Protein 4A5S (pdb70)

Solvent-accessible surface area: 59154 Å² total

Foldseek 3Di:
DAACALVCFLVVVQPFDDFDWAFLFQFWIWGQDPQWIWIAGQQAGDIDTLGGSCLCVVVPFDFPDWDAASVNQKIKTWGPWADDPPAWTFTAIWMAGSVVSDIQDPQGDDGRWTDKDAAQDDGKMWTAHLQWIWIRHDRNDHIATADDPRHPQFKHKQFDFDCCCVQFPVHGGQWDAANHRQKIKGKMKGLPQQAWDWFWAQPDVPDPDTDIDTGRFHFFQTDDIAMWMWMWGPVPDDPPDHTDTATDDDDPVQVVADKAWHDWAHQENFKIKTKIAHLLQFKIKIFIWGQDPVVRHIDTDPLQMEMGGDPLAGADLSHHWDWAHDHVSQKTWTWGQDPQQETAIWIGGRRDHDTHGLDDDQFHWPAFAADAPFKTKTWILPPPPGLQFIWIKIATPVDSVPIDTLGCPPPPQWAGHWDWDAHPRRQKIWIWGQFPHRIWIFIFGPPPSHTNGTDDDSVVSVVVCVPHQWWHKDWDFDADPNDTKIKMKGFAGPQDQQAAAFEEEEEQLAAQADDRHGGHDDHLSRNCRGPVVYIYMYIHFALHHRRGCVRNSVCALNPQPGSLVVSLVVLVVVCPRSHHPQQRYEYEYEESSLLSNLSNLLVLSLRHAEYERELYAFFSSQAGSSRSCSRNNHLDPVGRVVNSVVRGSLVSLLSNLSYEYEYEYESQAPGSHVVRVVSNVVSNVVNVHDYHYYYHRNDYSVLDDSVSVSVVSVVVVVVSCVSRVHD/DAACALCCFLVVVQPFDDWDWAFLFQFWIWGQDPQFIWIAGQQAGDIDTLGDNVLQVPPVFHFPDWDAASVRQKIKTWAPWADDPPAWTFTFIWIAGPVVRGTQPAQGDDGRWTDKDAALDDGKMWTHDLQWIWIRHDRRDHIATQDDPRHPQFKHKQFDADCCCVAFPVHRGQWDAANHRQKIKGKMKGLPQQAWDWFWACPDVPDPDTDIDTGRFHAFFTDDIAMWMWMWGPVPGDPPDHTDTATDDDPVVQVVDDKAWHDWAHQANFKIKTKIAHLLAFKIKIWIWGQDPVVRYIDGDPLQMEMGGDPLAGADLSHAWDWAHDHVSQKTWGFGQDPQQETFIWIGGRRDHDTHGLDDDQFHWPAFAADAPFKTKTWILPPPPGLQFIWIWIAGPVDSVPIGTLGCPPPPVWFGHWDWDAHPRRQKIWIWGQFPHRIWIWIFGPPPRHTNGTPDDSVVSVVVCVPHQWWHKDWAWDADPNDTKIKMKGAARPHDLQAAAFEEEEEDLAAQADPRHGGHDDHLQRNCRGPVVYIYMYIHFALHHRRGCVRNSPCALNPQPRSLVVSLVVLVVVCVRNHHPQLRYEYEYEESSLLSNLSNQLVLSLRHAEYERELYAFFSSQAGSSNSCSRNNHCDPVGRVVNSVVRGSLVSLLSNLRHEYEYEYESQAPGSHPVRVVSNVVSNVVNVHDYHYYYHRNAYSPCDDSVSVSVVSVVVVVVSCVSRVHDDDDDDD

CATH classification: 3.40.50.1820 (+1 more: 2.140.10.30)

Radius of gyration: 38.64 Å; Cα contacts (8 Å, |Δi|>4): 3744; chains: 2; bounding box: 94×108×86 Å

GO terms:
  GO:0001618 virus receptor activity (F, IDA)
  GO:0045499 chemorepellent activity (F, IDA)
  GO:0045499 chemorepellent activity (F, IMP)
  GO:0090024 negative regulation of neutrophil chemotaxis (P, IMP)
  GO:0001666 response to hypoxia (P, IDA)
  GO:0008239 dipeptidyl-peptidase activity (F, IDA)
  GO:0009986 cell surface (C, IDA)
  GO:0030027 lamellipodium (C, IDA)
  GO:0030139 endocytic vesicle (C, IDA)
  GO:0043542 endothelial cell migration (P, IDA)
  GO:0010716 negative regulation of extracellular matrix disassembly (P, IDA)
  GO:0031295 T cell costimulation (P, IDA)
  GO:0008284 positive regulation of cell population proliferation (P, IDA)
  GO:0016324 apical plasma membrane (C, EXP)
  GO:0005102 signaling receptor binding (F, IPI)
  GO:0005515 protein binding (F, IPI)
  GO:0002020 protease binding (F, IPI)
  GO:0042803 protein homodimerization activity (F, IPI)
  GO:0004252 serine-type endopeptidase activity (F, EXP)
  GO:0005576 extracellular region (C, TAS)

Nearest PDB structures (foldseek):
  4a5s-assembly1_B  TM=1.000E+00  e=0.000E+00  Homo sapiens
  3qbj-assembly1_B  TM=9.993E-01  e=0.000E+00  Homo sapiens
  5kby-assembly2_C  TM=9.987E-01  e=0.000E+00  Homo sapiens
  1u8e-assembly1_B  TM=9.963E-01  e=0.000E+00  Homo sapiens
  2aj8-assembly1_A  TM=9.974E-01  e=0.000E+00  Sus scrofa

Sequence (1460 aa):
RKTYTLTDYLKNTYRLKLYSLRWISDHHEYLYKQENNILVFNAEYGNSSVFLENSTFDEFGHSINDYSISPDGQFILLEYNYVKQWRHSYTASYDIYDLNKRQLITEERIPNNTQWVTWSPVGHKLAYVWNNDIYVKIEPNLPSYRITWTGKEDIIIYNGITDWVYEEEVFSAYSSALWWSPNGTFLAYAQFNDTEVPLIEYSFYSDDESLQYPKTVRVPYPKAGAVNPTVKFFVVNTDSLSSVTNATSIQITAPASMLIGDHYLCDVTWATQERISSLQWLRRIQNYSSVMDICDYDESSGRWNCLVARQHIEEMSTTGWVGRFRPSEPHFTLDGNSFYKIISNEEGYRHICYFQIDKKDCTFITKGTWEVIGIEALTSDYLYYISNEYKGMPGGRNLYKIQLIDYTKVTCLSCELNPERCQYYSVSFSKEAKYYQLRCSSGPGLPLYTLHSSSVNDKGLRVLEDNSALDKMLQNVQMPSKKLDFIILNETKFWYQMILPPHFDKSKKYPLLLDVVYAGPCSQKADTVFRLNWATYLASTENIIVASFDGRGSGYQGDKIMHAINRRLGTFEVEDQIEAARQFSKMGFVDNKRIAIWGWSYGGYVTSMVLGSGSGVFKCGIAVAPVSRWEYYDSVYTERYMGLPTPEDNLDHYRNSTVMSRAENFKQVEYLLIHGTADDNVHFQQSAQISKALVDVGVDFQQAMWYTDEDHGIASSTAHQHIYTHMSHFIKQCFSLPRKTYTLTDYLKNTYRLKLYSLRWISDHHEYLYKQENNILVFNAEYGNSSVFLENSTFDEFGHSINDYSISPDGQFILLEYNYVKQWRHSYTASYDIYDLNKRQLITEERIPNNTQWVTWSPVGHKLAYVWNNDIYVKKIEPNLPSSYRITWTGKEDIIYNGITDWVYEEEVFSAYSSALWWSPNGTFLAYAQFNDTEVPLIEYSFYSDDESLQYPKTVRVPYPKAGAVNPTVKFFVVNTDSLSSVTNATSIQITAPASMLIGDHYLCDVTWATQERISLQWLRRIQNYSSVVMDICDYDESSGRWNCLVARQHIEMSTTGWVGRFRPSEPHFTLDGNSFYKIISNEEGYRHICYFQIDKKDCTFITKGTWEVIGIEALTSDYLYYISNEYKGMPGGRNLYKIIQLIDYTKVTCLSCELNPERCQYYSVSFSKEAKYYQLRCSSGPGLPLYTLHSSVNDKGLRVLEDNSALDKMLQNVQMPSKKLDFIILNETKFWYQMILPPHFDKSKKYPLLLDVVYAGPCSQKADTVFRLNWATYLASTENIIVASFDGRGSGYQGDKIMHAINRRLGTFEVEDQIEAARQFSKMGFVDNKRIAIWGWSYGGYVTSMVLGSGSGVFKCGIAVAPVSRWEEYYDSVYTERYMGLPTPEDNLDHYRNSTVMSRAENFKQVEYLLIHGTADDNVHFQQSAQISKALVDVGVDFQAMWYTDEDHGIASSTAHQHIYTHMSHFIKQCFSLPAAASWS

B-factor: mean 25.12, std 12.66, range [9.11, 111.77]

InterPro domains:
  IPR001375 Peptidase S9, prolyl oligopeptidase, catalytic domain [PF00326] (561-763)
  IPR002469 Dipeptidylpeptidase IV, N-terminal domain [PF00930] (108-478)
  IPR002471 Peptidase S9, serine active site [PS00708] (605-635)
  IPR029058 Alpha/Beta hydrolase fold [G3DSA:3.40.50.1820] (497-765)
  IPR029058 Alpha/Beta hydrolase fold [SSF53474] (512-763)
  IPR050278 Serine protease S9B/DPPIV [PTHR11731] (9-763)

Organism: Homo sapiens (NCBI:txid9606)

Secondary structure (P-SEA, 3-state):
cccccaaaaaaccbbbbbbbbbbccccbbbbbcccbbbbbcccccccccccccccccccccccccccccccccbbbbbccccccccccccbbbbbbbcccccccccccccccccccccccccbbbbbccccbbbbbccccbbbbbccccccccccccccccccccccccccccccccccccccccbbbbbccccccbbbbbbccccccbbbbbbccccccccbbbbbcccccccccccccccbbbbbbbcccccccccccccbbbbccccbbbbbbbcccccbbbbbbbbbbccccbbbbbcccbbbbbbccccccccccbbbbbccccccbbbbbbccccbbbbbbbcccccbbbbcccccccccccccccccccccccccccccccbbbbbbbccccccccccccccccccccccccccccccccbbbbbbcccccbbbbbbbccccccccccccaaaaaaaacccbbbbbbbbccccccbbbbbcccccccccccbbbbbbbbcccccccccccccccccaaaaaaaccbbbbbbbbcccccccccccccccccccccaaaaaaaaaaaaccccccccccbbbbbcccaaaaaaaaaaaccccccccccccccccccccccccccccccccccccccaaaaaaccccccccccccbbbbbbbbcccccccaaaaaaaaaaaaaaccccccccccccccccccaaaaaaaaaaaaaaaaaaaccc/cccccaaaaaaccbbbbbbbbbbccccccccccccbbbbbcccccccccccccccccccccccccccccccccbbbbbccccccccccccbbbbbbbcccccccccccccccccccccccccbbbbbccccbbbbbccccbbbbbccccccccccccccccccccccccccccccccccccccccbbbbbcccbbbbbbbbbccccccbbbbbbccccccccbbbbbbbbccccccccccbbbbbbbbbcccccccccccccbbbbccccbbbbbbbcccccbbbbbbbbbbccccccccccccbbbbbbcccccccccbbbbbbccccccbbbbbbccccbbbbbbbcccccbbbbcccccccccccccccccccccccccccccccbbbbbbbccccccccccccccccccccccccccccccccbbbbbbcccccbbbbbbbccccccccccccaaaaaaaacccbbbbbbbbccccccbbbbbbbbccccccccbbbbbbbbcccccccccccccccccaaaaaaaccbbbbbbbbcccccccccccccccccccccaaaaaaaaaaaaaaacccccccbbbbbcccaaaaaaaaaaaccccccccccccccccccccccccccccccccccccccaaaaaaccccccccccccbbbbbbbbcccccccaaaaaaaaaaaaaaccccccccccccccccccaaaaaaaaaaaaaaaaaaabbbbbbccc

Structure (mmCIF, N/CA/C/O backbone):
data_4A5S
#
_entry.id   4A5S
#
_cell.length_a   97.183
_cell.length_b   121.424
_cell.length_c   190.699
_cell.angle_alpha   90.00
_cell.angle_beta   90.00
_cell.angle_gamma   90.00
#
_symmetry.space_group_name_H-M   'P 21 21 21'
#
loop_
_entity.id
_entity.type
_entity.pdbx_description
1 polymer 'DIPEPTIDYL PEPTIDASE 4 SOLUBLE FORM'
2 branched alpha-D-mannopyranose-(1-3)-[alpha-D-mannopyranose-(1-6)]alpha-D-mannopyranose-(1-4)-2-acetamido-2-deoxy-beta-D-glucopyranose-(1-4)-2-acetamido-2-deoxy-beta-D-glucopyranose
3 non-polymer 6-[(3S)-3-AMINOPIPERIDIN-1-YL]-5-BENZYL-4-OXO-3-(QUINOLIN-4-YLMETHYL)-4,5-DIHYDRO-3H-PYRROLO[3,2-D]PYRIMIDINE-7-CARBONITRILE
4 non-polymer 2-acetamido-2-deoxy-beta-D-glucopyranose
5 non-polymer 'SULFATE ION'
6 water water
#
loop_
_atom_site.group_PDB
_atom_site.id
_atom_site.type_symbol
_atom_site.label_atom_id
_atom_site.label_alt_id
_atom_site.label_comp_id
_atom_site.label_asym_id
_atom_site.label_entity_id
_atom_site.label_seq_id
_atom_site.pdbx_PDB_ins_code
_atom_site.Cartn_x
_atom_site.Cartn_y
_atom_site.Cartn_z
_atom_site.occupancy
_atom_site.B_iso_or_equiv
_atom_site.auth_seq_id
_atom_site.auth_comp_id
_atom_site.auth_asym_id
_atom_site.auth_atom_id
_atom_site.pdbx_PDB_model_num
ATOM 1 N N . ARG A 1 2 ? -20.426 43.583 62.130 1.00 42.48 40 ARG A N 1
ATOM 2 C CA . ARG A 1 2 ? -19.689 42.496 62.766 1.00 41.47 40 ARG A CA 1
ATOM 3 C C . ARG A 1 2 ? -18.340 43.037 63.279 1.00 42.85 40 ARG A C 1
ATOM 4 O O . ARG A 1 2 ? -17.931 44.143 62.917 1.00 43.88 40 ARG A O 1
ATOM 12 N N . LYS A 1 3 ? -17.636 42.232 64.080 1.00 34.92 41 LYS A N 1
ATOM 13 C CA . LYS A 1 3 ? -16.303 42.585 64.551 1.00 31.89 41 LYS A CA 1
ATOM 14 C C . LYS A 1 3 ? -15.313 42.422 63.389 1.00 29.52 41 LYS A C 1
ATOM 15 O O . LYS A 1 3 ? -15.671 41.922 62.316 1.00 26.93 41 LYS A O 1
ATOM 21 N N . THR A 1 4 ? -14.103 42.943 63.569 1.00 24.59 42 THR A N 1
ATOM 22 C CA . THR A 1 4 ? -13.057 42.810 62.560 1.00 22.82 42 THR A CA 1
ATOM 23 C C . THR A 1 4 ? -11.951 42.009 63.206 1.00 22.23 42 THR A C 1
ATOM 24 O O . THR A 1 4 ? -11.992 41.717 64.408 1.00 22.08 42 THR A O 1
ATOM 28 N N . TYR A 1 5 ? -10.933 41.637 62.406 1.00 18.57 43 TYR A N 1
ATOM 29 C CA . TYR A 1 5 ? -9.805 40.883 62.938 1.00 17.30 43 TYR A CA 1
ATOM 30 C C . TYR A 1 5 ? -8.826 41.985 63.389 1.00 18.92 43 TYR A C 1
ATOM 31 O O . TYR A 1 5 ? -8.334 42.734 62.554 1.00 18.69 43 TYR A O 1
ATOM 40 N N . THR A 1 6 ? -8.671 42.127 64.680 1.00 17.28 44 THR A N 1
ATOM 41 C CA . THR A 1 6 ? -7.939 43.259 65.242 1.00 17.26 44 THR A CA 1
ATOM 42 C C . THR A 1 6 ? -6.467 42.957 65.480 1.00 19.59 44 THR A C 1
ATOM 43 O O . THR A 1 6 ? -6.025 41.810 65.397 1.00 18.64 44 THR A O 1
ATOM 47 N N . LEU A 1 7 ? -5.702 44.002 65.858 1.00 18.84 45 LEU A N 1
ATOM 48 C CA . LEU A 1 7 ? -4.301 43.785 66.207 1.00 17.46 45 LEU A CA 1
ATOM 49 C C . LEU A 1 7 ? -4.185 42.883 67.446 1.00 19.60 45 LEU A C 1
ATOM 50 O O . LEU A 1 7 ? -3.327 42.007 67.481 1.00 17.89 45 LEU A O 1
ATOM 55 N N . THR A 1 8 ? -5.063 43.057 68.462 1.00 18.77 46 THR A N 1
ATOM 56 C CA . THR A 1 8 ? -5.030 42.192 69.640 1.00 19.51 46 THR A CA 1
ATOM 57 C C . THR A 1 8 ? -5.371 40.737 69.224 1.00 20.95 46 THR A C 1
ATOM 58 O O . THR A 1 8 ? -4.752 39.807 69.736 1.00 21.02 46 THR A O 1
ATOM 62 N N . ASP A 1 9 ? -6.257 40.566 68.235 1.00 20.37 47 ASP A N 1
ATOM 63 C CA . ASP A 1 9 ? -6.569 39.208 67.746 1.00 19.03 47 ASP A CA 1
ATOM 64 C C . ASP A 1 9 ? -5.308 38.559 67.217 1.00 20.89 47 ASP A C 1
ATOM 65 O O . ASP A 1 9 ? -5.035 37.400 67.537 1.00 22.01 47 ASP A O 1
ATOM 70 N N . TYR A 1 10 ? -4.538 39.305 66.409 1.00 16.50 48 TYR A N 1
ATOM 71 C CA . TYR A 1 10 ? -3.278 38.778 65.876 1.00 16.10 48 TYR A CA 1
ATOM 72 C C . TYR A 1 10 ? -2.274 38.503 66.997 1.00 19.57 48 TYR A C 1
ATOM 73 O O . TYR A 1 10 ? -1.698 37.420 67.061 1.00 19.16 48 TYR A O 1
ATOM 82 N N . LEU A 1 11 ? -2.060 39.480 67.890 1.00 16.76 49 LEU A N 1
ATOM 83 C CA . LEU A 1 11 ? -1.075 39.324 68.947 1.00 18.22 49 LEU A CA 1
ATOM 84 C C . LEU A 1 11 ? -1.409 38.294 70.011 1.00 23.72 49 LEU A C 1
ATOM 85 O O . LEU A 1 11 ? -0.496 37.680 70.573 1.00 25.51 49 LEU A O 1
ATOM 90 N N . LYS A 1 12 ? -2.720 38.069 70.263 1.00 21.26 50 LYS A N 1
ATOM 91 C CA . LYS A 1 12 ? -3.142 37.115 71.303 1.00 21.41 50 LYS A CA 1
ATOM 92 C C . LYS A 1 12 ? -3.599 35.776 70.737 1.00 26.87 50 LYS A C 1
ATOM 93 O O . LYS A 1 12 ? -3.955 34.884 71.508 1.00 28.90 50 LYS A O 1
ATOM 99 N N . ASN A 1 13 ? -3.555 35.620 69.394 1.00 23.04 51 ASN A N 1
ATOM 100 C CA . ASN A 1 13 ? -3.946 34.382 68.691 1.00 24.20 51 ASN A CA 1
ATOM 101 C C . ASN A 1 13 ? -5.369 33.966 69.099 1.00 27.96 51 ASN A C 1
ATOM 102 O O . ASN A 1 13 ? -5.620 32.814 69.464 1.00 29.29 51 ASN A O 1
ATOM 107 N N . THR A 1 14 ? -6.287 34.929 69.058 1.00 22.56 52 THR A N 1
ATOM 108 C CA . THR A 1 14 ? -7.707 34.717 69.390 1.00 23.31 52 THR A CA 1
ATOM 109 C C . THR A 1 14 ? -8.306 33.626 68.472 1.00 28.02 52 THR A C 1
ATOM 110 O O . THR A 1 14 ? -9.039 32.760 68.957 1.00 26.48 52 THR A O 1
ATOM 114 N N . TYR A 1 15 ? -7.992 33.687 67.164 1.00 24.83 53 TYR A N 1
ATOM 115 C CA . TYR A 1 15 ? -8.522 32.765 66.154 1.00 23.30 53 TYR A CA 1
ATOM 116 C C . TYR A 1 15 ? -7.438 31.789 65.730 1.00 28.05 53 TYR A C 1
ATOM 117 O O . TYR A 1 15 ? -6.576 32.140 64.932 1.00 29.85 53 TYR A O 1
ATOM 126 N N . ARG A 1 16 ? -7.435 30.598 66.332 1.00 25.73 54 ARG A N 1
ATOM 127 C CA . ARG A 1 16 ? -6.383 29.601 66.147 1.00 25.48 54 ARG A CA 1
ATOM 128 C C . ARG A 1 16 ? -6.611 28.645 65.007 1.00 27.61 54 ARG A C 1
ATOM 129 O O . ARG A 1 16 ? -7.706 28.078 64.892 1.00 27.16 54 ARG A O 1
ATOM 137 N N . LEU A 1 17 ? -5.576 28.453 64.174 1.00 23.09 55 LEU A N 1
ATOM 138 C CA . LEU A 1 17 ? -5.622 27.449 63.117 1.00 22.55 55 LEU A CA 1
ATOM 139 C C . LEU A 1 17 ? -5.288 26.137 63.772 1.00 26.19 55 LEU A C 1
ATOM 140 O O . LEU A 1 17 ? -4.249 26.034 64.436 1.00 27.23 55 LEU A O 1
ATOM 145 N N . LYS A 1 18 ? -6.137 25.108 63.569 1.00 20.96 56 LYS A N 1
ATOM 146 C CA . LYS A 1 18 ? -5.851 23.779 64.109 1.00 21.71 56 LYS A CA 1
ATOM 147 C C . LYS A 1 18 ? -5.018 23.002 63.097 1.00 26.09 56 LYS A C 1
ATOM 148 O O . LYS A 1 18 ? -5.150 23.200 61.884 1.00 24.14 56 LYS A O 1
ATOM 154 N N . LEU A 1 19 ? -4.149 22.140 63.619 1.00 26.30 57 LEU A N 1
ATOM 155 C CA . LEU A 1 19 ? -3.240 21.297 62.860 1.00 28.04 57 LEU A CA 1
ATOM 156 C C . LEU A 1 19 ? -3.644 19.848 63.129 1.00 26.90 57 LEU A C 1
ATOM 157 O O . LEU A 1 19 ? -4.542 19.572 63.929 1.00 27.79 57 LEU A O 1
ATOM 162 N N . TYR A 1 20 ? -2.930 18.921 62.509 1.00 21.29 58 TYR A N 1
ATOM 163 C CA . TYR A 1 20 ? -3.090 17.512 62.798 1.00 18.95 58 TYR A CA 1
ATOM 164 C C . TYR A 1 20 ? -1.698 16.934 62.605 1.00 21.22 58 TYR A C 1
ATOM 165 O O . TYR A 1 20 ? -1.358 16.456 61.535 1.00 19.12 58 TYR A O 1
ATOM 174 N N . SER A 1 21 ? -0.855 17.074 63.621 1.00 18.78 59 SER A N 1
ATOM 175 C CA . SER A 1 21 ? 0.522 16.621 63.532 1.00 17.15 59 SER A CA 1
ATOM 176 C C . SER A 1 21 ? 0.595 15.188 63.945 1.00 23.29 59 SER A C 1
ATOM 177 O O . SER A 1 21 ? 0.288 14.856 65.097 1.00 25.11 59 SER A O 1
ATOM 180 N N . LEU A 1 22 ? 0.889 14.328 62.991 1.00 17.97 60 LEU A N 1
ATOM 181 C CA . LEU A 1 22 ? 1.021 12.907 63.272 1.00 17.32 60 LEU A CA 1
ATOM 182 C C . LEU A 1 22 ? 2.457 12.462 63.079 1.00 20.67 60 LEU A C 1
ATOM 183 O O . LEU A 1 22 ? 3.243 13.139 62.397 1.00 19.81 60 LEU A O 1
ATOM 188 N N . ARG A 1 23 ? 2.791 11.293 63.648 1.00 17.27 61 ARG A N 1
ATOM 189 C CA . ARG A 1 23 ? 4.121 10.720 63.466 1.00 18.76 61 ARG A CA 1
ATOM 190 C C . ARG A 1 23 ? 3.958 9.294 63.016 1.00 20.94 61 ARG A C 1
ATOM 191 O O . ARG A 1 23 ? 3.491 8.456 63.797 1.00 18.81 61 ARG A O 1
ATOM 199 N N . TRP A 1 24 ? 4.304 9.007 61.770 1.00 16.69 62 TRP A N 1
ATOM 200 C CA . TRP A 1 24 ? 4.193 7.631 61.267 1.00 17.15 62 TRP A CA 1
ATOM 201 C C . TRP A 1 24 ? 5.186 6.724 61.981 1.00 20.53 62 TRP A C 1
ATOM 202 O O . TRP A 1 24 ? 6.350 7.096 62.124 1.00 20.59 62 TRP A O 1
ATOM 213 N N . ILE A 1 25 ? 4.736 5.535 62.385 1.00 19.28 63 ILE A N 1
ATOM 214 C CA . ILE A 1 25 ? 5.632 4.563 63.077 1.00 19.33 63 ILE A CA 1
ATOM 215 C C . ILE A 1 25 ? 5.818 3.283 62.292 1.00 24.34 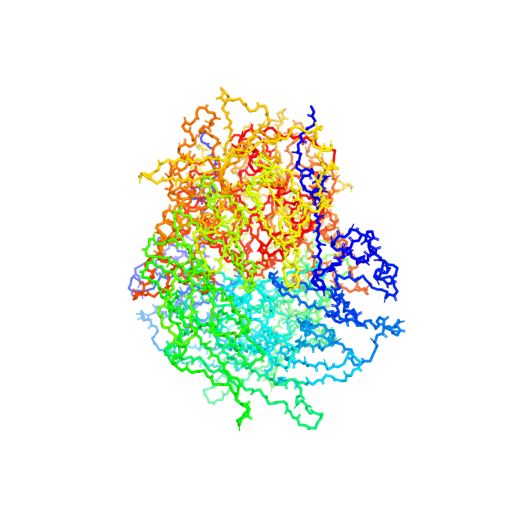63 ILE A C 1
ATOM 216 O O . ILE A 1 25 ? 6.668 2.459 62.648 1.00 22.47 63 ILE A O 1
ATOM 221 N N . SER A 1 26 ? 4.998 3.091 61.262 1.00 19.61 64 SER A N 1
ATOM 222 C CA . SER A 1 26 ? 5.063 1.928 60.385 1.00 19.22 64 SER A CA 1
ATOM 223 C C . SER A 1 26 ? 4.396 2.279 59.078 1.00 22.41 64 SER A C 1
ATOM 224 O O . SER A 1 26 ? 4.092 3.449 58.820 1.00 21.69 64 SER A O 1
ATOM 227 N N . ASP A 1 27 ? 4.145 1.280 58.249 1.00 21.02 65 ASP A N 1
ATOM 228 C CA . ASP A 1 27 ? 3.469 1.582 57.009 1.00 21.81 65 ASP A CA 1
ATOM 229 C C . ASP A 1 27 ? 1.939 1.627 57.234 1.00 26.17 65 ASP A C 1
ATOM 230 O O . ASP A 1 27 ? 1.220 1.954 56.296 1.00 28.28 65 ASP A O 1
ATOM 235 N N . HIS A 1 28 ? 1.439 1.300 58.444 1.00 22.26 66 HIS A N 1
ATOM 236 C CA A HIS A 1 28 ? -0.005 1.282 58.640 0.50 23.08 66 HIS A CA 1
ATOM 237 C CA B HIS A 1 28 ? 0.003 1.159 58.740 0.50 22.11 66 HIS A CA 1
ATOM 238 C C . HIS A 1 28 ? -0.525 2.019 59.868 1.00 23.41 66 HIS A C 1
ATOM 239 O O . HIS A 1 28 ? -1.750 2.170 60.002 1.00 22.26 66 HIS A O 1
ATOM 252 N N . GLU A 1 29 ? 0.377 2.497 60.741 1.00 18.72 67 GLU A N 1
ATOM 253 C CA . GLU A 1 29 ? -0.021 3.192 61.946 1.00 17.94 67 GLU A CA 1
ATOM 254 C C . GLU A 1 29 ? 0.749 4.465 62.184 1.00 19.49 67 GLU A C 1
ATOM 255 O O . GLU A 1 29 ? 1.925 4.585 61.803 1.00 19.72 67 GLU A O 1
ATOM 261 N N . TYR A 1 30 ? 0.082 5.408 62.841 1.00 17.71 68 TYR A N 1
ATOM 262 C CA . TYR A 1 30 ? 0.735 6.648 63.259 1.00 17.03 68 TYR A CA 1
ATOM 263 C C . TYR A 1 30 ? 0.404 6.975 64.684 1.00 21.71 68 TYR A C 1
ATOM 264 O O . TYR A 1 30 ? -0.627 6.525 65.210 1.00 20.94 68 TYR A O 1
ATOM 273 N N . LEU A 1 31 ? 1.233 7.827 65.288 1.00 18.23 69 LEU A N 1
ATOM 274 C CA . LEU A 1 31 ? 1.017 8.333 66.638 1.00 19.27 69 LEU A CA 1
ATOM 275 C C . LEU A 1 31 ? 0.466 9.725 66.551 1.00 23.28 69 LEU A C 1
ATOM 276 O O . LEU A 1 31 ? 0.834 10.483 65.652 1.00 22.63 69 LEU A O 1
ATOM 281 N N . TYR A 1 32 ? -0.435 10.068 67.474 1.00 20.43 70 TYR A N 1
ATOM 282 C CA . TYR A 1 32 ? -1.062 11.377 67.484 1.00 20.96 70 TYR A CA 1
ATOM 283 C C . TYR A 1 32 ? -1.282 11.775 68.930 1.00 28.12 70 TYR A C 1
ATOM 284 O O . TYR A 1 32 ? -1.882 11.014 69.681 1.00 27.17 70 TYR A O 1
ATOM 293 N N . LYS A 1 33 ? -0.713 12.910 69.324 1.00 26.81 71 LYS A N 1
ATOM 294 C CA . LYS A 1 33 ? -0.798 13.450 70.686 1.00 29.10 71 LYS A CA 1
ATOM 295 C C . LYS A 1 33 ? -2.136 14.193 70.813 1.00 38.17 71 LYS A C 1
ATOM 296 O O . LYS A 1 33 ? -2.395 15.137 70.063 1.00 36.22 71 LYS A O 1
ATOM 302 N N . GLN A 1 34 ? -3.004 13.726 71.730 1.00 39.48 72 GLN A N 1
ATOM 303 C CA . GLN A 1 34 ? -4.334 14.286 71.980 1.00 41.56 72 GLN A CA 1
ATOM 304 C C . GLN A 1 34 ? -4.580 14.338 73.483 1.00 48.80 72 GLN A C 1
ATOM 305 O O . GLN A 1 34 ? -4.526 13.287 74.131 1.00 49.20 72 GLN A O 1
ATOM 311 N N . GLU A 1 35 ? -4.876 15.550 74.032 1.00 47.06 73 GLU A N 1
ATOM 312 C CA . GLU A 1 35 ? -5.117 15.791 75.471 1.00 47.98 73 GLU A CA 1
ATOM 313 C C . GLU A 1 35 ? -3.909 15.266 76.301 1.00 52.57 73 GLU A C 1
ATOM 314 O O . GLU A 1 35 ? -4.079 14.560 77.297 1.00 52.28 73 GLU A O 1
ATOM 320 N N . ASN A 1 36 ? -2.682 15.553 75.802 1.00 49.26 74 ASN A N 1
ATOM 321 C CA . ASN A 1 36 ? -1.385 15.151 76.363 1.00 48.86 74 ASN A CA 1
ATOM 322 C C . ASN A 1 36 ? -1.087 13.621 76.386 1.00 49.64 74 ASN A C 1
ATOM 323 O O . ASN A 1 36 ? 0.021 13.209 76.754 1.00 49.76 74 ASN A O 1
ATOM 328 N N . ASN A 1 37 ? -2.075 12.790 76.005 1.00 42.71 75 ASN A N 1
ATOM 329 C CA . ASN A 1 37 ? -1.886 11.348 75.899 1.00 40.86 75 ASN A CA 1
ATOM 330 C C . ASN A 1 37 ? -1.521 11.034 74.438 1.00 36.61 75 ASN A C 1
ATOM 331 O O . ASN A 1 37 ? -1.955 11.764 73.545 1.00 38.28 75 ASN A O 1
ATOM 336 N N . ILE A 1 38 ? -0.703 9.999 74.193 1.00 25.29 76 ILE A N 1
ATOM 337 C CA . ILE A 1 38 ? -0.310 9.671 72.821 1.00 22.96 76 ILE A CA 1
ATOM 338 C C . ILE A 1 38 ? -1.132 8.487 72.382 1.00 26.86 76 ILE A C 1
ATOM 339 O O . ILE A 1 38 ? -1.122 7.441 73.045 1.00 25.61 76 ILE A O 1
ATOM 344 N N . LEU A 1 39 ? -1.824 8.635 71.252 1.00 22.17 77 LEU A N 1
ATOM 345 C CA . LEU A 1 39 ? -2.630 7.557 70.702 1.00 21.47 77 LEU A CA 1
ATOM 346 C C . LEU A 1 39 ? -1.941 6.937 69.499 1.00 24.66 77 LEU A C 1
ATOM 347 O O . LEU A 1 39 ? -1.189 7.609 68.826 1.00 24.84 77 LEU A O 1
ATOM 352 N N . VAL A 1 40 ? -2.224 5.660 69.226 1.00 22.02 78 VAL A N 1
ATOM 353 C CA . VAL A 1 40 ? -1.758 4.985 68.024 1.00 21.58 78 VAL A CA 1
ATOM 354 C C . VAL A 1 40 ? -3.005 4.731 67.177 1.00 24.14 78 VAL A C 1
ATOM 355 O O . VAL A 1 40 ? -3.998 4.202 67.686 1.00 23.04 78 VAL A O 1
ATOM 359 N N . PHE A 1 41 ? -2.984 5.185 65.915 1.00 19.03 79 PHE A N 1
ATOM 360 C CA . PHE A 1 41 ? -4.117 5.005 65.020 1.00 17.81 79 PHE A CA 1
ATOM 361 C C . PHE A 1 41 ? -3.811 4.007 63.941 1.00 21.20 79 PHE A C 1
ATOM 362 O O . PHE A 1 41 ? -2.703 4.010 63.396 1.00 21.53 79 PHE A O 1
ATOM 370 N N . ASN A 1 42 ? -4.822 3.219 63.554 1.00 19.23 80 ASN A N 1
ATOM 371 C CA . ASN A 1 42 ? -4.758 2.341 62.388 1.00 19.63 80 ASN A CA 1
ATOM 372 C C . ASN A 1 42 ? -5.219 3.225 61.229 1.00 21.26 80 ASN A C 1
ATOM 373 O O . ASN A 1 42 ? -6.324 3.760 61.280 1.00 21.41 80 ASN A O 1
ATOM 378 N N . ALA A 1 43 ? -4.344 3.452 60.238 1.00 19.65 81 ALA A N 1
ATOM 379 C CA . ALA A 1 43 ? -4.689 4.312 59.103 1.00 19.25 81 ALA A CA 1
ATOM 380 C C . ALA A 1 43 ? -5.899 3.802 58.303 1.00 23.62 81 ALA A C 1
ATOM 381 O O . ALA A 1 43 ? -6.710 4.603 57.868 1.00 22.40 81 ALA A O 1
ATOM 383 N N . GLU A 1 44 ? -6.033 2.480 58.103 1.00 21.85 82 GLU A N 1
ATOM 384 C CA . GLU A 1 44 ? -7.147 1.981 57.281 1.00 22.60 82 GLU A CA 1
ATOM 385 C C . GLU A 1 44 ? -8.523 2.238 57.852 1.00 28.40 82 GLU A C 1
ATOM 386 O O . GLU A 1 44 ? -9.426 2.684 57.126 1.00 26.71 82 GLU A O 1
ATOM 392 N N . TYR A 1 45 ? -8.702 1.911 59.134 1.00 28.95 83 TYR A N 1
ATOM 393 C CA . TYR A 1 45 ? -10.005 1.965 59.787 1.00 30.76 83 TYR A CA 1
ATOM 394 C C . TYR A 1 45 ? -10.227 3.164 60.688 1.00 30.60 83 TYR A C 1
ATOM 395 O O . TYR A 1 45 ? -11.366 3.559 60.926 1.00 30.44 83 TYR A O 1
ATOM 404 N N . GLY A 1 46 ? -9.139 3.792 61.126 1.00 25.27 84 GLY A N 1
ATOM 405 C CA . GLY A 1 46 ? -9.221 4.989 61.945 1.00 23.64 84 GLY A CA 1
ATOM 406 C C . GLY A 1 46 ? -9.421 4.722 63.417 1.00 25.92 84 GLY A C 1
ATOM 407 O O . GLY A 1 46 ? -9.609 5.663 64.187 1.00 25.80 84 GLY A O 1
ATOM 408 N N . ASN A 1 47 ? -9.422 3.435 63.815 1.00 23.97 85 ASN A N 1
ATOM 409 C CA . ASN A 1 47 ? -9.547 3.106 65.235 1.00 23.52 85 ASN A CA 1
ATOM 410 C C . ASN A 1 47 ? -8.240 3.395 65.925 1.00 26.71 85 ASN A C 1
ATOM 411 O O . ASN A 1 47 ? -7.185 3.405 65.280 1.00 27.21 85 ASN A O 1
ATOM 416 N N . SER A 1 48 ? -8.297 3.631 67.242 1.00 23.29 86 SER A N 1
ATOM 417 C CA . SER A 1 48 ? -7.083 3.923 67.978 1.00 23.08 86 SER A CA 1
ATOM 418 C C . SER A 1 48 ? -7.023 3.183 69.290 1.00 28.66 86 SER A C 1
ATOM 419 O O . SER A 1 48 ? -8.032 2.646 69.759 1.00 28.76 86 SER A O 1
ATOM 422 N N . SER A 1 49 ? -5.830 3.169 69.869 1.00 25.75 87 SER A N 1
ATOM 423 C CA . SER A 1 49 ? -5.548 2.614 71.191 1.00 25.63 87 SER A CA 1
ATOM 424 C C . SER A 1 49 ? -4.638 3.614 71.882 1.00 30.06 87 SER A C 1
ATOM 425 O O . SER A 1 49 ? -3.983 4.444 71.220 1.00 29.36 87 SER A O 1
ATOM 428 N N . VAL A 1 50 ? -4.591 3.563 73.213 1.00 25.45 88 VAL A N 1
ATOM 429 C CA . VAL A 1 50 ? -3.689 4.445 73.940 1.00 25.16 88 VAL A CA 1
ATOM 430 C C . VAL A 1 50 ? -2.275 3.856 73.834 1.00 28.95 88 VAL A C 1
ATOM 431 O O . VAL A 1 50 ? -2.083 2.664 74.091 1.00 28.65 88 VAL A O 1
ATOM 435 N N . PHE A 1 51 ? -1.297 4.680 73.409 1.00 25.63 89 PHE A N 1
ATOM 436 C CA . PHE A 1 51 ? 0.092 4.253 73.301 1.00 26.50 89 PHE A CA 1
ATOM 437 C C . PHE A 1 51 ? 0.807 4.624 74.604 1.00 31.61 89 PHE A C 1
ATOM 438 O O . PHE A 1 51 ? 1.492 3.781 75.205 1.00 32.87 89 PHE A O 1
ATOM 446 N N . LEU A 1 52 ? 0.643 5.884 75.036 1.00 27.19 90 LEU A N 1
ATOM 447 C CA . LEU A 1 52 ? 1.255 6.404 76.255 1.00 27.97 90 LEU A CA 1
ATOM 448 C C . LEU A 1 52 ? 0.319 7.418 76.933 1.00 31.71 90 LEU A C 1
ATOM 449 O O . LEU A 1 52 ? -0.009 8.453 76.346 1.00 28.57 90 LEU A O 1
ATOM 454 N N . GLU A 1 53 ? -0.160 7.104 78.165 1.00 29.29 91 GLU A N 1
ATOM 455 C CA . GLU A 1 53 ? -1.084 8.002 78.895 1.00 30.40 91 GLU A CA 1
ATOM 456 C C . GLU A 1 53 ? -0.436 9.299 79.335 1.00 36.24 91 GLU A C 1
ATOM 457 O O . GLU A 1 53 ? 0.742 9.322 79.682 1.00 33.66 91 GLU A O 1
ATOM 463 N N . ASN A 1 54 ? -1.246 10.371 79.381 1.00 37.48 92 ASN A N 1
ATOM 464 C CA . ASN A 1 54 ? -0.844 11.708 79.826 1.00 38.82 92 ASN A CA 1
ATOM 465 C C . ASN A 1 54 ? -0.457 11.773 81.325 1.00 43.97 92 ASN A C 1
ATOM 466 O O . ASN A 1 54 ? 0.047 12.806 81.776 1.00 46.37 92 ASN A O 1
ATOM 471 N N . SER A 1 55 ? -0.664 10.667 82.074 1.00 37.64 93 SER A N 1
ATOM 472 C CA . SER A 1 55 ? -0.359 10.545 83.510 1.00 36.24 93 SER A CA 1
ATOM 473 C C . SER A 1 55 ? 0.982 9.855 83.797 1.00 38.30 93 SER A C 1
ATOM 474 O O . SER A 1 55 ? 1.480 9.942 84.921 1.00 37.18 93 SER A O 1
ATOM 477 N N . THR A 1 56 ? 1.570 9.172 82.783 1.00 33.56 94 THR A N 1
ATOM 478 C CA . THR A 1 56 ? 2.829 8.435 82.926 1.00 32.01 94 THR A CA 1
ATOM 479 C C . THR A 1 56 ? 3.938 9.235 83.603 1.00 33.99 94 THR A C 1
ATOM 480 O O . THR A 1 56 ? 4.665 8.695 84.445 1.00 33.79 94 THR A O 1
ATOM 484 N N . PHE A 1 57 ? 4.088 10.510 83.208 1.00 30.64 95 PHE A N 1
ATOM 485 C CA . PHE A 1 57 ? 5.168 11.374 83.678 1.00 30.16 95 PHE A CA 1
ATOM 486 C C . PHE A 1 57 ? 4.733 12.462 84.654 1.00 37.54 95 PHE A C 1
ATOM 487 O O . PHE A 1 57 ? 5.479 13.424 84.859 1.00 35.82 95 PHE A O 1
ATOM 495 N N . ASP A 1 58 ? 3.567 12.279 85.307 1.00 37.79 96 ASP A N 1
ATOM 496 C CA . ASP A 1 58 ? 3.045 13.231 86.298 1.00 38.90 96 ASP A CA 1
ATOM 497 C C . ASP A 1 58 ? 4.052 13.561 87.405 1.00 42.98 96 ASP A C 1
ATOM 498 O O . ASP A 1 58 ? 4.092 14.706 87.857 1.00 43.04 96 ASP A O 1
ATOM 503 N N . GLU A 1 59 ? 4.895 12.578 87.797 1.00 38.97 97 GLU A N 1
ATOM 504 C CA . GLU A 1 59 ? 5.911 12.739 88.847 1.00 38.81 97 GLU A CA 1
ATOM 505 C C . GLU A 1 59 ? 7.327 13.061 88.319 1.00 41.27 97 GLU A C 1
ATOM 506 O O . GLU A 1 59 ? 8.269 13.138 89.116 1.00 40.69 97 GLU A O 1
ATOM 512 N N . PHE A 1 60 ? 7.484 13.281 86.991 1.00 37.12 98 PHE A N 1
ATOM 513 C CA . PHE A 1 60 ? 8.790 13.557 86.376 1.00 36.49 98 PHE A CA 1
ATOM 514 C C . PHE A 1 60 ? 9.645 14.667 87.027 1.00 41.87 98 PHE A C 1
ATOM 515 O O . PHE A 1 60 ? 10.855 14.483 87.196 1.00 43.50 98 PHE A O 1
ATOM 523 N N . GLY A 1 61 ? 9.032 15.782 87.394 1.00 37.80 99 GLY A N 1
ATOM 524 C CA . GLY A 1 61 ? 9.771 16.844 88.082 1.00 38.42 99 GLY A CA 1
ATOM 525 C C . GLY A 1 61 ? 10.395 17.932 87.229 1.00 43.63 99 GLY A C 1
ATOM 526 O O . GLY A 1 61 ? 10.986 18.878 87.760 1.00 44.49 99 GLY A O 1
ATOM 527 N N . HIS A 1 62 ? 10.284 17.804 85.913 1.00 38.84 100 HIS A N 1
ATOM 528 C CA . HIS A 1 62 ? 10.769 18.809 84.960 1.00 37.41 100 HIS A CA 1
ATOM 529 C C . HIS A 1 62 ? 9.676 18.963 83.931 1.00 39.40 100 HIS A C 1
ATOM 530 O O . HIS A 1 62 ? 8.965 17.988 83.648 1.00 38.00 100 HIS A O 1
ATOM 537 N N . SER A 1 63 ? 9.538 20.171 83.351 1.00 35.09 101 SER A N 1
ATOM 538 C CA . SER A 1 63 ? 8.552 20.397 82.301 1.00 34.63 101 SER A CA 1
ATOM 539 C C . SER A 1 63 ? 9.135 19.789 81.009 1.00 35.54 101 SER A C 1
ATOM 540 O O . SER A 1 63 ? 10.254 20.127 80.630 1.00 35.24 101 SER A O 1
ATOM 543 N N . ILE A 1 64 ? 8.407 18.869 80.375 1.00 31.29 102 ILE A N 1
ATOM 544 C CA . ILE A 1 64 ? 8.887 18.201 79.161 1.00 30.00 102 ILE A CA 1
ATOM 545 C C . ILE A 1 64 ? 8.612 19.058 77.925 1.00 34.13 102 ILE A C 1
ATOM 546 O O . ILE A 1 64 ? 7.452 19.312 77.601 1.00 33.82 102 ILE A O 1
ATOM 551 N N . ASN A 1 65 ? 9.682 19.418 77.195 1.00 29.60 103 ASN A N 1
ATOM 552 C CA . ASN A 1 65 ? 9.604 20.213 75.960 1.00 28.77 103 ASN A CA 1
ATOM 553 C C . ASN A 1 65 ? 9.161 19.404 74.740 1.00 31.63 103 ASN A C 1
ATOM 554 O O . ASN A 1 65 ? 8.406 19.912 73.911 1.00 33.00 103 ASN A O 1
ATOM 559 N N . ASP A 1 66 ? 9.686 18.177 74.586 1.00 26.35 104 ASP A N 1
ATOM 560 C CA . ASP A 1 66 ? 9.385 17.310 73.456 1.00 25.49 104 ASP A CA 1
ATOM 561 C C . ASP A 1 66 ? 9.800 15.888 73.803 1.00 28.11 104 ASP A C 1
ATOM 562 O O . ASP A 1 66 ? 10.408 15.652 74.842 1.00 28.39 104 ASP A O 1
ATOM 567 N N . TYR A 1 67 ? 9.456 14.951 72.934 1.00 25.90 105 TYR A N 1
ATOM 568 C CA . TYR A 1 67 ? 9.750 13.540 73.136 1.00 25.91 105 TYR A CA 1
ATOM 569 C C . TYR A 1 67 ? 10.172 12.933 71.810 1.00 28.06 105 TYR A C 1
ATOM 570 O O . TYR A 1 67 ? 9.859 13.471 70.748 1.00 25.49 105 TYR A O 1
ATOM 579 N N . SER A 1 68 ? 10.829 11.782 71.871 1.00 23.08 106 SER A N 1
ATOM 580 C CA . SER A 1 68 ? 11.215 11.064 70.685 1.00 22.20 106 SER A CA 1
ATOM 581 C C . SER A 1 68 ? 11.161 9.592 71.062 1.00 27.55 106 SER A C 1
ATOM 582 O O . SER A 1 68 ? 11.932 9.157 71.915 1.00 27.37 106 SER A O 1
ATOM 585 N N . ILE A 1 69 ? 10.266 8.846 70.426 1.00 26.01 107 ILE A N 1
ATOM 586 C CA . ILE A 1 69 ? 10.123 7.404 70.676 1.00 25.66 107 ILE A CA 1
ATOM 587 C C . ILE A 1 69 ? 11.099 6.690 69.760 1.00 28.58 107 ILE A C 1
ATOM 588 O O . ILE A 1 69 ? 11.204 7.042 68.576 1.00 27.67 107 ILE A O 1
ATOM 593 N N . SER A 1 70 ? 11.837 5.699 70.288 1.00 23.19 108 SER A N 1
ATOM 594 C CA . SER A 1 70 ? 12.773 4.943 69.476 1.00 22.23 108 SER A CA 1
ATOM 595 C C . SER A 1 70 ? 12.020 4.226 68.350 1.00 25.81 108 SER A C 1
ATOM 596 O O . SER A 1 70 ? 10.830 3.917 68.502 1.00 24.73 108 SER A O 1
ATOM 599 N N . PRO A 1 71 ? 12.641 4.004 67.178 1.00 23.90 109 PRO A N 1
ATOM 600 C CA . PRO A 1 71 ? 11.884 3.383 66.073 1.00 24.39 109 PRO A CA 1
ATOM 601 C C . PRO A 1 71 ? 11.289 2.015 66.402 1.00 29.53 109 PRO A C 1
ATOM 602 O O . PRO A 1 71 ? 10.247 1.660 65.843 1.00 30.17 109 PRO A O 1
ATOM 606 N N . ASP A 1 72 ? 11.901 1.288 67.353 1.00 25.60 110 ASP A N 1
ATOM 607 C CA . ASP A 1 72 ? 11.366 -0.026 67.750 1.00 25.58 110 ASP A CA 1
ATOM 608 C C . ASP A 1 72 ? 10.266 0.052 68.827 1.00 31.51 110 ASP A C 1
ATOM 609 O O . ASP A 1 72 ? 9.722 -0.982 69.221 1.00 32.86 110 ASP A O 1
ATOM 614 N N . GLY A 1 73 ? 9.971 1.259 69.291 1.00 26.15 111 GLY A N 1
ATOM 615 C CA . GLY A 1 73 ? 8.923 1.544 70.267 1.00 26.78 111 GLY A CA 1
ATOM 616 C C . GLY A 1 73 ? 9.245 1.127 71.689 1.00 30.35 111 GLY A C 1
ATOM 617 O O . GLY A 1 73 ? 8.382 1.231 72.556 1.00 32.53 111 GLY A O 1
ATOM 618 N N . GLN A 1 74 ? 10.496 0.719 71.942 1.00 26.21 112 GLN A N 1
ATOM 619 C CA . GLN A 1 74 ? 10.953 0.238 73.254 1.00 25.12 112 GLN A CA 1
ATOM 620 C C . GLN A 1 74 ? 11.301 1.339 74.249 1.00 28.31 112 GLN A C 1
ATOM 621 O O . GLN A 1 74 ? 11.249 1.113 75.464 1.00 26.62 112 GLN A O 1
ATOM 627 N N . PHE A 1 75 ? 11.686 2.524 73.752 1.00 23.15 113 PHE A N 1
ATOM 628 C CA . PHE A 1 75 ? 12.131 3.590 74.632 1.00 21.54 113 PHE A CA 1
ATOM 629 C C . PHE A 1 75 ? 11.603 4.935 74.178 1.00 25.69 113 PHE A C 1
ATOM 630 O O . PHE A 1 75 ? 11.224 5.097 73.013 1.00 25.66 113 PHE A O 1
ATOM 638 N N . ILE A 1 76 ? 11.593 5.892 75.105 1.00 22.46 114 ILE A N 1
ATOM 639 C CA . ILE A 1 76 ? 11.193 7.275 74.842 1.00 22.13 114 ILE A CA 1
ATOM 640 C C . ILE A 1 76 ? 12.233 8.220 75.431 1.00 27.61 114 ILE A C 1
ATOM 641 O O . ILE A 1 76 ? 12.636 8.095 76.594 1.00 25.10 114 ILE A O 1
ATOM 646 N N . LEU A 1 77 ? 12.679 9.171 74.611 1.00 22.82 115 LEU A N 1
ATOM 647 C CA . LEU A 1 77 ? 13.618 10.189 75.021 1.00 23.46 115 LEU A CA 1
ATOM 648 C C . LEU A 1 77 ? 12.763 11.382 75.425 1.00 27.33 115 LEU A C 1
ATOM 649 O O . LEU A 1 77 ? 11.847 11.755 74.687 1.00 26.79 115 LEU A O 1
ATOM 654 N N . LEU A 1 78 ? 13.008 11.935 76.603 1.00 23.83 116 LEU A N 1
ATOM 655 C CA . LEU A 1 78 ? 12.247 13.077 77.097 1.00 24.85 116 LEU A CA 1
ATOM 656 C C . LEU A 1 78 ? 13.203 14.247 77.162 1.00 26.27 116 LEU A C 1
ATOM 657 O O . LEU A 1 78 ? 14.236 14.175 77.831 1.00 24.53 116 LEU A O 1
ATOM 662 N N . GLU A 1 79 ? 12.893 15.303 76.402 1.00 22.39 117 GLU A N 1
ATOM 663 C CA . GLU A 1 79 ? 13.732 16.500 76.324 1.00 21.32 117 GLU A CA 1
ATOM 664 C C . GLU A 1 79 ? 13.197 17.573 77.276 1.00 24.07 117 GLU A C 1
ATOM 665 O O . GLU A 1 79 ? 12.005 17.849 77.287 1.00 23.39 117 GLU A O 1
ATOM 671 N N . TYR A 1 80 ? 14.083 18.183 78.044 1.00 21.61 118 TYR A N 1
ATOM 672 C CA . TYR A 1 80 ? 13.729 19.262 78.963 1.00 22.35 118 TYR A CA 1
ATOM 673 C C . TYR A 1 80 ? 14.908 20.176 79.117 1.00 23.53 118 TYR A C 1
ATOM 674 O O . TYR A 1 80 ? 15.957 19.918 78.511 1.00 22.98 118 TYR A O 1
ATOM 683 N N . ASN A 1 81 ? 14.783 21.257 79.928 1.00 21.34 119 ASN A N 1
ATOM 684 C CA . ASN A 1 81 ? 15.841 22.263 80.099 1.00 20.17 119 ASN A CA 1
ATOM 685 C C . ASN A 1 81 ? 16.275 22.835 78.714 1.00 22.33 119 ASN A C 1
ATOM 686 O O . ASN A 1 81 ? 17.460 23.075 78.490 1.00 22.54 119 ASN A O 1
ATOM 691 N N . TYR A 1 82 ? 15.308 23.011 77.800 1.00 21.81 120 TYR A N 1
ATOM 692 C CA . TYR A 1 82 ? 15.590 23.528 76.444 1.00 21.35 120 TYR A CA 1
ATOM 693 C C . TYR A 1 82 ? 16.173 24.938 76.520 1.00 25.49 120 TYR A C 1
ATOM 694 O O . TYR A 1 82 ? 15.588 25.802 77.182 1.00 26.53 120 TYR A O 1
ATOM 703 N N . VAL A 1 83 ? 17.341 25.174 75.882 1.00 20.75 121 VAL A N 1
ATOM 704 C CA . VAL A 1 83 ? 17.941 26.520 75.857 1.00 19.91 121 VAL A CA 1
ATOM 705 C C . VAL A 1 83 ? 18.269 26.801 74.390 1.00 22.33 121 VAL A C 1
ATOM 706 O O . VAL A 1 83 ? 19.173 26.179 73.853 1.00 20.25 121 VAL A O 1
ATOM 710 N N . LYS A 1 84 ? 17.544 27.733 73.763 1.00 20.03 122 LYS A N 1
ATOM 711 C CA . LYS A 1 84 ? 17.780 28.082 72.358 1.00 17.84 122 LYS A CA 1
ATOM 712 C C . LYS A 1 84 ? 19.150 28.664 72.103 1.00 19.55 122 LYS A C 1
ATOM 713 O O . LYS A 1 84 ? 19.646 29.463 72.909 1.00 19.98 122 LYS A O 1
ATOM 719 N N . GLN A 1 85 ? 19.744 28.306 70.928 1.00 16.23 123 GLN A N 1
ATOM 720 C CA . GLN A 1 85 ? 20.962 28.941 70.456 1.00 15.75 123 GLN A CA 1
ATOM 721 C C . GLN A 1 85 ? 20.569 29.765 69.193 1.00 17.30 123 GLN A C 1
ATOM 722 O O . GLN A 1 85 ? 19.951 30.832 69.335 1.00 16.78 123 GLN A O 1
ATOM 728 N N . TRP A 1 86 ? 20.848 29.260 67.975 1.00 13.65 124 TRP A N 1
ATOM 729 C CA . TRP A 1 86 ? 20.554 29.989 66.755 1.00 13.24 124 TRP A CA 1
ATOM 730 C C . TRP A 1 86 ? 19.229 29.578 66.158 1.00 15.89 124 TRP A C 1
ATOM 731 O O . TRP A 1 86 ? 18.293 29.326 66.935 1.00 16.04 124 TRP A O 1
ATOM 742 N N . ARG A 1 87 ? 19.092 29.536 64.813 1.00 13.23 125 ARG A N 1
ATOM 743 C CA . ARG A 1 87 ? 17.759 29.259 64.261 1.00 13.76 125 ARG A CA 1
ATOM 744 C C . ARG A 1 87 ? 17.289 27.850 64.592 1.00 16.63 125 ARG A C 1
ATOM 745 O O . ARG A 1 87 ? 16.086 27.633 64.867 1.00 17.12 125 ARG A O 1
ATOM 753 N N . HIS A 1 88 ? 18.239 26.891 64.540 1.00 14.18 126 HIS A N 1
ATOM 754 C CA . HIS A 1 88 ? 17.952 25.472 64.742 1.00 13.71 126 HIS A CA 1
ATOM 755 C C . HIS A 1 88 ? 18.603 24.900 65.976 1.00 17.39 126 HIS A C 1
ATOM 756 O O . HIS A 1 88 ? 18.061 23.937 66.545 1.00 17.99 126 HIS A O 1
ATOM 763 N N . SER A 1 89 ? 19.781 25.399 66.340 1.00 13.66 127 SER A N 1
ATOM 764 C CA . SER A 1 89 ? 20.544 24.865 67.460 1.00 13.51 127 SER A CA 1
ATOM 765 C C . SER A 1 89 ? 19.971 25.202 68.816 1.00 17.07 127 SER A C 1
ATOM 766 O O . SER A 1 89 ? 19.353 26.248 68.985 1.00 16.26 127 SER A O 1
ATOM 769 N N . TYR A 1 90 ? 20.204 24.312 69.784 1.00 15.91 128 TYR A N 1
ATOM 770 C CA . TYR A 1 90 ? 19.811 24.517 71.162 1.00 15.43 128 TYR A CA 1
ATOM 771 C C . TYR A 1 90 ? 20.524 23.440 71.960 1.00 19.71 128 TYR A C 1
ATOM 772 O O . TYR A 1 90 ? 21.065 22.492 71.371 1.00 18.31 128 TYR A O 1
ATOM 781 N N . THR A 1 91 ? 20.507 23.571 73.287 1.00 17.98 129 THR A N 1
ATOM 782 C CA . THR A 1 91 ? 21.028 22.496 74.142 1.00 18.37 129 THR A CA 1
ATOM 783 C C . THR A 1 91 ? 19.863 22.075 75.030 1.00 20.94 129 THR A C 1
ATOM 784 O O . THR A 1 91 ? 18.879 22.823 75.189 1.00 18.54 129 THR A O 1
ATOM 788 N N . ALA A 1 92 ? 19.930 20.852 75.558 1.00 18.95 130 ALA A N 1
ATOM 789 C CA . ALA A 1 92 ? 18.853 20.394 76.432 1.00 17.96 130 ALA A CA 1
ATOM 790 C C . ALA A 1 92 ? 19.384 19.278 77.290 1.00 22.51 130 ALA A C 1
ATOM 791 O O . ALA A 1 92 ? 20.501 18.811 77.081 1.00 21.24 130 ALA A O 1
ATOM 793 N N . SER A 1 93 ? 18.572 18.885 78.289 1.00 19.67 131 SER A N 1
ATOM 794 C CA . SER A 1 93 ? 18.840 17.701 79.114 1.00 19.76 131 SER A CA 1
ATOM 795 C C . SER A 1 93 ? 17.926 16.644 78.567 1.00 22.79 131 SER A C 1
ATOM 796 O O . SER A 1 93 ? 16.888 16.968 77.978 1.00 21.65 131 SER A O 1
ATOM 799 N N . TYR A 1 94 ? 18.275 15.351 78.772 1.00 21.09 132 TYR A N 1
ATOM 800 C CA . TYR A 1 94 ? 17.468 14.261 78.268 1.00 21.08 132 TYR A CA 1
ATOM 801 C C . TYR A 1 94 ? 17.402 13.133 79.261 1.00 25.81 132 TYR A C 1
ATOM 802 O O . TYR A 1 94 ? 18.421 12.774 79.849 1.00 26.50 132 TYR A O 1
ATOM 811 N N . ASP A 1 95 ? 16.222 12.562 79.392 1.00 24.67 133 ASP A N 1
ATOM 812 C CA . ASP A 1 95 ? 16.031 11.327 80.152 1.00 24.75 133 ASP A CA 1
ATOM 813 C C . ASP A 1 95 ? 15.496 10.267 79.222 1.00 27.33 133 ASP A C 1
ATOM 814 O O . ASP A 1 95 ? 14.796 10.578 78.259 1.00 25.39 133 ASP A O 1
ATOM 819 N N . ILE A 1 96 ? 15.849 9.005 79.488 1.00 22.94 134 ILE A N 1
ATOM 820 C CA . ILE A 1 96 ? 15.381 7.896 78.676 1.00 23.10 134 ILE A CA 1
ATOM 821 C C . ILE A 1 96 ? 14.475 7.079 79.567 1.00 27.11 134 ILE A C 1
ATOM 822 O O . ILE A 1 96 ? 14.840 6.778 80.710 1.00 26.80 134 ILE A O 1
ATOM 827 N N . TYR A 1 97 ? 13.310 6.732 79.043 1.00 23.78 135 TYR A N 1
ATOM 828 C CA . TYR A 1 97 ? 12.337 5.908 79.737 1.00 24.55 135 TYR A CA 1
ATOM 829 C C . TYR A 1 97 ? 12.134 4.603 78.972 1.00 25.98 135 TYR A C 1
ATOM 830 O O . TYR A 1 97 ? 11.869 4.599 77.761 1.00 23.52 135 TYR A O 1
ATOM 839 N N . ASP A 1 98 ? 12.281 3.476 79.678 1.00 21.58 136 ASP A N 1
ATOM 840 C CA . ASP A 1 98 ? 12.082 2.163 79.093 1.00 20.89 136 ASP A CA 1
ATOM 841 C C . ASP A 1 98 ? 10.572 1.876 79.131 1.00 25.35 136 ASP A C 1
ATOM 842 O O . ASP A 1 98 ? 10.003 1.703 80.207 1.00 23.85 136 ASP A O 1
ATOM 847 N N . LEU A 1 99 ? 9.930 1.825 77.967 1.00 22.12 137 LEU A N 1
ATOM 848 C CA . LEU A 1 99 ? 8.479 1.638 77.847 1.00 22.87 137 LEU A CA 1
ATOM 849 C C . LEU A 1 99 ? 7.975 0.238 78.227 1.00 27.04 137 LEU A C 1
ATOM 850 O O . LEU A 1 99 ? 6.797 0.092 78.539 1.00 28.42 137 LEU A O 1
ATOM 855 N N . ASN A 1 100 ? 8.837 -0.780 78.171 1.00 23.23 138 ASN A N 1
ATOM 856 C CA . ASN A 1 100 ? 8.420 -2.127 78.576 1.00 23.84 138 ASN A CA 1
ATOM 857 C C . ASN A 1 100 ? 8.559 -2.320 80.092 1.00 28.16 138 ASN A C 1
ATOM 858 O O . ASN A 1 100 ? 7.669 -2.902 80.717 1.00 28.23 138 ASN A O 1
ATOM 863 N N . LYS A 1 101 ? 9.676 -1.867 80.663 1.00 24.31 139 LYS A N 1
ATOM 864 C CA . LYS A 1 101 ? 9.990 -2.000 82.112 1.00 24.15 139 LYS A CA 1
ATOM 865 C C . LYS A 1 101 ? 9.357 -0.921 82.973 1.00 30.79 139 LYS A C 1
ATOM 866 O O . LYS A 1 101 ? 9.365 -1.065 84.203 1.00 30.54 139 LYS A O 1
ATOM 872 N N . ARG A 1 102 ? 8.866 0.175 82.364 1.00 28.41 140 ARG A N 1
ATOM 873 C CA . ARG A 1 102 ? 8.314 1.344 83.077 1.00 29.59 140 ARG A CA 1
ATOM 874 C C . ARG A 1 102 ? 9.384 1.916 84.017 1.00 34.38 140 ARG A C 1
ATOM 875 O O . ARG A 1 102 ? 9.135 2.116 85.206 1.00 35.98 140 ARG A O 1
ATOM 883 N N . GLN A 1 103 ? 10.612 2.101 83.504 1.00 27.60 141 GLN A N 1
ATOM 884 C CA . GLN A 1 103 ? 11.704 2.618 84.302 1.00 26.47 141 GLN A CA 1
ATOM 885 C C . GLN A 1 103 ? 12.415 3.732 83.592 1.00 30.07 141 GLN A C 1
ATOM 886 O O . GLN A 1 103 ? 12.732 3.606 82.404 1.00 28.42 141 GLN A O 1
ATOM 892 N N . LEU A 1 104 ? 12.799 4.745 84.358 1.00 28.64 142 LEU A N 1
ATOM 893 C CA . LEU A 1 104 ? 13.660 5.797 83.877 1.00 28.98 142 LEU A CA 1
ATOM 894 C C . LEU A 1 104 ? 15.097 5.254 83.999 1.00 31.65 142 LEU A C 1
ATOM 895 O O . LEU A 1 104 ? 15.425 4.568 84.975 1.00 30.59 142 LEU A O 1
ATOM 900 N N . ILE A 1 105 ? 15.943 5.533 83.014 1.00 27.11 143 ILE A N 1
ATOM 901 C CA . ILE A 1 105 ? 17.356 5.159 83.064 1.00 26.86 143 ILE A CA 1
ATOM 902 C C . ILE A 1 105 ? 18.056 6.149 84.018 1.00 30.38 143 ILE A C 1
ATOM 903 O O . ILE A 1 105 ? 17.923 7.367 83.851 1.00 28.00 143 ILE A O 1
ATOM 908 N N . THR A 1 106 ? 18.734 5.626 85.072 1.00 27.98 144 THR A N 1
ATOM 909 C CA . THR A 1 106 ? 19.346 6.491 86.089 1.00 27.82 144 THR A CA 1
ATOM 910 C C . THR A 1 106 ? 20.871 6.516 86.077 1.00 34.01 144 THR A C 1
ATOM 911 O O . THR A 1 106 ? 21.471 7.332 86.780 1.00 36.10 144 THR A O 1
ATOM 915 N N . GLU A 1 107 ? 21.495 5.613 85.321 1.00 32.37 145 GLU A N 1
ATOM 916 C CA . GLU A 1 107 ? 22.948 5.485 85.193 1.00 33.52 145 GLU A CA 1
ATOM 917 C C . GLU A 1 107 ? 23.298 5.605 83.721 1.00 34.54 145 GLU A C 1
ATOM 918 O O . GLU A 1 107 ? 22.524 5.151 82.880 1.00 33.66 145 GLU A O 1
ATOM 924 N N . GLU A 1 108 ? 24.501 6.121 83.419 1.00 30.42 146 GLU A N 1
ATOM 925 C CA . GLU A 1 108 ? 24.999 6.323 82.047 1.00 29.54 146 GLU A CA 1
ATOM 926 C C . GLU A 1 108 ? 24.000 7.183 81.267 1.00 31.03 146 GLU A C 1
ATOM 927 O O . GLU A 1 108 ? 23.684 6.902 80.111 1.00 30.74 146 GLU A O 1
ATOM 933 N N . ARG A 1 109 ? 23.465 8.205 81.927 1.00 26.82 147 ARG A N 1
ATOM 934 C CA . ARG A 1 109 ? 22.476 9.076 81.298 1.00 25.95 147 ARG A CA 1
ATOM 935 C C . ARG A 1 109 ? 23.096 9.960 80.224 1.00 28.18 147 ARG A C 1
ATOM 936 O O . ARG A 1 109 ? 24.310 10.180 80.202 1.00 28.29 147 ARG A O 1
ATOM 944 N N . ILE A 1 110 ? 22.244 10.476 79.350 1.00 23.68 148 ILE A N 1
ATOM 945 C CA . ILE A 1 110 ? 22.679 11.464 78.358 1.00 22.85 148 ILE A CA 1
ATOM 946 C C . ILE A 1 110 ? 23.030 12.708 79.221 1.00 25.59 148 ILE A C 1
ATOM 947 O O . ILE A 1 110 ? 22.244 13.059 80.112 1.00 25.55 148 ILE A O 1
ATOM 952 N N . PRO A 1 111 ? 24.207 13.331 79.014 1.00 24.61 149 PRO A N 1
ATOM 953 C CA . PRO A 1 111 ? 24.592 14.478 79.851 1.00 24.87 149 PRO A CA 1
ATOM 954 C C . PRO A 1 111 ? 23.695 15.709 79.724 1.00 26.37 149 PRO A C 1
ATOM 955 O O . PRO A 1 111 ? 22.924 15.843 78.769 1.00 25.79 149 PRO A O 1
ATOM 959 N N . ASN A 1 112 ? 23.791 16.619 80.704 1.00 23.04 150 ASN A N 1
ATOM 960 C CA . ASN A 1 112 ? 23.073 17.877 80.596 1.00 22.00 150 ASN A CA 1
ATOM 961 C C . ASN A 1 112 ? 23.840 18.708 79.534 1.00 23.80 150 ASN A C 1
ATOM 962 O O . ASN A 1 112 ? 24.994 18.406 79.232 1.00 21.46 150 ASN A O 1
ATOM 967 N N . ASN A 1 113 ? 23.201 19.744 78.981 1.00 21.76 151 ASN A N 1
ATOM 968 C CA . ASN A 1 113 ? 23.833 20.593 77.954 1.00 21.71 151 ASN A CA 1
ATOM 969 C C . ASN A 1 113 ? 24.183 19.802 76.696 1.00 22.12 151 ASN A C 1
ATOM 970 O O . ASN A 1 113 ? 25.161 20.135 76.020 1.00 21.33 151 ASN A O 1
ATOM 975 N N . THR A 1 114 ? 23.410 18.735 76.406 1.00 18.71 152 THR A N 1
ATOM 976 C CA . THR A 1 114 ? 23.585 17.966 75.181 1.00 17.32 152 THR A CA 1
ATOM 977 C C . THR A 1 114 ? 23.177 18.865 74.007 1.00 20.04 152 THR A C 1
ATOM 978 O O . THR A 1 114 ? 22.137 19.531 74.069 1.00 19.60 152 THR A O 1
ATOM 982 N N . GLN A 1 115 ? 24.004 18.855 72.959 1.00 16.93 153 GLN A N 1
ATOM 983 C CA . GLN A 1 115 ? 23.821 19.686 71.749 1.00 16.09 153 GLN A CA 1
ATOM 984 C C . GLN A 1 115 ? 22.970 19.045 70.699 1.00 20.36 153 GLN A C 1
ATOM 985 O O . GLN A 1 115 ? 22.292 19.751 69.944 1.00 18.98 153 GLN A O 1
ATOM 991 N N . TRP A 1 116 ? 23.035 17.718 70.585 1.00 16.40 154 TRP A N 1
ATOM 992 C CA . TRP A 1 116 ? 22.223 16.995 69.625 1.00 16.26 154 TRP A CA 1
ATOM 993 C C . TRP A 1 116 ? 22.107 15.586 70.074 1.00 18.57 154 TRP A C 1
ATOM 994 O O . TRP A 1 116 ? 23.085 15.058 70.592 1.00 19.32 154 TRP A O 1
ATOM 1005 N N . VAL A 1 117 ? 20.942 14.978 69.862 1.00 17.10 155 VAL A N 1
ATOM 1006 C CA . VAL A 1 117 ? 20.744 13.559 70.150 1.00 17.62 155 VAL A CA 1
ATOM 1007 C C . VAL A 1 117 ? 19.824 12.972 69.102 1.00 20.81 155 VAL A C 1
ATOM 1008 O O . VAL A 1 117 ? 18.856 13.622 68.683 1.00 19.16 155 VAL A O 1
ATOM 1012 N N . THR A 1 118 ? 20.110 11.725 68.681 1.00 16.46 156 THR A N 1
ATOM 1013 C CA . THR A 1 118 ? 19.260 11.052 67.731 1.00 17.25 156 THR A CA 1
ATOM 1014 C C . THR A 1 118 ? 19.285 9.560 67.923 1.00 19.69 156 THR A C 1
ATOM 1015 O O . THR A 1 118 ? 20.366 9.008 68.134 1.00 20.06 156 THR A O 1
ATOM 1019 N N . TRP A 1 119 ? 18.115 8.918 67.803 1.00 19.44 157 TRP A N 1
ATOM 1020 C CA . TRP A 1 119 ? 18.042 7.458 67.754 1.00 18.67 157 TRP A CA 1
ATOM 1021 C C . TRP A 1 119 ? 18.585 7.036 66.394 1.00 22.74 157 TRP A C 1
ATOM 1022 O O . TRP A 1 119 ? 18.481 7.787 65.400 1.00 20.88 157 TRP A O 1
ATOM 1033 N N . SER A 1 120 ? 19.072 5.784 66.320 1.00 19.58 158 SER A N 1
ATOM 1034 C CA . SER A 1 120 ? 19.417 5.144 65.059 1.00 19.97 158 SER A CA 1
ATOM 1035 C C . SER A 1 120 ? 18.066 4.940 64.298 1.00 23.51 158 SER A C 1
ATOM 1036 O O . SER A 1 120 ? 17.006 5.016 64.921 1.00 24.73 158 SER A O 1
ATOM 1039 N N . PRO A 1 121 ? 18.057 4.750 62.966 1.00 21.62 159 PRO A N 1
ATOM 1040 C CA . PRO A 1 121 ? 16.766 4.658 62.241 1.00 22.70 159 PRO A CA 1
ATOM 1041 C C . PRO A 1 121 ? 15.979 3.377 62.466 1.00 25.36 159 PRO A C 1
ATOM 1042 O O . PRO A 1 121 ? 14.786 3.330 62.171 1.00 25.43 159 PRO A O 1
ATOM 1046 N N . VAL A 1 122 ? 16.655 2.348 62.935 1.00 23.02 160 VAL A N 1
ATOM 1047 C CA . VAL A 1 122 ? 16.046 1.071 63.324 1.00 24.11 160 VAL A CA 1
ATOM 1048 C C . VAL A 1 122 ? 16.596 0.755 64.730 1.00 28.56 160 VAL A C 1
ATOM 1049 O O . VAL A 1 122 ? 17.715 1.160 65.065 1.00 27.56 160 VAL A O 1
ATOM 1053 N N . GLY A 1 123 ? 15.806 0.054 65.537 1.00 25.78 161 GLY A N 1
ATOM 1054 C CA . GLY A 1 123 ? 16.244 -0.307 66.874 1.00 24.97 161 GLY A CA 1
ATOM 1055 C C . GLY A 1 123 ? 16.241 0.850 67.859 1.00 25.48 161 GLY A C 1
ATOM 1056 O O . GLY A 1 123 ? 15.296 1.638 67.911 1.00 24.63 161 GLY A O 1
ATOM 1057 N N . HIS A 1 124 ? 17.286 0.922 68.685 1.00 22.30 162 HIS A N 1
ATOM 1058 C CA . HIS A 1 124 ? 17.356 1.909 69.767 1.00 23.46 162 HIS A CA 1
ATOM 1059 C C . HIS A 1 124 ? 18.757 2.326 70.148 1.00 24.72 162 HIS A C 1
ATOM 1060 O O . HIS A 1 124 ? 19.003 2.601 71.329 1.00 23.14 162 HIS A O 1
ATOM 1067 N N . LYS A 1 125 ? 19.686 2.423 69.172 1.00 20.21 163 LYS A N 1
ATOM 1068 C CA . LYS A 1 125 ? 20.994 2.987 69.486 1.00 18.96 163 LYS A CA 1
ATOM 1069 C C . LYS A 1 125 ? 20.778 4.511 69.533 1.00 21.18 163 LYS A C 1
ATOM 1070 O O . LYS A 1 125 ? 19.788 5.013 69.004 1.00 20.62 163 LYS A O 1
ATOM 1076 N N . LEU A 1 126 ? 21.700 5.220 70.169 1.00 19.48 164 LEU A N 1
ATOM 1077 C CA . LEU A 1 126 ? 21.682 6.669 70.304 1.00 19.34 164 LEU A CA 1
ATOM 1078 C C . LEU A 1 126 ? 23.027 7.230 69.946 1.00 21.99 164 LEU A C 1
ATOM 1079 O O . LEU A 1 126 ? 24.052 6.686 70.341 1.00 21.32 164 LEU A O 1
ATOM 1084 N N . ALA A 1 127 ? 23.042 8.378 69.246 1.00 17.88 165 ALA A N 1
ATOM 1085 C CA . ALA A 1 127 ? 24.271 9.117 69.020 1.00 18.77 165 ALA A CA 1
ATOM 1086 C C . ALA A 1 127 ? 23.953 10.492 69.593 1.00 20.16 165 ALA A C 1
ATOM 1087 O O . ALA A 1 127 ? 22.809 10.973 69.477 1.00 18.89 165 ALA A O 1
ATOM 1089 N N . TYR A 1 128 ? 24.919 11.089 70.271 1.00 17.56 166 TYR A N 1
ATOM 1090 C CA . TYR A 1 128 ? 24.705 12.419 70.815 1.00 17.94 166 TYR A CA 1
ATOM 1091 C C . TYR A 1 128 ? 25.969 13.216 70.776 1.00 18.91 166 TYR A C 1
ATOM 1092 O O . TYR A 1 128 ? 27.071 12.661 70.682 1.00 19.23 166 TYR A O 1
ATOM 1101 N N . VAL A 1 129 ? 25.820 14.544 70.811 1.00 15.16 167 VAL A N 1
ATOM 1102 C CA . VAL A 1 129 ? 26.941 15.448 70.787 1.00 14.17 167 VAL A CA 1
ATOM 1103 C C . VAL A 1 129 ? 26.928 16.267 72.064 1.00 17.67 167 VAL A C 1
ATOM 1104 O O . VAL A 1 129 ? 25.897 16.815 72.448 1.00 17.56 167 VAL A O 1
ATOM 1108 N N . TRP A 1 130 ? 28.053 16.266 72.759 1.00 17.08 168 TRP A N 1
ATOM 1109 C CA . TRP A 1 130 ? 28.179 16.984 74.035 1.00 18.68 168 TRP A CA 1
ATOM 1110 C C . TRP A 1 130 ? 29.568 17.567 74.081 1.00 18.87 168 TRP A C 1
ATOM 1111 O O . TRP A 1 130 ? 30.558 16.883 73.774 1.00 19.40 168 TRP A O 1
ATOM 1122 N N . ASN A 1 131 ? 29.642 18.891 74.358 1.00 18.03 169 ASN A N 1
ATOM 1123 C CA . ASN A 1 131 ? 30.897 19.634 74.336 1.00 17.78 169 ASN A CA 1
ATOM 1124 C C . ASN A 1 131 ? 31.637 19.435 72.990 1.00 20.53 169 ASN A C 1
ATOM 1125 O O . ASN A 1 131 ? 32.860 19.268 72.942 1.00 20.59 169 ASN A O 1
ATOM 1130 N N . ASN A 1 132 ? 30.848 19.426 71.885 1.00 17.49 170 ASN A N 1
ATOM 1131 C CA . ASN A 1 132 ? 31.366 19.359 70.514 1.00 16.71 170 ASN A CA 1
ATOM 1132 C C . ASN A 1 132 ? 31.995 18.033 70.120 1.00 17.90 170 ASN A C 1
ATOM 1133 O O . ASN A 1 132 ? 32.673 17.973 69.085 1.00 17.79 170 ASN A O 1
ATOM 1138 N N . ASP A 1 133 ? 31.769 16.986 70.924 1.00 16.23 171 ASP A N 1
ATOM 1139 C CA . ASP A 1 133 ? 32.241 15.631 70.603 1.00 15.92 171 ASP A CA 1
ATOM 1140 C C . ASP A 1 133 ? 31.090 14.656 70.520 1.00 18.09 171 ASP A C 1
ATOM 1141 O O . ASP A 1 133 ? 30.059 14.812 71.200 1.00 17.50 171 ASP A O 1
ATOM 1146 N N . ILE A 1 134 ? 31.257 13.621 69.677 1.00 15.52 172 ILE A N 1
ATOM 1147 C CA . ILE A 1 134 ? 30.244 12.603 69.436 1.00 15.04 172 ILE A CA 1
ATOM 1148 C C . ILE A 1 134 ? 30.425 11.419 70.391 1.00 18.77 172 ILE A C 1
ATOM 1149 O O . ILE A 1 134 ? 31.551 10.966 70.587 1.00 19.18 172 ILE A O 1
ATOM 1154 N N . TYR A 1 135 ? 29.296 10.875 70.830 1.00 18.24 173 TYR A N 1
ATOM 1155 C CA . TYR A 1 135 ? 29.191 9.711 71.711 1.00 17.81 173 TYR A CA 1
ATOM 1156 C C . TYR A 1 135 ? 28.116 8.795 71.168 1.00 21.37 173 TYR A C 1
ATOM 1157 O O . TYR A 1 135 ? 27.093 9.262 70.644 1.00 19.88 173 TYR A O 1
ATOM 1166 N N . VAL A 1 136 ? 28.308 7.470 71.321 1.00 18.18 174 VAL A N 1
ATOM 1167 C CA . VAL A 1 136 ? 27.327 6.490 70.877 1.00 18.38 174 VAL A CA 1
ATOM 1168 C C . VAL A 1 136 ? 26.976 5.597 72.053 1.00 22.22 174 VAL A C 1
ATOM 1169 O O . VAL A 1 136 ? 27.885 5.146 72.735 1.00 23.20 174 VAL A O 1
ATOM 1173 N N . LYS A 1 137 ? 25.677 5.337 72.268 1.00 20.49 175 LYS A N 1
ATOM 1174 C CA . LYS A 1 137 ? 25.207 4.352 73.254 1.00 21.64 175 LYS A CA 1
ATOM 1175 C C . LYS A 1 137 ? 24.521 3.260 72.465 1.00 24.46 175 LYS A C 1
ATOM 1176 O O . LYS A 1 137 ? 23.546 3.515 71.749 1.00 23.12 175 LYS A O 1
ATOM 1182 N N . ILE A 1 138 ? 24.994 2.015 72.620 1.00 21.20 176 ILE A N 1
ATOM 1183 C CA . ILE A 1 138 ? 24.383 0.891 71.926 1.00 21.36 176 ILE A CA 1
ATOM 1184 C C . ILE A 1 138 ? 23.043 0.523 72.586 1.00 24.62 176 ILE A C 1
ATOM 1185 O O . ILE A 1 138 ? 22.092 0.157 71.902 1.00 25.98 176 ILE A O 1
ATOM 1190 N N . GLU A 1 139 ? 22.969 0.652 73.916 1.00 22.04 177 GLU A N 1
ATOM 1191 C CA . GLU A 1 139 ? 21.750 0.404 74.671 1.00 22.71 177 GLU A CA 1
ATOM 1192 C C . GLU A 1 139 ? 21.546 1.560 75.660 1.00 24.62 177 GLU A C 1
ATOM 1193 O O . GLU A 1 139 ? 22.531 2.052 76.204 1.00 26.48 177 GLU A O 1
ATOM 1199 N N . PRO A 1 140 ? 20.291 1.990 75.916 1.00 24.07 178 PRO A N 1
ATOM 1200 C CA . PRO A 1 140 ? 20.062 3.134 76.831 1.00 24.34 178 PRO A CA 1
ATOM 1201 C C . PRO A 1 140 ? 20.661 3.002 78.235 1.00 31.04 178 PRO A C 1
ATOM 1202 O O . PRO A 1 140 ? 21.115 3.997 78.803 1.00 30.00 178 PRO A O 1
ATOM 1206 N N . ASN A 1 141 ? 20.724 1.768 78.760 1.00 29.96 179 ASN A N 1
ATOM 1207 C CA . ASN A 1 141 ? 21.279 1.531 80.096 1.00 31.01 179 ASN A CA 1
ATOM 1208 C C . ASN A 1 141 ? 22.792 1.313 80.119 1.00 35.64 179 ASN A C 1
ATOM 1209 O O . ASN A 1 141 ? 23.354 1.102 81.197 1.00 37.50 179 ASN A O 1
ATOM 1214 N N . LEU A 1 142 ? 23.458 1.350 78.951 1.00 29.45 180 LEU A N 1
ATOM 1215 C CA . LEU A 1 142 ? 24.903 1.081 78.875 1.00 28.28 180 LEU A CA 1
ATOM 1216 C C . LEU A 1 142 ? 25.805 2.303 78.729 1.00 31.55 180 LEU A C 1
ATOM 1217 O O . LEU A 1 142 ? 25.338 3.310 78.203 1.00 30.74 180 LEU A O 1
ATOM 1222 N N . PRO A 1 143 ? 27.099 2.254 79.160 1.00 27.61 181 PRO A N 1
ATOM 1223 C CA . PRO A 1 143 ? 27.982 3.420 78.991 1.00 26.64 181 PRO A CA 1
ATOM 1224 C C . PRO A 1 143 ? 28.177 3.810 77.525 1.00 29.12 181 PRO A C 1
ATOM 1225 O O . PRO A 1 143 ? 28.140 2.956 76.635 1.00 28.07 181 PRO A O 1
ATOM 1229 N N . SER A 1 144 ? 28.448 5.100 77.310 1.00 25.41 182 SER A N 1
ATOM 1230 C CA . SER A 1 144 ? 28.709 5.665 75.996 1.00 25.28 182 SER A CA 1
ATOM 1231 C C . SER A 1 144 ? 30.123 5.378 75.528 1.00 27.92 182 SER A C 1
ATOM 1232 O O . SER A 1 144 ? 31.062 5.341 76.334 1.00 28.12 182 SER A O 1
ATOM 1235 N N . TYR A 1 145 ? 30.289 5.260 74.205 1.00 22.28 183 TYR A N 1
ATOM 1236 C CA . TYR A 1 145 ? 31.582 5.163 73.547 1.00 21.65 183 TYR A CA 1
ATOM 1237 C C . TYR A 1 145 ? 31.849 6.554 73.014 1.00 25.71 183 TYR A C 1
ATOM 1238 O O . TYR A 1 145 ? 30.996 7.111 72.297 1.00 25.12 183 TYR A O 1
ATOM 1247 N N . ARG A 1 146 ? 33.007 7.112 73.343 1.00 22.28 184 ARG A N 1
ATOM 1248 C CA . ARG A 1 146 ? 33.370 8.429 72.844 1.00 21.45 184 ARG A CA 1
ATOM 1249 C C . ARG A 1 146 ? 34.002 8.267 71.480 1.00 24.90 184 ARG A C 1
ATOM 1250 O O . ARG A 1 146 ? 34.994 7.554 71.323 1.00 24.56 184 ARG A O 1
ATOM 1258 N N . ILE A 1 147 ? 33.392 8.894 70.457 1.00 18.42 185 ILE A N 1
ATOM 1259 C CA . ILE A 1 147 ? 33.894 8.768 69.093 1.00 18.29 185 ILE A CA 1
ATOM 1260 C C . ILE A 1 147 ? 34.982 9.767 68.767 1.00 22.32 185 ILE A C 1
ATOM 1261 O O . ILE A 1 147 ? 35.962 9.416 68.107 1.00 23.73 185 ILE A O 1
ATOM 1266 N N . THR A 1 148 ? 34.807 11.041 69.186 1.00 18.80 186 THR A N 1
ATOM 1267 C CA . THR A 1 148 ? 35.777 12.073 68.874 1.00 18.16 186 THR A CA 1
ATOM 1268 C C . THR A 1 148 ? 36.308 12.711 70.148 1.00 22.82 186 THR A C 1
ATOM 1269 O O . THR A 1 148 ? 35.591 12.809 71.136 1.00 21.86 186 THR A O 1
ATOM 1273 N N . TRP A 1 149 ? 37.537 13.200 70.079 1.00 21.03 187 TRP A N 1
ATOM 1274 C CA . TRP A 1 149 ? 38.244 13.800 71.210 1.00 22.54 187 TRP A CA 1
ATOM 1275 C C . TRP A 1 149 ? 38.757 15.203 70.891 1.00 26.00 187 TRP A C 1
ATOM 1276 O O . TRP A 1 149 ? 39.402 15.822 71.740 1.00 25.50 187 TRP A O 1
ATOM 1287 N N . THR A 1 150 ? 38.462 15.721 69.676 1.00 21.74 188 THR A N 1
ATOM 1288 C CA . THR A 1 150 ? 38.964 17.010 69.196 1.00 19.73 188 THR A CA 1
ATOM 1289 C C . THR A 1 150 ? 37.996 18.187 69.394 1.00 20.73 188 THR A C 1
ATOM 1290 O O . THR A 1 150 ? 38.397 19.304 69.099 1.00 21.06 188 THR A O 1
ATOM 1294 N N . GLY A 1 151 ? 36.751 17.922 69.826 1.00 18.51 189 GLY A N 1
ATOM 1295 C CA . GLY A 1 151 ? 35.749 18.976 70.039 1.00 19.08 189 GLY A CA 1
ATOM 1296 C C . GLY A 1 151 ? 36.245 20.131 70.888 1.00 23.33 189 GLY A C 1
ATOM 1297 O O . GLY A 1 151 ? 36.865 19.917 71.941 1.00 22.84 189 GLY A O 1
ATOM 1298 N N . LYS A 1 152 ? 35.990 21.373 70.445 1.00 19.06 190 LYS A N 1
ATOM 1299 C CA . LYS A 1 152 ? 36.432 22.549 71.202 1.00 17.72 190 LYS A CA 1
ATOM 1300 C C . LYS A 1 152 ? 35.486 23.691 70.870 1.00 21.02 190 LYS A C 1
ATOM 1301 O O . LYS A 1 152 ? 35.308 24.019 69.689 1.00 19.35 190 LYS A O 1
ATOM 1307 N N . GLU A 1 153 ? 34.902 24.294 71.911 1.00 20.31 191 GLU A N 1
ATOM 1308 C CA . GLU A 1 153 ? 33.935 25.385 71.771 1.00 20.83 191 GLU A CA 1
ATOM 1309 C C . GLU A 1 153 ? 34.448 26.444 70.794 1.00 22.13 191 GLU A C 1
ATOM 1310 O O . GLU A 1 153 ? 35.587 26.913 70.903 1.00 21.10 191 GLU A O 1
ATOM 1316 N N . ASP A 1 154 ? 33.604 26.788 69.798 1.00 20.15 192 ASP A N 1
ATOM 1317 C CA . ASP A 1 154 ? 33.899 27.818 68.787 1.00 20.29 192 ASP A CA 1
ATOM 1318 C C . ASP A 1 154 ? 35.027 27.497 67.820 1.00 21.61 192 ASP A C 1
ATOM 1319 O O . ASP A 1 154 ? 35.382 28.357 67.032 1.00 21.01 192 ASP A O 1
ATOM 1324 N N . ILE A 1 155 ? 35.632 26.286 67.881 1.00 17.41 193 ILE A N 1
ATOM 1325 C CA A ILE A 1 155 ? 36.758 25.994 67.009 0.50 16.90 193 ILE A CA 1
ATOM 1326 C CA B ILE A 1 155 ? 36.787 25.954 67.052 0.50 17.12 193 ILE A CA 1
ATOM 1327 C C . ILE A 1 155 ? 36.546 24.682 66.240 1.00 19.27 193 ILE A C 1
ATOM 1328 O O . ILE A 1 155 ? 36.600 24.705 65.015 1.00 18.61 193 ILE A O 1
ATOM 1337 N N . ILE A 1 156 ? 36.323 23.566 66.937 1.00 15.84 194 ILE A N 1
ATOM 1338 C CA . ILE A 1 156 ? 36.115 22.265 66.298 1.00 15.46 194 ILE A CA 1
ATOM 1339 C C . ILE A 1 156 ? 34.768 21.737 66.662 1.00 18.42 194 ILE A C 1
ATOM 1340 O O . ILE A 1 156 ? 34.464 21.566 67.833 1.00 15.87 194 ILE A O 1
ATOM 1345 N N . TYR A 1 157 ? 33.968 21.432 65.641 1.00 15.13 195 TYR A N 1
ATOM 1346 C CA . TYR A 1 157 ? 32.610 20.957 65.800 1.00 14.94 195 TYR A CA 1
ATOM 1347 C C . TYR A 1 157 ? 32.518 19.579 65.209 1.00 17.39 195 TYR A C 1
ATOM 1348 O O . TYR A 1 157 ? 32.704 19.439 63.997 1.00 16.62 195 TYR A O 1
ATOM 1357 N N . ASN A 1 158 ? 32.302 18.556 66.038 1.00 15.03 196 ASN A N 1
ATOM 1358 C CA . ASN A 1 158 ? 32.118 17.186 65.552 1.00 14.28 196 ASN A CA 1
ATOM 1359 C C . ASN A 1 158 ? 30.652 16.791 65.634 1.00 17.68 196 ASN A C 1
ATOM 1360 O O . ASN A 1 158 ? 30.083 16.738 66.729 1.00 17.01 196 ASN A O 1
ATOM 1365 N N . GLY A 1 159 ? 30.024 16.511 64.482 1.00 14.04 197 GLY A N 1
ATOM 1366 C CA . GLY A 1 159 ? 28.654 16.022 64.483 1.00 13.35 197 GLY A CA 1
ATOM 1367 C C . GLY A 1 159 ? 27.591 17.091 64.657 1.00 14.93 197 GLY A C 1
ATOM 1368 O O . GLY A 1 159 ? 26.406 16.777 64.725 1.00 13.71 197 GLY A O 1
ATOM 1369 N N . ILE A 1 160 ? 28.036 18.346 64.717 1.00 13.51 198 ILE A N 1
ATOM 1370 C CA . ILE A 1 160 ? 27.157 19.529 64.789 1.00 13.47 198 ILE A CA 1
ATOM 1371 C C . ILE A 1 160 ? 27.730 20.559 63.876 1.00 14.92 198 ILE A C 1
ATOM 1372 O O . ILE A 1 160 ? 28.955 20.589 63.626 1.00 14.37 198 ILE A O 1
ATOM 1377 N N . THR A 1 161 ? 26.857 21.453 63.388 1.00 13.49 199 THR A N 1
ATOM 1378 C CA . THR A 1 161 ? 27.323 22.507 62.486 1.00 13.06 199 THR A CA 1
ATOM 1379 C C . THR A 1 161 ? 27.773 23.745 63.239 1.00 13.75 199 THR A C 1
ATOM 1380 O O . THR A 1 161 ? 27.334 24.000 64.373 1.00 14.68 199 THR A O 1
ATOM 1384 N N . ASP A 1 162 ? 28.585 24.557 62.561 1.00 11.80 200 ASP A N 1
ATOM 1385 C CA . ASP A 1 162 ? 28.954 25.877 63.059 1.00 11.08 200 ASP A CA 1
ATOM 1386 C C . ASP A 1 162 ? 27.856 26.858 62.560 1.00 13.94 200 ASP A C 1
ATOM 1387 O O . ASP A 1 162 ? 26.857 26.422 61.961 1.00 14.16 200 ASP A O 1
ATOM 1392 N N . TRP A 1 163 ? 28.006 28.161 62.865 1.00 12.57 201 TRP A N 1
ATOM 1393 C CA . TRP A 1 163 ? 26.927 29.088 62.570 1.00 11.77 201 TRP A CA 1
ATOM 1394 C C . TRP A 1 163 ? 26.506 29.059 61.094 1.00 13.66 201 TRP A C 1
ATOM 1395 O O . TRP A 1 163 ? 25.313 28.966 60.789 1.00 11.93 201 TRP A O 1
ATOM 1406 N N . VAL A 1 164 ? 27.481 29.150 60.200 1.00 11.69 202 VAL A N 1
ATOM 1407 C CA . VAL A 1 164 ? 27.144 29.293 58.796 1.00 11.00 202 VAL A CA 1
ATOM 1408 C C . VAL A 1 164 ? 26.600 28.017 58.187 1.00 13.08 202 VAL A C 1
ATOM 1409 O O . VAL A 1 164 ? 25.657 28.064 57.369 1.00 12.91 202 VAL A O 1
ATOM 1413 N N . TYR A 1 165 ? 27.145 26.864 58.603 1.00 10.92 203 TYR A N 1
ATOM 1414 C CA . TYR A 1 165 ? 26.597 25.626 58.076 1.00 10.58 203 TYR A CA 1
ATOM 1415 C C . TYR A 1 165 ? 25.190 25.369 58.613 1.00 12.42 203 TYR A C 1
ATOM 1416 O O . TYR A 1 165 ? 24.337 24.858 57.888 1.00 12.74 203 TYR A O 1
ATOM 1425 N N . GLU A 1 166 ? 24.903 25.791 59.866 1.00 10.98 204 GLU A N 1
ATOM 1426 C CA . GLU A 1 166 ? 23.584 25.616 60.417 1.00 11.59 204 GLU A CA 1
ATOM 1427 C C . GLU A 1 166 ? 22.593 26.482 59.635 1.00 12.64 204 GLU A C 1
ATOM 1428 O O . GLU A 1 166 ? 21.533 25.988 59.257 1.00 12.41 204 GLU A O 1
ATOM 1434 N N . GLU A 1 167 ? 22.930 27.759 59.442 1.00 10.57 205 GLU A N 1
ATOM 1435 C CA . GLU A 1 167 ? 21.985 28.673 58.831 1.00 10.95 205 GLU A CA 1
ATOM 1436 C C . GLU A 1 167 ? 21.824 28.471 57.336 1.00 13.41 205 GLU A C 1
ATOM 1437 O O . GLU A 1 167 ? 20.704 28.574 56.838 1.00 13.87 205 GLU A O 1
ATOM 1443 N N . GLU A 1 168 ? 22.930 28.256 56.626 1.00 11.58 206 GLU A N 1
ATOM 1444 C CA . GLU A 1 168 ? 22.959 28.353 55.162 1.00 11.56 206 GLU A CA 1
ATOM 1445 C C . GLU A 1 168 ? 23.118 27.077 54.391 1.00 14.00 206 GLU A C 1
ATOM 1446 O O . GLU A 1 168 ? 22.936 27.104 53.159 1.00 14.19 206 GLU A O 1
ATOM 1452 N N . VAL A 1 169 ? 23.572 25.991 55.046 1.00 11.37 207 VAL A N 1
ATOM 1453 C CA . VAL A 1 169 ? 23.830 24.751 54.278 1.00 11.33 207 VAL A CA 1
ATOM 1454 C C . VAL A 1 169 ? 22.889 23.629 54.677 1.00 14.38 207 VAL A C 1
ATOM 1455 O O . VAL A 1 169 ? 22.178 23.104 53.807 1.00 16.86 207 VAL A O 1
ATOM 1459 N N . PHE A 1 170 ? 22.942 23.200 55.940 1.00 12.96 208 PHE A N 1
ATOM 1460 C CA . PHE A 1 170 ? 22.142 22.070 56.368 1.00 13.31 208 PHE A CA 1
ATOM 1461 C C . PHE A 1 170 ? 20.778 22.430 56.936 1.00 16.74 208 PHE A C 1
ATOM 1462 O O . PHE A 1 170 ? 19.952 21.524 57.141 1.00 16.86 208 PHE A O 1
ATOM 1470 N N . SER A 1 171 ? 20.563 23.730 57.295 1.00 14.54 209 SER A N 1
ATOM 1471 C CA . SER A 1 171 ? 19.298 24.149 57.927 1.00 13.75 209 SER A CA 1
ATOM 1472 C C . SER A 1 171 ? 19.039 23.279 59.155 1.00 16.51 209 SER A C 1
ATOM 1473 O O . SER A 1 171 ? 17.910 22.848 59.405 1.00 16.84 209 SER A O 1
ATOM 1476 N N . ALA A 1 172 ? 20.120 22.984 59.899 1.00 13.72 210 ALA A N 1
ATOM 1477 C CA . ALA A 1 172 ? 20.043 22.099 61.059 1.00 13.50 210 ALA A CA 1
ATOM 1478 C C . ALA A 1 172 ? 21.307 22.225 61.842 1.00 15.46 210 ALA A C 1
ATOM 1479 O O . ALA A 1 172 ? 22.351 22.590 61.290 1.00 14.90 210 ALA A O 1
ATOM 1481 N N . TYR A 1 173 ? 21.237 21.882 63.123 1.00 13.85 211 TYR A N 1
ATOM 1482 C CA . TYR A 1 173 ? 22.416 21.893 63.977 1.00 14.18 211 TYR A CA 1
ATOM 1483 C C . TYR A 1 173 ? 23.104 20.531 63.835 1.00 17.90 211 TYR A C 1
ATOM 1484 O O . TYR A 1 173 ? 24.304 20.443 64.014 1.00 16.75 211 TYR A O 1
ATOM 1493 N N . SER A 1 174 ? 22.356 19.486 63.513 1.00 15.13 212 SER A N 1
ATOM 1494 C CA A SER A 1 174 ? 22.928 18.145 63.362 0.50 14.16 212 SER A CA 1
ATOM 1495 C CA B SER A 1 174 ? 22.985 18.176 63.399 0.50 14.28 212 SER A CA 1
ATOM 1496 C C . SER A 1 174 ? 23.874 18.025 62.177 1.00 17.87 212 SER A C 1
ATOM 1497 O O . SER A 1 174 ? 23.574 18.526 61.082 1.00 16.47 212 SER A O 1
ATOM 1502 N N . ALA A 1 175 ? 24.973 17.295 62.363 1.00 15.71 213 ALA A N 1
ATOM 1503 C CA . ALA A 1 175 ? 25.883 16.950 61.266 1.00 14.38 213 ALA A CA 1
ATOM 1504 C C . ALA A 1 175 ? 26.260 15.481 61.508 1.00 16.98 213 ALA A C 1
ATOM 1505 O O . ALA A 1 175 ? 27.442 15.107 61.433 1.00 16.32 213 ALA A O 1
ATOM 1507 N N . LEU A 1 176 ? 25.221 14.676 61.782 1.00 16.29 214 LEU A N 1
ATOM 1508 C CA . LEU A 1 176 ? 25.323 13.212 62.027 1.00 17.77 214 LEU A CA 1
ATOM 1509 C C . LEU A 1 176 ? 24.339 12.558 61.089 1.00 17.97 214 LEU A C 1
ATOM 1510 O O . LEU A 1 176 ? 23.178 12.996 61.018 1.00 17.20 214 LEU A O 1
ATOM 1515 N N . TRP A 1 177 ? 24.752 11.444 60.443 1.00 15.36 215 TRP A N 1
ATOM 1516 C CA . TRP A 1 177 ? 23.862 10.704 59.555 1.00 14.32 215 TRP A CA 1
ATOM 1517 C C . TRP A 1 177 ? 24.011 9.208 59.759 1.00 18.13 215 TRP A C 1
ATOM 1518 O O . TRP A 1 177 ? 25.024 8.638 59.340 1.00 17.78 215 TRP A O 1
ATOM 1529 N N . TRP A 1 178 ? 23.028 8.584 60.412 1.00 16.88 216 TRP A N 1
ATOM 1530 C CA . TRP A 1 178 ? 23.093 7.124 60.593 1.00 17.19 216 TRP A CA 1
ATOM 1531 C C . TRP A 1 178 ? 22.835 6.436 59.251 1.00 20.29 216 TRP A C 1
ATOM 1532 O O . TRP A 1 178 ? 21.994 6.903 58.479 1.00 20.09 216 TRP A O 1
ATOM 1543 N N . SER A 1 179 ? 23.451 5.255 59.035 1.00 17.40 217 SER A N 1
ATOM 1544 C CA . SER A 1 179 ? 23.165 4.442 57.865 1.00 17.25 217 SER A CA 1
ATOM 1545 C C . SER A 1 179 ? 21.751 3.818 58.075 1.00 21.60 217 SER A C 1
ATOM 1546 O O . SER A 1 179 ? 21.249 3.830 59.220 1.00 20.05 217 SER A O 1
ATOM 1549 N N . PRO A 1 180 ? 21.080 3.330 57.007 1.00 20.51 218 PRO A N 1
ATOM 1550 C CA . PRO A 1 180 ? 19.666 2.921 57.143 1.00 20.89 218 PRO A CA 1
ATOM 1551 C C . PRO A 1 180 ? 19.350 1.918 58.245 1.00 24.05 218 PRO A C 1
ATOM 1552 O O . PRO A 1 180 ? 18.321 2.055 58.904 1.00 26.18 218 PRO A O 1
ATOM 1556 N N . ASN A 1 181 ? 20.231 0.947 58.466 1.00 21.27 219 ASN A N 1
ATOM 1557 C CA . ASN A 1 181 ? 19.962 -0.035 59.521 1.00 21.44 219 ASN A CA 1
ATOM 1558 C C . ASN A 1 181 ? 20.745 0.277 60.825 1.00 26.25 219 ASN A C 1
ATOM 1559 O O . ASN A 1 181 ? 20.772 -0.546 61.755 1.00 26.91 219 ASN A O 1
ATOM 1564 N N . GLY A 1 182 ? 21.413 1.438 60.873 1.00 22.05 220 GLY A N 1
ATOM 1565 C CA . GLY A 1 182 ? 22.175 1.825 62.055 1.00 21.22 220 GLY A CA 1
ATOM 1566 C C . GLY A 1 182 ? 23.568 1.242 62.225 1.00 23.38 220 GLY A C 1
ATOM 1567 O O . GLY A 1 182 ? 24.200 1.487 63.250 1.00 24.06 220 GLY A O 1
ATOM 1568 N N . THR A 1 183 ? 24.097 0.495 61.244 1.00 21.10 221 THR A N 1
ATOM 1569 C CA . THR A 1 183 ? 25.463 -0.027 61.401 1.00 20.69 221 THR A CA 1
ATOM 1570 C C . THR A 1 183 ? 26.496 1.096 61.485 1.00 23.75 221 THR A C 1
ATOM 1571 O O . THR A 1 183 ? 27.341 1.133 62.388 1.00 22.69 221 THR A O 1
ATOM 1575 N N . PHE A 1 184 ? 26.434 2.017 60.514 1.00 19.19 222 PHE A N 1
ATOM 1576 C CA . PHE A 1 184 ? 27.413 3.079 60.448 1.00 16.39 222 PHE A CA 1
ATOM 1577 C C . PHE A 1 184 ? 26.837 4.408 60.891 1.00 17.98 222 PHE A C 1
ATOM 1578 O O . PHE A 1 184 ? 25.644 4.661 60.738 1.00 18.91 222 PHE A O 1
ATOM 1586 N N . LEU A 1 185 ? 27.700 5.218 61.453 1.00 16.02 223 LEU A N 1
ATOM 1587 C CA . LEU A 1 185 ? 27.377 6.609 61.811 1.00 16.11 223 LEU A CA 1
ATOM 1588 C C . LEU A 1 185 ? 28.331 7.498 61.045 1.00 18.80 223 LEU A C 1
ATOM 1589 O O . LEU A 1 185 ? 29.541 7.467 61.278 1.00 17.21 223 LEU A O 1
ATOM 1594 N N . ALA A 1 186 ? 27.788 8.304 60.108 1.00 15.88 224 ALA A N 1
ATOM 1595 C CA . ALA A 1 186 ? 28.602 9.249 59.346 1.00 15.57 224 ALA A CA 1
ATOM 1596 C C . ALA A 1 186 ? 28.495 10.611 60.016 1.00 16.13 224 ALA A C 1
ATOM 1597 O O . ALA A 1 186 ? 27.471 10.915 60.627 1.00 16.00 224 ALA A O 1
ATOM 1599 N N . TYR A 1 187 ? 29.559 11.384 59.950 1.00 14.39 225 TYR A N 1
ATOM 1600 C CA . TYR A 1 187 ? 29.513 12.717 60.564 1.00 14.33 225 TYR A CA 1
ATOM 1601 C C . TYR A 1 187 ? 30.464 13.679 59.907 1.00 16.45 225 TYR A C 1
ATOM 1602 O O . TYR A 1 187 ? 31.462 13.284 59.301 1.00 16.01 225 TYR A O 1
ATOM 1611 N N . ALA A 1 188 ? 30.164 14.973 60.026 1.00 13.86 226 ALA A N 1
ATOM 1612 C CA . ALA A 1 188 ? 31.056 15.980 59.509 1.00 14.28 226 ALA A CA 1
ATOM 1613 C C . ALA A 1 188 ? 31.772 16.626 60.692 1.00 15.59 226 ALA A C 1
ATOM 1614 O O . ALA A 1 188 ? 31.240 16.645 61.818 1.00 15.86 226 ALA A O 1
ATOM 1616 N N . GLN A 1 189 ? 32.948 17.184 60.416 1.00 14.15 227 GLN A N 1
ATOM 1617 C CA . GLN A 1 189 ? 33.741 17.940 61.389 1.00 14.12 227 GLN A CA 1
ATOM 1618 C C . GLN A 1 189 ? 34.049 19.282 60.767 1.00 16.22 227 GLN A C 1
ATOM 1619 O O . GLN A 1 189 ? 34.602 19.335 59.664 1.00 15.82 227 GLN A O 1
ATOM 1625 N N . PHE A 1 190 ? 33.673 20.372 61.462 1.00 13.74 228 PHE A N 1
ATOM 1626 C CA . PHE A 1 190 ? 33.936 21.722 60.980 1.00 13.49 228 PHE A CA 1
ATOM 1627 C C . PHE A 1 190 ? 35.041 22.349 61.802 1.00 16.43 228 PHE A C 1
ATOM 1628 O O . PHE A 1 190 ? 35.102 22.163 63.026 1.00 17.22 228 PHE A O 1
ATOM 1636 N N . ASN A 1 191 ? 35.887 23.096 61.129 1.00 14.56 229 ASN A N 1
ATOM 1637 C CA . ASN A 1 191 ? 37.004 23.743 61.809 1.00 14.66 229 ASN A CA 1
ATOM 1638 C C . ASN A 1 191 ? 36.922 25.237 61.551 1.00 16.30 229 ASN A C 1
ATOM 1639 O O . ASN A 1 191 ? 37.087 25.682 60.422 1.00 15.09 229 ASN A O 1
ATOM 1644 N N . ASP A 1 192 ? 36.624 26.014 62.609 1.00 15.76 230 ASP A N 1
ATOM 1645 C CA . ASP A 1 192 ? 36.481 27.453 62.487 1.00 15.27 230 ASP A CA 1
ATOM 1646 C C . ASP A 1 192 ? 37.678 28.225 63.025 1.00 19.78 230 ASP A C 1
ATOM 1647 O O . ASP A 1 192 ? 37.569 29.436 63.260 1.00 18.35 230 ASP A O 1
ATOM 1652 N N . THR A 1 193 ? 38.837 27.557 63.158 1.00 18.45 231 THR A N 1
ATOM 1653 C CA . THR A 1 193 ? 40.019 28.245 63.721 1.00 19.30 231 THR A CA 1
ATOM 1654 C C . THR A 1 193 ? 40.279 29.655 63.217 1.00 23.61 231 THR A C 1
ATOM 1655 O O . THR A 1 193 ? 40.508 30.564 64.036 1.00 24.42 231 THR A O 1
ATOM 1659 N N . GLU A 1 194 ? 40.287 29.836 61.895 1.00 19.69 232 GLU A N 1
ATOM 1660 C CA . GLU A 1 194 ? 40.654 31.121 61.296 1.00 19.90 232 GLU A CA 1
ATOM 1661 C C . GLU A 1 194 ? 39.447 31.981 60.858 1.00 19.26 232 GLU A C 1
ATOM 1662 O O . GLU A 1 194 ? 39.624 32.993 60.171 1.00 18.74 232 GLU A O 1
ATOM 1668 N N . VAL A 1 195 ? 38.245 31.573 61.256 1.00 15.13 233 VAL A N 1
ATOM 1669 C CA . VAL A 1 195 ? 37.029 32.307 60.860 1.00 13.74 233 VAL A CA 1
ATOM 1670 C C . VAL A 1 195 ? 36.942 33.514 61.798 1.00 14.18 233 VAL A C 1
ATOM 1671 O O . VAL A 1 195 ? 37.035 33.326 63.037 1.00 15.90 233 VAL A O 1
ATOM 1675 N N . PRO A 1 196 ? 36.726 34.731 61.272 1.00 13.87 234 PRO A N 1
ATOM 1676 C CA . PRO A 1 196 ? 36.644 35.898 62.169 1.00 13.72 234 PRO A CA 1
ATOM 1677 C C . PRO A 1 196 ? 35.390 35.850 63.023 1.00 17.13 234 PRO A C 1
ATOM 1678 O O . PRO A 1 196 ? 34.419 35.145 62.694 1.00 16.18 234 PRO A O 1
ATOM 1682 N N . LEU A 1 197 ? 35.439 36.576 64.142 1.00 15.32 235 LEU A N 1
ATOM 1683 C CA . LEU A 1 197 ? 34.324 36.610 65.072 1.00 15.67 235 LEU A CA 1
ATOM 1684 C C . LEU A 1 197 ? 33.496 37.850 64.892 1.00 16.13 235 LEU A C 1
ATOM 1685 O O . LEU A 1 197 ? 34.038 38.970 64.817 1.00 16.44 235 LEU A O 1
ATOM 1690 N N . ILE A 1 198 ? 32.154 37.672 64.853 1.00 12.96 236 ILE A N 1
ATOM 1691 C CA . ILE A 1 198 ? 31.285 38.845 64.979 1.00 11.95 236 ILE A CA 1
ATOM 1692 C C . ILE A 1 198 ? 31.162 39.028 66.512 1.00 15.09 236 ILE A C 1
ATOM 1693 O O . ILE A 1 198 ? 31.002 38.040 67.247 1.00 14.43 236 ILE A O 1
ATOM 1698 N N . GLU A 1 199 ? 31.249 40.281 66.979 1.00 13.15 237 GLU A N 1
ATOM 1699 C CA . GLU A 1 199 ? 31.148 40.589 68.411 1.00 12.38 237 GLU A CA 1
ATOM 1700 C C . GLU A 1 199 ? 30.035 41.600 68.617 1.00 15.32 237 GLU A C 1
ATOM 1701 O O . GLU A 1 199 ? 29.944 42.590 67.865 1.00 15.33 237 GLU A O 1
ATOM 1707 N N . TYR A 1 200 ? 29.158 41.344 69.589 1.00 13.36 238 TYR A N 1
ATOM 1708 C CA . TYR A 1 200 ? 28.093 42.311 69.916 1.00 13.35 238 TYR A CA 1
ATOM 1709 C C . TYR A 1 200 ? 27.778 42.247 71.395 1.00 15.17 238 TYR A C 1
ATOM 1710 O O . TYR A 1 200 ? 28.013 41.225 72.043 1.00 14.14 238 TYR A O 1
ATOM 1719 N N . SER A 1 201 ? 27.247 43.354 71.944 1.00 14.15 239 SER A N 1
ATOM 1720 C CA . SER A 1 201 ? 26.911 43.349 73.365 1.00 13.00 239 SER A CA 1
ATOM 1721 C C . SER A 1 201 ? 25.607 42.640 73.653 1.00 16.77 239 SER A C 1
ATOM 1722 O O . SER A 1 201 ? 24.670 42.672 72.845 1.00 15.47 239 SER A O 1
ATOM 1725 N N . PHE A 1 202 ? 25.527 42.037 74.837 1.00 13.50 240 PHE A N 1
ATOM 1726 C CA . PHE A 1 202 ? 24.304 41.416 75.317 1.00 13.42 240 PHE A CA 1
ATOM 1727 C C . PHE A 1 202 ? 24.123 41.985 76.723 1.00 14.93 240 PHE A C 1
ATOM 1728 O O . PHE A 1 202 ? 25.027 41.864 77.569 1.00 16.08 240 PHE A O 1
ATOM 1736 N N . TYR A 1 203 ? 22.984 42.661 76.943 1.00 13.65 241 TYR A N 1
ATOM 1737 C CA . TYR A 1 203 ? 22.751 43.427 78.169 1.00 13.45 241 TYR A CA 1
ATOM 1738 C C . TYR A 1 203 ? 22.220 42.628 79.316 1.00 18.14 241 TYR A C 1
ATOM 1739 O O . TYR A 1 203 ? 22.567 42.914 80.464 1.00 17.24 241 TYR A O 1
ATOM 1748 N N . SER A 1 204 ? 21.426 41.603 79.015 1.00 15.31 242 SER A N 1
ATOM 1749 C CA . SER A 1 204 ? 20.863 40.694 80.020 1.00 15.43 242 SER A CA 1
ATOM 1750 C C . SER A 1 204 ? 19.901 41.397 80.980 1.00 16.35 242 SER A C 1
ATOM 1751 O O . SER A 1 204 ? 19.439 42.512 80.723 1.00 14.80 242 SER A O 1
ATOM 1754 N N . ASP A 1 205 ? 19.582 40.727 82.099 1.00 16.34 243 ASP A N 1
ATOM 1755 C CA A ASP A 1 205 ? 18.669 41.331 83.063 0.50 15.97 243 ASP A CA 1
ATOM 1756 C CA B ASP A 1 205 ? 18.718 41.265 83.142 0.50 16.38 243 ASP A CA 1
ATOM 1757 C C . ASP A 1 205 ? 19.331 42.569 83.651 1.00 18.19 243 ASP A C 1
ATOM 1758 O O . ASP A 1 205 ? 20.567 42.682 83.633 1.00 16.77 243 ASP A O 1
ATOM 1767 N N . GLU A 1 206 ? 18.504 43.508 84.152 1.00 17.53 244 GLU A N 1
ATOM 1768 C CA . GLU A 1 206 ? 19.021 44.769 84.688 1.00 17.88 244 GLU A CA 1
ATOM 1769 C C . GLU A 1 206 ? 20.036 44.610 85.813 1.00 20.38 244 GLU A C 1
ATOM 1770 O O . GLU A 1 206 ? 20.886 45.484 85.991 1.00 21.07 244 GLU A O 1
ATOM 1776 N N . SER A 1 207 ? 20.013 43.454 86.519 1.00 18.01 245 SER A N 1
ATOM 1777 C CA . SER A 1 207 ? 20.990 43.192 87.587 1.00 19.49 245 SER A CA 1
ATOM 1778 C C . SER A 1 207 ? 22.435 43.023 87.063 1.00 22.84 245 SER A C 1
ATOM 1779 O O . SER A 1 207 ? 23.390 43.085 87.849 1.00 24.12 245 SER A O 1
ATOM 1782 N N . LEU A 1 208 ? 22.612 42.777 85.747 1.00 19.00 246 LEU A N 1
ATOM 1783 C CA . LEU A 1 208 ? 23.958 42.592 85.204 1.00 16.64 246 LEU A CA 1
ATOM 1784 C C . LEU A 1 208 ? 24.649 43.953 85.092 1.00 18.55 246 LEU A C 1
ATOM 1785 O O . LEU A 1 208 ? 24.216 44.832 84.341 1.00 17.48 246 LEU A O 1
ATOM 1790 N N . GLN A 1 209 ? 25.705 44.144 85.903 1.00 15.90 247 GLN A N 1
ATOM 1791 C CA . GLN A 1 209 ? 26.334 45.461 85.954 1.00 15.00 247 GLN A CA 1
ATOM 1792 C C . GLN A 1 209 ? 27.124 45.823 84.688 1.00 16.33 247 GLN A C 1
ATOM 1793 O O . GLN A 1 209 ? 27.073 46.986 84.242 1.00 16.54 247 GLN A O 1
ATOM 1799 N N . TYR A 1 210 ? 27.854 44.850 84.129 1.00 14.77 248 TYR A N 1
ATOM 1800 C CA . TYR A 1 210 ? 28.623 45.099 82.904 1.00 14.00 248 TYR A CA 1
ATOM 1801 C C . TYR A 1 210 ? 28.029 44.255 81.774 1.00 17.33 248 TYR A C 1
ATOM 1802 O O . TYR A 1 210 ? 27.910 43.040 81.929 1.00 16.98 248 TYR A O 1
ATOM 1811 N N . PRO A 1 211 ? 27.724 44.858 80.615 1.00 15.90 249 PRO A N 1
ATOM 1812 C CA . PRO A 1 211 ? 27.236 44.043 79.483 1.00 15.42 249 PRO A CA 1
ATOM 1813 C C . PRO A 1 211 ? 28.248 42.953 79.100 1.00 18.07 249 PRO A C 1
ATOM 1814 O O . PRO A 1 211 ? 29.470 43.135 79.273 1.00 16.94 249 PRO A O 1
ATOM 1818 N N . LYS A 1 212 ? 27.723 41.822 78.570 1.00 15.90 250 LYS A N 1
ATOM 1819 C CA . LYS A 1 212 ? 28.545 40.703 78.081 1.00 16.84 250 LYS A CA 1
ATOM 1820 C C . LYS A 1 212 ? 28.833 40.962 76.591 1.00 21.08 250 LYS A C 1
ATOM 1821 O O . LYS A 1 212 ? 28.009 41.549 75.916 1.00 21.96 250 LYS A O 1
ATOM 1827 N N . THR A 1 213 ? 29.983 40.539 76.089 1.00 16.07 251 THR A N 1
ATOM 1828 C CA . THR A 1 213 ? 30.243 40.611 74.657 1.00 14.67 251 THR A CA 1
ATOM 1829 C C . THR A 1 213 ? 30.102 39.177 74.155 1.00 17.07 251 THR A C 1
ATOM 1830 O O . THR A 1 213 ? 30.821 38.277 74.615 1.00 17.11 251 THR A O 1
ATOM 1834 N N . VAL A 1 214 ? 29.202 38.984 73.186 1.00 13.98 252 VAL A N 1
ATOM 1835 C CA . VAL A 1 214 ? 28.994 37.688 72.559 1.00 13.16 252 VAL A CA 1
ATOM 1836 C C . VAL A 1 214 ? 29.932 37.646 71.372 1.00 15.51 252 VAL A C 1
ATOM 1837 O O . VAL A 1 214 ? 30.057 38.636 70.662 1.00 15.01 252 VAL A O 1
ATOM 1841 N N . ARG A 1 215 ? 30.625 36.520 71.182 1.00 14.69 253 ARG A N 1
ATOM 1842 C CA . ARG A 1 215 ? 31.614 36.404 70.084 1.00 14.84 253 ARG A CA 1
ATOM 1843 C C . ARG A 1 215 ? 31.317 35.118 69.337 1.00 17.19 253 ARG A C 1
ATOM 1844 O O . ARG A 1 215 ? 31.339 34.027 69.938 1.00 18.00 253 ARG A O 1
ATOM 1852 N N . VAL A 1 216 ? 30.943 35.249 68.061 1.00 14.23 254 VAL A N 1
ATOM 1853 C CA . VAL A 1 216 ? 30.536 34.073 67.270 1.00 13.38 254 VAL A CA 1
ATOM 1854 C C . VAL A 1 216 ? 31.390 33.944 66.022 1.00 13.73 254 VAL A C 1
ATOM 1855 O O . VAL A 1 216 ? 31.461 34.890 65.234 1.00 12.82 254 VAL A O 1
ATOM 1859 N N . PRO A 1 217 ? 31.963 32.760 65.718 1.00 13.05 255 PRO A N 1
ATOM 1860 C CA . PRO A 1 217 ? 32.700 32.626 64.441 1.00 13.19 255 PRO A CA 1
ATOM 1861 C C . PRO A 1 217 ? 31.683 32.698 63.290 1.00 14.59 255 PRO A C 1
ATOM 1862 O O . PRO A 1 217 ? 30.739 31.891 63.199 1.00 14.57 255 PRO A O 1
ATOM 1866 N N . TYR A 1 218 ? 31.824 33.747 62.483 1.00 12.35 256 TYR A N 1
ATOM 1867 C CA . TYR A 1 218 ? 30.862 34.080 61.427 1.00 11.86 256 TYR A CA 1
ATOM 1868 C C . TYR A 1 218 ? 31.631 34.644 60.243 1.00 12.84 256 TYR A C 1
ATOM 1869 O O . TYR A 1 218 ? 32.221 35.716 60.348 1.00 12.84 256 TYR A O 1
ATOM 1878 N N . PRO A 1 219 ? 31.641 33.923 59.108 1.00 11.65 257 PRO A N 1
ATOM 1879 C CA . PRO A 1 219 ? 32.372 34.422 57.949 1.00 10.64 257 PRO A CA 1
ATOM 1880 C C . PRO A 1 219 ? 31.491 35.353 57.121 1.00 11.94 257 PRO A C 1
ATOM 1881 O O . PRO A 1 219 ? 30.444 34.916 56.595 1.00 12.33 257 PRO A O 1
ATOM 1885 N N . LYS A 1 220 ? 31.871 36.641 57.060 1.00 10.72 258 LYS A N 1
ATOM 1886 C CA . LYS A 1 220 ? 31.195 37.598 56.212 1.00 10.62 258 LYS A CA 1
ATOM 1887 C C . LYS A 1 220 ? 31.690 37.411 54.758 1.00 14.15 258 LYS A C 1
ATOM 1888 O O . LYS A 1 220 ? 32.652 36.674 54.525 1.00 15.46 258 LYS A O 1
ATOM 1894 N N . ALA A 1 221 ? 31.020 38.032 53.791 1.00 12.56 259 ALA A N 1
ATOM 1895 C CA . ALA A 1 221 ? 31.349 37.788 52.387 1.00 12.77 259 ALA A CA 1
ATOM 1896 C C . ALA A 1 221 ? 32.857 38.014 52.109 1.00 14.62 259 ALA A C 1
ATOM 1897 O O . ALA A 1 221 ? 33.408 39.059 52.467 1.00 15.99 259 ALA A O 1
ATOM 1899 N N . GLY A 1 222 ? 33.499 37.009 51.521 1.00 14.18 260 GLY A N 1
ATOM 1900 C CA . GLY A 1 222 ? 34.909 37.102 51.158 1.00 14.34 260 GLY A CA 1
ATOM 1901 C C . GLY A 1 222 ? 35.864 36.741 52.272 1.00 18.28 260 GLY A C 1
ATOM 1902 O O . GLY A 1 222 ? 37.078 36.656 52.020 1.00 18.82 260 GLY A O 1
ATOM 1903 N N . ALA A 1 223 ? 35.352 36.534 53.509 1.00 13.97 261 ALA A N 1
ATOM 1904 C CA . ALA A 1 223 ? 36.210 36.239 54.668 1.00 14.43 261 ALA A CA 1
ATOM 1905 C C . ALA A 1 223 ? 36.640 34.779 54.696 1.00 15.95 261 ALA A C 1
ATOM 1906 O O . ALA A 1 223 ? 36.173 33.960 53.887 1.00 15.31 261 ALA A O 1
ATOM 1908 N N . VAL A 1 224 ? 37.558 34.425 55.624 1.00 14.36 262 VAL A N 1
ATOM 1909 C CA . VAL A 1 224 ? 37.985 33.036 55.739 1.00 14.11 262 VAL A CA 1
ATOM 1910 C C . VAL A 1 224 ? 36.800 32.170 56.217 1.00 14.95 262 VAL A C 1
ATOM 1911 O O . VAL A 1 224 ? 36.156 32.478 57.224 1.00 16.20 262 VAL A O 1
ATOM 1915 N N . ASN A 1 225 ? 36.517 31.092 55.470 1.00 14.11 263 ASN A N 1
ATOM 1916 C CA . ASN A 1 225 ? 35.438 30.176 55.810 1.00 12.76 263 ASN A CA 1
ATOM 1917 C C . ASN A 1 225 ? 35.902 29.012 56.686 1.00 16.37 263 ASN A C 1
ATOM 1918 O O . ASN A 1 225 ? 37.100 28.652 56.697 1.00 16.85 263 ASN A O 1
ATOM 1923 N N . PRO A 1 226 ? 34.945 28.331 57.332 1.00 12.84 264 PRO A N 1
ATOM 1924 C CA . PRO A 1 226 ? 35.276 27.093 58.063 1.00 13.64 264 PRO A CA 1
ATOM 1925 C C . PRO A 1 226 ? 35.686 26.029 57.043 1.00 15.76 264 PRO A C 1
ATOM 1926 O O . PRO A 1 226 ? 35.277 26.105 55.867 1.00 15.67 264 PRO A O 1
ATOM 1930 N N . THR A 1 227 ? 36.528 25.097 57.472 1.00 13.45 265 THR A N 1
ATOM 1931 C CA . THR A 1 227 ? 36.877 23.946 56.640 1.00 13.95 265 THR A CA 1
ATOM 1932 C C . THR A 1 227 ? 36.097 22.750 57.160 1.00 16.43 265 THR A C 1
ATOM 1933 O O . THR A 1 227 ? 35.607 22.762 58.295 1.00 16.24 265 THR A O 1
ATOM 1937 N N . VAL A 1 228 ? 35.957 21.708 56.327 1.00 14.66 266 VAL A N 1
ATOM 1938 C CA . VAL A 1 228 ? 35.160 20.557 56.692 1.00 13.55 266 VAL A CA 1
ATOM 1939 C C . VAL A 1 228 ? 35.869 19.256 56.325 1.00 15.54 266 VAL A C 1
ATOM 1940 O O . VAL A 1 228 ? 36.616 19.201 55.334 1.00 16.08 266 VAL A O 1
ATOM 1944 N N . LYS A 1 229 ? 35.634 18.245 57.148 1.00 14.63 267 LYS A N 1
ATOM 1945 C CA . LYS A 1 229 ? 36.071 16.874 56.893 1.00 14.06 267 LYS A CA 1
ATOM 1946 C C . LYS A 1 229 ? 34.865 15.977 57.130 1.00 17.38 267 LYS A C 1
ATOM 1947 O O . LYS A 1 229 ? 33.916 16.353 57.845 1.00 16.77 267 LYS A O 1
ATOM 1953 N N . PHE A 1 230 ? 34.881 14.777 56.525 1.00 14.08 268 PHE A N 1
ATOM 1954 C CA . PHE A 1 230 ? 33.779 13.848 56.636 1.00 13.32 268 PHE A CA 1
ATOM 1955 C C . PHE A 1 230 ? 34.310 12.501 57.065 1.00 17.11 268 PHE A C 1
ATOM 1956 O O . PHE A 1 230 ? 35.363 12.077 56.561 1.00 17.39 268 PHE A O 1
ATOM 1964 N N . PHE A 1 231 ? 33.595 11.855 57.980 1.00 15.64 269 PHE A N 1
ATOM 1965 C CA . PHE A 1 231 ? 34.019 10.549 58.540 1.00 15.48 269 PHE A CA 1
ATOM 1966 C C . PHE A 1 231 ? 32.877 9.572 58.659 1.00 19.23 269 PHE A C 1
ATOM 1967 O O . PHE A 1 231 ? 31.705 9.961 58.775 1.00 16.94 269 PHE A O 1
ATOM 1975 N N . VAL A 1 232 ? 33.210 8.251 58.690 1.00 15.70 270 VAL A N 1
ATOM 1976 C CA . VAL A 1 232 ? 32.206 7.238 58.901 1.00 15.63 270 VAL A CA 1
ATOM 1977 C C . VAL A 1 232 ? 32.789 6.275 59.945 1.00 19.72 270 VAL A C 1
ATOM 1978 O O . VAL A 1 232 ? 33.929 5.817 59.788 1.00 20.40 270 VAL A O 1
ATOM 1982 N N . VAL A 1 233 ? 32.023 5.993 60.988 1.00 17.37 271 VAL A N 1
ATOM 1983 C CA . VAL A 1 233 ? 32.442 5.026 62.025 1.00 17.17 271 VAL A CA 1
ATOM 1984 C C . VAL A 1 233 ? 31.489 3.828 62.020 1.00 20.64 271 VAL A C 1
ATOM 1985 O O . VAL A 1 233 ? 30.269 3.986 61.876 1.00 19.00 271 VAL A O 1
ATOM 1989 N N . ASN A 1 234 ? 32.041 2.597 62.202 1.00 19.54 272 ASN A N 1
ATOM 1990 C CA . ASN A 1 234 ? 31.200 1.419 62.297 1.00 18.81 272 ASN A CA 1
ATOM 1991 C C . ASN A 1 234 ? 30.830 1.263 63.786 1.00 22.82 272 ASN A C 1
ATOM 1992 O O . ASN A 1 234 ? 31.711 1.032 64.607 1.00 22.97 272 ASN A O 1
ATOM 1997 N N . THR A 1 235 ? 29.556 1.398 64.126 1.00 19.97 273 THR A N 1
ATOM 1998 C CA . THR A 1 235 ? 29.083 1.331 65.513 1.00 18.90 273 THR A CA 1
ATOM 1999 C C . THR A 1 235 ? 28.951 -0.083 66.028 1.00 24.99 273 THR A C 1
ATOM 2000 O O . THR A 1 235 ? 28.658 -0.256 67.213 1.00 25.08 273 THR A O 1
ATOM 2004 N N . ASP A 1 236 ? 29.083 -1.078 65.145 1.00 23.69 274 ASP A N 1
ATOM 2005 C CA . ASP A 1 236 ? 28.938 -2.491 65.548 1.00 24.72 274 ASP A CA 1
ATOM 2006 C C . ASP A 1 236 ? 30.266 -3.098 65.949 1.00 32.04 274 ASP A C 1
ATOM 2007 O O . ASP A 1 236 ? 30.294 -4.228 66.431 1.00 33.21 274 ASP A O 1
ATOM 2012 N N . SER A 1 237 ? 31.353 -2.362 65.772 1.00 28.23 275 SER A N 1
ATOM 2013 C CA . SER A 1 237 ? 32.695 -2.841 66.078 1.00 29.24 275 SER A CA 1
ATOM 2014 C C . SER A 1 237 ? 33.432 -1.919 67.054 1.00 33.99 275 SER A C 1
ATOM 2015 O O . SER A 1 237 ? 34.657 -1.807 67.015 1.00 36.53 275 SER A O 1
ATOM 2018 N N . LEU A 1 238 ? 32.676 -1.281 67.962 1.00 30.07 276 LEU A N 1
ATOM 2019 C CA . LEU A 1 238 ? 33.240 -0.387 68.969 1.00 29.50 276 LEU A CA 1
ATOM 2020 C C . LEU A 1 238 ? 33.784 -1.204 70.139 1.00 39.40 276 LEU A C 1
ATOM 2021 O O . LEU A 1 238 ? 33.197 -2.225 70.494 1.00 39.39 276 LEU A O 1
ATOM 2026 N N . SER A 1 239 ? 34.863 -0.715 70.754 1.00 40.10 277 SER A N 1
ATOM 2027 C CA . SER A 1 239 ? 35.540 -1.358 71.886 1.00 42.02 277 SER A CA 1
ATOM 2028 C C . SER A 1 239 ? 35.585 -0.455 73.121 1.00 48.26 277 SER A C 1
ATOM 2029 O O . SER A 1 239 ? 35.776 0.751 72.995 1.00 47.29 277 SER A O 1
ATOM 2032 N N . SER A 1 240 ? 35.476 -1.060 74.319 1.00 47.65 278 SER A N 1
ATOM 2033 C CA . SER A 1 240 ? 35.573 -0.349 75.601 1.00 48.00 278 SER A CA 1
ATOM 2034 C C . SER A 1 240 ? 37.054 -0.170 75.953 1.00 52.35 278 SER A C 1
ATOM 2035 O O . SER A 1 240 ? 37.401 0.704 76.758 1.00 53.05 278 SER A O 1
ATOM 2038 N N . VAL A 1 241 ? 37.920 -0.994 75.327 1.00 47.48 279 VAL A N 1
ATOM 2039 C CA . VAL A 1 241 ? 39.371 -1.033 75.525 1.00 46.61 279 VAL A CA 1
ATOM 2040 C C . VAL A 1 241 ? 40.131 -0.037 74.633 1.00 47.42 279 VAL A C 1
ATOM 2041 O O . VAL A 1 241 ? 41.031 0.636 75.130 1.00 47.48 279 VAL A O 1
ATOM 2045 N N . THR A 1 242 ? 39.800 0.049 73.328 1.00 40.81 280 THR A N 1
ATOM 2046 C CA . THR A 1 242 ? 40.500 0.984 72.442 1.00 38.54 280 THR A CA 1
ATOM 2047 C C . THR A 1 242 ? 39.571 2.094 71.951 1.00 37.77 280 THR A C 1
ATOM 2048 O O . THR A 1 242 ? 38.349 1.956 72.009 1.00 34.90 280 THR A O 1
ATOM 2052 N N . ASN A 1 243 ? 40.165 3.191 71.493 1.00 32.75 281 ASN A N 1
ATOM 2053 C CA . ASN A 1 243 ? 39.429 4.316 70.918 1.00 31.41 281 ASN A CA 1
ATOM 2054 C C . ASN A 1 243 ? 38.870 3.928 69.550 1.00 35.34 281 ASN A C 1
ATOM 2055 O O . ASN A 1 243 ? 39.456 3.101 68.844 1.00 34.91 281 ASN A O 1
ATOM 2060 N N . ALA A 1 244 ? 37.715 4.518 69.190 1.00 29.77 282 ALA A N 1
ATOM 2061 C CA . ALA A 1 244 ? 36.995 4.255 67.946 1.00 28.23 282 ALA A CA 1
ATOM 2062 C C . ALA A 1 244 ? 37.779 4.690 66.725 1.00 30.18 282 ALA A C 1
ATOM 2063 O O . ALA A 1 244 ? 38.442 5.713 66.772 1.00 32.34 282 ALA A O 1
ATOM 2065 N N . THR A 1 245 ? 37.713 3.915 65.639 1.00 25.95 283 THR A N 1
ATOM 2066 C CA . THR A 1 245 ? 38.369 4.287 64.383 1.00 25.77 283 THR A CA 1
ATOM 2067 C C . THR A 1 245 ? 37.323 4.907 63.438 1.00 28.57 283 THR A C 1
ATOM 2068 O O . THR A 1 245 ? 36.354 4.257 63.067 1.00 29.55 283 THR A O 1
ATOM 2072 N N . SER A 1 246 ? 37.520 6.156 63.081 1.00 24.41 284 SER A N 1
ATOM 2073 C CA . SER A 1 246 ? 36.641 6.829 62.121 1.00 22.97 284 SER A CA 1
ATOM 2074 C C . SER A 1 246 ? 37.379 6.834 60.796 1.00 26.11 284 SER A C 1
ATOM 2075 O O . SER A 1 246 ? 38.562 7.201 60.747 1.00 28.06 284 SER A O 1
ATOM 2078 N N . ILE A 1 247 ? 36.701 6.428 59.726 1.00 20.06 285 ILE A N 1
ATOM 2079 C CA . ILE A 1 247 ? 37.304 6.417 58.404 1.00 18.29 285 ILE A CA 1
ATOM 2080 C C . ILE A 1 247 ? 36.962 7.718 57.718 1.00 20.48 285 ILE A C 1
ATOM 2081 O O . ILE A 1 247 ? 35.785 8.014 57.545 1.00 21.50 285 ILE A O 1
ATOM 2086 N N . GLN A 1 248 ? 37.970 8.426 57.253 1.00 17.86 286 GLN A N 1
ATOM 2087 C CA . GLN A 1 248 ? 37.734 9.681 56.547 1.00 18.04 286 GLN A CA 1
ATOM 2088 C C . GLN A 1 248 ? 37.398 9.435 55.077 1.00 23.02 286 GLN A C 1
ATOM 2089 O O . GLN A 1 248 ? 37.986 8.561 54.419 1.00 22.20 286 GLN A O 1
ATOM 2095 N N . ILE A 1 249 ? 36.422 10.213 54.554 1.00 17.21 287 ILE A N 1
ATOM 2096 C CA . ILE A 1 249 ? 36.120 10.208 53.127 1.00 16.75 287 ILE A CA 1
ATOM 2097 C C . ILE A 1 249 ? 36.522 11.590 52.673 1.00 20.07 287 ILE A C 1
ATOM 2098 O O . ILE A 1 249 ? 35.948 12.582 53.129 1.00 19.52 287 ILE A O 1
ATOM 2103 N N . THR A 1 250 ? 37.569 11.675 51.873 1.00 17.11 288 THR A N 1
ATOM 2104 C CA . THR A 1 250 ? 38.061 12.976 51.409 1.00 16.74 288 THR A CA 1
ATOM 2105 C C . THR A 1 250 ? 37.247 13.511 50.251 1.00 19.51 288 THR A C 1
ATOM 2106 O O . THR A 1 250 ? 36.744 12.747 49.427 1.00 20.65 288 THR A O 1
ATOM 2110 N N . ALA A 1 251 ? 37.166 14.843 50.156 1.00 17.24 289 ALA A N 1
ATOM 2111 C CA . ALA A 1 251 ? 36.501 15.497 49.045 1.00 16.99 289 ALA A CA 1
ATOM 2112 C C . ALA A 1 251 ? 37.267 15.182 47.732 1.00 19.94 289 ALA A C 1
ATOM 2113 O O . ALA A 1 251 ? 38.488 14.949 47.757 1.00 20.47 289 ALA A O 1
ATOM 2115 N N . PRO A 1 252 ? 36.606 15.224 46.569 1.00 19.31 290 PRO A N 1
ATOM 2116 C CA . PRO A 1 252 ? 37.347 15.022 45.307 1.00 19.08 290 PRO A CA 1
ATOM 2117 C C . PRO A 1 252 ? 38.390 16.110 45.044 1.00 22.13 290 PRO A C 1
ATOM 2118 O O . PRO A 1 252 ? 38.274 17.233 45.534 1.00 18.64 290 PRO A O 1
ATOM 2122 N N . ALA A 1 253 ? 39.413 15.787 44.241 1.00 21.02 291 ALA A N 1
ATOM 2123 C CA . ALA A 1 253 ? 40.487 16.739 43.910 1.00 21.10 291 ALA A CA 1
ATOM 2124 C C . ALA A 1 253 ? 39.972 18.022 43.286 1.00 22.47 291 ALA A C 1
ATOM 2125 O O . ALA A 1 253 ? 40.520 19.101 43.556 1.00 22.65 291 ALA A O 1
ATOM 2127 N N . SER A 1 254 ? 38.860 17.939 42.501 1.00 18.52 292 SER A N 1
ATOM 2128 C CA . SER A 1 254 ? 38.236 19.120 41.899 1.00 16.57 292 SER A CA 1
ATOM 2129 C C . SER A 1 254 ? 37.679 20.104 42.945 1.00 20.19 292 SER A C 1
ATOM 2130 O O . SER A 1 254 ? 37.394 21.238 42.593 1.00 20.70 292 SER A O 1
ATOM 2133 N N . MET A 1 255 ? 37.475 19.634 44.180 1.00 17.87 293 MET A N 1
ATOM 2134 C CA . MET A 1 255 ? 37.018 20.471 45.314 1.00 15.43 293 MET A CA 1
ATOM 2135 C C . MET A 1 255 ? 38.207 20.866 46.160 1.00 19.82 293 MET A C 1
ATOM 2136 O O . MET A 1 255 ? 38.274 22.012 46.587 1.00 18.93 293 MET A O 1
ATOM 2141 N N . LEU A 1 256 ? 39.156 19.929 46.413 1.00 17.90 294 LEU A N 1
ATOM 2142 C CA . LEU A 1 256 ? 40.319 20.234 47.280 1.00 18.50 294 LEU A CA 1
ATOM 2143 C C . LEU A 1 256 ? 41.218 21.340 46.773 1.00 21.66 294 LEU A C 1
ATOM 2144 O O . LEU A 1 256 ? 41.925 21.957 47.578 1.00 22.80 294 LEU A O 1
ATOM 2149 N N . ILE A 1 257 ? 41.155 21.629 45.477 1.00 20.81 295 ILE A N 1
ATOM 2150 C CA . ILE A 1 257 ? 41.955 22.681 44.836 1.00 21.90 295 ILE A CA 1
ATOM 2151 C C . ILE A 1 257 ? 41.721 24.093 45.434 1.00 24.71 295 ILE A C 1
ATOM 2152 O O . ILE A 1 257 ? 42.553 24.979 45.271 1.00 25.02 295 ILE A O 1
ATOM 2157 N N . GLY A 1 258 ? 40.586 24.297 46.095 1.00 19.51 296 GLY A N 1
ATOM 2158 C CA . GLY A 1 258 ? 40.261 25.612 46.636 1.00 18.72 296 GLY A CA 1
ATOM 2159 C C . GLY A 1 258 ? 39.212 25.486 47.716 1.00 18.90 296 GLY A C 1
ATOM 2160 O O . GLY A 1 258 ? 38.966 24.384 48.206 1.00 18.54 296 GLY A O 1
ATOM 2161 N N . ASP A 1 259 ? 38.606 26.628 48.119 1.00 15.81 297 ASP A N 1
ATOM 2162 C CA . ASP A 1 259 ? 37.588 26.535 49.151 1.00 14.24 297 ASP A CA 1
ATOM 2163 C C . ASP A 1 259 ? 36.356 25.816 48.618 1.00 14.50 297 ASP A C 1
ATOM 2164 O O . ASP A 1 259 ? 35.970 25.983 47.456 1.00 15.02 297 ASP A O 1
ATOM 2169 N N . HIS A 1 260 ? 35.715 25.069 49.514 1.00 13.73 298 HIS A N 1
ATOM 2170 C CA . HIS A 1 260 ? 34.539 24.304 49.145 1.00 13.19 298 HIS A CA 1
ATOM 2171 C C . HIS A 1 260 ? 33.680 24.052 50.378 1.00 15.40 298 HIS A C 1
ATOM 2172 O O . HIS A 1 260 ? 34.058 24.409 51.511 1.00 14.76 298 HIS A O 1
ATOM 2179 N N . TYR A 1 261 ? 32.522 23.431 50.144 1.00 13.29 299 TYR A N 1
ATOM 2180 C CA . TYR A 1 261 ? 31.581 23.071 51.201 1.00 12.65 299 TYR A CA 1
ATOM 2181 C C . TYR A 1 261 ? 31.133 21.652 51.009 1.00 12.44 299 TYR A C 1
ATOM 2182 O O . TYR A 1 261 ? 31.050 21.183 49.869 1.00 14.02 299 TYR A O 1
ATOM 2191 N N . LEU A 1 262 ? 30.742 21.000 52.098 1.00 11.04 300 LEU A N 1
ATOM 2192 C CA . LEU A 1 262 ? 29.991 19.753 52.048 1.00 11.25 300 LEU A CA 1
ATOM 2193 C C . LEU A 1 262 ? 28.524 20.207 52.056 1.00 14.85 300 LEU A C 1
ATOM 2194 O O . LEU A 1 262 ? 28.126 20.910 52.985 1.00 15.61 300 LEU A O 1
ATOM 2199 N N . CYS A 1 263 ? 27.740 19.856 51.044 1.00 14.08 301 CYS A N 1
ATOM 2200 C CA . CYS A 1 263 ? 26.368 20.373 50.970 1.00 15.92 301 CYS A CA 1
ATOM 2201 C C . CYS A 1 263 ? 25.236 19.360 51.090 1.00 19.45 301 CYS A C 1
ATOM 2202 O O . CYS A 1 263 ? 24.087 19.765 51.294 1.00 19.40 301 CYS A O 1
ATOM 2205 N N . ASP A 1 264 ? 25.515 18.041 50.921 1.00 15.05 302 ASP A N 1
ATOM 2206 C CA . ASP A 1 264 ? 24.447 17.069 51.121 1.00 14.87 302 ASP A CA 1
ATOM 2207 C C . ASP A 1 264 ? 25.093 15.762 51.517 1.00 15.78 302 ASP A C 1
ATOM 2208 O O . ASP A 1 264 ? 26.148 15.412 50.983 1.00 15.33 302 ASP A O 1
ATOM 2213 N N . VAL A 1 265 ? 24.443 15.052 52.423 1.00 14.49 303 VAL A N 1
ATOM 2214 C CA . VAL A 1 265 ? 24.813 13.693 52.815 1.00 14.50 303 VAL A CA 1
ATOM 2215 C C . VAL A 1 265 ? 23.587 12.818 52.703 1.00 16.57 303 VAL A C 1
ATOM 2216 O O . VAL A 1 265 ? 22.588 13.097 53.374 1.00 16.82 303 VAL A O 1
ATOM 2220 N N . THR A 1 266 ? 23.627 11.767 51.848 1.00 14.34 304 THR A N 1
ATOM 2221 C CA . THR A 1 266 ? 22.456 10.900 51.711 1.00 15.43 304 THR A CA 1
ATOM 2222 C C . THR A 1 266 ? 22.894 9.450 51.624 1.00 18.35 304 THR A C 1
ATOM 2223 O O . THR A 1 266 ? 23.587 9.096 50.682 1.00 17.84 304 THR A O 1
ATOM 2227 N N . TRP A 1 267 ? 22.478 8.612 52.583 1.00 15.64 305 TRP A N 1
ATOM 2228 C CA . TRP A 1 267 ? 22.760 7.180 52.491 1.00 15.64 305 TRP A CA 1
ATOM 2229 C C . TRP A 1 267 ? 21.922 6.576 51.356 1.00 18.24 305 TRP A C 1
ATOM 2230 O O . TRP A 1 267 ? 20.721 6.870 51.224 1.00 19.73 305 TRP A O 1
ATOM 2241 N N . ALA A 1 268 ? 22.558 5.724 50.546 1.00 15.71 306 ALA A N 1
ATOM 2242 C CA . ALA A 1 268 ? 21.888 5.072 49.412 1.00 16.16 306 ALA A CA 1
ATOM 2243 C C . ALA A 1 268 ? 21.494 3.655 49.820 1.00 21.18 306 ALA A C 1
ATOM 2244 O O . ALA A 1 268 ? 20.396 3.219 49.499 1.00 23.06 306 ALA A O 1
ATOM 2246 N N . THR A 1 269 ? 22.380 2.943 50.510 1.00 17.46 307 THR A N 1
ATOM 2247 C CA . THR A 1 269 ? 22.107 1.566 50.994 1.00 18.22 307 THR A CA 1
ATOM 2248 C C . THR A 1 269 ? 22.812 1.386 52.323 1.00 20.74 307 THR A C 1
ATOM 2249 O O . THR A 1 269 ? 23.429 2.320 52.847 1.00 19.67 307 THR A O 1
ATOM 2253 N N . GLN A 1 270 ? 22.801 0.153 52.850 1.00 19.61 308 GLN A N 1
ATOM 2254 C CA . GLN A 1 270 ? 23.520 -0.121 54.083 1.00 18.48 308 GLN A CA 1
ATOM 2255 C C . GLN A 1 270 ? 25.020 0.098 53.939 1.00 21.29 308 GLN A C 1
ATOM 2256 O O . GLN A 1 270 ? 25.700 0.267 54.953 1.00 22.27 308 GLN A O 1
ATOM 2262 N N . GLU A 1 271 ? 25.560 0.043 52.694 1.00 18.62 309 GLU A N 1
ATOM 2263 C CA . GLU A 1 271 ? 26.996 0.123 52.456 1.00 18.68 309 GLU A CA 1
ATOM 2264 C C . GLU A 1 271 ? 27.388 1.158 51.401 1.00 21.55 309 GLU A C 1
ATOM 2265 O O . GLU A 1 271 ? 28.489 1.108 50.839 1.00 19.66 309 GLU A O 1
ATOM 2271 N N . ARG A 1 272 ? 26.482 2.113 51.116 1.00 17.40 310 ARG A N 1
ATOM 2272 C CA . ARG A 1 272 ? 26.800 3.085 50.083 1.00 15.96 310 ARG A CA 1
ATOM 2273 C C . ARG A 1 272 ? 26.249 4.408 50.531 1.00 17.71 310 ARG A C 1
ATOM 2274 O O . ARG A 1 272 ? 25.068 4.500 50.874 1.00 16.19 310 ARG A O 1
ATOM 2282 N N . ILE A 1 273 ? 27.113 5.420 50.500 1.00 15.83 311 ILE A N 1
ATOM 2283 C CA . ILE A 1 273 ? 26.727 6.774 50.889 1.00 15.69 311 ILE A CA 1
ATOM 2284 C C . ILE A 1 273 ? 27.056 7.744 49.772 1.00 17.44 311 ILE A C 1
ATOM 2285 O O . ILE A 1 273 ? 28.098 7.622 49.133 1.00 18.35 311 ILE A O 1
ATOM 2290 N N . SER A 1 274 ? 26.185 8.747 49.573 1.00 14.74 312 SER A N 1
ATOM 2291 C CA A SER A 1 274 ? 26.430 9.783 48.586 0.50 13.56 312 SER A CA 1
ATOM 2292 C CA B SER A 1 274 ? 26.374 9.785 48.577 0.50 14.69 312 SER A CA 1
ATOM 2293 C C . SER A 1 274 ? 26.714 11.090 49.307 1.00 17.47 312 SER A C 1
ATOM 2294 O O . SER A 1 274 ? 26.106 11.390 50.342 1.00 18.25 312 SER A O 1
ATOM 2299 N N . LEU A 1 275 ? 27.665 11.827 48.788 1.00 15.04 313 LEU A N 1
ATOM 2300 C CA . LEU A 1 275 ? 28.070 13.117 49.367 1.00 15.58 313 LEU A CA 1
ATOM 2301 C C . LEU A 1 275 ? 28.072 14.099 48.229 1.00 18.12 313 LEU A C 1
ATOM 2302 O O . LEU A 1 275 ? 28.657 13.816 47.177 1.00 17.94 313 LEU A O 1
ATOM 2307 N N . GLN A 1 276 ? 27.520 15.297 48.458 1.00 12.28 314 GLN A N 1
ATOM 2308 C CA . GLN A 1 276 ? 27.609 16.353 47.467 1.00 12.85 314 GLN A CA 1
ATOM 2309 C C . GLN A 1 276 ? 28.487 17.437 48.030 1.00 15.55 314 GLN A C 1
ATOM 2310 O O . GLN A 1 276 ? 28.388 17.773 49.224 1.00 14.49 314 GLN A O 1
ATOM 2316 N N . TRP A 1 277 ? 29.383 17.925 47.196 1.00 13.31 315 TRP A N 1
ATOM 2317 C CA . TRP A 1 277 ? 30.350 18.965 47.532 1.00 13.78 315 TRP A CA 1
ATOM 2318 C C . TRP A 1 277 ? 30.106 20.127 46.596 1.00 14.65 315 TRP A C 1
ATOM 2319 O O . TRP A 1 277 ? 29.771 19.928 45.422 1.00 15.66 315 TRP A O 1
ATOM 2330 N N . LEU A 1 278 ? 30.324 21.339 47.085 1.00 12.35 316 LEU A N 1
ATOM 2331 C CA . LEU A 1 278 ? 30.076 22.539 46.293 1.00 12.10 316 LEU A CA 1
ATOM 2332 C C . LEU A 1 278 ? 31.275 23.460 46.391 1.00 14.14 316 LEU A C 1
ATOM 2333 O O . LEU A 1 278 ? 31.791 23.698 47.498 1.00 13.54 316 LEU A O 1
ATOM 2338 N N . ARG A 1 279 ? 31.718 23.998 45.247 1.00 12.77 317 ARG A N 1
ATOM 2339 C CA . ARG A 1 279 ? 32.833 24.954 45.282 1.00 12.70 317 ARG A CA 1
ATOM 2340 C C . ARG A 1 279 ? 32.366 26.262 45.958 1.00 14.84 317 ARG A C 1
ATOM 2341 O O . ARG A 1 279 ? 31.184 26.603 45.931 1.00 14.46 317 ARG A O 1
ATOM 2349 N N . ARG A 1 280 ? 33.293 26.981 46.575 1.00 14.02 318 ARG A N 1
ATOM 2350 C CA . ARG A 1 280 ? 32.949 28.274 47.185 1.00 12.78 318 ARG A CA 1
ATOM 2351 C C . ARG A 1 280 ? 32.339 29.213 46.117 1.00 16.00 318 ARG A C 1
ATOM 2352 O O . ARG A 1 280 ? 31.439 30.003 46.427 1.00 16.07 318 ARG A O 1
ATOM 2360 N N . ILE A 1 281 ? 32.805 29.101 44.837 1.00 15.16 319 ILE A N 1
ATOM 2361 C CA . ILE A 1 281 ? 32.119 29.740 43.711 1.00 15.74 319 ILE A CA 1
ATOM 2362 C C . ILE A 1 281 ? 31.060 28.691 43.352 1.00 17.25 319 ILE A C 1
ATOM 2363 O O . ILE A 1 281 ? 31.362 27.635 42.789 1.00 16.74 319 ILE A O 1
ATOM 2368 N N . GLN A 1 282 ? 29.840 28.939 43.817 1.00 14.06 320 GLN A N 1
ATOM 2369 C CA . GLN A 1 282 ? 28.747 27.972 43.864 1.00 13.22 320 GLN A CA 1
ATOM 2370 C C . GLN A 1 282 ? 28.043 27.624 42.553 1.00 16.32 320 GLN A C 1
ATOM 2371 O O . GLN A 1 282 ? 26.834 27.368 42.543 1.00 16.19 320 GLN A O 1
ATOM 2377 N N . ASN A 1 283 ? 28.804 27.540 41.471 1.00 13.87 321 ASN A N 1
ATOM 2378 C CA . ASN A 1 283 ? 28.199 27.125 40.211 1.00 12.77 321 ASN A CA 1
ATOM 2379 C C . ASN A 1 283 ? 28.778 25.785 39.739 1.00 16.41 321 ASN A C 1
ATOM 2380 O O . ASN A 1 283 ? 28.553 25.422 38.589 1.00 16.10 321 ASN A O 1
ATOM 2385 N N . TYR A 1 284 ? 29.451 25.040 40.638 1.00 13.01 322 TYR A N 1
ATOM 2386 C CA . TYR A 1 284 ? 30.036 23.736 40.311 1.00 13.38 322 TYR A CA 1
ATOM 2387 C C . TYR A 1 284 ? 29.925 22.868 41.528 1.00 15.04 322 TYR A C 1
ATOM 2388 O O . TYR A 1 284 ? 30.366 23.256 42.617 1.00 15.70 322 TYR A O 1
ATOM 2397 N N . SER A 1 285 ? 29.298 21.693 41.348 1.00 11.77 323 SER A N 1
ATOM 2398 C CA A SER A 1 285 ? 29.078 20.761 42.435 0.50 11.72 323 SER A CA 1
ATOM 2399 C CA B SER A 1 285 ? 29.118 20.764 42.449 0.50 11.67 323 SER A CA 1
ATOM 2400 C C . SER A 1 285 ? 29.430 19.361 41.967 1.00 15.34 323 SER A C 1
ATOM 2401 O O . SER A 1 285 ? 29.286 19.073 40.765 1.00 15.59 323 SER A O 1
ATOM 2406 N N . VAL A 1 286 ? 29.876 18.521 42.885 1.00 13.36 324 VAL A N 1
ATOM 2407 C CA . VAL A 1 286 ? 30.264 17.137 42.584 1.00 13.71 324 VAL A CA 1
ATOM 2408 C C . VAL A 1 286 ? 29.614 16.220 43.585 1.00 16.53 324 VAL A C 1
ATOM 2409 O O . VAL A 1 286 ? 29.706 16.470 44.794 1.00 15.94 324 VAL A O 1
ATOM 2413 N N . MET A 1 287 ? 28.996 15.127 43.077 1.00 14.91 325 MET A N 1
ATOM 2414 C CA . MET A 1 287 ? 28.403 14.107 43.941 1.00 14.75 325 MET A CA 1
ATOM 2415 C C . MET A 1 287 ? 29.288 12.875 43.873 1.00 17.32 325 MET A C 1
ATOM 2416 O O . MET A 1 287 ? 29.544 12.384 42.772 1.00 16.81 325 MET A O 1
ATOM 2421 N N . ASP A 1 288 ? 29.771 12.406 45.008 1.00 15.69 326 ASP A N 1
ATOM 2422 C CA . ASP A 1 288 ? 30.567 11.169 45.052 1.00 14.97 326 ASP A CA 1
ATOM 2423 C C . ASP A 1 288 ? 29.669 10.110 45.615 1.00 18.88 326 ASP A C 1
ATOM 2424 O O . ASP A 1 288 ? 28.842 10.396 46.475 1.00 18.44 326 ASP A O 1
ATOM 2429 N N . ILE A 1 289 ? 29.770 8.881 45.111 1.00 15.33 327 ILE A N 1
ATOM 2430 C CA . ILE A 1 289 ? 28.977 7.761 45.609 1.00 15.49 327 ILE A CA 1
ATOM 2431 C C . ILE A 1 289 ? 30.012 6.788 46.086 1.00 21.67 327 ILE A C 1
ATOM 2432 O O . ILE A 1 289 ? 30.795 6.276 45.278 1.00 21.18 327 ILE A O 1
ATOM 2437 N N . CYS A 1 290 ? 30.045 6.594 47.414 1.00 19.97 328 CYS A N 1
ATOM 2438 C CA . CYS A 1 290 ? 31.078 5.866 48.137 1.00 21.87 328 CYS A CA 1
ATOM 2439 C C . CYS A 1 290 ? 30.633 4.547 48.691 1.00 21.07 328 CYS A C 1
ATOM 2440 O O . CYS A 1 290 ? 29.641 4.487 49.407 1.00 19.20 328 CYS A O 1
ATOM 2443 N N . ASP A 1 291 ? 31.400 3.478 48.404 1.00 20.22 329 ASP A N 1
ATOM 2444 C CA . ASP A 1 291 ? 31.037 2.138 48.832 1.00 19.98 329 ASP A CA 1
ATOM 2445 C C . ASP A 1 291 ? 32.000 1.593 49.861 1.00 21.83 329 ASP A C 1
ATOM 2446 O O . ASP A 1 291 ? 33.211 1.782 49.739 1.00 21.94 329 ASP A O 1
ATOM 2451 N N . TYR A 1 292 ? 31.453 0.923 50.858 1.00 19.93 330 TYR A N 1
ATOM 2452 C CA . TYR A 1 292 ? 32.249 0.294 51.903 1.00 19.81 330 TYR A CA 1
ATOM 2453 C C . TYR A 1 292 ? 32.974 -0.926 51.302 1.00 25.54 330 TYR A C 1
ATOM 2454 O O . TYR A 1 292 ? 32.360 -1.697 50.564 1.00 23.66 330 TYR A O 1
ATOM 2463 N N . ASP A 1 293 ? 34.268 -1.065 51.617 1.00 25.30 331 ASP A N 1
ATOM 2464 C CA . ASP A 1 293 ? 35.090 -2.204 51.173 1.00 26.28 331 ASP A CA 1
ATOM 2465 C C . ASP A 1 293 ? 35.318 -3.077 52.418 1.00 32.99 331 ASP A C 1
ATOM 2466 O O . ASP A 1 293 ? 36.078 -2.699 53.309 1.00 31.89 331 ASP A O 1
ATOM 2471 N N . GLU A 1 294 ? 34.605 -4.204 52.497 1.00 33.56 332 GLU A N 1
ATOM 2472 C CA . GLU A 1 294 ? 34.628 -5.159 53.610 1.00 36.27 332 GLU A CA 1
ATOM 2473 C C . GLU A 1 294 ? 36.038 -5.711 53.900 1.00 42.59 332 GLU A C 1
ATOM 2474 O O . GLU A 1 294 ? 36.358 -5.971 55.061 1.00 42.21 332 GLU A O 1
ATOM 2480 N N . SER A 1 295 ? 36.879 -5.834 52.858 1.00 41.13 333 SER A N 1
ATOM 2481 C CA . SER A 1 295 ? 38.246 -6.367 52.942 1.00 42.19 333 SER A CA 1
ATOM 2482 C C . SER A 1 295 ? 39.273 -5.406 53.539 1.00 47.18 333 SER A C 1
ATOM 2483 O O . SER A 1 295 ? 40.254 -5.861 54.131 1.00 48.06 333 SER A O 1
ATOM 2486 N N . SER A 1 296 ? 39.068 -4.087 53.379 1.00 41.77 334 SER A N 1
ATOM 2487 C CA . SER A 1 296 ? 39.993 -3.081 53.904 1.00 40.23 334 SER A CA 1
ATOM 2488 C C . SER A 1 296 ? 39.395 -2.231 55.027 1.00 42.45 334 SER A C 1
ATOM 2489 O O . SER A 1 296 ? 40.140 -1.558 55.746 1.00 42.46 334 SER A O 1
ATOM 2492 N N . GLY A 1 297 ? 38.064 -2.268 55.174 1.00 36.83 335 GLY A N 1
ATOM 2493 C CA . GLY A 1 297 ? 37.341 -1.461 56.153 1.00 35.58 335 GLY A CA 1
ATOM 2494 C C . GLY A 1 297 ? 37.253 -0.003 55.724 1.00 37.62 335 GLY A C 1
ATOM 2495 O O . GLY A 1 297 ? 36.827 0.853 56.506 1.00 37.80 335 GLY A O 1
ATOM 2496 N N . ARG A 1 298 ? 37.656 0.288 54.478 1.00 32.14 336 ARG A N 1
ATOM 2497 C CA . ARG A 1 298 ? 37.659 1.648 53.941 1.00 32.20 336 ARG A CA 1
ATOM 2498 C C . ARG A 1 298 ? 36.452 1.953 53.049 1.00 30.31 336 ARG A C 1
ATOM 2499 O O . ARG A 1 298 ? 35.666 1.061 52.716 1.00 27.93 336 ARG A O 1
ATOM 2507 N N . TRP A 1 299 ? 36.282 3.244 52.731 1.00 24.21 337 TRP A N 1
ATOM 2508 C CA . TRP A 1 299 ? 35.206 3.717 51.881 1.00 22.35 337 TRP A CA 1
ATOM 2509 C C . TRP A 1 299 ? 35.815 4.263 50.626 1.00 27.37 337 TRP A C 1
ATOM 2510 O O . TRP A 1 299 ? 36.663 5.149 50.706 1.00 29.34 337 TRP A O 1
ATOM 2521 N N . ASN A 1 300 ? 35.414 3.736 49.468 1.00 23.83 338 ASN A N 1
ATOM 2522 C CA . ASN A 1 300 ? 35.969 4.185 48.195 1.00 24.42 338 ASN A CA 1
ATOM 2523 C C . ASN A 1 300 ? 34.911 4.826 47.313 1.00 27.14 338 ASN A C 1
ATOM 2524 O O . ASN A 1 300 ? 33.850 4.230 47.112 1.00 26.24 338 ASN A O 1
ATOM 2529 N N . CYS A 1 301 ? 35.226 6.005 46.748 1.00 25.34 339 CYS A N 1
ATOM 2530 C CA . CYS A 1 301 ? 34.324 6.713 45.831 1.00 25.90 339 CYS A CA 1
ATOM 2531 C C . CYS A 1 301 ? 34.922 6.609 44.423 1.00 27.11 339 CYS A C 1
ATOM 2532 O O . CYS A 1 301 ? 35.875 7.316 44.115 1.00 28.69 339 CYS A O 1
ATOM 2535 N N . LEU A 1 302 ? 34.382 5.727 43.586 1.00 23.81 340 LEU A N 1
ATOM 2536 C CA . LEU A 1 302 ? 34.874 5.539 42.225 1.00 24.75 340 LEU A CA 1
ATOM 2537 C C . LEU A 1 302 ? 34.477 6.705 41.335 1.00 25.92 340 LEU A C 1
ATOM 2538 O O . LEU A 1 302 ? 33.304 7.101 41.364 1.00 21.62 340 LEU A O 1
ATOM 2543 N N . VAL A 1 303 ? 35.405 7.198 40.470 1.00 22.74 341 VAL A N 1
ATOM 2544 C CA . VAL A 1 303 ? 35.078 8.268 39.513 1.00 22.70 341 VAL A CA 1
ATOM 2545 C C . VAL A 1 303 ? 33.943 7.817 38.548 1.00 22.23 341 VAL A C 1
ATOM 2546 O O . VAL A 1 303 ? 33.178 8.658 38.063 1.00 21.54 341 VAL A O 1
ATOM 2550 N N . ALA A 1 304 ? 33.821 6.490 38.299 1.00 19.38 342 ALA A N 1
ATOM 2551 C CA . ALA A 1 304 ? 32.770 5.962 37.442 1.00 20.58 342 ALA A CA 1
ATOM 2552 C C . ALA A 1 304 ? 31.379 6.283 38.003 1.00 22.22 342 ALA A C 1
ATOM 2553 O O . ALA A 1 304 ? 30.405 6.207 37.251 1.00 23.01 342 ALA A O 1
ATOM 2555 N N . ARG A 1 305 ? 31.293 6.629 39.311 1.00 18.00 343 ARG A N 1
ATOM 2556 C CA . ARG A 1 305 ? 29.990 6.921 39.952 1.00 18.09 343 ARG A CA 1
ATOM 2557 C C . ARG A 1 305 ? 29.915 8.362 40.442 1.00 21.75 343 ARG A C 1
ATOM 2558 O O . ARG A 1 305 ? 29.027 8.694 41.232 1.00 21.08 343 ARG A O 1
ATOM 2566 N N . GLN A 1 306 ? 30.825 9.210 39.976 1.00 17.63 344 GLN A N 1
ATOM 2567 C CA . GLN A 1 306 ? 30.872 10.611 40.386 1.00 16.65 344 GLN A CA 1
ATOM 2568 C C . GLN A 1 306 ? 30.062 11.442 39.400 1.00 19.72 344 GLN A C 1
ATOM 2569 O O . GLN A 1 306 ? 30.197 11.282 38.196 1.00 19.78 344 GLN A O 1
ATOM 2575 N N . HIS A 1 307 ? 29.237 12.367 39.908 1.00 15.30 345 HIS A N 1
ATOM 2576 C CA . HIS A 1 307 ? 28.357 13.157 39.044 1.00 14.85 345 HIS A CA 1
ATOM 2577 C C . HIS A 1 307 ? 28.596 14.624 39.220 1.00 17.53 345 HIS A C 1
ATOM 2578 O O . HIS A 1 307 ? 28.742 15.078 40.346 1.00 18.69 345 HIS A O 1
ATOM 2585 N N . ILE A 1 308 ? 28.668 15.349 38.124 1.00 14.00 346 ILE A N 1
ATOM 2586 C CA . ILE A 1 308 ? 28.932 16.788 38.158 1.00 14.81 346 ILE A CA 1
ATOM 2587 C C . ILE A 1 308 ? 27.669 17.556 37.835 1.00 18.02 346 ILE A C 1
ATOM 2588 O O . ILE A 1 308 ? 26.879 17.170 36.955 1.00 17.79 346 ILE A O 1
ATOM 2593 N N . GLU A 1 309 ? 27.480 18.685 38.547 1.00 16.72 347 GLU A N 1
ATOM 2594 C CA A GLU A 1 309 ? 26.360 19.574 38.285 0.50 18.18 347 GLU A CA 1
ATOM 2595 C CA B GLU A 1 309 ? 26.383 19.569 38.247 0.50 18.44 347 GLU A CA 1
ATOM 2596 C C . GLU A 1 309 ? 26.955 20.966 38.200 1.00 23.48 347 GLU A C 1
ATOM 2597 O O . GLU A 1 309 ? 27.772 21.345 39.060 1.00 25.18 347 GLU A O 1
ATOM 2608 N N . MET A 1 310 ? 26.652 21.677 37.138 1.00 20.14 348 MET A N 1
ATOM 2609 C CA . MET A 1 310 ? 27.176 23.024 36.990 1.00 22.20 348 MET A CA 1
ATOM 2610 C C . MET A 1 310 ? 26.153 23.943 36.404 1.00 23.82 348 MET A C 1
ATOM 2611 O O . MET A 1 310 ? 25.211 23.476 35.745 1.00 24.84 348 MET A O 1
ATOM 2616 N N . SER A 1 311 ? 26.265 25.231 36.714 1.00 18.71 349 SER A N 1
ATOM 2617 C CA . SER A 1 311 ? 25.316 26.186 36.172 1.00 18.25 349 SER A CA 1
ATOM 2618 C C . SER A 1 311 ? 26.080 27.227 35.386 1.00 22.94 349 SER A C 1
ATOM 2619 O O . SER A 1 311 ? 27.105 27.760 35.861 1.00 22.37 349 SER A O 1
ATOM 2622 N N . THR A 1 312 ? 25.591 27.519 34.167 1.00 22.22 350 THR A N 1
ATOM 2623 C CA . THR A 1 312 ? 26.265 28.554 33.376 1.00 22.61 350 THR A CA 1
ATOM 2624 C C . THR A 1 312 ? 25.601 29.928 33.536 1.00 26.29 350 THR A C 1
ATOM 2625 O O . THR A 1 312 ? 26.197 30.938 33.162 1.00 29.06 350 THR A O 1
ATOM 2629 N N . THR A 1 313 ? 24.381 29.973 34.095 1.00 21.33 351 THR A N 1
ATOM 2630 C CA . THR A 1 313 ? 23.619 31.219 34.226 1.00 19.34 351 THR A CA 1
ATOM 2631 C C . THR A 1 313 ? 23.508 31.710 35.673 1.00 21.32 351 THR A C 1
ATOM 2632 O O . THR A 1 313 ? 23.079 32.833 35.912 1.00 20.71 351 THR A O 1
ATOM 2636 N N . GLY A 1 314 ? 23.853 30.857 36.617 1.00 18.42 352 GLY A N 1
ATOM 2637 C CA . GLY A 1 314 ? 23.742 31.235 38.025 1.00 17.33 352 GLY A CA 1
ATOM 2638 C C . GLY A 1 314 ? 24.464 30.263 38.927 1.00 17.81 352 GLY A C 1
ATOM 2639 O O . GLY A 1 314 ? 25.573 29.818 38.627 1.00 19.05 352 GLY A O 1
ATOM 2640 N N . TRP A 1 315 ? 23.831 29.930 40.029 1.00 14.24 353 TRP A N 1
ATOM 2641 C CA . TRP A 1 315 ? 24.359 29.036 41.041 1.00 13.49 353 TRP A CA 1
ATOM 2642 C C . TRP A 1 315 ? 23.715 27.659 40.874 1.00 16.20 353 TRP A C 1
ATOM 2643 O O . TRP A 1 315 ? 22.806 27.508 40.054 1.00 16.24 353 TRP A O 1
ATOM 2654 N N . VAL A 1 316 ? 24.170 26.663 41.638 1.00 14.31 354 VAL A N 1
ATOM 2655 C CA . VAL A 1 316 ? 23.572 25.313 41.538 1.00 13.55 354 VAL A CA 1
ATOM 2656 C C . VAL A 1 316 ? 22.471 25.134 42.571 1.00 14.94 354 VAL A C 1
ATOM 2657 O O . VAL A 1 316 ? 22.706 25.311 43.773 1.00 15.84 354 VAL A O 1
ATOM 2661 N N . GLY A 1 317 ? 21.294 24.725 42.107 1.00 14.41 355 GLY A N 1
ATOM 2662 C CA . GLY A 1 317 ? 20.168 24.460 43.002 1.00 13.90 355 GLY A CA 1
ATOM 2663 C C . GLY A 1 317 ? 19.369 25.696 43.349 1.00 14.51 355 GLY A C 1
ATOM 2664 O O . GLY A 1 317 ? 19.762 26.805 43.000 1.00 15.46 355 GLY A O 1
ATOM 2665 N N . ARG A 1 318 ? 18.225 25.532 44.051 1.00 11.94 356 ARG A N 1
ATOM 2666 C CA . ARG A 1 318 ? 17.475 26.732 44.427 1.00 11.66 356 ARG A CA 1
ATOM 2667 C C . ARG A 1 318 ? 18.283 27.495 45.504 1.00 14.13 356 ARG A C 1
ATOM 2668 O O . ARG A 1 318 ? 18.583 28.690 45.335 1.00 13.55 356 ARG A O 1
ATOM 2676 N N . PHE A 1 319 ? 18.659 26.779 46.576 1.00 12.72 357 PHE A N 1
ATOM 2677 C CA . PHE A 1 319 ? 19.531 27.331 47.627 1.00 11.90 357 PHE A CA 1
ATOM 2678 C C . PHE A 1 319 ? 20.781 26.480 47.785 1.00 17.45 357 PHE A C 1
ATOM 2679 O O . PHE A 1 319 ? 21.693 26.849 48.526 1.00 19.93 357 PHE A O 1
ATOM 2687 N N . ARG A 1 320 ? 20.779 25.294 47.181 1.00 13.64 358 ARG A N 1
ATOM 2688 C CA . ARG A 1 320 ? 21.904 24.367 47.218 1.00 13.63 358 ARG A CA 1
ATOM 2689 C C . ARG A 1 320 ? 21.583 23.219 46.273 1.00 14.79 358 ARG A C 1
ATOM 2690 O O . ARG A 1 320 ? 20.406 23.042 45.926 1.00 15.85 358 ARG A O 1
ATOM 2698 N N . PRO A 1 321 ? 22.585 22.424 45.860 1.00 14.38 359 PRO A N 1
ATOM 2699 C CA . PRO A 1 321 ? 22.291 21.246 45.020 1.00 13.61 359 PRO A CA 1
ATOM 2700 C C . PRO A 1 321 ? 21.200 20.382 45.672 1.00 15.45 359 PRO A C 1
ATOM 2701 O O . PRO A 1 321 ? 21.124 20.211 46.909 1.00 16.49 359 PRO A O 1
ATOM 2705 N N . SER A 1 322 ? 20.326 19.858 44.813 1.00 16.26 360 SER A N 1
ATOM 2706 C CA . SER A 1 322 ? 19.198 19.079 45.278 1.00 14.35 360 SER A CA 1
ATOM 2707 C C . SER A 1 322 ? 19.561 17.730 45.843 1.00 17.50 360 SER A C 1
ATOM 2708 O O . SER A 1 322 ? 20.623 17.177 45.528 1.00 17.85 360 SER A O 1
ATOM 2711 N N . GLU A 1 323 ? 18.653 17.179 46.640 1.00 15.67 361 GLU A N 1
ATOM 2712 C CA . GLU A 1 323 ? 18.894 15.889 47.269 1.00 17.05 361 GLU A CA 1
ATOM 2713 C C . GLU A 1 323 ? 18.592 14.722 46.321 1.00 17.19 361 GLU A C 1
ATOM 2714 O O . GLU A 1 323 ? 17.571 14.742 45.635 1.00 16.39 361 GLU A O 1
ATOM 2720 N N . PRO A 1 324 ? 19.450 13.687 46.287 1.00 14.65 362 PRO A N 1
ATOM 2721 C CA . PRO A 1 324 ? 19.127 12.512 45.472 1.00 13.67 362 PRO A CA 1
ATOM 2722 C C . PRO A 1 324 ? 18.204 11.578 46.236 1.00 15.21 362 PRO A C 1
ATOM 2723 O O . PRO A 1 324 ? 18.272 11.474 47.463 1.00 14.96 362 PRO A O 1
ATOM 2727 N N . HIS A 1 325 ? 17.362 10.868 45.499 1.00 14.33 363 HIS A N 1
ATOM 2728 C CA . HIS A 1 325 ? 16.449 9.885 46.085 1.00 13.60 363 HIS A CA 1
ATOM 2729 C C . HIS A 1 325 ? 16.790 8.558 45.431 1.00 14.80 363 HIS A C 1
ATOM 2730 O O . HIS A 1 325 ? 16.503 8.344 44.261 1.00 13.99 363 HIS A O 1
ATOM 2737 N N . PHE A 1 326 ? 17.458 7.706 46.186 1.00 14.19 364 PHE A N 1
ATOM 2738 C CA . PHE A 1 326 ? 17.924 6.421 45.649 1.00 13.73 364 PHE A CA 1
ATOM 2739 C C . PHE A 1 326 ? 16.885 5.334 45.666 1.00 16.44 364 PHE A C 1
ATOM 2740 O O . PHE A 1 326 ? 16.075 5.232 46.603 1.00 17.23 364 PHE A O 1
ATOM 2748 N N . THR A 1 327 ? 16.960 4.469 44.648 1.00 15.42 365 THR A N 1
ATOM 2749 C CA . THR A 1 327 ? 16.127 3.266 44.639 1.00 16.19 365 THR A CA 1
ATOM 2750 C C . THR A 1 327 ? 16.660 2.365 45.763 1.00 21.69 365 THR A C 1
ATOM 2751 O O . THR A 1 327 ? 17.798 2.558 46.223 1.00 20.91 365 THR A O 1
ATOM 2755 N N . LEU A 1 328 ? 15.854 1.366 46.190 1.00 20.38 366 LEU A N 1
ATOM 2756 C CA . LEU A 1 328 ? 16.224 0.475 47.289 1.00 21.19 366 LEU A CA 1
ATOM 2757 C C . LEU A 1 328 ? 17.596 -0.191 47.074 1.00 23.09 366 LEU A C 1
ATOM 2758 O O . LEU A 1 328 ? 18.369 -0.309 48.019 1.00 23.61 366 LEU A O 1
ATOM 2763 N N . ASP A 1 329 ? 17.890 -0.607 45.844 1.00 20.11 367 ASP A N 1
ATOM 2764 C CA . ASP A 1 329 ? 19.169 -1.257 45.542 1.00 19.37 367 ASP A CA 1
ATOM 2765 C C . ASP A 1 329 ? 20.351 -0.296 45.431 1.00 20.55 367 ASP A C 1
ATOM 2766 O O . ASP A 1 329 ? 21.504 -0.726 45.306 1.00 22.07 367 ASP A O 1
ATOM 2771 N N . GLY A 1 330 ? 20.063 1.005 45.474 1.00 18.07 368 GLY A N 1
ATOM 2772 C CA . GLY A 1 330 ? 21.092 2.039 45.415 1.00 18.22 368 GLY A CA 1
ATOM 2773 C C . GLY A 1 330 ? 21.799 2.179 44.081 1.00 19.04 368 GLY A C 1
ATOM 2774 O O . GLY A 1 330 ? 22.797 2.887 43.999 1.00 18.12 368 GLY A O 1
ATOM 2775 N N . ASN A 1 331 ? 21.262 1.572 43.001 1.00 17.24 369 ASN A N 1
ATOM 2776 C CA . ASN A 1 331 ? 21.891 1.627 41.689 1.00 16.67 369 ASN A CA 1
ATOM 2777 C C . ASN A 1 331 ? 21.400 2.736 40.782 1.00 18.43 369 ASN A C 1
ATOM 2778 O O . ASN A 1 331 ? 21.947 2.956 39.706 1.00 16.74 369 ASN A O 1
ATOM 2783 N N . SER A 1 332 ? 20.351 3.439 41.215 1.00 16.11 370 SER A N 1
ATOM 2784 C CA . SER A 1 332 ? 19.836 4.559 40.455 1.00 15.41 370 SER A CA 1
ATOM 2785 C C . SER A 1 332 ? 19.249 5.550 41.432 1.00 14.20 370 SER A C 1
ATOM 2786 O O . SER A 1 332 ? 19.064 5.233 42.595 1.00 13.61 370 SER A O 1
ATOM 2789 N N . PHE A 1 333 ? 19.026 6.756 40.962 1.00 13.29 371 PHE A N 1
ATOM 2790 C CA . PHE A 1 333 ? 18.457 7.788 41.831 1.00 12.31 371 PHE A CA 1
ATOM 2791 C C . PHE A 1 333 ? 17.766 8.830 41.012 1.00 15.83 371 PHE A C 1
ATOM 2792 O O . PHE A 1 333 ? 18.035 8.975 39.817 1.00 15.69 371 PHE A O 1
ATOM 2800 N N . TYR A 1 334 ? 16.876 9.581 41.670 1.00 12.37 372 TYR A N 1
ATOM 2801 C CA . TYR A 1 334 ? 16.115 10.652 41.044 1.00 12.61 372 TYR A CA 1
ATOM 2802 C C . TYR A 1 334 ? 16.463 11.947 41.767 1.00 14.01 372 TYR A C 1
ATOM 2803 O O . TYR A 1 334 ? 16.659 11.959 42.987 1.00 16.43 372 TYR A O 1
ATOM 2812 N N . LYS A 1 335 ? 16.554 13.018 40.995 1.00 12.16 373 LYS A N 1
ATOM 2813 C CA . LYS A 1 335 ? 16.987 14.292 41.571 1.00 11.98 373 LYS A CA 1
ATOM 2814 C C . LYS A 1 335 ? 16.395 15.405 40.753 1.00 13.97 373 LYS A C 1
ATOM 2815 O O . LYS A 1 335 ? 16.282 15.289 39.537 1.00 15.88 373 LYS A O 1
ATOM 2821 N N . ILE A 1 336 ? 16.051 16.523 41.389 1.00 11.41 374 ILE A N 1
ATOM 2822 C CA . ILE A 1 336 ? 15.553 17.661 40.631 1.00 11.15 374 ILE A CA 1
ATOM 2823 C C . ILE A 1 336 ? 16.749 18.413 40.044 1.00 16.31 374 ILE A C 1
ATOM 2824 O O . ILE A 1 336 ? 17.689 18.764 40.764 1.00 16.87 374 ILE A O 1
ATOM 2829 N N . ILE A 1 337 ? 16.674 18.695 38.743 1.00 13.38 375 ILE A N 1
ATOM 2830 C CA . ILE A 1 337 ? 17.731 19.376 37.981 1.00 15.00 375 ILE A CA 1
ATOM 2831 C C . ILE A 1 337 ? 17.074 20.403 37.075 1.00 15.30 375 ILE A C 1
ATOM 2832 O O . ILE A 1 337 ? 16.003 20.141 36.529 1.00 15.06 375 ILE A O 1
ATOM 2837 N N . SER A 1 338 ? 17.760 21.541 36.847 1.00 14.18 376 SER A N 1
ATOM 2838 C CA . SER A 1 338 ? 17.261 22.542 35.926 1.00 14.04 376 SER A CA 1
ATOM 2839 C C . SER A 1 338 ? 17.513 22.015 34.484 1.00 18.00 376 SER A C 1
ATOM 2840 O O . SER A 1 338 ? 18.637 21.600 34.162 1.00 18.96 376 SER A O 1
ATOM 2843 N N . ASN A 1 339 ? 16.457 21.926 33.696 1.00 14.76 377 ASN A N 1
ATOM 2844 C CA . ASN A 1 339 ? 16.569 21.404 32.318 1.00 14.88 377 ASN A CA 1
ATOM 2845 C C . ASN A 1 339 ? 17.152 22.444 31.361 1.00 20.66 377 ASN A C 1
ATOM 2846 O O . ASN A 1 339 ? 17.485 23.568 31.782 1.00 18.52 377 ASN A O 1
ATOM 2851 N N . GLU A 1 340 ? 17.225 22.093 30.051 1.00 22.03 378 GLU A N 1
ATOM 2852 C CA . GLU A 1 340 ? 17.758 22.988 29.004 1.00 24.02 378 GLU A CA 1
ATOM 2853 C C . GLU A 1 340 ? 17.016 24.333 28.860 1.00 26.97 378 GLU A C 1
ATOM 2854 O O . GLU A 1 340 ? 17.643 25.317 28.454 1.00 27.28 378 GLU A O 1
ATOM 2860 N N . GLU A 1 341 ? 15.705 24.394 29.214 1.00 21.05 379 GLU A N 1
ATOM 2861 C CA . GLU A 1 341 ? 14.892 25.613 29.164 1.00 20.34 379 GLU A CA 1
ATOM 2862 C C . GLU A 1 341 ? 14.952 26.375 30.526 1.00 21.34 379 GLU A C 1
ATOM 2863 O O . GLU A 1 341 ? 14.310 27.418 30.662 1.00 20.54 379 GLU A O 1
ATOM 2869 N N . GLY A 1 342 ? 15.691 25.826 31.498 1.00 17.59 380 GLY A N 1
ATOM 2870 C CA . GLY A 1 342 ? 15.837 26.466 32.809 1.00 17.16 380 GLY A CA 1
ATOM 2871 C C . GLY A 1 342 ? 14.732 26.128 33.801 1.00 19.43 380 GLY A C 1
ATOM 2872 O O . GLY A 1 342 ? 14.636 26.773 34.845 1.00 18.03 380 GLY A O 1
ATOM 2873 N N . TYR A 1 343 ? 13.933 25.078 33.534 1.00 14.28 381 TYR A N 1
ATOM 2874 C CA . TYR A 1 343 ? 12.879 24.653 34.464 1.00 13.28 381 TYR A CA 1
ATOM 2875 C C . TYR A 1 343 ? 13.321 23.436 35.214 1.00 15.50 381 TYR A C 1
ATOM 2876 O O . TYR A 1 343 ? 13.851 22.499 34.626 1.00 16.84 381 TYR A O 1
ATOM 2885 N N . ARG A 1 344 ? 13.107 23.458 36.521 1.00 13.24 382 ARG A N 1
ATOM 2886 C CA . ARG A 1 344 ? 13.530 22.381 37.415 1.00 11.82 382 ARG A CA 1
ATOM 2887 C C . ARG A 1 344 ? 12.560 21.227 37.364 1.00 14.27 382 ARG A C 1
ATOM 2888 O O . ARG A 1 344 ? 11.367 21.363 37.684 1.00 13.72 382 ARG A O 1
ATOM 2896 N N . HIS A 1 345 ? 13.095 20.067 36.929 1.00 11.68 383 HIS A N 1
ATOM 2897 C CA . HIS A 1 345 ? 12.307 18.854 36.685 1.00 11.94 383 HIS A CA 1
ATOM 2898 C C . HIS A 1 345 ? 13.022 17.650 37.229 1.00 14.18 383 HIS A C 1
ATOM 2899 O O . HIS A 1 345 ? 14.209 17.733 37.573 1.00 13.89 383 HIS A O 1
ATOM 2906 N N . ILE A 1 346 ? 12.317 16.518 37.339 1.00 12.12 384 ILE A N 1
ATOM 2907 C CA . ILE A 1 346 ? 12.966 15.354 37.917 1.00 12.59 384 ILE A CA 1
ATOM 2908 C C . ILE A 1 346 ? 13.788 14.630 36.861 1.00 15.12 384 ILE A C 1
ATOM 2909 O O . ILE A 1 346 ? 13.272 14.350 35.765 1.00 15.42 384 ILE A O 1
ATOM 2914 N N . CYS A 1 347 ? 15.045 14.310 37.207 1.00 15.64 385 CYS A N 1
ATOM 2915 C CA . CYS A 1 347 ? 15.937 13.563 36.311 1.00 18.16 385 CYS A CA 1
ATOM 2916 C C . CYS A 1 347 ? 16.185 12.185 36.914 1.00 17.45 385 CYS A C 1
ATOM 2917 O O . CYS A 1 347 ? 16.322 12.062 38.123 1.00 16.91 385 CYS A O 1
ATOM 2920 N N . TYR A 1 348 ? 16.292 11.146 36.074 1.00 14.37 386 TYR A N 1
ATOM 2921 C CA . TYR A 1 348 ? 16.594 9.804 36.534 1.00 14.06 386 TYR A CA 1
ATOM 2922 C C . TYR A 1 348 ? 18.028 9.473 36.112 1.00 17.15 386 TYR A C 1
ATOM 2923 O O . TYR A 1 348 ? 18.412 9.646 34.946 1.00 16.89 386 TYR A O 1
ATOM 2932 N N . PHE A 1 349 ? 18.815 9.060 37.080 1.00 14.20 387 PHE A N 1
ATOM 2933 C CA . PHE A 1 349 ? 20.218 8.718 36.912 1.00 14.22 387 PHE A CA 1
ATOM 2934 C C . PHE A 1 349 ? 20.496 7.273 37.242 1.00 18.54 387 PHE A C 1
ATOM 2935 O O . PHE A 1 349 ? 20.002 6.769 38.237 1.00 16.95 387 PHE A O 1
ATOM 2943 N N . GLN A 1 350 ? 21.376 6.614 36.459 1.00 17.09 388 GLN A N 1
ATOM 2944 C CA . GLN A 1 350 ? 21.903 5.313 36.865 1.00 16.61 388 GLN A CA 1
ATOM 2945 C C . GLN A 1 350 ? 23.268 5.702 37.447 1.00 18.95 388 GLN A C 1
ATOM 2946 O O . GLN A 1 350 ? 23.873 6.669 36.968 1.00 19.98 388 GLN A O 1
ATOM 2952 N N . ILE A 1 351 ? 23.704 5.074 38.533 1.00 16.87 389 ILE A N 1
ATOM 2953 C CA . ILE A 1 351 ? 24.884 5.520 39.275 1.00 16.15 389 ILE A CA 1
ATOM 2954 C C . ILE A 1 351 ? 26.142 5.609 38.446 1.00 20.50 389 ILE A C 1
ATOM 2955 O O . ILE A 1 351 ? 27.003 6.421 38.748 1.00 19.13 389 ILE A O 1
ATOM 2960 N N . ASP A 1 352 ? 26.259 4.753 37.428 1.00 19.64 390 ASP A N 1
ATOM 2961 C CA . ASP A 1 352 ? 27.471 4.756 36.597 1.00 22.03 390 ASP A CA 1
ATOM 2962 C C . ASP A 1 352 ? 27.277 5.343 35.209 1.00 26.88 390 ASP A C 1
ATOM 2963 O O . ASP A 1 352 ? 28.112 5.123 34.324 1.00 26.99 390 ASP A O 1
ATOM 2968 N N . LYS A 1 353 ? 26.190 6.109 35.000 1.00 21.31 391 LYS A N 1
ATOM 2969 C CA . LYS A 1 353 ? 25.908 6.749 33.716 1.00 20.75 391 LYS A CA 1
ATOM 2970 C C . LYS A 1 353 ? 25.764 8.226 33.987 1.00 25.77 391 LYS A C 1
ATOM 2971 O O . LYS A 1 353 ? 25.022 8.603 34.905 1.00 23.98 391 LYS A O 1
ATOM 2977 N N . LYS A 1 354 ? 26.494 9.063 33.229 1.00 21.17 392 LYS A N 1
ATOM 2978 C CA . LYS A 1 354 ? 26.538 10.493 33.482 1.00 21.31 392 LYS A CA 1
ATOM 2979 C C . LYS A 1 354 ? 25.441 11.339 32.900 1.00 26.59 392 LYS A C 1
ATOM 2980 O O . LYS A 1 354 ? 25.187 12.4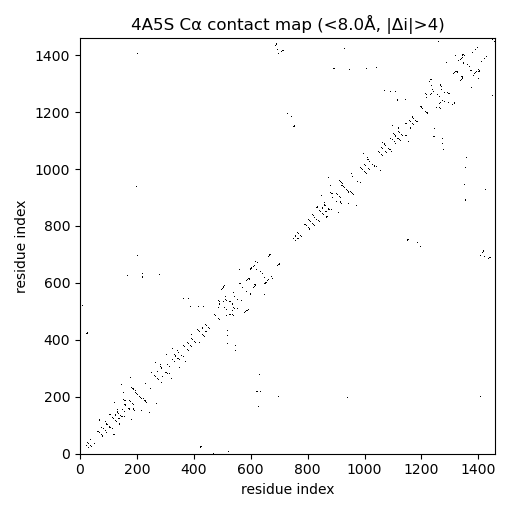34 33.407 1.00 26.06 392 LYS A O 1
ATOM 2986 N N . ASP A 1 355 ? 24.786 10.867 31.847 1.00 25.27 393 ASP A N 1
ATOM 2987 C CA . ASP A 1 355 ? 23.686 11.645 31.305 1.00 25.95 393 ASP A CA 1
ATOM 2988 C C . ASP A 1 355 ? 22.401 11.136 31.950 1.00 29.55 393 ASP A C 1
ATOM 2989 O O . ASP A 1 355 ? 22.149 9.929 31.947 1.00 31.15 393 ASP A O 1
ATOM 2994 N N . CYS A 1 356 ? 21.644 12.035 32.571 1.00 26.21 394 CYS A N 1
ATOM 2995 C CA . CYS A 1 356 ? 20.382 11.636 33.179 1.00 25.03 394 CYS A CA 1
ATOM 2996 C C . CYS A 1 356 ? 19.281 11.776 32.175 1.00 24.92 394 CYS A C 1
ATOM 2997 O O . CYS A 1 356 ? 19.454 12.419 31.130 1.00 24.64 394 CYS A O 1
ATOM 3000 N N . THR A 1 357 ? 18.135 11.182 32.483 1.00 19.54 395 THR A N 1
ATOM 3001 C CA . THR A 1 357 ? 16.957 11.288 31.636 1.00 17.93 395 THR A CA 1
ATOM 3002 C C . THR A 1 357 ? 15.900 12.081 32.397 1.00 18.35 395 THR A C 1
ATOM 3003 O O . THR A 1 357 ? 15.526 11.670 33.494 1.00 18.13 395 THR A O 1
ATOM 3007 N N . PHE A 1 358 ? 15.383 13.149 31.795 1.00 16.25 396 PHE A N 1
ATOM 3008 C CA . PHE A 1 358 ? 14.289 13.903 32.413 1.00 15.28 396 PHE A CA 1
ATOM 3009 C C . PHE A 1 358 ? 12.995 13.100 32.318 1.00 19.14 396 PHE A C 1
ATOM 3010 O O . PHE A 1 358 ? 12.657 12.565 31.241 1.00 20.07 396 PHE A O 1
ATOM 3018 N N . ILE A 1 359 ? 12.295 12.977 33.466 1.00 14.96 397 ILE A N 1
ATOM 3019 C CA . ILE A 1 359 ? 11.043 12.234 33.518 1.00 14.31 397 ILE A CA 1
ATOM 3020 C C . ILE A 1 359 ? 9.822 13.146 33.552 1.00 15.95 397 ILE A C 1
ATOM 3021 O O . ILE A 1 359 ? 8.698 12.673 33.399 1.00 16.07 397 ILE A O 1
ATOM 3026 N N . THR A 1 360 ? 10.032 14.452 33.828 1.00 14.40 398 THR A N 1
ATOM 3027 C CA . THR A 1 360 ? 8.980 15.456 33.783 1.00 14.07 398 THR A CA 1
ATOM 3028 C C . THR A 1 360 ? 9.509 16.606 32.918 1.00 16.08 398 THR A C 1
ATOM 3029 O O . THR A 1 360 ? 10.730 16.769 32.775 1.00 16.40 398 THR A O 1
ATOM 3033 N N . LYS A 1 361 ? 8.599 17.385 32.354 1.00 15.52 399 LYS A N 1
ATOM 3034 C CA . LYS A 1 361 ? 8.972 18.549 31.544 1.00 14.32 399 LYS A CA 1
ATOM 3035 C C . LYS A 1 361 ? 7.790 19.489 31.472 1.00 18.66 399 LYS A C 1
ATOM 3036 O O . LYS A 1 361 ? 6.652 19.096 31.751 1.00 19.26 399 LYS A O 1
ATOM 3042 N N . GLY A 1 362 ? 8.066 20.715 31.072 1.00 16.64 400 GLY A N 1
ATOM 3043 C CA . GLY A 1 362 ? 7.019 21.718 30.958 1.00 17.10 400 GLY A CA 1
ATOM 3044 C C . GLY A 1 362 ? 7.428 23.054 31.532 1.00 18.65 400 GLY A C 1
ATOM 3045 O O . GLY A 1 362 ? 8.474 23.190 32.192 1.00 16.74 400 GLY A O 1
ATOM 3046 N N . THR A 1 363 ? 6.577 24.067 31.287 1.00 15.12 401 THR A N 1
ATOM 3047 C CA . THR A 1 363 ? 6.884 25.415 31.782 1.00 15.00 401 THR A CA 1
ATOM 3048 C C . THR A 1 363 ? 6.260 25.587 33.166 1.00 19.35 401 THR A C 1
ATOM 3049 O O . THR A 1 363 ? 5.285 26.309 33.368 1.00 21.38 401 THR A O 1
ATOM 3053 N N . TRP A 1 364 ? 6.803 24.826 34.100 1.00 14.81 402 TRP A N 1
ATOM 3054 C CA . TRP A 1 364 ? 6.383 24.772 35.504 1.00 14.76 402 TRP A CA 1
ATOM 3055 C C . TRP A 1 364 ? 7.511 24.018 36.178 1.00 15.68 402 TRP A C 1
ATOM 3056 O O . TRP A 1 364 ? 8.418 23.524 35.495 1.00 14.34 402 TRP A O 1
ATOM 3067 N N . GLU A 1 365 ? 7.490 23.933 37.523 1.00 11.90 403 GLU A N 1
ATOM 3068 C CA . GLU A 1 365 ? 8.600 23.266 38.168 1.00 11.96 403 GLU A CA 1
ATOM 3069 C C . GLU A 1 365 ? 8.170 22.261 39.217 1.00 12.68 403 GLU A C 1
ATOM 3070 O O . GLU A 1 365 ? 7.108 22.374 39.847 1.00 12.71 403 GLU A O 1
ATOM 3076 N N . VAL A 1 366 ? 9.022 21.275 39.385 1.00 11.23 404 VAL A N 1
ATOM 3077 C CA . VAL A 1 366 ? 8.895 20.307 40.461 1.00 11.02 404 VAL A CA 1
ATOM 3078 C C . VAL A 1 366 ? 9.477 21.009 41.705 1.00 14.97 404 VAL A C 1
ATOM 3079 O O . VAL A 1 366 ? 10.605 21.518 41.670 1.00 14.73 404 VAL A O 1
ATOM 3083 N N . ILE A 1 367 ? 8.701 21.009 42.782 1.00 11.93 405 ILE A N 1
ATOM 3084 C CA . ILE A 1 367 ? 9.094 21.630 44.074 1.00 11.84 405 ILE A CA 1
ATOM 3085 C C . ILE A 1 367 ? 9.914 20.666 44.935 1.00 15.64 405 ILE A C 1
ATOM 3086 O O . ILE A 1 367 ? 10.967 21.041 45.491 1.00 15.54 405 ILE A O 1
ATOM 3091 N N . GLY A 1 368 ? 9.455 19.419 45.031 1.00 12.34 406 GLY A N 1
ATOM 3092 C CA . GLY A 1 368 ? 10.174 18.422 45.793 1.00 11.23 406 GLY A CA 1
ATOM 3093 C C . GLY A 1 368 ? 9.746 17.019 45.460 1.00 14.17 406 GLY A C 1
ATOM 3094 O O . GLY A 1 368 ? 8.610 16.793 45.062 1.00 12.79 406 GLY A O 1
ATOM 3095 N N . ILE A 1 369 ? 10.665 16.075 45.654 1.00 11.90 407 ILE A N 1
ATOM 3096 C CA . ILE A 1 369 ? 10.371 14.649 45.520 1.00 11.51 407 ILE A CA 1
ATOM 3097 C C . ILE A 1 369 ? 10.018 14.224 46.931 1.00 15.14 407 ILE A C 1
ATOM 3098 O O . ILE A 1 369 ? 10.780 14.461 47.875 1.00 15.75 407 ILE A O 1
ATOM 3103 N N . GLU A 1 370 ? 8.817 13.622 47.087 1.00 11.71 408 GLU A N 1
ATOM 3104 C CA . GLU A 1 370 ? 8.223 13.289 48.376 1.00 12.56 408 GLU A CA 1
ATOM 3105 C C . GLU A 1 370 ? 8.311 11.847 48.788 1.00 15.91 408 GLU A C 1
ATOM 3106 O O . GLU A 1 370 ? 8.378 11.571 49.987 1.00 15.86 408 GLU A O 1
ATOM 3112 N N . ALA A 1 371 ? 8.300 10.927 47.824 1.00 14.42 409 ALA A N 1
ATOM 3113 C CA . ALA A 1 371 ? 8.415 9.503 48.165 1.00 14.25 409 ALA A CA 1
ATOM 3114 C C . ALA A 1 371 ? 8.800 8.757 46.908 1.00 15.21 409 ALA A C 1
ATOM 3115 O O . ALA A 1 371 ? 8.399 9.118 45.814 1.00 15.15 409 ALA A O 1
ATOM 3117 N N . LEU A 1 372 ? 9.565 7.707 47.090 1.00 14.56 410 LEU A N 1
ATOM 3118 C CA . LEU A 1 372 ? 9.960 6.877 45.967 1.00 13.12 410 LEU A CA 1
ATOM 3119 C C . LEU A 1 372 ? 9.657 5.449 46.370 1.00 16.64 410 LEU A C 1
ATOM 3120 O O . LEU A 1 372 ? 10.210 4.959 47.372 1.00 18.12 410 LEU A O 1
ATOM 3125 N N . THR A 1 373 ? 8.733 4.816 45.653 1.00 13.21 411 THR A N 1
ATOM 3126 C CA . THR A 1 373 ? 8.351 3.432 45.977 1.00 13.50 411 THR A CA 1
ATOM 3127 C C . THR A 1 373 ? 8.914 2.505 44.910 1.00 16.82 411 THR A C 1
ATOM 3128 O O . THR A 1 373 ? 9.645 2.956 44.039 1.00 17.36 411 THR A O 1
ATOM 3132 N N . SER A 1 374 ? 8.511 1.206 44.920 1.00 16.21 412 SER A N 1
ATOM 3133 C CA . SER A 1 374 ? 8.991 0.317 43.868 1.00 16.83 412 SER A CA 1
ATOM 3134 C C . SER A 1 374 ? 8.406 0.611 42.510 1.00 20.35 412 SER A C 1
ATOM 3135 O O . SER A 1 374 ? 9.034 0.270 41.507 1.00 20.74 412 SER A O 1
ATOM 3138 N N . ASP A 1 375 ? 7.196 1.213 42.467 1.00 17.13 413 ASP A N 1
ATOM 3139 C CA . ASP A 1 375 ? 6.452 1.448 41.237 1.00 15.87 413 ASP A CA 1
ATOM 3140 C C . ASP A 1 375 ? 6.212 2.920 40.869 1.00 16.16 413 ASP A C 1
ATOM 3141 O O . ASP A 1 375 ? 6.068 3.214 39.691 1.00 16.63 413 ASP A O 1
ATOM 3146 N N . TYR A 1 376 ? 6.189 3.823 41.872 1.00 15.85 414 TYR A N 1
ATOM 3147 C CA . TYR A 1 376 ? 5.873 5.232 41.598 1.00 14.91 414 TYR A CA 1
ATOM 3148 C C . TYR A 1 376 ? 6.821 6.188 42.301 1.00 16.28 414 TYR A C 1
ATOM 3149 O O . TYR A 1 376 ? 7.366 5.869 43.359 1.00 16.39 414 TYR A O 1
ATOM 3158 N N . LEU A 1 377 ? 6.972 7.374 41.719 1.00 13.37 415 LEU A N 1
ATOM 3159 C CA . LEU A 1 377 ? 7.685 8.467 42.379 1.00 12.97 415 LEU A CA 1
ATOM 3160 C C . LEU A 1 377 ? 6.584 9.520 42.650 1.00 14.14 415 LEU A C 1
ATOM 3161 O O . LEU A 1 377 ? 5.806 9.833 41.745 1.00 13.62 415 LEU A O 1
ATOM 3166 N N . TYR A 1 378 ? 6.528 10.052 43.875 1.00 11.33 416 TYR A N 1
ATOM 3167 C CA . TYR A 1 378 ? 5.502 11.024 44.303 1.00 11.71 416 TYR A CA 1
ATOM 3168 C C . TYR A 1 378 ? 6.219 12.345 44.449 1.00 13.19 416 TYR A C 1
ATOM 3169 O O . TYR A 1 378 ? 7.314 12.393 45.029 1.00 13.73 416 TYR A O 1
ATOM 3178 N N . TYR A 1 379 ? 5.630 13.410 43.879 1.00 11.17 417 TYR A N 1
ATOM 3179 C CA . TYR A 1 379 ? 6.301 14.714 43.926 1.00 10.63 417 TYR A CA 1
ATOM 3180 C C . TYR A 1 379 ? 5.295 15.831 44.017 1.00 13.79 417 TYR A C 1
ATOM 3181 O O . TYR A 1 379 ? 4.126 15.636 43.714 1.00 12.77 417 TYR A O 1
ATOM 3190 N N . ILE A 1 380 ? 5.761 17.017 44.473 1.00 12.00 418 ILE A N 1
ATOM 3191 C CA . ILE A 1 380 ? 4.907 18.193 44.511 1.00 10.57 418 ILE A CA 1
ATOM 3192 C C . ILE A 1 380 ? 5.353 19.107 43.393 1.00 11.77 418 ILE A C 1
ATOM 3193 O O . ILE A 1 380 ? 6.570 19.287 43.184 1.00 12.51 418 ILE A O 1
ATOM 3198 N N . SER A 1 381 ? 4.392 19.699 42.669 1.00 10.44 419 SER A N 1
ATOM 3199 C CA . SER A 1 381 ? 4.767 20.671 41.642 1.00 10.18 419 SER A CA 1
ATOM 3200 C C . SER A 1 381 ? 3.762 21.802 41.592 1.00 12.74 419 SER A C 1
ATOM 3201 O O . SER A 1 381 ? 2.704 21.717 42.203 1.00 12.44 419 SER A O 1
ATOM 3204 N N . ASN A 1 382 ? 4.071 22.832 40.793 1.00 11.37 420 ASN A N 1
ATOM 3205 C CA . ASN A 1 382 ? 3.100 23.910 40.593 1.00 11.06 420 ASN A CA 1
ATOM 3206 C C . ASN A 1 382 ? 2.559 23.840 39.151 1.00 13.67 420 ASN A C 1
ATOM 3207 O O . ASN A 1 382 ? 2.205 24.863 38.551 1.00 14.33 420 ASN A O 1
ATOM 3212 N N . GLU A 1 383 ? 2.436 22.606 38.615 1.00 11.97 421 GLU A N 1
ATOM 3213 C CA . GLU A 1 383 ? 1.913 22.473 37.255 1.00 12.13 421 GLU A CA 1
ATOM 3214 C C . GLU A 1 383 ? 0.452 22.933 37.124 1.00 15.18 421 GLU A C 1
ATOM 3215 O O . GLU A 1 383 ? 0.095 23.550 36.107 1.00 16.21 421 GLU A O 1
ATOM 3221 N N . TYR A 1 384 ? -0.362 22.658 38.140 1.00 13.38 422 TYR A N 1
ATOM 3222 C CA . TYR A 1 384 ? -1.816 22.832 38.020 1.00 14.15 422 TYR A CA 1
ATOM 3223 C C . TYR A 1 384 ? -2.252 24.230 37.668 1.00 17.69 422 TYR A C 1
ATOM 3224 O O . TYR A 1 384 ? -1.836 25.188 38.331 1.00 16.02 422 TYR A O 1
ATOM 3233 N N . LYS A 1 385 ? -3.012 24.352 36.553 1.00 17.21 423 LYS A N 1
ATOM 3234 C CA . LYS A 1 385 ? -3.517 25.653 36.083 1.00 17.81 423 LYS A CA 1
ATOM 3235 C C . LYS A 1 385 ? -2.428 26.673 35.771 1.00 19.45 423 LYS A C 1
ATOM 3236 O O . LYS A 1 385 ? -2.712 27.871 35.647 1.00 19.27 423 LYS A O 1
ATOM 3242 N N . GLY A 1 386 ? -1.184 26.196 35.630 1.00 16.80 424 GLY A N 1
ATOM 3243 C CA . GLY A 1 386 ? -0.031 27.052 35.346 1.00 16.85 424 GLY A CA 1
ATOM 3244 C C . GLY A 1 386 ? 0.134 28.129 36.414 1.00 18.84 424 GLY A C 1
ATOM 3245 O O . GLY A 1 386 ? 0.536 29.258 36.104 1.00 20.14 424 GLY A O 1
ATOM 3246 N N . MET A 1 387 ? -0.230 27.810 37.658 1.00 15.28 425 MET A N 1
ATOM 3247 C CA . MET A 1 387 ? -0.152 28.780 38.767 1.00 14.49 425 MET A CA 1
ATOM 3248 C C . MET A 1 387 ? 1.113 28.482 39.578 1.00 16.79 425 MET A C 1
ATOM 3249 O O . MET A 1 387 ? 1.147 27.488 40.318 1.00 15.47 425 MET A O 1
ATOM 3254 N N . PRO A 1 388 ? 2.143 29.338 39.499 1.00 13.71 426 PRO A N 1
ATOM 3255 C CA . PRO A 1 388 ? 3.407 29.029 40.215 1.00 12.72 426 PRO A CA 1
ATOM 3256 C C . PRO A 1 388 ? 3.300 29.022 41.731 1.00 13.68 426 PRO A C 1
ATOM 3257 O O . PRO A 1 388 ? 4.153 28.428 42.399 1.00 13.87 426 PRO A O 1
ATOM 3261 N N . GLY A 1 389 ? 2.259 29.686 42.234 1.00 12.77 427 GLY A N 1
ATOM 3262 C CA . GLY A 1 389 ? 1.972 29.823 43.644 1.00 13.50 427 GLY A CA 1
ATOM 3263 C C . GLY A 1 389 ? 1.029 28.788 44.212 1.00 16.04 427 GLY A C 1
ATOM 3264 O O . GLY A 1 389 ? 0.618 28.903 45.366 1.00 15.75 427 GLY A O 1
ATOM 3265 N N . GLY A 1 390 ? 0.715 27.759 43.414 1.00 12.43 428 GLY A N 1
ATOM 3266 C CA . GLY A 1 390 ? -0.056 26.619 43.899 1.00 13.01 428 GLY A CA 1
ATOM 3267 C C . GLY A 1 390 ? 0.866 25.422 44.068 1.00 14.39 428 GLY A C 1
ATOM 3268 O O . GLY A 1 390 ? 1.986 25.395 43.534 1.00 15.04 428 GLY A O 1
ATOM 3269 N N . ARG A 1 391 ? 0.398 24.418 44.821 1.00 11.48 429 ARG A N 1
ATOM 3270 C CA . ARG A 1 391 ? 1.221 23.213 45.042 1.00 12.52 429 ARG A CA 1
ATOM 3271 C C . ARG A 1 391 ? 0.278 22.021 45.056 1.00 13.74 429 ARG A C 1
ATOM 3272 O O . ARG A 1 391 ? -0.683 22.016 45.820 1.00 12.49 429 ARG A O 1
ATOM 3280 N N . ASN A 1 392 ? 0.602 20.982 44.275 1.00 11.21 430 ASN A N 1
ATOM 3281 C CA . ASN A 1 392 ? -0.230 19.770 44.308 1.00 10.57 430 ASN A CA 1
ATOM 3282 C C . ASN A 1 392 ? 0.683 18.552 44.244 1.00 13.13 430 ASN A C 1
ATOM 3283 O O . ASN A 1 392 ? 1.833 18.628 43.809 1.00 12.61 430 ASN A O 1
ATOM 3288 N N . LEU A 1 393 ? 0.171 17.439 44.755 1.00 11.25 431 LEU A N 1
ATOM 3289 C CA . LEU A 1 393 ? 0.860 16.160 44.770 1.00 10.08 431 LEU A CA 1
ATOM 3290 C C . LEU A 1 393 ? 0.523 15.368 43.507 1.00 13.87 431 LEU A C 1
ATOM 3291 O O . LEU A 1 393 ? -0.660 15.274 43.130 1.00 13.54 431 LEU A O 1
ATOM 3296 N N . TYR A 1 394 ? 1.558 14.780 42.906 1.00 11.14 432 TYR A N 1
ATOM 3297 C CA . TYR A 1 394 ? 1.430 13.946 41.709 1.00 11.73 432 TYR A CA 1
ATOM 3298 C C . TYR A 1 394 ? 2.171 12.670 41.924 1.00 14.82 432 TYR A C 1
ATOM 3299 O O . TYR A 1 394 ? 3.061 12.587 42.780 1.00 12.74 432 TYR A O 1
ATOM 3308 N N . LYS A 1 395 ? 1.840 11.661 41.120 1.00 12.51 433 LYS A N 1
ATOM 3309 C CA . LYS A 1 395 ? 2.679 10.467 41.090 1.00 12.33 433 LYS A CA 1
ATOM 3310 C C . LYS A 1 395 ? 3.002 10.152 39.636 1.00 13.99 433 LYS A C 1
ATOM 3311 O O . LYS A 1 395 ? 2.205 10.433 38.736 1.00 14.05 433 LYS A O 1
ATOM 3317 N N . ILE A 1 396 ? 4.151 9.534 39.423 1.00 12.07 434 ILE A N 1
ATOM 3318 C CA . ILE A 1 396 ? 4.599 9.155 38.097 1.00 11.87 434 ILE A CA 1
ATOM 3319 C C . ILE A 1 396 ? 5.082 7.716 38.127 1.00 16.01 434 ILE A C 1
ATOM 3320 O O . ILE A 1 396 ? 5.825 7.311 39.020 1.00 14.95 434 ILE A O 1
ATOM 3325 N N . GLN A 1 397 ? 4.647 6.933 37.134 1.00 14.44 435 GLN A N 1
ATOM 3326 C CA . GLN A 1 397 ? 5.053 5.518 37.079 1.00 15.15 435 GLN A CA 1
ATOM 3327 C C . GLN A 1 397 ? 6.521 5.431 36.613 1.00 16.63 435 GLN A C 1
ATOM 3328 O O . GLN A 1 397 ? 6.893 6.015 35.602 1.00 17.37 435 GLN A O 1
ATOM 3334 N N . LEU A 1 398 ? 7.356 4.710 37.367 1.00 15.34 436 LEU A N 1
ATOM 3335 C CA . LEU A 1 398 ? 8.786 4.633 37.076 1.00 15.15 436 LEU A CA 1
ATOM 3336 C C . LEU A 1 398 ? 9.077 3.982 35.729 1.00 19.20 436 LEU A C 1
ATOM 3337 O O . LEU A 1 398 ? 10.055 4.364 35.108 1.00 19.03 436 LEU A O 1
ATOM 3342 N N . ILE A 1 399 ? 8.201 3.063 35.256 1.00 17.51 437 ILE A N 1
ATOM 3343 C CA . ILE A 1 399 ? 8.435 2.413 33.951 1.00 16.85 437 ILE A CA 1
ATOM 3344 C C . ILE A 1 399 ? 7.811 3.147 32.778 1.00 21.37 437 ILE A C 1
ATOM 3345 O O . ILE A 1 399 ? 7.949 2.709 31.627 1.00 22.25 437 ILE A O 1
ATOM 3350 N N . ASP A 1 400 ? 7.034 4.214 33.045 1.00 17.78 438 ASP A N 1
ATOM 3351 C CA . ASP A 1 400 ? 6.342 4.904 31.957 1.00 17.14 438 ASP A CA 1
ATOM 3352 C C . ASP A 1 400 ? 6.015 6.311 32.389 1.00 18.65 438 ASP A C 1
ATOM 3353 O O . ASP A 1 400 ? 5.012 6.558 33.081 1.00 18.36 438 ASP A O 1
ATOM 3358 N N . TYR A 1 401 ? 6.860 7.232 31.942 1.00 17.84 439 TYR A N 1
ATOM 3359 C CA . TYR A 1 401 ? 6.751 8.641 32.331 1.00 17.43 439 TYR A CA 1
ATOM 3360 C C . TYR A 1 401 ? 5.492 9.346 31.874 1.00 21.40 439 TYR A C 1
ATOM 3361 O O . TYR A 1 401 ? 5.228 10.461 32.328 1.00 21.16 439 TYR A O 1
ATOM 3370 N N . THR A 1 402 ? 4.728 8.720 30.976 1.00 19.85 440 THR A N 1
ATOM 3371 C CA . THR A 1 402 ? 3.466 9.315 30.527 1.00 19.87 440 THR A CA 1
ATOM 3372 C C . THR A 1 402 ? 2.365 9.028 31.545 1.00 22.44 440 THR A C 1
ATOM 3373 O O . THR A 1 402 ? 1.325 9.700 31.506 1.00 24.30 440 THR A O 1
ATOM 3377 N N . LYS A 1 403 ? 2.570 8.029 32.447 1.00 16.75 441 LYS A N 1
ATOM 3378 C CA . LYS A 1 403 ? 1.546 7.656 33.405 1.00 16.37 441 LYS A CA 1
ATOM 3379 C C . LYS A 1 403 ? 1.688 8.526 34.658 1.00 19.30 441 LYS A C 1
ATOM 3380 O O . LYS A 1 403 ? 2.238 8.086 35.664 1.00 17.72 441 LYS A O 1
ATOM 3386 N N . VAL A 1 404 ? 1.157 9.750 34.564 1.00 16.45 442 VAL A N 1
ATOM 3387 C CA . VAL A 1 404 ? 1.155 10.727 35.650 1.00 15.27 442 VAL A CA 1
ATOM 3388 C C . VAL A 1 404 ? -0.256 10.873 36.142 1.00 19.55 442 VAL A C 1
ATOM 3389 O O . VAL A 1 404 ? -1.181 10.934 35.325 1.00 19.20 442 VAL A O 1
ATOM 3393 N N . THR A 1 405 ? -0.436 10.954 37.457 1.00 14.56 443 THR A N 1
ATOM 3394 C CA . THR A 1 405 ? -1.754 11.204 38.034 1.00 14.03 443 THR A CA 1
ATOM 3395 C C . THR A 1 405 ? -1.622 12.396 38.999 1.00 17.30 443 THR A C 1
ATOM 3396 O O . THR A 1 405 ? -0.714 12.385 39.838 1.00 17.08 443 THR A O 1
ATOM 3400 N N . CYS A 1 406 ? -2.522 13.381 38.920 1.00 14.06 444 CYS A N 1
ATOM 3401 C CA . CYS A 1 406 ? -2.507 14.417 39.942 1.00 15.03 444 CYS A CA 1
ATOM 3402 C C . CYS A 1 406 ? -3.335 13.878 41.089 1.00 18.76 444 CYS A C 1
ATOM 3403 O O . CYS A 1 406 ? -4.529 13.537 40.915 1.00 19.06 444 CYS A O 1
ATOM 3406 N N . LEU A 1 407 ? -2.719 13.782 42.270 1.00 14.08 445 LEU A N 1
ATOM 3407 C CA . LEU A 1 407 ? -3.379 13.202 43.430 1.00 13.48 445 LEU A CA 1
ATOM 3408 C C . LEU A 1 407 ? -4.194 14.184 44.259 1.00 16.31 445 LEU A C 1
ATOM 3409 O O . LEU A 1 407 ? -5.072 13.772 45.009 1.00 17.46 445 LEU A O 1
ATOM 3414 N N . SER A 1 408 ? -3.915 15.479 44.138 1.00 14.38 446 SER A N 1
ATOM 3415 C CA . SER A 1 408 ? -4.631 16.407 45.003 1.00 12.44 446 SER A CA 1
ATOM 3416 C C . SER A 1 408 ? -5.381 17.502 44.275 1.00 14.93 446 SER A C 1
ATOM 3417 O O . SER A 1 408 ? -6.230 18.136 44.907 1.00 16.15 446 SER A O 1
ATOM 3420 N N . CYS A 1 409 ? -5.084 17.747 42.985 1.00 14.55 447 CYS A N 1
ATOM 3421 C CA . CYS A 1 409 ? -5.630 18.884 42.198 1.00 16.36 447 CYS A CA 1
ATOM 3422 C C . CYS A 1 409 ? -7.144 19.036 42.321 1.00 19.94 447 CYS A C 1
ATOM 3423 O O . CYS A 1 409 ? -7.655 20.147 42.517 1.00 19.43 447 CYS A O 1
ATOM 3426 N N . GLU A 1 410 ? -7.861 17.907 42.147 1.00 16.48 448 GLU A N 1
ATOM 3427 C CA . GLU A 1 410 ? -9.314 17.925 42.028 1.00 16.63 448 GLU A CA 1
ATOM 3428 C C . GLU A 1 410 ? -10.082 17.531 43.275 1.00 19.61 448 GLU A C 1
ATOM 3429 O O . GLU A 1 410 ? -11.320 17.473 43.237 1.00 21.17 448 GLU A O 1
ATOM 3435 N N . LEU A 1 411 ? -9.387 17.298 44.403 1.00 15.18 449 LEU A N 1
ATOM 3436 C CA . LEU A 1 411 ? -10.068 16.928 45.644 1.00 16.48 449 LEU A CA 1
ATOM 3437 C C . LEU A 1 411 ? -11.061 17.987 46.155 1.00 20.89 449 LEU A C 1
ATOM 3438 O O . LEU A 1 411 ? -12.194 17.655 46.550 1.00 20.66 449 LEU A O 1
ATOM 3443 N N . ASN A 1 412 ? -10.613 19.251 46.254 1.00 16.20 450 ASN A N 1
ATOM 3444 C CA . ASN A 1 412 ? -11.436 20.350 46.780 1.00 16.16 450 ASN A CA 1
ATOM 3445 C C . ASN A 1 412 ? -10.857 21.582 46.048 1.00 20.88 450 ASN A C 1
ATOM 3446 O O . ASN A 1 412 ? -10.102 22.335 46.655 1.00 20.17 450 ASN A O 1
ATOM 3451 N N . PRO A 1 413 ? -11.071 21.744 44.719 1.00 20.00 451 PRO A N 1
ATOM 3452 C CA . PRO A 1 413 ? -10.337 22.766 43.970 1.00 21.44 451 PRO A CA 1
ATOM 3453 C C . PRO A 1 413 ? -10.516 24.218 44.343 1.00 23.89 451 PRO A C 1
ATOM 3454 O O . PRO A 1 413 ? -9.611 25.005 44.085 1.00 25.35 451 PRO A O 1
ATOM 3458 N N . GLU A 1 414 ? -11.645 24.572 44.922 1.00 19.70 452 GLU A N 1
ATOM 3459 C CA . GLU A 1 414 ? -11.856 25.975 45.330 1.00 21.20 452 GLU A CA 1
ATOM 3460 C C . GLU A 1 414 ? -11.242 26.249 46.709 1.00 22.90 452 GLU A C 1
ATOM 3461 O O . GLU A 1 414 ? -10.718 27.351 46.948 1.00 23.03 452 GLU A O 1
ATOM 3467 N N . ARG A 1 415 ? -11.235 25.238 47.598 1.00 16.01 453 ARG A N 1
ATOM 3468 C CA . ARG A 1 415 ? -10.694 25.450 48.935 1.00 14.67 453 ARG A CA 1
ATOM 3469 C C . ARG A 1 415 ? -9.173 25.192 48.999 1.00 16.71 453 ARG A C 1
ATOM 3470 O O . ARG A 1 415 ? -8.473 25.776 49.843 1.00 14.68 453 ARG A O 1
ATOM 3478 N N . CYS A 1 416 ? -8.722 24.211 48.203 1.00 13.93 454 CYS A N 1
ATOM 3479 C CA . CYS A 1 416 ? -7.383 23.650 48.327 1.00 14.45 454 CYS A CA 1
ATOM 3480 C C . CYS A 1 416 ? -6.562 23.683 47.056 1.00 16.43 454 CYS A C 1
ATOM 3481 O O . CYS A 1 416 ? -6.794 22.906 46.125 1.00 15.26 454 CYS A O 1
ATOM 3484 N N . GLN A 1 417 ? -5.530 24.545 47.050 1.00 14.02 455 GLN A N 1
ATOM 3485 C CA . GLN A 1 417 ? -4.647 24.693 45.921 1.00 14.02 455 GLN A CA 1
ATOM 3486 C C . GLN A 1 417 ? -3.189 24.670 46.366 1.00 16.31 455 GLN A C 1
ATOM 3487 O O . GLN A 1 417 ? -2.332 24.894 45.522 1.00 17.49 455 GLN A O 1
ATOM 3493 N N . TYR A 1 418 ? -2.924 24.423 47.658 1.00 12.23 456 TYR A N 1
ATOM 3494 C CA . TYR A 1 418 ? -1.528 24.424 48.168 1.00 12.59 456 TYR A CA 1
ATOM 3495 C C . TYR A 1 418 ? -1.423 23.291 49.138 1.00 16.16 456 TYR A C 1
ATOM 3496 O O . TYR A 1 418 ? -1.909 23.372 50.267 1.00 17.27 456 TYR A O 1
ATOM 3505 N N . TYR A 1 419 ? -0.809 22.213 48.687 1.00 11.88 457 TYR A N 1
ATOM 3506 C CA . TYR A 1 419 ? -0.667 21.034 49.516 1.00 11.06 457 TYR A CA 1
ATOM 3507 C C . TYR A 1 419 ? 0.775 20.703 49.868 1.00 12.96 457 TYR A C 1
ATOM 3508 O O . TYR A 1 419 ? 1.683 20.944 49.080 1.00 13.59 457 TYR A O 1
ATOM 3517 N N . SER A 1 420 ? 0.942 20.041 51.021 1.00 13.19 458 SER A N 1
ATOM 3518 C CA . SER A 1 420 ? 2.157 19.317 51.392 1.00 11.74 458 SER A CA 1
ATOM 3519 C C . SER A 1 420 ? 1.666 17.917 51.766 1.00 13.54 458 SER A C 1
ATOM 3520 O O . SER A 1 420 ? 0.447 17.694 51.881 1.00 13.55 458 SER A O 1
ATOM 3523 N N . VAL A 1 421 ? 2.602 16.993 51.990 1.00 11.14 459 VAL A N 1
ATOM 3524 C CA . VAL A 1 421 ? 2.193 15.608 52.248 1.00 11.30 459 VAL A CA 1
ATOM 3525 C C . VAL A 1 421 ? 3.108 14.949 53.239 1.00 13.10 459 VAL A C 1
ATOM 3526 O O . VAL A 1 421 ? 4.286 15.318 53.331 1.00 13.79 459 VAL A O 1
ATOM 3530 N N . SER A 1 422 ? 2.571 13.949 53.951 1.00 12.18 460 SER A N 1
ATOM 3531 C CA . SER A 1 422 ? 3.336 13.109 54.857 1.00 12.59 460 SER A CA 1
ATOM 3532 C C . SER A 1 422 ? 2.988 11.654 54.590 1.00 14.84 460 SER A C 1
ATOM 3533 O O . SER A 1 422 ? 1.856 11.249 54.850 1.00 15.66 460 SER A O 1
ATOM 3536 N N . PHE A 1 423 ? 3.947 10.876 54.042 1.00 13.10 461 PHE A N 1
ATOM 3537 C CA . PHE A 1 423 ? 3.711 9.453 53.716 1.00 13.20 461 PHE A CA 1
ATOM 3538 C C . PHE A 1 423 ? 4.074 8.551 54.885 1.00 18.08 461 PHE A C 1
ATOM 3539 O O . PHE A 1 423 ? 5.013 8.847 55.626 1.00 17.33 461 PHE A O 1
ATOM 3547 N N . SER A 1 424 ? 3.388 7.407 54.977 1.00 16.09 462 SER A N 1
ATOM 3548 C CA . SER A 1 424 ? 3.696 6.343 55.942 1.00 16.01 462 SER A CA 1
ATOM 3549 C C . SER A 1 424 ? 5.061 5.721 55.578 1.00 19.24 462 SER A C 1
ATOM 3550 O O . SER A 1 424 ? 5.658 6.102 54.555 1.00 18.33 462 SER A O 1
ATOM 3553 N N . LYS A 1 425 ? 5.583 4.808 56.442 1.00 17.79 463 LYS A N 1
ATOM 3554 C CA . LYS A 1 425 ? 6.955 4.305 56.270 1.00 19.60 463 LYS A CA 1
ATOM 3555 C C . LYS A 1 425 ? 7.301 3.755 54.906 1.00 22.94 463 LYS A C 1
ATOM 3556 O O . LYS A 1 425 ? 8.405 3.987 54.436 1.00 23.75 463 LYS A O 1
ATOM 3562 N N . GLU A 1 426 ? 6.381 3.041 54.285 1.00 21.97 464 GLU A N 1
ATOM 3563 C CA . GLU A 1 426 ? 6.584 2.518 52.935 1.00 23.23 464 GLU A CA 1
ATOM 3564 C C . GLU A 1 426 ? 5.548 3.066 51.996 1.00 24.74 464 GLU A C 1
ATOM 3565 O O . GLU A 1 426 ? 5.250 2.485 50.949 1.00 23.35 464 GLU A O 1
ATOM 3571 N N . ALA A 1 427 ? 5.003 4.232 52.373 1.00 19.89 465 ALA A N 1
ATOM 3572 C CA . ALA A 1 427 ? 4.079 4.978 51.534 1.00 20.05 465 ALA A CA 1
ATOM 3573 C C . ALA A 1 427 ? 2.753 4.292 51.168 1.00 20.10 465 ALA A C 1
ATOM 3574 O O . ALA A 1 427 ? 2.127 4.727 50.193 1.00 19.27 465 ALA A O 1
ATOM 3576 N N . LYS A 1 428 ? 2.261 3.307 51.977 1.00 18.14 466 LYS A N 1
ATOM 3577 C CA . LYS A 1 428 ? 0.918 2.769 51.691 1.00 17.40 466 LYS A CA 1
ATOM 3578 C C . LYS A 1 428 ? -0.135 3.864 51.962 1.00 18.66 466 LYS A C 1
ATOM 3579 O O . LYS A 1 428 ? -1.195 3.866 51.352 1.00 18.81 466 LYS A O 1
ATOM 3585 N N . TYR A 1 429 ? 0.151 4.792 52.889 1.00 15.85 467 TYR A N 1
ATOM 3586 C CA . TYR A 1 429 ? -0.806 5.864 53.184 1.00 14.88 467 TYR A CA 1
ATOM 3587 C C . TYR A 1 429 ? -0.149 7.222 53.103 1.00 17.38 467 TYR A C 1
ATOM 3588 O O . TYR A 1 429 ? 1.076 7.346 53.232 1.00 15.75 467 TYR A O 1
ATOM 3597 N N . TYR A 1 430 ? -0.978 8.257 52.947 1.00 14.72 468 TYR A N 1
ATOM 3598 C CA . TYR A 1 430 ? -0.432 9.613 53.027 1.00 13.83 468 TYR A CA 1
ATOM 3599 C C . TYR A 1 430 ? -1.446 10.550 53.629 1.00 16.72 468 TYR A C 1
ATOM 3600 O O . TYR A 1 430 ? -2.650 10.432 53.389 1.00 15.10 468 TYR A O 1
ATOM 3609 N N . GLN A 1 431 ? -0.941 11.514 54.386 1.00 12.87 469 GLN A N 1
ATOM 3610 C CA . GLN A 1 431 ? -1.761 12.584 54.928 1.00 12.89 469 GLN A CA 1
ATOM 3611 C C . GLN A 1 431 ? -1.555 13.778 53.976 1.00 14.57 469 GLN A C 1
ATOM 3612 O O . GLN A 1 431 ? -0.408 14.153 53.713 1.00 14.31 469 GLN A O 1
ATOM 3618 N N . LEU A 1 432 ? -2.639 14.352 53.465 1.00 13.15 470 LEU A N 1
ATOM 3619 C CA . LEU A 1 432 ? -2.525 15.580 52.658 1.00 12.50 470 LEU A CA 1
ATOM 3620 C C . LEU A 1 432 ? -2.824 16.744 53.584 1.00 14.28 470 LEU A C 1
ATOM 3621 O O . LEU A 1 432 ? -3.749 16.682 54.401 1.00 13.50 470 LEU A O 1
ATOM 3626 N N . ARG A 1 433 ? -2.043 17.839 53.432 1.00 12.97 471 ARG A N 1
ATOM 3627 C CA . ARG A 1 433 ? -2.183 19.012 54.276 1.00 13.19 471 ARG A CA 1
ATOM 3628 C C . ARG A 1 433 ? -2.395 20.158 53.333 1.00 16.06 471 ARG A C 1
ATOM 3629 O O . ARG A 1 433 ? -1.478 20.558 52.649 1.00 15.99 471 ARG A O 1
ATOM 3637 N N . CYS A 1 434 ? -3.633 20.619 53.233 1.00 13.63 472 CYS A N 1
ATOM 3638 C CA . CYS A 1 434 ? -4.033 21.725 52.339 1.00 14.58 472 CYS A CA 1
ATOM 3639 C C . CYS A 1 434 ? -3.890 22.975 53.212 1.00 18.75 472 CYS A C 1
ATOM 3640 O O . CYS A 1 434 ? -4.442 23.021 54.310 1.00 17.25 472 CYS A O 1
ATOM 3643 N N . SER A 1 435 ? -3.096 23.955 52.752 1.00 13.57 473 SER A N 1
ATOM 3644 C CA A SER A 1 435 ? -2.914 25.198 53.530 0.50 12.21 473 SER A CA 1
ATOM 3645 C CA B SER A 1 435 ? -2.868 25.204 53.500 0.50 12.93 473 SER A CA 1
ATOM 3646 C C . SER A 1 435 ? -3.604 26.421 52.941 1.00 15.13 473 SER A C 1
ATOM 3647 O O . SER A 1 435 ? -3.438 27.535 53.467 1.00 15.54 473 SER A O 1
ATOM 3652 N N . GLY A 1 436 ? -4.381 26.239 51.888 1.00 13.35 474 GLY A N 1
ATOM 3653 C CA . GLY A 1 436 ? -5.114 27.361 51.318 1.00 13.66 474 GLY A CA 1
ATOM 3654 C C . GLY A 1 436 ? -5.583 27.114 49.906 1.00 13.72 474 GLY A C 1
ATOM 3655 O O . GLY A 1 436 ? -5.177 26.136 49.303 1.00 14.62 474 GLY A O 1
ATOM 3656 N N . PRO A 1 437 ? -6.413 28.004 49.327 1.00 13.99 475 PRO A N 1
ATOM 3657 C CA . PRO A 1 437 ? -6.773 29.343 49.848 1.00 14.74 475 PRO A CA 1
ATOM 3658 C C . PRO A 1 437 ? -7.841 29.408 50.909 1.00 17.82 475 PRO A C 1
ATOM 3659 O O . PRO A 1 437 ? -7.974 30.440 51.590 1.00 17.45 475 PRO A O 1
ATOM 3663 N N . GLY A 1 438 ? -8.565 28.302 51.073 1.00 16.19 476 GLY A N 1
ATOM 3664 C CA . GLY A 1 438 ? -9.553 28.226 52.129 1.00 15.59 476 GLY A CA 1
ATOM 3665 C C . GLY A 1 438 ? -8.915 27.820 53.432 1.00 17.21 476 GLY A C 1
ATOM 3666 O O . GLY A 1 438 ? -7.674 27.789 53.561 1.00 16.79 476 GLY A O 1
ATOM 3667 N N . LEU A 1 439 ? -9.752 27.484 54.430 1.00 16.16 477 LEU A N 1
ATOM 3668 C CA . LEU A 1 439 ? -9.190 27.087 55.699 1.00 16.14 477 LEU A CA 1
ATOM 3669 C C . LEU A 1 439 ? -8.421 25.771 55.560 1.00 17.58 477 LEU A C 1
ATOM 3670 O O . LEU A 1 439 ? -8.865 24.863 54.840 1.00 16.77 477 LEU A O 1
ATOM 3675 N N . PRO A 1 440 ? -7.267 25.663 56.230 1.00 15.74 478 PRO A N 1
ATOM 3676 C CA . PRO A 1 440 ? -6.471 24.424 56.121 1.00 14.29 478 PRO A CA 1
ATOM 3677 C C . PRO A 1 440 ? -7.285 23.155 56.394 1.00 17.63 478 PRO A C 1
ATOM 3678 O O . PRO A 1 440 ? -8.154 23.136 57.263 1.00 17.95 478 PRO A O 1
ATOM 3682 N N . LEU A 1 441 ? -7.005 22.109 55.606 1.00 14.53 479 LEU A N 1
ATOM 3683 C CA . LEU A 1 441 ? -7.745 20.848 55.670 1.00 13.92 479 LEU A CA 1
ATOM 3684 C C . LEU A 1 441 ? -6.750 19.710 55.627 1.00 14.90 479 LEU A C 1
ATOM 3685 O O . LEU A 1 441 ? -5.910 19.663 54.731 1.00 15.69 479 LEU A O 1
ATOM 3690 N N . TYR A 1 442 ? -6.867 18.777 56.574 1.00 14.23 480 TYR A N 1
ATOM 3691 C CA . TYR A 1 442 ? -5.942 17.640 56.729 1.00 12.89 480 TYR A CA 1
ATOM 3692 C C . TYR A 1 442 ? -6.744 16.383 56.489 1.00 15.80 480 TYR A C 1
ATOM 3693 O O . TYR A 1 442 ? -7.782 16.198 57.122 1.00 15.05 480 TYR A O 1
ATOM 3702 N N . THR A 1 443 ? -6.315 15.569 55.524 1.00 13.08 481 THR A N 1
ATOM 3703 C CA . THR A 1 443 ? -7.046 14.358 55.142 1.00 12.97 481 THR A CA 1
ATOM 3704 C C . THR A 1 443 ? -6.093 13.194 55.029 1.00 15.95 481 THR A C 1
ATOM 3705 O O . THR A 1 443 ? -4.894 13.390 54.911 1.00 15.35 481 THR A O 1
ATOM 3709 N N . LEU A 1 444 ? -6.625 11.958 55.114 1.00 14.68 482 LEU A N 1
ATOM 3710 C CA . LEU A 1 444 ? -5.806 10.747 55.063 1.00 14.12 482 LEU A CA 1
ATOM 3711 C C . LEU A 1 444 ? -6.270 9.925 53.869 1.00 15.32 482 LEU A C 1
ATOM 3712 O O . LEU A 1 444 ? -7.482 9.886 53.574 1.00 15.51 482 LEU A O 1
ATOM 3717 N N . HIS A 1 445 ? -5.298 9.364 53.147 1.00 12.93 483 HIS A N 1
ATOM 3718 C CA . HIS A 1 445 ? -5.526 8.661 51.903 1.00 13.37 483 HIS A CA 1
ATOM 3719 C C . HIS A 1 445 ? -4.740 7.386 51.859 1.00 16.91 483 HIS A C 1
ATOM 3720 O O . HIS A 1 445 ? -3.679 7.248 52.484 1.00 15.09 483 HIS A O 1
ATOM 3727 N N . SER A 1 446 ? -5.231 6.453 51.041 1.00 16.28 484 SER A N 1
ATOM 3728 C CA . SER A 1 446 ? -4.510 5.211 50.781 1.00 16.10 484 SER A CA 1
ATOM 3729 C C . SER A 1 446 ? -3.879 5.307 49.392 1.00 18.38 484 SER A C 1
ATOM 3730 O O . SER A 1 446 ? -4.576 5.653 48.421 1.00 17.69 484 SER A O 1
ATOM 3733 N N . SER A 1 447 ? -2.587 4.985 49.264 1.00 15.80 485 SER A N 1
ATOM 3734 C CA A SER A 1 447 ? -1.921 5.052 47.966 0.50 15.87 485 SER A CA 1
ATOM 3735 C CA B SER A 1 447 ? -1.850 4.998 47.996 0.50 15.60 485 SER A CA 1
ATOM 3736 C C . SER A 1 447 ? -2.230 3.818 47.101 1.00 19.16 485 SER A C 1
ATOM 3737 O O . SER A 1 447 ? -1.845 3.782 45.930 1.00 19.45 485 SER A O 1
ATOM 3742 N N . VAL A 1 448 ? -2.928 2.815 47.674 1.00 16.88 486 VAL A N 1
ATOM 3743 C CA . VAL A 1 448 ? -3.268 1.622 46.872 1.00 16.60 486 VAL A CA 1
ATOM 3744 C C . VAL A 1 448 ? -3.972 2.037 45.562 1.00 20.49 486 VAL A C 1
ATOM 3745 O O . VAL A 1 448 ? -3.520 1.654 44.488 1.00 21.18 486 VAL A O 1
ATOM 3749 N N . ASN A 1 449 ? -5.005 2.869 45.650 1.00 17.89 487 ASN A N 1
ATOM 3750 C CA . ASN A 1 449 ? -5.636 3.414 44.448 1.00 18.55 487 ASN A CA 1
ATOM 3751 C C . ASN A 1 449 ? -5.998 4.884 44.684 1.00 19.61 487 ASN A C 1
ATOM 3752 O O . ASN A 1 449 ? -6.888 5.400 44.014 1.00 18.70 487 ASN A O 1
ATOM 3757 N N . ASP A 1 450 ? -5.247 5.566 45.594 1.00 18.06 488 ASP A N 1
ATOM 3758 C CA . ASP A 1 450 ? -5.422 7.015 45.840 1.00 16.33 488 ASP A CA 1
ATOM 3759 C C . ASP A 1 450 ? -6.860 7.375 46.225 1.00 20.94 488 ASP A C 1
ATOM 3760 O O . ASP A 1 450 ? -7.463 8.294 45.662 1.00 21.91 488 ASP A O 1
ATOM 3765 N N . LYS A 1 451 ? -7.398 6.623 47.176 1.00 17.26 489 LYS A N 1
ATOM 3766 C CA . LYS A 1 451 ? -8.742 6.828 47.672 1.00 18.49 489 LYS A CA 1
ATOM 3767 C C . LYS A 1 451 ? -8.672 7.530 49.011 1.00 19.91 489 LYS A C 1
ATOM 3768 O O . LYS A 1 451 ? -7.799 7.232 49.841 1.00 17.94 489 LYS A O 1
ATOM 3774 N N . GLY A 1 452 ? -9.608 8.459 49.229 1.00 16.98 490 GLY A N 1
ATOM 3775 C CA . GLY A 1 452 ? -9.679 9.148 50.497 1.00 16.77 490 GLY A CA 1
ATOM 3776 C C . GLY A 1 452 ? -10.209 8.232 51.573 1.00 21.12 490 GLY A C 1
ATOM 3777 O O . GLY A 1 452 ? -11.088 7.391 51.318 1.00 23.03 490 GLY A O 1
ATOM 3778 N N . LEU A 1 453 ? -9.613 8.301 52.744 1.00 17.16 491 LEU A N 1
ATOM 3779 C CA . LEU A 1 453 ? -10.058 7.509 53.899 1.00 16.83 491 LEU A CA 1
ATOM 3780 C C . LEU A 1 453 ? -10.938 8.327 54.807 1.00 21.27 491 LEU A C 1
ATOM 3781 O O . LEU A 1 453 ? -12.087 7.947 55.063 1.00 22.66 491 LEU A O 1
ATOM 3786 N N . ARG A 1 454 ? -10.428 9.475 55.286 1.00 17.49 492 ARG A N 1
ATOM 3787 C CA . ARG A 1 454 ? -11.208 10.315 56.171 1.00 17.78 492 ARG A CA 1
ATOM 3788 C C . ARG A 1 454 ? -10.593 11.678 56.310 1.00 19.62 492 ARG A C 1
ATOM 3789 O O . ARG A 1 454 ? -9.398 11.864 56.041 1.00 17.45 492 ARG A O 1
ATOM 3797 N N . VAL A 1 455 ? -11.424 12.615 56.751 1.00 16.28 493 VAL A N 1
ATOM 3798 C CA . VAL A 1 455 ? -10.977 13.971 57.109 1.00 16.32 493 VAL A CA 1
ATOM 3799 C C . VAL A 1 455 ? -10.427 13.870 58.536 1.00 19.88 493 VAL A C 1
ATOM 3800 O O . VAL A 1 455 ? -11.074 13.305 59.438 1.00 21.48 493 VAL A O 1
ATOM 3804 N N . LEU A 1 456 ? -9.221 14.396 58.741 1.00 15.06 494 LEU A N 1
ATOM 3805 C CA . LEU A 1 456 ? -8.586 14.395 60.045 1.00 14.98 494 LEU A CA 1
ATOM 3806 C C . LEU A 1 456 ? -8.876 15.679 60.813 1.00 19.16 494 LEU A C 1
ATOM 3807 O O . LEU A 1 456 ? -9.037 15.635 62.038 1.00 20.63 494 LEU A O 1
ATOM 3812 N N . GLU A 1 457 ? -8.831 16.841 60.121 1.00 16.72 495 GLU A N 1
ATOM 3813 C CA . GLU A 1 457 ? -9.057 18.146 60.754 1.00 16.56 495 GLU A CA 1
ATOM 3814 C C . GLU A 1 457 ? -9.518 19.078 59.664 1.00 17.67 495 GLU A C 1
ATOM 3815 O O . GLU A 1 457 ? -8.807 19.228 58.663 1.00 17.33 495 GLU A O 1
ATOM 3821 N N . ASP A 1 458 ? -10.708 19.708 59.828 1.00 16.41 496 ASP A N 1
ATOM 3822 C CA . ASP A 1 458 ? -11.240 20.576 58.789 1.00 16.33 496 ASP A CA 1
ATOM 3823 C C . ASP A 1 458 ? -11.392 22.024 59.224 1.00 17.22 496 ASP A C 1
ATOM 3824 O O . ASP A 1 458 ? -11.930 22.831 58.468 1.00 16.72 496 ASP A O 1
ATOM 3829 N N . ASN A 1 459 ? -10.914 22.342 60.438 1.00 16.01 497 ASN A N 1
ATOM 3830 C CA . ASN A 1 459 ? -10.975 23.709 60.960 1.00 14.95 497 ASN A CA 1
ATOM 3831 C C . ASN A 1 459 ? -12.399 24.244 61.032 1.00 19.66 497 ASN A C 1
ATOM 3832 O O . ASN A 1 459 ? -12.622 25.458 60.908 1.00 19.57 497 ASN A O 1
ATOM 3837 N N . SER A 1 460 ? -13.371 23.328 61.269 1.00 17.18 498 SER A N 1
ATOM 3838 C CA . SER A 1 460 ? -14.775 23.771 61.393 1.00 17.80 498 SER A CA 1
ATOM 3839 C C . SER A 1 460 ? -14.942 24.724 62.610 1.00 22.49 498 SER A C 1
ATOM 3840 O O . SER A 1 460 ? -15.768 25.630 62.526 1.00 23.89 498 SER A O 1
ATOM 3843 N N . ALA A 1 461 ? -14.175 24.535 63.703 1.00 20.59 499 ALA A N 1
ATOM 3844 C CA . ALA A 1 461 ? -14.277 25.402 64.907 1.00 21.28 499 ALA A CA 1
ATOM 3845 C C . ALA A 1 461 ? -13.880 26.823 64.530 1.00 25.72 499 ALA A C 1
ATOM 3846 O O . ALA A 1 461 ? -14.597 27.770 64.846 1.00 24.46 499 ALA A O 1
ATOM 3848 N N . LEU A 1 462 ? -12.764 26.966 63.785 1.00 21.10 500 LEU A N 1
ATOM 3849 C CA . LEU A 1 462 ? -12.321 28.285 63.335 1.00 20.60 500 LEU A CA 1
ATOM 3850 C C . LEU A 1 462 ? -13.318 28.891 62.360 1.00 22.95 500 LEU A C 1
ATOM 3851 O O . LEU A 1 462 ? -13.612 30.086 62.443 1.00 23.64 500 LEU A O 1
ATOM 3856 N N . ASP A 1 463 ? -13.863 28.071 61.443 1.00 18.89 501 ASP A N 1
ATOM 3857 C CA . ASP A 1 463 ? -14.852 28.540 60.479 1.00 19.26 501 ASP A CA 1
ATOM 3858 C C . ASP A 1 463 ? -16.068 29.158 61.212 1.00 25.15 501 ASP A C 1
ATOM 3859 O O . ASP A 1 463 ? -16.532 30.231 60.817 1.00 26.54 501 ASP A O 1
ATOM 3864 N N . LYS A 1 464 ? -16.515 28.510 62.302 1.00 23.96 502 LYS A N 1
ATOM 3865 C CA . LYS A 1 464 ? -17.667 29.003 63.086 1.00 25.00 502 LYS A CA 1
ATOM 3866 C C . LYS A 1 464 ? -17.330 30.337 63.756 1.00 28.89 502 LYS A C 1
ATOM 3867 O O . LYS A 1 464 ? -18.152 31.254 63.702 1.00 28.85 502 LYS A O 1
ATOM 3873 N N . MET A 1 465 ? -16.107 30.476 64.314 1.00 25.83 503 MET A N 1
ATOM 3874 C CA . MET A 1 465 ? -15.677 31.754 64.927 1.00 26.69 503 MET A CA 1
ATOM 3875 C C . MET A 1 465 ? -15.562 32.855 63.881 1.00 28.95 503 MET A C 1
ATOM 3876 O O . MET A 1 465 ? -15.943 33.998 64.137 1.00 29.41 503 MET A O 1
ATOM 3881 N N . LEU A 1 466 ? -15.044 32.533 62.698 1.00 23.37 504 LEU A N 1
ATOM 3882 C CA . LEU A 1 466 ? -14.853 33.540 61.657 1.00 21.97 504 LEU A CA 1
ATOM 3883 C C . LEU A 1 466 ? -16.118 34.023 60.945 1.00 29.48 504 LEU A C 1
ATOM 3884 O O . LEU A 1 466 ? -16.072 35.052 60.266 1.00 28.65 504 LEU A O 1
ATOM 3889 N N . GLN A 1 467 ? -17.247 33.278 61.062 1.00 29.50 505 GLN A N 1
ATOM 3890 C CA . GLN A 1 467 ? -18.491 33.708 60.403 1.00 30.52 505 GLN A CA 1
ATOM 3891 C C . GLN A 1 467 ? -18.991 35.041 60.974 1.00 32.59 505 GLN A C 1
ATOM 3892 O O . GLN A 1 467 ? -19.655 35.784 60.269 1.00 33.80 505 GLN A O 1
ATOM 3898 N N . ASN A 1 468 ? -18.612 35.347 62.221 1.00 28.80 506 ASN A N 1
ATOM 3899 C CA . ASN A 1 468 ? -18.964 36.555 62.971 1.00 29.04 506 ASN A CA 1
ATOM 3900 C C . ASN A 1 468 ? -17.941 37.701 62.762 1.00 32.25 506 ASN A C 1
ATOM 3901 O O . ASN A 1 468 ? -18.089 38.769 63.367 1.00 33.63 506 ASN A O 1
ATOM 3906 N N . VAL A 1 469 ? -16.909 37.476 61.920 1.00 24.98 507 VAL A N 1
ATOM 3907 C CA . VAL A 1 469 ? -15.840 38.470 61.707 1.00 23.01 507 VAL A CA 1
ATOM 3908 C C . VAL A 1 469 ? -15.818 38.944 60.260 1.00 24.22 507 VAL A C 1
ATOM 3909 O O . VAL A 1 469 ? -15.961 38.134 59.341 1.00 24.68 507 VAL A O 1
ATOM 3913 N N . GLN A 1 470 ? -15.567 40.264 60.040 1.00 21.32 508 GLN A N 1
ATOM 3914 C CA . GLN A 1 470 ? -15.432 40.817 58.698 1.00 20.30 508 GLN A CA 1
ATOM 3915 C C . GLN A 1 470 ? -14.005 40.516 58.253 1.00 24.32 508 GLN A C 1
ATOM 3916 O O . GLN A 1 470 ? -13.081 41.271 58.555 1.00 24.23 508 GLN A O 1
ATOM 3922 N N . MET A 1 471 ? -13.833 39.398 57.587 1.00 19.75 509 MET A N 1
ATOM 3923 C CA . MET A 1 471 ? -12.513 38.951 57.171 1.00 19.23 509 MET A CA 1
ATOM 3924 C C . MET A 1 471 ? -12.132 39.493 55.826 1.00 22.17 509 MET A C 1
ATOM 3925 O O . MET A 1 471 ? -12.978 39.726 54.947 1.00 24.08 509 MET A O 1
ATOM 3930 N N . PRO A 1 472 ? -10.820 39.694 55.597 1.00 18.18 510 PRO A N 1
ATOM 3931 C CA . PRO A 1 472 ? -10.395 40.141 54.282 1.00 17.60 510 PRO A CA 1
ATOM 3932 C C . PRO A 1 472 ? -10.423 38.992 53.285 1.00 22.28 510 PRO A C 1
ATOM 3933 O O . PRO A 1 472 ? -10.590 37.840 53.693 1.00 24.19 510 PRO A O 1
ATOM 3937 N N . SER A 1 473 ? -10.261 39.294 52.000 1.00 19.87 511 SER A N 1
ATOM 3938 C CA . SER A 1 473 ? -10.183 38.261 50.978 1.00 20.16 511 SER A CA 1
ATOM 3939 C C . SER A 1 473 ? -8.797 38.348 50.323 1.00 24.36 511 SER A C 1
ATOM 3940 O O . SER A 1 473 ? -8.040 39.291 50.570 1.00 22.28 511 SER A O 1
ATOM 3943 N N . LYS A 1 474 ? -8.448 37.340 49.550 1.00 20.99 512 LYS A N 1
ATOM 3944 C CA . LYS A 1 474 ? -7.178 37.334 48.874 1.00 19.72 512 LYS A CA 1
ATOM 3945 C C . LYS A 1 474 ? -7.374 37.125 47.419 1.00 23.80 512 LYS A C 1
ATOM 3946 O O . LYS A 1 474 ? -8.077 36.188 47.010 1.00 24.72 512 LYS A O 1
ATOM 3952 N N . LYS A 1 475 ? -6.761 38.000 46.628 1.00 18.15 513 LYS A N 1
ATOM 3953 C CA . LYS A 1 475 ? -6.777 37.931 45.183 1.00 18.57 513 LYS A CA 1
ATOM 3954 C C . LYS A 1 475 ? -5.379 37.539 44.732 1.00 20.64 513 LYS A C 1
ATOM 3955 O O . LYS A 1 475 ? -4.410 38.127 45.209 1.00 19.61 513 LYS A O 1
ATOM 3961 N N . LEU A 1 476 ? -5.282 36.572 43.813 1.00 16.36 514 LEU A N 1
ATOM 3962 C CA . LEU A 1 476 ? -4.037 36.134 43.208 1.00 16.05 514 LEU A CA 1
ATOM 3963 C C . LEU A 1 476 ? -4.158 36.295 41.703 1.00 22.73 514 LEU A C 1
ATOM 3964 O O . LEU A 1 476 ? -5.003 35.651 41.067 1.00 23.17 514 LEU A O 1
ATOM 3969 N N . ASP A 1 477 ? -3.316 37.129 41.120 1.00 18.18 515 ASP A N 1
ATOM 3970 C CA . ASP A 1 477 ? -3.362 37.373 39.672 1.00 19.48 515 ASP A CA 1
ATOM 3971 C C . ASP A 1 477 ? -1.986 37.737 39.145 1.00 22.00 515 ASP A C 1
ATOM 3972 O O . ASP A 1 477 ? -0.988 37.571 39.832 1.00 17.59 515 ASP A O 1
ATOM 3977 N N . PHE A 1 478 ? -1.907 38.170 37.896 1.00 21.34 516 PHE A N 1
ATOM 3978 C CA . PHE A 1 478 ? -0.615 38.515 37.349 1.00 19.97 516 PHE A CA 1
ATOM 3979 C C . PHE A 1 478 ? -0.732 39.726 36.456 1.00 24.27 516 PHE A C 1
ATOM 3980 O O . PHE A 1 478 ? -1.837 40.079 36.018 1.00 23.76 516 PHE A O 1
ATOM 3988 N N . ILE A 1 479 ? 0.412 40.342 36.200 1.00 19.91 517 ILE A N 1
ATOM 3989 C CA . ILE A 1 479 ? 0.547 41.433 35.237 1.00 20.35 517 ILE A CA 1
ATOM 3990 C C . ILE A 1 479 ? 1.544 40.924 34.197 1.00 24.73 517 ILE A C 1
ATOM 3991 O O . ILE A 1 479 ? 2.361 40.020 34.462 1.00 23.02 517 ILE A O 1
ATOM 3996 N N . ILE A 1 480 ? 1.486 41.507 33.014 1.00 21.08 518 ILE A N 1
ATOM 3997 C CA . ILE A 1 480 ? 2.385 41.096 31.954 1.00 21.35 518 ILE A CA 1
ATOM 3998 C C . ILE A 1 480 ? 3.372 42.210 31.739 1.00 24.84 518 ILE A C 1
ATOM 3999 O O . ILE A 1 480 ? 2.970 43.370 31.531 1.00 25.67 518 ILE A O 1
ATOM 4004 N N . LEU A 1 481 ? 4.659 41.873 31.797 1.00 20.30 519 LEU A N 1
ATOM 4005 C CA . LEU A 1 481 ? 5.734 42.821 31.507 1.00 19.86 519 LEU A CA 1
ATOM 4006 C C . LEU A 1 481 ? 6.671 42.101 30.568 1.00 24.34 519 LEU A C 1
ATOM 4007 O O . LEU A 1 481 ? 7.122 40.996 30.883 1.00 24.76 519 LEU A O 1
ATOM 4012 N N . ASN A 1 482 ? 6.977 42.701 29.395 1.00 21.47 520 ASN A N 1
ATOM 4013 C CA . ASN A 1 482 ? 7.866 42.063 28.424 1.00 21.14 520 ASN A CA 1
ATOM 4014 C C . ASN A 1 482 ? 7.416 40.660 28.042 1.00 24.77 520 ASN A C 1
ATOM 4015 O O . ASN A 1 482 ? 8.239 39.745 28.006 1.00 24.60 520 ASN A O 1
ATOM 4020 N N . GLU A 1 483 ? 6.097 40.474 27.866 1.00 23.82 521 GLU A N 1
ATOM 4021 C CA . GLU A 1 483 ? 5.514 39.176 27.460 1.00 25.24 521 GLU A CA 1
ATOM 4022 C C . GLU A 1 483 ? 5.696 38.065 28.495 1.00 29.20 521 GLU A C 1
ATOM 4023 O O . GLU A 1 483 ? 5.531 36.880 28.169 1.00 29.45 521 GLU A O 1
ATOM 4029 N N . THR A 1 484 ? 6.012 38.447 29.753 1.00 22.92 522 THR A N 1
ATOM 4030 C CA . THR A 1 484 ? 6.193 37.496 30.858 1.00 21.80 522 THR A CA 1
ATOM 4031 C C . THR A 1 484 ? 5.173 37.803 31.911 1.00 21.74 522 THR A C 1
ATOM 4032 O O . THR A 1 484 ? 4.962 38.982 32.237 1.00 21.46 522 THR A O 1
ATOM 4036 N N . LYS A 1 485 ? 4.571 36.757 32.508 1.00 17.02 523 LYS A N 1
ATOM 4037 C CA . LYS A 1 485 ? 3.643 36.966 33.604 1.00 16.62 523 LYS A CA 1
ATOM 4038 C C . LYS A 1 485 ? 4.456 37.152 34.873 1.00 18.96 523 LYS A C 1
ATOM 4039 O O . LYS A 1 485 ? 5.377 36.374 35.149 1.00 19.35 523 LYS A O 1
ATOM 4045 N N . PHE A 1 486 ? 4.073 38.146 35.662 1.00 17.15 524 PHE A N 1
ATOM 4046 C CA . PHE A 1 486 ? 4.622 38.332 36.996 1.00 15.21 524 PHE A CA 1
ATOM 4047 C C . PHE A 1 486 ? 3.441 38.360 37.948 1.00 17.96 524 PHE A C 1
ATOM 4048 O O . PHE A 1 486 ? 2.540 39.197 37.837 1.00 17.93 524 PHE A O 1
ATOM 4056 N N . TRP A 1 487 ? 3.451 37.429 38.912 1.00 14.24 525 TRP A N 1
ATOM 4057 C CA . TRP A 1 487 ? 2.343 37.245 39.818 1.00 13.67 525 TRP A CA 1
ATOM 4058 C C . TRP A 1 487 ? 2.342 38.139 41.013 1.00 15.79 525 TRP A C 1
ATOM 4059 O O . TRP A 1 487 ? 3.401 38.506 41.542 1.00 15.33 525 TRP A O 1
ATOM 4070 N N . TYR A 1 488 ? 1.136 38.495 41.458 1.00 13.12 526 TYR A N 1
ATOM 4071 C CA . TYR A 1 488 ? 0.990 39.267 42.668 1.00 13.75 526 TYR A CA 1
ATOM 4072 C C . TYR A 1 488 ? -0.189 38.760 43.468 1.00 16.85 526 TYR A C 1
ATOM 4073 O O . TYR A 1 488 ? -1.072 38.061 42.938 1.00 15.54 526 TYR A O 1
ATOM 4082 N N . GLN A 1 489 ? -0.235 39.132 44.736 1.00 14.65 527 GLN A N 1
ATOM 4083 C CA . GLN A 1 489 ? -1.413 38.857 45.540 1.00 12.68 527 GLN A CA 1
ATOM 4084 C C . GLN A 1 489 ? -1.805 40.137 46.243 1.00 16.75 527 GLN A C 1
ATOM 4085 O O . GLN A 1 489 ? -0.961 41.012 46.499 1.00 15.06 527 GLN A O 1
ATOM 4091 N N . MET A 1 490 ? -3.081 40.243 46.564 1.00 13.89 528 MET A N 1
ATOM 4092 C CA . MET A 1 490 ? -3.564 41.366 47.341 1.00 14.09 528 MET A CA 1
ATOM 4093 C C . MET A 1 490 ? -4.453 40.834 48.420 1.00 17.47 528 MET A C 1
ATOM 4094 O O . MET A 1 490 ? -5.356 40.027 48.138 1.00 17.02 528 MET A O 1
ATOM 4099 N N . ILE A 1 491 ? -4.227 41.277 49.662 1.00 13.63 529 ILE A N 1
ATOM 4100 C CA . ILE A 1 491 ? -5.101 40.983 50.798 1.00 13.45 529 ILE A CA 1
ATOM 4101 C C . ILE A 1 491 ? -6.051 42.187 50.768 1.00 19.01 529 ILE A C 1
ATOM 4102 O O . ILE A 1 491 ? -5.619 43.345 50.915 1.00 17.07 529 ILE A O 1
ATOM 4107 N N . LEU A 1 492 ? -7.319 41.916 50.449 1.00 17.79 530 LEU A N 1
ATOM 4108 C CA . LEU A 1 492 ? -8.299 42.974 50.234 1.00 18.12 530 LEU A CA 1
ATOM 4109 C C . LEU A 1 492 ? -9.217 43.190 51.414 1.00 19.19 530 LEU A C 1
ATOM 4110 O O . LEU A 1 492 ? -9.701 42.239 51.994 1.00 18.55 530 LEU A O 1
ATOM 4115 N N . PRO A 1 493 ? -9.490 44.452 51.813 1.00 18.01 531 PRO A N 1
ATOM 4116 C CA . PRO A 1 493 ? -10.370 44.674 52.960 1.00 17.56 531 PRO A CA 1
ATOM 4117 C C . PRO A 1 493 ? -11.774 44.045 52.754 1.00 21.23 531 PRO A C 1
ATOM 4118 O O . PRO A 1 493 ? -12.176 43.875 51.600 1.00 22.25 531 PRO A O 1
ATOM 4122 N N . PRO A 1 494 ? -12.487 43.721 53.847 1.00 22.11 532 PRO A N 1
ATOM 4123 C CA . PRO A 1 494 ? -13.867 43.195 53.686 1.00 23.59 532 PRO A CA 1
ATOM 4124 C C . PRO A 1 494 ? -14.759 44.205 52.967 1.00 30.35 532 PRO A C 1
ATOM 4125 O O . PRO A 1 494 ? -14.485 45.406 53.017 1.00 28.38 532 PRO A O 1
ATOM 4129 N N . HIS A 1 495 ? -15.783 43.710 52.234 1.00 31.69 533 HIS A N 1
ATOM 4130 C CA . HIS A 1 495 ? -16.721 44.544 51.448 1.00 32.95 533 HIS A CA 1
ATOM 4131 C C . HIS A 1 495 ? -15.960 45.476 50.491 1.00 36.98 533 HIS A C 1
ATOM 4132 O O . HIS A 1 495 ? -16.282 46.661 50.367 1.00 38.12 533 HIS A O 1
ATOM 4139 N N . PHE A 1 496 ? -14.927 44.932 49.836 1.00 32.62 534 PHE A N 1
ATOM 4140 C CA . PHE A 1 496 ? -14.058 45.642 48.905 1.00 32.55 534 PHE A CA 1
ATOM 4141 C C . PHE A 1 496 ? -14.830 46.244 47.735 1.00 39.92 534 PHE A C 1
ATOM 4142 O O . PHE A 1 496 ? -15.541 45.527 47.019 1.00 39.98 534 PHE A O 1
ATOM 4150 N N . ASP A 1 497 ? -14.628 47.552 47.516 1.00 36.51 535 ASP A N 1
ATOM 4151 C CA . ASP A 1 497 ? -15.294 48.341 46.481 1.00 37.08 535 ASP A CA 1
ATOM 4152 C C . ASP A 1 497 ? -14.285 48.939 45.478 1.00 43.28 535 ASP A C 1
ATOM 4153 O O . ASP A 1 497 ? -13.572 49.885 45.812 1.00 42.99 535 ASP A O 1
ATOM 4158 N N . LYS A 1 498 ? -14.244 48.375 44.250 1.00 42.65 536 LYS A N 1
ATOM 4159 C CA . LYS A 1 498 ? -13.372 48.724 43.114 1.00 43.99 536 LYS A CA 1
ATOM 4160 C C . LYS A 1 498 ? -13.412 50.198 42.664 1.00 49.79 536 LYS A C 1
ATOM 4161 O O . LYS A 1 498 ? -12.485 50.664 41.983 1.00 49.08 536 LYS A O 1
ATOM 4167 N N . SER A 1 499 ? -14.494 50.907 43.001 1.00 47.56 537 SER A N 1
ATOM 4168 C CA . SER A 1 499 ? -14.675 52.307 42.631 1.00 48.32 537 SER A CA 1
ATOM 4169 C C . SER A 1 499 ? -13.990 53.212 43.645 1.00 52.88 537 SER A C 1
ATOM 4170 O O . SER A 1 499 ? -13.612 54.336 43.301 1.00 54.17 537 SER A O 1
ATOM 4173 N N . LYS A 1 500 ? -13.816 52.714 44.889 1.00 47.18 538 LYS A N 1
ATOM 4174 C CA . LYS A 1 500 ? -13.190 53.452 45.990 1.00 45.74 538 LYS A CA 1
ATOM 4175 C C . LYS A 1 500 ? -11.666 53.350 45.965 1.00 45.47 538 LYS A C 1
ATOM 4176 O O . LYS A 1 500 ? -11.135 52.435 45.346 1.00 45.00 538 LYS A O 1
ATOM 4182 N N . LYS A 1 501 ? -10.967 54.290 46.617 1.00 40.87 539 LYS A N 1
ATOM 4183 C CA . LYS A 1 501 ? -9.493 54.300 46.657 1.00 39.06 539 LYS A CA 1
ATOM 4184 C C . LYS A 1 501 ? -9.007 53.949 48.070 1.00 37.21 539 LYS A C 1
ATOM 4185 O O . LYS A 1 501 ? -9.452 54.542 49.049 1.00 38.10 539 LYS A O 1
ATOM 4191 N N . TYR A 1 502 ? -8.166 52.911 48.179 1.00 27.06 540 TYR A N 1
ATOM 4192 C CA . TYR A 1 502 ? -7.683 52.425 49.464 1.00 22.43 540 TYR A CA 1
ATOM 4193 C C . TYR A 1 502 ? -6.179 52.683 49.576 1.00 18.44 540 TYR A C 1
ATOM 4194 O O . TYR A 1 502 ? -5.512 52.626 48.564 1.00 17.99 540 TYR A O 1
ATOM 4203 N N . PRO A 1 503 ? -5.646 52.884 50.789 1.00 17.89 541 PRO A N 1
ATOM 4204 C CA . PRO A 1 503 ? -4.175 52.951 50.910 1.00 17.13 541 PRO A CA 1
ATOM 4205 C C . PRO A 1 503 ? -3.611 51.543 50.625 1.00 19.65 541 PRO A C 1
ATOM 4206 O O . PRO A 1 503 ? -4.335 50.553 50.790 1.00 18.65 541 PRO A O 1
ATOM 4210 N N . LEU A 1 504 ? -2.364 51.466 50.190 1.00 15.77 542 LEU A N 1
ATOM 4211 C CA . LEU A 1 504 ? -1.802 50.159 49.838 1.00 15.45 542 LEU A CA 1
ATOM 4212 C C . LEU A 1 504 ? -0.448 50.002 50.505 1.00 18.15 542 LEU A C 1
ATOM 4213 O O . LEU A 1 504 ? 0.374 50.916 50.441 1.00 15.83 542 LEU A O 1
ATOM 4218 N N . LEU A 1 505 ? -0.221 48.822 51.103 1.00 14.53 543 LEU A N 1
ATOM 4219 C CA . LEU A 1 505 ? 1.060 48.474 51.719 1.00 12.92 543 LEU A CA 1
ATOM 4220 C C . LEU A 1 505 ? 1.655 47.331 50.900 1.00 15.54 543 LEU A C 1
ATOM 4221 O O . LEU A 1 505 ? 1.012 46.298 50.733 1.00 14.96 543 LEU A O 1
ATOM 4226 N N . LEU A 1 506 ? 2.865 47.531 50.383 1.00 12.90 544 LEU A N 1
ATOM 4227 C CA . LEU A 1 506 ? 3.559 46.501 49.608 1.00 13.60 544 LEU A CA 1
ATOM 4228 C C . LEU A 1 506 ? 4.428 45.735 50.625 1.00 15.89 544 LEU A C 1
ATOM 4229 O O . LEU A 1 506 ? 5.321 46.322 51.241 1.00 15.41 544 LEU A O 1
ATOM 4234 N N . ASP A 1 507 ? 4.128 44.446 50.837 1.00 12.54 545 ASP A N 1
ATOM 4235 C CA . ASP A 1 507 ? 4.819 43.547 51.769 1.00 11.87 545 ASP A CA 1
ATOM 4236 C C . ASP A 1 507 ? 5.826 42.819 50.882 1.00 13.53 545 ASP A C 1
ATOM 4237 O O . ASP A 1 507 ? 5.425 42.118 49.944 1.00 12.23 545 ASP A O 1
ATOM 4242 N N . VAL A 1 508 ? 7.132 43.033 51.150 1.00 10.95 546 VAL A N 1
ATOM 4243 C CA A VAL A 1 508 ? 8.138 42.526 50.230 0.50 9.93 546 VAL A CA 1
ATOM 4244 C CA B VAL A 1 508 ? 8.190 42.592 50.247 0.50 11.23 546 VAL A CA 1
ATOM 4245 C C . VAL A 1 508 ? 9.158 41.599 50.846 1.00 12.84 546 VAL A C 1
ATOM 4246 O O . VAL A 1 508 ? 9.588 41.815 51.973 1.00 10.99 546 VAL A O 1
ATOM 4253 N N . TYR A 1 509 ? 9.532 40.558 50.064 1.00 11.61 547 TYR A N 1
ATOM 4254 C CA . TYR A 1 509 ? 10.650 39.694 50.427 1.00 10.45 547 TYR A CA 1
ATOM 4255 C C . TYR A 1 509 ? 11.593 39.970 49.238 1.00 12.97 547 TYR A C 1
ATOM 4256 O O . TYR A 1 509 ? 12.559 40.724 49.384 1.00 12.37 547 TYR A O 1
ATOM 4265 N N . ALA A 1 510 ? 11.293 39.388 48.029 1.00 11.32 548 ALA A N 1
ATOM 4266 C CA . ALA A 1 510 ? 11.992 39.650 46.775 1.00 11.85 548 ALA A CA 1
ATOM 4267 C C . ALA A 1 510 ? 13.449 39.171 46.693 1.00 13.53 548 ALA A C 1
ATOM 4268 O O . ALA A 1 510 ? 14.166 39.524 45.754 1.00 13.70 548 ALA A O 1
ATOM 4270 N N . GLY A 1 511 ? 13.829 38.293 47.607 1.00 12.43 549 GLY A N 1
ATOM 4271 C CA . GLY A 1 511 ? 15.147 37.682 47.532 1.00 11.92 549 GLY A CA 1
ATOM 4272 C C . GLY A 1 511 ? 15.153 36.571 46.499 1.00 13.15 549 GLY A C 1
ATOM 4273 O O . GLY A 1 511 ? 14.111 36.162 45.981 1.00 12.62 549 GLY A O 1
ATOM 4274 N N . PRO A 1 512 ? 16.347 36.092 46.165 1.00 11.31 550 PRO A N 1
ATOM 4275 C CA . PRO A 1 512 ? 16.453 35.004 45.168 1.00 10.95 550 PRO A CA 1
ATOM 4276 C C . PRO A 1 512 ? 15.654 33.780 45.596 1.00 12.83 550 PRO A C 1
ATOM 4277 O O . PRO A 1 512 ? 15.728 33.322 46.744 1.00 11.94 550 PRO A O 1
ATOM 4281 N N . CYS A 1 513 ? 14.830 33.293 44.652 1.00 11.18 551 CYS A N 1
ATOM 4282 C CA . CYS A 1 513 ? 13.924 32.163 44.850 1.00 11.29 551 CYS A CA 1
ATOM 4283 C C . CYS A 1 513 ? 12.785 32.466 45.841 1.00 14.73 551 CYS A C 1
ATOM 4284 O O . CYS A 1 513 ? 12.156 31.535 46.348 1.00 16.64 551 CYS A O 1
ATOM 4287 N N . SER A 1 514 ? 12.482 33.736 46.092 1.00 11.79 552 SER A N 1
ATOM 4288 C CA . SER A 1 514 ? 11.365 34.049 46.955 1.00 12.27 552 SER A CA 1
ATOM 4289 C C . SER A 1 514 ? 10.031 33.833 46.223 1.00 12.78 552 SER A C 1
ATOM 4290 O O . SER A 1 514 ? 9.984 33.803 44.991 1.00 13.04 552 SER A O 1
ATOM 4293 N N . GLN A 1 515 ? 8.960 33.686 47.006 1.00 11.56 553 GLN A N 1
ATOM 4294 C CA . GLN A 1 515 ? 7.603 33.613 46.453 1.00 11.19 553 GLN A CA 1
ATOM 4295 C C . GLN A 1 515 ? 6.657 34.162 47.485 1.00 12.12 553 GLN A C 1
ATOM 4296 O O . GLN A 1 515 ? 6.418 33.526 48.524 1.00 12.58 553 GLN A O 1
ATOM 4302 N N . LYS A 1 516 ? 6.129 35.359 47.188 1.00 10.74 554 LYS A N 1
ATOM 4303 C CA . LYS A 1 516 ? 5.202 36.056 48.070 1.00 11.21 554 LYS A CA 1
ATOM 4304 C C . LYS A 1 516 ? 3.797 36.124 47.498 1.00 14.62 554 LYS A C 1
ATOM 4305 O O . LYS A 1 516 ? 2.904 36.636 48.174 1.00 15.69 554 LYS A O 1
ATOM 4311 N N . ALA A 1 517 ? 3.608 35.592 46.284 1.00 12.14 555 ALA A N 1
ATOM 4312 C CA . ALA A 1 517 ? 2.264 35.525 45.701 1.00 12.80 555 ALA A CA 1
ATOM 4313 C C . ALA A 1 517 ? 1.889 34.051 45.681 1.00 13.71 555 ALA A C 1
ATOM 4314 O O . ALA A 1 517 ? 2.438 33.281 44.899 1.00 14.64 555 ALA A O 1
ATOM 4316 N N . ASP A 1 518 ? 1.000 33.644 46.573 1.00 11.52 556 ASP A N 1
ATOM 4317 C CA . ASP A 1 518 ? 0.651 32.221 46.575 1.00 12.41 556 ASP A CA 1
ATOM 4318 C C . ASP A 1 518 ? -0.771 32.004 47.043 1.00 16.62 556 ASP A C 1
ATOM 4319 O O . ASP A 1 518 ? -1.491 32.973 47.329 1.00 15.45 556 ASP A O 1
ATOM 4324 N N . THR A 1 519 ? -1.177 30.720 47.129 1.00 13.82 557 THR A N 1
ATOM 4325 C CA . THR A 1 519 ? -2.568 30.408 47.499 1.00 14.26 557 THR A CA 1
ATOM 4326 C C . THR A 1 519 ? -2.732 30.046 48.974 1.00 17.60 557 THR A C 1
ATOM 4327 O O . THR A 1 519 ? -3.772 29.525 49.343 1.00 17.92 557 THR A O 1
ATOM 4331 N N . VAL A 1 520 ? -1.749 30.345 49.833 1.00 13.05 558 VAL A N 1
ATOM 4332 C CA . VAL A 1 520 ? -1.798 29.995 51.259 1.00 12.07 558 VAL A CA 1
ATOM 4333 C C . VAL A 1 520 ? -2.729 30.925 52.045 1.00 15.62 558 VAL A C 1
ATOM 4334 O O . VAL A 1 520 ? -2.716 32.147 51.845 1.00 16.52 558 VAL A O 1
ATOM 4338 N N . PHE A 1 521 ? -3.489 30.327 52.969 1.00 14.25 559 PHE A N 1
ATOM 4339 C CA . PHE A 1 521 ? -4.363 31.029 53.912 1.00 15.01 559 PHE A CA 1
ATOM 4340 C C . PHE A 1 521 ? -3.514 31.372 55.150 1.00 16.56 559 PHE A C 1
ATOM 4341 O O . PHE A 1 521 ? -2.959 30.477 55.811 1.00 17.33 559 PHE A O 1
ATOM 4349 N N . ARG A 1 522 ? -3.424 32.687 55.476 1.00 15.60 560 ARG A N 1
ATOM 4350 C CA . ARG A 1 522 ? -2.637 33.102 56.630 1.00 15.74 560 ARG A CA 1
ATOM 4351 C C . ARG A 1 522 ? -3.437 34.045 57.496 1.00 17.61 560 ARG A C 1
ATOM 4352 O O . ARG A 1 522 ? -4.252 34.807 56.972 1.00 19.98 560 ARG A O 1
ATOM 4360 N N . LEU A 1 523 ? -3.187 34.004 58.801 1.00 16.22 561 LEU A N 1
ATOM 4361 C CA . LEU A 1 523 ? -3.780 34.958 59.748 1.00 16.40 561 LEU A CA 1
ATOM 4362 C C . LEU A 1 523 ? -2.577 35.655 60.329 1.00 17.48 561 LEU A C 1
ATOM 4363 O O . LEU A 1 523 ? -1.810 35.062 61.103 1.00 17.30 561 LEU A O 1
ATOM 4368 N N . ASN A 1 524 ? -2.360 36.891 59.895 1.00 14.80 562 ASN A N 1
ATOM 4369 C CA . ASN A 1 524 ? -1.145 37.589 60.295 1.00 14.88 562 ASN A CA 1
ATOM 4370 C C . ASN A 1 524 ? -1.375 39.085 60.414 1.00 16.63 562 ASN A C 1
ATOM 4371 O O . ASN A 1 524 ? -2.528 39.542 60.364 1.00 16.24 562 ASN A O 1
ATOM 4376 N N . TRP A 1 525 ? -0.287 39.867 60.486 1.00 13.97 563 TRP A N 1
ATOM 4377 C CA . TRP A 1 525 ? -0.450 41.320 60.601 1.00 13.98 563 TRP A CA 1
ATOM 4378 C C . TRP A 1 525 ? -1.245 41.894 59.417 1.00 16.17 563 TRP A C 1
ATOM 4379 O O . TRP A 1 525 ? -2.114 42.755 59.622 1.00 16.11 563 TRP A O 1
ATOM 4390 N N . ALA A 1 526 ? -0.998 41.399 58.192 1.00 12.60 564 ALA A N 1
ATOM 4391 C CA . ALA A 1 526 ? -1.680 41.878 57.004 1.00 14.14 564 ALA A CA 1
ATOM 4392 C C . ALA A 1 526 ? -3.204 41.651 57.144 1.00 16.80 564 ALA A C 1
ATOM 4393 O O . ALA A 1 526 ? -3.983 42.482 56.685 1.00 15.54 564 ALA A O 1
ATOM 4395 N N . THR A 1 527 ? -3.609 40.540 57.798 1.00 14.80 565 THR A N 1
ATOM 4396 C CA . THR A 1 527 ? -5.051 40.265 57.977 1.00 14.58 565 THR A CA 1
ATOM 4397 C C . THR A 1 527 ? -5.664 41.414 58.786 1.00 16.75 565 THR A C 1
ATOM 4398 O O . THR A 1 527 ? -6.739 41.901 58.432 1.00 17.50 565 THR A O 1
ATOM 4402 N N . TYR A 1 528 ? -4.971 41.848 59.854 1.00 15.74 566 TYR A N 1
ATOM 4403 C CA . TYR A 1 528 ? -5.438 42.963 60.698 1.00 15.40 566 TYR A CA 1
ATOM 4404 C C . TYR A 1 528 ? -5.471 44.265 59.868 1.00 18.87 566 TYR A C 1
ATOM 4405 O O . TYR A 1 528 ? -6.454 45.025 59.918 1.00 16.82 566 TYR A O 1
ATOM 4414 N N . LEU A 1 529 ? -4.375 44.579 59.149 1.00 15.00 567 LEU A N 1
ATOM 4415 C CA . LEU A 1 529 ? -4.338 45.803 58.369 1.00 15.30 567 LEU A CA 1
ATOM 4416 C C . LEU A 1 529 ? -5.475 45.877 57.371 1.00 19.57 567 LEU A C 1
ATOM 4417 O O . LEU A 1 529 ? -6.082 46.932 57.207 1.00 18.87 567 LEU A O 1
ATOM 4422 N N . ALA A 1 530 ? -5.799 44.755 56.704 1.00 16.48 568 ALA A N 1
ATOM 4423 C CA . ALA A 1 530 ? -6.888 44.781 55.741 1.00 16.23 568 ALA A CA 1
ATOM 4424 C C . ALA A 1 530 ? -8.248 44.756 56.428 1.00 19.51 568 ALA A C 1
ATOM 4425 O O . ALA A 1 530 ? -9.139 45.519 56.031 1.00 19.70 568 ALA A O 1
ATOM 4427 N N . SER A 1 531 ? -8.403 43.930 57.457 1.00 17.32 569 SER A N 1
ATOM 4428 C CA . SER A 1 531 ? -9.716 43.751 58.111 1.00 15.90 569 SER A CA 1
ATOM 4429 C C . SER A 1 531 ? -10.146 44.953 58.930 1.00 22.76 569 SER A C 1
ATOM 4430 O O . SER A 1 531 ? -11.293 45.403 58.803 1.00 23.26 569 SER A O 1
ATOM 4433 N N . THR A 1 532 ? -9.253 45.449 59.789 1.00 18.67 570 THR A N 1
ATOM 4434 C CA . THR A 1 532 ? -9.565 46.573 60.691 1.00 18.67 570 THR A CA 1
ATOM 4435 C C . THR A 1 532 ? -9.247 47.924 60.077 1.00 23.26 570 THR A C 1
ATOM 4436 O O . THR A 1 532 ? -10.049 48.866 60.183 1.00 23.36 570 THR A O 1
ATOM 4440 N N . GLU A 1 533 ? -8.077 48.045 59.444 1.00 18.40 571 GLU A N 1
ATOM 4441 C CA . GLU A 1 533 ? -7.626 49.332 58.927 1.00 17.47 571 GLU A CA 1
ATOM 4442 C C . GLU A 1 533 ? -7.972 49.645 57.491 1.00 20.84 571 GLU A C 1
ATOM 4443 O O . GLU A 1 533 ? -7.731 50.762 57.019 1.00 20.68 571 GLU A O 1
ATOM 4449 N N . ASN A 1 534 ? -8.583 48.668 56.757 1.00 17.92 572 ASN A N 1
ATOM 4450 C CA . ASN A 1 534 ? -8.969 48.870 55.364 1.00 17.89 572 ASN A CA 1
ATOM 4451 C C . ASN A 1 534 ? -7.806 49.242 54.446 1.00 19.76 572 ASN A C 1
ATOM 4452 O O . ASN A 1 534 ? -7.933 50.061 53.538 1.00 19.04 572 ASN A O 1
ATOM 4457 N N . ILE A 1 535 ? -6.644 48.575 54.661 1.00 16.58 573 ILE A N 1
ATOM 4458 C CA . ILE A 1 535 ? -5.472 48.762 53.841 1.00 15.34 573 ILE A CA 1
ATOM 4459 C C . ILE A 1 535 ? -5.369 47.545 52.911 1.00 16.12 573 ILE A C 1
ATOM 4460 O O . ILE A 1 535 ? -5.502 46.424 53.403 1.00 17.36 573 ILE A O 1
ATOM 4465 N N . ILE A 1 536 ? -5.051 47.759 51.675 1.00 13.75 574 ILE A N 1
ATOM 4466 C CA . ILE A 1 536 ? -4.787 46.665 50.744 1.00 13.40 574 ILE A CA 1
ATOM 4467 C C . ILE A 1 536 ? -3.319 46.252 51.015 1.00 16.90 574 ILE A C 1
ATOM 4468 O O . ILE A 1 536 ? -2.441 47.112 50.944 1.00 16.51 574 ILE A O 1
ATOM 4473 N N . VAL A 1 537 ? -3.071 44.967 51.309 1.00 14.52 575 VAL A N 1
ATOM 4474 C CA . VAL A 1 537 ? -1.674 44.516 51.520 1.00 13.86 575 VAL A CA 1
ATOM 4475 C C . VAL A 1 537 ? -1.289 43.690 50.320 1.00 16.02 575 VAL A C 1
ATOM 4476 O O . VAL A 1 537 ? -1.768 42.557 50.169 1.00 16.61 575 VAL A O 1
ATOM 4480 N N . ALA A 1 538 ? -0.401 44.212 49.482 1.00 13.38 576 ALA A N 1
ATOM 4481 C CA . ALA A 1 538 ? -0.023 43.522 48.247 1.00 12.92 576 ALA A CA 1
ATOM 4482 C C . ALA A 1 538 ? 1.383 42.952 48.319 1.00 16.31 576 ALA A C 1
ATOM 4483 O O . ALA A 1 538 ? 2.227 43.494 49.029 1.00 14.49 576 ALA A O 1
ATOM 4485 N N . SER A 1 539 ? 1.640 41.910 47.517 1.00 13.21 577 SER A N 1
ATOM 4486 C CA . SER A 1 539 ? 3.006 41.400 47.339 1.00 12.85 577 SER A CA 1
ATOM 4487 C C . SER A 1 539 ? 3.166 41.003 45.915 1.00 14.50 577 SER A C 1
ATOM 4488 O O . SER A 1 539 ? 2.184 40.634 45.252 1.00 15.26 577 SER A O 1
ATOM 4491 N N . PHE A 1 540 ? 4.388 41.081 45.409 1.00 11.60 578 PHE A N 1
ATOM 4492 C CA . PHE A 1 540 ? 4.661 40.847 44.008 1.00 11.82 578 PHE A CA 1
ATOM 4493 C C . PHE A 1 540 ? 5.936 40.041 43.849 1.00 15.51 578 PHE A C 1
ATOM 4494 O O . PHE A 1 540 ? 6.926 40.292 44.546 1.00 12.86 578 PHE A O 1
ATOM 4502 N N . ASP A 1 541 ? 5.928 39.110 42.891 1.00 12.99 579 ASP A N 1
ATOM 4503 C CA . ASP A 1 541 ? 7.102 38.301 42.607 1.00 12.38 579 ASP A CA 1
ATOM 4504 C C . ASP A 1 541 ? 7.687 38.702 41.264 1.00 14.64 579 ASP A C 1
ATOM 4505 O O . ASP A 1 541 ? 7.145 38.338 40.211 1.00 14.56 579 ASP A O 1
ATOM 4510 N N . GLY A 1 542 ? 8.764 39.480 41.306 1.00 14.11 580 GLY A N 1
ATOM 4511 C CA . GLY A 1 542 ? 9.407 39.973 40.087 1.00 14.21 580 GLY A CA 1
ATOM 4512 C C . GLY A 1 542 ? 10.627 39.164 39.718 1.00 14.44 580 GLY A C 1
ATOM 4513 O O . GLY A 1 542 ? 10.755 37.977 40.090 1.00 14.05 580 GLY A O 1
ATOM 4514 N N . ARG A 1 543 ? 11.563 39.782 38.998 1.00 13.01 581 ARG A N 1
ATOM 4515 C CA . ARG A 1 543 ? 12.784 39.067 38.612 1.00 12.56 581 ARG A CA 1
ATOM 4516 C C . ARG A 1 543 ? 13.548 38.620 39.866 1.00 15.05 581 ARG A C 1
ATOM 4517 O O . ARG A 1 543 ? 13.583 39.324 40.884 1.00 14.12 581 ARG A O 1
ATOM 4525 N N . GLY A 1 544 ? 14.127 37.437 39.782 1.00 12.10 582 GLY A N 1
ATOM 4526 C CA . GLY A 1 544 ? 14.798 36.828 40.928 1.00 10.90 582 GLY A CA 1
ATOM 4527 C C . GLY A 1 544 ? 13.915 35.873 41.712 1.00 13.69 582 GLY A C 1
ATOM 4528 O O . GLY A 1 544 ? 14.446 35.050 42.483 1.00 13.77 582 GLY A O 1
ATOM 4529 N N . SER A 1 545 ? 12.568 35.961 41.553 1.00 12.91 583 SER A N 1
ATOM 4530 C CA . SER A 1 545 ? 11.668 35.108 42.325 1.00 11.52 583 SER A CA 1
ATOM 4531 C C . SER A 1 545 ? 11.736 33.659 41.834 1.00 12.72 583 SER A C 1
ATOM 4532 O O . SER A 1 545 ? 12.303 33.373 40.752 1.00 12.95 583 SER A O 1
ATOM 4535 N N . GLY A 1 546 ? 11.238 32.753 42.676 1.00 11.88 584 GLY A N 1
ATOM 4536 C CA . GLY A 1 546 ? 11.389 31.340 42.392 1.00 12.18 584 GLY A CA 1
ATOM 4537 C C . GLY A 1 546 ? 10.224 30.624 41.765 1.00 13.25 584 GLY A C 1
ATOM 4538 O O . GLY A 1 546 ? 9.121 31.165 41.588 1.00 12.83 584 GLY A O 1
ATOM 4539 N N . TYR A 1 547 ? 10.506 29.371 41.456 1.00 11.31 585 TYR A N 1
ATOM 4540 C CA . TYR A 1 547 ? 9.519 28.385 41.019 1.00 12.35 585 TYR A CA 1
ATOM 4541 C C . TYR A 1 547 ? 8.919 28.656 39.652 1.00 15.96 585 TYR A C 1
ATOM 4542 O O . TYR A 1 547 ? 7.878 28.076 39.313 1.00 14.79 585 TYR A O 1
ATOM 4551 N N . GLN A 1 548 ? 9.587 29.507 38.871 1.00 12.94 586 GLN A N 1
ATOM 4552 C CA . GLN A 1 548 ? 9.105 29.910 37.548 1.00 12.97 586 GLN A CA 1
ATOM 4553 C C . GLN A 1 548 ? 10.196 29.759 36.504 1.00 15.42 586 GLN A C 1
ATOM 4554 O O . GLN A 1 548 ? 10.072 30.321 35.412 1.00 15.80 586 GLN A O 1
ATOM 4560 N N . GLY A 1 549 ? 11.266 29.036 36.823 1.00 13.60 587 GLY A N 1
ATOM 4561 C CA . GLY A 1 549 ? 12.363 28.845 35.885 1.00 13.97 587 GLY A CA 1
ATOM 4562 C C . GLY A 1 549 ? 13.513 29.814 36.087 1.00 15.55 587 GLY A C 1
ATOM 4563 O O . GLY A 1 549 ? 13.371 30.875 36.732 1.00 14.74 587 GLY A O 1
ATOM 4564 N N . ASP A 1 550 ? 14.660 29.433 35.554 1.00 14.07 588 ASP A N 1
ATOM 4565 C CA . ASP A 1 550 ? 15.913 30.175 35.704 1.00 13.63 588 ASP A CA 1
ATOM 4566 C C . ASP A 1 550 ? 15.943 31.477 34.943 1.00 16.70 588 ASP A C 1
ATOM 4567 O O . ASP A 1 550 ? 16.661 32.377 35.369 1.00 16.40 588 ASP A O 1
ATOM 4572 N N . LYS A 1 551 ? 15.175 31.625 33.827 1.00 15.47 589 LYS A N 1
ATOM 4573 C CA . LYS A 1 551 ? 15.198 32.949 33.153 1.00 16.16 589 LYS A CA 1
ATOM 4574 C C . LYS A 1 551 ? 14.750 34.047 34.149 1.00 17.97 589 LYS A C 1
ATOM 4575 O O . LYS A 1 551 ? 15.387 35.106 34.223 1.00 18.56 589 LYS A O 1
ATOM 4581 N N . ILE A 1 552 ? 13.769 33.734 34.999 1.00 14.02 590 ILE A N 1
ATOM 4582 C CA . ILE A 1 552 ? 13.352 34.672 36.050 1.00 13.79 590 ILE A CA 1
ATOM 4583 C C . ILE A 1 552 ? 14.291 34.589 37.253 1.00 15.99 590 ILE A C 1
ATOM 4584 O O . ILE A 1 552 ? 14.747 35.627 37.732 1.00 15.43 590 ILE A O 1
ATOM 4589 N N . MET A 1 553 ? 14.556 33.378 37.780 1.00 13.37 591 MET A N 1
ATOM 4590 C CA . MET A 1 553 ? 15.333 33.325 39.043 1.00 13.27 591 MET A CA 1
ATOM 4591 C C . MET A 1 553 ? 16.759 33.818 38.922 1.00 15.27 591 MET A C 1
ATOM 4592 O O . MET A 1 553 ? 17.232 34.516 39.824 1.00 14.98 591 MET A O 1
ATOM 4597 N N . HIS A 1 554 ? 17.441 33.489 37.816 1.00 13.08 592 HIS A N 1
ATOM 4598 C CA . HIS A 1 554 ? 18.846 33.893 37.618 1.00 11.89 592 HIS A CA 1
ATOM 4599 C C . HIS A 1 554 ? 19.002 35.305 37.041 1.00 15.37 592 HIS A C 1
ATOM 4600 O O . HIS A 1 554 ? 20.131 35.750 36.830 1.00 15.71 592 HIS A O 1
ATOM 4607 N N . ALA A 1 555 ? 17.892 36.047 36.883 1.00 14.74 593 ALA A N 1
ATOM 4608 C CA . ALA A 1 555 ? 17.946 37.404 36.331 1.00 14.45 593 ALA A CA 1
ATOM 4609 C C . ALA A 1 555 ? 18.810 38.327 37.215 1.00 17.49 593 ALA A C 1
ATOM 4610 O O . ALA A 1 555 ? 19.447 39.267 36.700 1.00 18.07 593 ALA A O 1
ATOM 4612 N N . ILE A 1 556 ? 18.844 38.037 38.529 1.00 14.73 594 ILE A N 1
ATOM 4613 C CA . ILE A 1 556 ? 19.626 38.859 39.471 1.00 14.32 594 ILE A CA 1
ATOM 4614 C C . ILE A 1 556 ? 21.016 38.276 39.784 1.00 16.23 594 ILE A C 1
ATOM 4615 O O . ILE A 1 556 ? 21.683 38.770 40.695 1.00 15.02 594 ILE A O 1
ATOM 4620 N N . ASN A 1 557 ? 21.475 37.248 39.030 1.00 12.70 595 ASN A N 1
ATOM 4621 C CA . ASN A 1 557 ? 22.796 36.668 39.252 1.00 12.56 595 ASN A CA 1
ATOM 4622 C C . ASN A 1 557 ? 23.881 37.762 39.217 1.00 14.79 595 ASN A C 1
ATOM 4623 O O . ASN A 1 557 ? 23.911 38.579 38.280 1.00 14.69 595 ASN A O 1
ATOM 4628 N N . ARG A 1 558 ? 24.732 37.803 40.280 1.00 14.25 596 ARG A N 1
ATOM 4629 C CA . ARG A 1 558 ? 25.816 38.778 40.463 1.00 13.33 596 ARG A CA 1
ATOM 4630 C C . ARG A 1 558 ? 25.308 40.214 40.555 1.00 14.75 596 ARG A C 1
ATOM 4631 O O . ARG A 1 558 ? 26.107 41.147 40.506 1.00 14.89 596 ARG A O 1
ATOM 4639 N N . ARG A 1 559 ? 23.985 40.395 40.724 1.00 13.29 597 ARG A N 1
ATOM 4640 C CA . ARG A 1 559 ? 23.374 41.697 40.639 1.00 13.35 597 ARG A CA 1
ATOM 4641 C C . ARG A 1 559 ? 22.240 41.887 41.638 1.00 15.98 597 ARG A C 1
ATOM 4642 O O . ARG A 1 559 ? 21.171 42.383 41.277 1.00 15.75 597 ARG A O 1
ATOM 4650 N N . LEU A 1 560 ? 22.470 41.526 42.903 1.00 12.40 598 LEU A N 1
ATOM 4651 C CA . LEU A 1 560 ? 21.416 41.787 43.893 1.00 11.34 598 LEU A CA 1
ATOM 4652 C C . LEU A 1 560 ? 21.224 43.312 44.012 1.00 14.32 598 LEU A C 1
ATOM 4653 O O . LEU A 1 560 ? 22.145 44.093 43.728 1.00 14.63 598 LEU A O 1
ATOM 4658 N N . GLY A 1 561 ? 20.031 43.701 44.433 1.00 12.58 599 GLY A N 1
ATOM 4659 C CA . GLY A 1 561 ? 19.680 45.108 44.606 1.00 12.66 599 GLY A CA 1
ATOM 4660 C C . GLY A 1 561 ? 19.448 45.826 43.287 1.00 16.19 599 GLY A C 1
ATOM 4661 O O . GLY A 1 561 ? 19.609 47.059 43.221 1.00 17.06 599 GLY A O 1
ATOM 4662 N N . THR A 1 562 ? 19.119 45.070 42.225 1.00 13.43 600 THR A N 1
ATOM 4663 C CA . THR A 1 562 ? 18.856 45.677 40.906 1.00 13.49 600 THR A CA 1
ATOM 4664 C C . THR A 1 562 ? 17.428 45.385 40.446 1.00 13.62 600 THR A C 1
ATOM 4665 O O . THR A 1 562 ? 16.505 46.066 40.873 1.00 13.49 600 THR A O 1
ATOM 4669 N N . PHE A 1 563 ? 17.254 44.357 39.624 1.00 12.99 601 PHE A N 1
ATOM 4670 C CA . PHE A 1 563 ? 15.941 44.076 39.035 1.00 13.76 601 PHE A CA 1
ATOM 4671 C C . PHE A 1 563 ? 14.881 43.766 40.033 1.00 14.79 601 PHE A C 1
ATOM 4672 O O . PHE A 1 563 ? 13.740 44.141 39.806 1.00 16.23 601 PHE A O 1
ATOM 4680 N N . GLU A 1 564 ? 15.224 43.104 41.154 1.00 13.19 602 GLU A N 1
ATOM 4681 C CA . GLU A 1 564 ? 14.162 42.759 42.101 1.00 13.19 602 GLU A CA 1
ATOM 4682 C C . GLU A 1 564 ? 13.642 44.027 42.780 1.00 16.94 602 GLU A C 1
ATOM 4683 O O . GLU A 1 564 ? 12.468 44.096 43.159 1.00 18.74 602 GLU A O 1
ATOM 4689 N N . VAL A 1 565 ? 14.524 45.043 42.917 1.00 13.04 603 VAL A N 1
ATOM 4690 C CA . VAL A 1 565 ? 14.139 46.342 43.483 1.00 12.55 603 VAL A CA 1
ATOM 4691 C C . VAL A 1 565 ? 13.259 47.104 42.467 1.00 14.42 603 VAL A C 1
ATOM 4692 O O . VAL A 1 565 ? 12.158 47.564 42.810 1.00 14.52 603 VAL A O 1
ATOM 4696 N N . GLU A 1 566 ? 13.758 47.232 41.230 1.00 13.55 604 GLU A N 1
ATOM 4697 C CA . GLU A 1 566 ? 13.071 47.925 40.147 1.00 13.55 604 GLU A CA 1
ATOM 4698 C C . GLU A 1 566 ? 11.677 47.313 39.930 1.00 15.53 604 GLU A C 1
ATOM 4699 O O . GLU A 1 566 ? 10.714 48.053 39.713 1.00 15.69 604 GLU A O 1
ATOM 4705 N N . ASP A 1 567 ? 11.576 45.965 40.018 1.00 13.60 605 ASP A N 1
ATOM 4706 C CA . ASP A 1 567 ? 10.272 45.316 39.802 1.00 13.33 605 ASP A CA 1
ATOM 4707 C C . ASP A 1 567 ? 9.246 45.563 40.894 1.00 14.53 605 ASP A C 1
ATOM 4708 O O . ASP A 1 567 ? 8.056 45.664 40.591 1.00 15.39 605 ASP A O 1
ATOM 4713 N N . GLN A 1 568 ? 9.675 45.807 42.168 1.00 12.47 606 GLN A N 1
ATOM 4714 C CA . GLN A 1 568 ? 8.718 46.165 43.216 1.00 12.53 606 GLN A CA 1
ATOM 4715 C C . GLN A 1 568 ? 8.153 47.570 42.942 1.00 14.49 606 GLN A C 1
ATOM 4716 O O . GLN A 1 568 ? 6.966 47.820 43.184 1.00 15.35 606 GLN A O 1
ATOM 4722 N N . ILE A 1 569 ? 9.013 48.478 42.446 1.00 13.47 607 ILE A N 1
ATOM 4723 C CA . ILE A 1 569 ? 8.572 49.833 42.144 1.00 13.44 607 ILE A CA 1
ATOM 4724 C C . ILE A 1 569 ? 7.568 49.766 40.972 1.00 16.47 607 ILE A C 1
ATOM 4725 O O . ILE A 1 569 ? 6.507 50.387 41.022 1.00 16.58 607 ILE A O 1
ATOM 4730 N N . GLU A 1 570 ? 7.900 48.959 39.956 1.00 14.97 608 GLU A N 1
ATOM 4731 C CA . GLU A 1 570 ? 7.026 48.816 38.783 1.00 15.84 608 GLU A CA 1
ATOM 4732 C C . GLU A 1 570 ? 5.700 48.215 39.220 1.00 18.07 608 GLU A C 1
ATOM 4733 O O . GLU A 1 570 ? 4.647 48.698 38.792 1.00 17.88 608 GLU A O 1
ATOM 4739 N N . ALA A 1 571 ? 5.717 47.196 40.103 1.00 16.28 609 ALA A N 1
ATOM 4740 C CA . ALA A 1 571 ? 4.459 46.636 40.577 1.00 16.40 609 ALA A CA 1
ATOM 4741 C C . ALA A 1 571 ? 3.585 47.699 41.213 1.00 18.00 609 ALA A C 1
ATOM 4742 O O . ALA A 1 571 ? 2.391 47.779 40.924 1.00 18.16 609 ALA A O 1
ATOM 4744 N N . ALA A 1 572 ? 4.170 48.527 42.106 1.00 15.62 610 ALA A N 1
ATOM 4745 C CA . ALA A 1 572 ? 3.406 49.575 42.770 1.00 18.15 610 ALA A CA 1
ATOM 4746 C C . ALA A 1 572 ? 2.866 50.578 41.732 1.00 24.04 610 ALA A C 1
ATOM 4747 O O . ALA A 1 572 ? 1.711 50.970 41.865 1.00 24.37 610 ALA A O 1
ATOM 4749 N N . ARG A 1 573 ? 3.607 50.856 40.640 1.00 23.35 611 ARG A N 1
ATOM 4750 C CA . ARG A 1 573 ? 3.087 51.698 39.523 1.00 24.42 611 ARG A CA 1
ATOM 4751 C C . ARG A 1 573 ? 1.890 51.027 38.828 1.00 28.65 611 ARG A C 1
ATOM 4752 O O . ARG A 1 573 ? 0.958 51.713 38.381 1.00 31.67 611 ARG A O 1
ATOM 4760 N N . GLN A 1 574 ? 1.968 49.716 38.639 1.00 23.86 612 GLN A N 1
ATOM 4761 C CA . GLN A 1 574 ? 0.924 48.882 38.004 1.00 23.89 612 GLN A CA 1
ATOM 4762 C C . GLN A 1 574 ? -0.297 48.835 38.903 1.00 31.61 612 GLN A C 1
ATOM 4763 O O . GLN A 1 574 ? -1.414 48.744 38.371 1.00 33.75 612 GLN A O 1
ATOM 4769 N N . PHE A 1 575 ? -0.101 48.910 40.259 1.00 25.07 613 PHE A N 1
ATOM 4770 C CA . PHE A 1 575 ? -1.206 48.953 41.228 1.00 24.71 613 PHE A CA 1
ATOM 4771 C C . PHE A 1 575 ? -1.758 50.367 41.445 1.00 36.01 613 PHE A C 1
ATOM 4772 O O . PHE A 1 575 ? -2.975 50.517 41.433 1.00 37.18 613 PHE A O 1
ATOM 4780 N N . SER A 1 576 ? -0.882 51.377 41.740 1.00 35.27 614 SER A N 1
ATOM 4781 C CA . SER A 1 576 ? -1.233 52.778 42.084 1.00 36.30 614 SER A CA 1
ATOM 4782 C C . SER A 1 576 ? -2.163 53.454 41.098 1.00 42.49 614 SER A C 1
ATOM 4783 O O . SER A 1 576 ? -2.729 54.518 41.406 1.00 42.95 614 SER A O 1
ATOM 4786 N N . LYS A 1 577 ? -2.267 52.886 39.905 1.00 38.90 615 LYS A N 1
ATOM 4787 C CA . LYS A 1 577 ? -3.126 53.450 38.883 1.00 38.49 615 LYS A CA 1
ATOM 4788 C C . LYS A 1 577 ? -4.461 52.750 38.808 1.00 43.04 615 LYS A C 1
ATOM 4789 O O . LYS A 1 577 ? -5.325 53.177 38.024 1.00 43.97 615 LYS A O 1
ATOM 4795 N N . MET A 1 578 ? -4.673 51.707 39.650 1.00 39.11 616 MET A N 1
ATOM 4796 C CA . MET A 1 578 ? -5.981 51.031 39.694 1.00 39.10 616 MET A CA 1
ATOM 4797 C C . MET A 1 578 ? -6.840 52.039 40.441 1.00 41.40 616 MET A C 1
ATOM 4798 O O . MET A 1 578 ? -6.340 52.716 41.356 1.00 40.68 616 MET A O 1
ATOM 4803 N N . GLY A 1 579 ? -8.090 52.174 40.036 1.00 34.73 617 GLY A N 1
ATOM 4804 C CA . GLY A 1 579 ? -8.989 53.145 40.647 1.00 33.90 617 GLY A CA 1
ATOM 4805 C C . GLY A 1 579 ? -9.307 52.843 42.083 1.00 41.03 617 GLY A C 1
ATOM 4806 O O . GLY A 1 579 ? -10.002 53.620 42.744 1.00 44.17 617 GLY A O 1
ATOM 4807 N N . PHE A 1 580 ? -8.808 51.697 42.572 1.00 35.81 618 PHE A N 1
ATOM 4808 C CA . PHE A 1 580 ? -9.032 51.300 43.935 1.00 33.38 618 PHE A CA 1
ATOM 4809 C C . PHE A 1 580 ? -7.806 51.600 44.815 1.00 31.10 618 PHE A C 1
ATOM 4810 O O . PHE A 1 580 ? -7.924 51.526 46.029 1.00 34.11 618 PHE A O 1
ATOM 4818 N N . VAL A 1 581 ? -6.719 52.077 44.213 1.00 23.99 619 VAL A N 1
ATOM 4819 C CA . VAL A 1 581 ? -5.495 52.443 44.978 1.00 22.40 619 VAL A CA 1
ATOM 4820 C C . VAL A 1 581 ? -5.307 53.975 45.094 1.00 23.31 619 VAL A C 1
ATOM 4821 O O . VAL A 1 581 ? -5.267 54.666 44.074 1.00 24.47 619 VAL A O 1
ATOM 4825 N N . ASP A 1 582 ? -5.163 54.460 46.336 1.00 18.91 620 ASP A N 1
ATOM 4826 C CA . ASP A 1 582 ? -4.899 55.883 46.621 1.00 17.53 620 ASP A CA 1
ATOM 4827 C C . ASP A 1 582 ? -3.391 56.072 46.401 1.00 21.13 620 ASP A C 1
ATOM 4828 O O . ASP A 1 582 ? -2.592 55.655 47.258 1.00 21.28 620 ASP A O 1
ATOM 4833 N N . ASN A 1 583 ? -3.008 56.684 45.267 1.00 19.44 621 ASN A N 1
ATOM 4834 C CA . ASN A 1 583 ? -1.593 56.883 44.939 1.00 19.04 621 ASN A CA 1
ATOM 4835 C C . ASN A 1 583 ? -0.834 57.805 45.896 1.00 19.90 621 ASN A C 1
ATOM 4836 O O . ASN A 1 583 ? 0.391 57.832 45.848 1.00 19.12 621 ASN A O 1
ATOM 4841 N N . LYS A 1 584 ? -1.535 58.487 46.797 1.00 17.89 622 LYS A N 1
ATOM 4842 C CA . LYS A 1 584 ? -0.879 59.358 47.780 1.00 17.78 622 LYS A CA 1
ATOM 4843 C C . LYS A 1 584 ? -0.591 58.597 49.061 1.00 20.08 622 LYS A C 1
ATOM 4844 O O . LYS A 1 584 ? 0.004 59.167 49.987 1.00 18.82 622 LYS A O 1
ATOM 4850 N N . ARG A 1 585 ? -1.023 57.311 49.145 1.00 17.36 623 ARG A N 1
ATOM 4851 C CA . ARG A 1 585 ? -0.837 56.526 50.353 1.00 17.49 623 ARG A CA 1
ATOM 4852 C C . ARG A 1 585 ? -0.386 55.119 49.979 1.00 18.69 623 ARG A C 1
ATOM 4853 O O . ARG A 1 585 ? -1.128 54.155 50.199 1.00 18.24 623 ARG A O 1
ATOM 4861 N N . ILE A 1 586 ? 0.812 55.018 49.405 1.00 15.15 624 ILE A N 1
ATOM 4862 C CA . ILE A 1 586 ? 1.421 53.717 49.062 1.00 13.45 624 ILE A CA 1
ATOM 4863 C C . ILE A 1 586 ? 2.659 53.580 49.954 1.00 17.33 624 ILE A C 1
ATOM 4864 O O . ILE A 1 586 ? 3.492 54.498 50.045 1.00 16.19 624 ILE A O 1
ATOM 4869 N N . ALA A 1 587 ? 2.728 52.476 50.687 1.00 13.67 625 ALA A N 1
ATOM 4870 C CA . ALA A 1 587 ? 3.856 52.244 51.604 1.00 13.34 625 ALA A CA 1
ATOM 4871 C C . ALA A 1 587 ? 4.467 50.894 51.249 1.00 16.27 625 ALA A C 1
ATOM 4872 O O . ALA A 1 587 ? 3.921 50.121 50.444 1.00 14.84 625 ALA A O 1
ATOM 4874 N N . ILE A 1 588 ? 5.639 50.639 51.836 1.00 13.10 626 ILE A N 1
ATOM 4875 C CA . ILE A 1 588 ? 6.347 49.391 51.555 1.00 12.25 626 ILE A CA 1
ATOM 4876 C C . ILE A 1 588 ? 7.004 48.927 52.824 1.00 14.31 626 ILE A C 1
ATOM 4877 O O . ILE A 1 588 ? 7.466 49.761 53.620 1.00 13.29 626 ILE A O 1
ATOM 4882 N N . TRP A 1 589 ? 7.011 47.600 53.070 1.00 11.14 627 TRP A N 1
ATOM 4883 C CA . TRP A 1 589 ? 7.711 47.135 54.259 1.00 11.37 627 TRP A CA 1
ATOM 4884 C C . TRP A 1 589 ? 8.262 45.755 54.050 1.00 13.88 627 TRP A C 1
ATOM 4885 O O . TRP A 1 589 ? 7.755 44.997 53.221 1.00 12.64 627 TRP A O 1
ATOM 4896 N N . GLY A 1 590 ? 9.252 45.422 54.857 1.00 11.80 628 GLY A N 1
ATOM 4897 C CA . GLY A 1 590 ? 9.776 44.067 54.795 1.00 11.61 628 GLY A CA 1
ATOM 4898 C C . GLY A 1 590 ? 10.782 43.838 55.897 1.00 12.78 628 GLY A C 1
ATOM 4899 O O . GLY A 1 590 ? 11.325 44.788 56.468 1.00 11.96 628 GLY A O 1
ATOM 4900 N N . TRP A 1 591 ? 11.075 42.577 56.115 1.00 10.18 629 TRP A N 1
ATOM 4901 C CA . TRP A 1 591 ? 12.024 42.147 57.139 1.00 10.34 629 TRP A CA 1
ATOM 4902 C C . TRP A 1 591 ? 13.141 41.430 56.390 1.00 12.39 629 TRP A C 1
ATOM 4903 O O . TRP A 1 591 ? 12.874 40.802 55.360 1.00 11.66 629 TRP A O 1
ATOM 4914 N N . SER A 1 592 ? 14.387 41.484 56.935 1.00 10.06 630 SER A N 1
ATOM 4915 C CA . SER A 1 592 ? 15.492 40.671 56.385 1.00 9.83 630 SER A CA 1
ATOM 4916 C C . SER A 1 592 ? 15.823 41.104 54.945 1.00 10.95 630 SER A C 1
ATOM 4917 O O . SER A 1 592 ? 16.048 42.301 54.725 1.00 10.92 630 SER A O 1
ATOM 4920 N N . TYR A 1 593 ? 15.800 40.179 53.935 1.00 9.99 631 TYR A N 1
ATOM 4921 C CA . TYR A 1 593 ? 16.032 40.602 52.552 1.00 9.12 631 TYR A CA 1
ATOM 4922 C C . TYR A 1 593 ? 14.948 41.617 52.154 1.00 10.58 631 TYR A C 1
ATOM 4923 O O . TYR A 1 593 ? 15.220 42.554 51.389 1.00 11.13 631 TYR A O 1
ATOM 4932 N N . GLY A 1 594 ? 13.742 41.439 52.675 1.00 9.79 632 GLY A N 1
ATOM 4933 C CA . GLY A 1 594 ? 12.657 42.385 52.414 1.00 10.52 632 GLY A CA 1
ATOM 4934 C C . GLY A 1 594 ? 12.956 43.757 52.987 1.00 12.20 632 GLY A C 1
ATOM 4935 O O . GLY A 1 594 ? 12.489 44.756 52.446 1.00 12.92 632 GLY A O 1
ATOM 4936 N N . GLY A 1 595 ? 13.699 43.816 54.098 1.00 10.75 633 GLY A N 1
ATOM 4937 C CA . GLY A 1 595 ? 14.122 45.108 54.669 1.00 10.67 633 GLY A CA 1
ATOM 4938 C C . GLY A 1 595 ? 15.140 45.782 53.760 1.00 11.63 633 GLY A C 1
ATOM 4939 O O . GLY A 1 595 ? 15.127 47.009 53.576 1.00 11.38 633 GLY A O 1
ATOM 4940 N N . TYR A 1 596 ? 16.048 44.978 53.170 1.00 9.79 634 TYR A N 1
ATOM 4941 C CA . TYR A 1 596 ? 17.012 45.493 52.206 1.00 9.31 634 TYR A CA 1
ATOM 4942 C C . TYR A 1 596 ? 16.254 46.056 50.994 1.00 11.28 634 TYR A C 1
ATOM 4943 O O . TYR A 1 596 ? 16.477 47.209 50.597 1.00 10.88 634 TYR A O 1
ATOM 4952 N N . VAL A 1 597 ? 15.338 45.249 50.395 1.00 10.38 635 VAL A N 1
ATOM 4953 C CA . VAL A 1 597 ? 14.604 45.735 49.213 1.00 10.72 635 VAL A CA 1
ATOM 4954 C C . VAL A 1 597 ? 13.749 46.950 49.571 1.00 12.21 635 VAL A C 1
ATOM 4955 O O . VAL A 1 597 ? 13.767 47.928 48.808 1.00 11.72 635 VAL A O 1
ATOM 4959 N N . THR A 1 598 ? 13.075 46.937 50.738 1.00 10.81 636 THR A N 1
ATOM 4960 C CA . THR A 1 598 ? 12.280 48.122 51.137 1.00 9.78 636 THR A CA 1
ATOM 4961 C C . THR A 1 598 ? 13.181 49.378 51.164 1.00 12.28 636 THR A C 1
ATOM 4962 O O . THR A 1 598 ? 12.820 50.434 50.630 1.00 11.74 636 THR A O 1
ATOM 4966 N N . SER A 1 599 ? 14.373 49.231 51.772 1.00 10.51 637 SER A N 1
ATOM 4967 C CA . SER A 1 599 ? 15.294 50.367 51.902 1.00 11.30 637 SER A CA 1
ATOM 4968 C C . SER A 1 599 ? 15.816 50.829 50.533 1.00 12.84 637 SER A C 1
ATOM 4969 O O . SER A 1 599 ? 15.878 52.034 50.275 1.00 13.12 637 SER A O 1
ATOM 4972 N N . MET A 1 600 ? 16.150 49.872 49.633 1.00 10.54 638 MET A N 1
ATOM 4973 C CA . MET A 1 600 ? 16.646 50.207 48.282 1.00 9.92 638 MET A CA 1
ATOM 4974 C C . MET A 1 600 ? 15.525 50.912 47.504 1.00 13.94 638 MET A C 1
ATOM 4975 O O . MET A 1 600 ? 15.781 51.879 46.767 1.00 14.02 638 MET A O 1
ATOM 4980 N N . VAL A 1 601 ? 14.265 50.431 47.657 1.00 11.64 639 VAL A N 1
ATOM 4981 C CA . VAL A 1 601 ? 13.120 51.066 46.987 1.00 11.83 639 VAL A CA 1
ATOM 4982 C C . VAL A 1 601 ? 12.911 52.482 47.544 1.00 13.58 639 VAL A C 1
ATOM 4983 O O . VAL A 1 601 ? 12.756 53.435 46.758 1.00 14.81 639 VAL A O 1
ATOM 4987 N N . LEU A 1 602 ? 12.923 52.642 48.865 1.00 12.37 640 LEU A N 1
ATOM 4988 C CA . LEU A 1 602 ? 12.749 53.973 49.475 1.00 12.64 640 LEU A CA 1
ATOM 4989 C C . LEU A 1 602 ? 13.849 54.928 49.059 1.00 16.91 640 LEU A C 1
ATOM 4990 O O . LEU A 1 602 ? 13.616 56.148 49.016 1.00 17.91 640 LEU A O 1
ATOM 4995 N N . GLY A 1 603 ? 15.033 54.389 48.796 1.00 14.36 641 GLY A N 1
ATOM 4996 C CA . GLY A 1 603 ? 16.156 55.210 48.373 1.00 15.07 641 GLY A CA 1
ATOM 4997 C C . GLY A 1 603 ? 16.260 55.379 46.870 1.00 14.92 641 GLY A C 1
ATOM 4998 O O . GLY A 1 603 ? 17.277 55.890 46.395 1.00 15.49 641 GLY A O 1
ATOM 4999 N N . SER A 1 604 ? 15.241 54.914 46.094 1.00 13.77 642 SER A N 1
ATOM 5000 C CA . SER A 1 604 ? 15.334 54.930 44.627 1.00 12.09 642 SER A CA 1
ATOM 5001 C C . SER A 1 604 ? 15.005 56.266 43.962 1.00 16.73 642 SER A C 1
ATOM 5002 O O . SER A 1 604 ? 15.285 56.426 42.787 1.00 18.81 642 SER A O 1
ATOM 5005 N N . GLY A 1 605 ? 14.309 57.132 44.669 1.00 16.01 643 GLY A N 1
ATOM 5006 C CA . GLY A 1 605 ? 13.856 58.406 44.091 1.00 16.04 643 GLY A CA 1
ATOM 5007 C C . GLY A 1 605 ? 12.662 58.231 43.167 1.00 20.23 643 GLY A C 1
ATOM 5008 O O . GLY A 1 605 ? 12.368 59.111 42.352 1.00 19.70 643 GLY A O 1
ATOM 5009 N N . SER A 1 606 ? 11.935 57.110 43.282 1.00 16.69 644 SER A N 1
ATOM 5010 C CA . SER A 1 606 ? 10.809 56.862 42.367 1.00 15.12 644 SER A CA 1
ATOM 5011 C C . SER A 1 606 ? 9.612 57.795 42.555 1.00 17.95 644 SER A C 1
ATOM 5012 O O . SER A 1 606 ? 8.764 57.882 41.652 1.00 19.06 644 SER A O 1
ATOM 5015 N N . GLY A 1 607 ? 9.463 58.324 43.759 1.00 16.05 645 GLY A N 1
ATOM 5016 C CA . GLY A 1 607 ? 8.311 59.145 44.142 1.00 16.22 645 GLY A CA 1
ATOM 5017 C C . GLY A 1 607 ? 7.031 58.362 44.321 1.00 18.69 645 GLY A C 1
ATOM 5018 O O . GLY A 1 607 ? 5.971 58.954 44.555 1.00 19.43 645 GLY A O 1
ATOM 5019 N N . VAL A 1 608 ? 7.105 57.001 44.270 1.00 14.46 646 VAL A N 1
ATOM 5020 C CA . VAL A 1 608 ? 5.872 56.210 44.359 1.00 14.10 646 VAL A CA 1
ATOM 5021 C C . VAL A 1 608 ? 5.404 56.054 45.783 1.00 17.20 646 VAL A C 1
ATOM 5022 O O . VAL A 1 608 ? 4.197 56.054 46.047 1.00 16.41 646 VAL A O 1
ATOM 5026 N N . PHE A 1 609 ? 6.351 55.852 46.714 1.00 14.56 647 PHE A N 1
ATOM 5027 C CA . PHE A 1 609 ? 6.046 55.503 48.076 1.00 13.41 647 PHE A CA 1
ATOM 5028 C C . PHE A 1 609 ? 6.135 56.651 49.046 1.00 16.02 647 PHE A C 1
ATOM 5029 O O . PHE A 1 609 ? 7.114 57.431 49.018 1.00 16.87 647 PHE A O 1
ATOM 5037 N N . LYS A 1 610 ? 5.153 56.729 49.925 1.00 14.07 648 LYS A N 1
ATOM 5038 C CA . LYS A 1 610 ? 5.148 57.777 50.932 1.00 14.99 648 LYS A CA 1
ATOM 5039 C C . LYS A 1 610 ? 6.045 57.381 52.084 1.00 18.39 648 LYS A C 1
ATOM 5040 O O . LYS A 1 610 ? 6.736 58.223 52.683 1.00 16.57 648 LYS A O 1
ATOM 5046 N N . CYS A 1 611 ? 5.994 56.088 52.440 1.00 14.59 649 CYS A N 1
ATOM 5047 C CA . CYS A 1 611 ? 6.705 55.662 53.639 1.00 15.53 649 CYS A CA 1
ATOM 5048 C C . CYS A 1 611 ? 7.076 54.223 53.558 1.00 17.01 649 CYS A C 1
ATOM 5049 O O . CYS A 1 611 ? 6.545 53.504 52.719 1.00 14.28 649 CYS A O 1
ATOM 5052 N N . GLY A 1 612 ? 7.921 53.795 54.493 1.00 13.88 650 GLY A N 1
ATOM 5053 C CA . GLY A 1 612 ? 8.247 52.363 54.540 1.00 12.70 650 GLY A CA 1
ATOM 5054 C C . GLY A 1 612 ? 8.914 51.983 55.828 1.00 14.48 650 GLY A C 1
ATOM 5055 O O . GLY A 1 612 ? 9.396 52.852 56.577 1.00 13.79 650 GLY A O 1
ATOM 5056 N N . ILE A 1 613 ? 8.920 50.671 56.108 1.00 11.36 651 ILE A N 1
ATOM 5057 C CA . ILE A 1 613 ? 9.504 50.133 57.350 1.00 9.72 651 ILE A CA 1
ATOM 5058 C C . ILE A 1 613 ? 10.467 49.042 56.962 1.00 13.26 651 ILE A C 1
ATOM 5059 O O . ILE A 1 613 ? 10.082 48.120 56.230 1.00 12.05 651 ILE A O 1
ATOM 5064 N N . ALA A 1 614 ? 11.729 49.137 57.444 1.00 11.19 652 ALA A N 1
ATOM 5065 C CA . ALA A 1 614 ? 12.704 48.051 57.215 1.00 10.05 652 ALA A CA 1
ATOM 5066 C C . ALA A 1 614 ? 13.035 47.456 58.554 1.00 12.42 652 ALA A C 1
ATOM 5067 O O . ALA A 1 614 ? 13.471 48.169 59.474 1.00 11.98 652 ALA A O 1
ATOM 5069 N N . VAL A 1 615 ? 12.799 46.129 58.696 1.00 9.99 653 VAL A N 1
ATOM 5070 C CA . VAL A 1 615 ? 13.087 45.429 59.950 1.00 9.70 653 VAL A CA 1
ATOM 5071 C C . VAL A 1 615 ? 14.288 44.528 59.705 1.00 12.14 653 VAL A C 1
ATOM 5072 O O . VAL A 1 615 ? 14.274 43.689 58.789 1.00 10.45 653 VAL A O 1
ATOM 5076 N N . ALA A 1 616 ? 15.334 44.684 60.546 1.00 10.16 654 ALA A N 1
ATOM 5077 C CA . ALA A 1 616 ? 16.587 43.929 60.460 1.00 10.50 654 ALA A CA 1
ATOM 5078 C C . ALA A 1 616 ? 17.074 43.774 59.003 1.00 12.27 654 ALA A C 1
ATOM 5079 O O . ALA A 1 616 ? 17.284 42.645 58.522 1.00 11.00 654 ALA A O 1
ATOM 5081 N N . PRO A 1 617 ? 17.187 44.889 58.268 1.00 10.50 655 PRO A N 1
ATOM 5082 C CA . PRO A 1 617 ? 17.615 44.784 56.869 1.00 9.19 655 PRO A CA 1
ATOM 5083 C C . PRO A 1 617 ? 19.096 44.512 56.682 1.00 10.71 655 PRO A C 1
ATOM 5084 O O . PRO A 1 617 ? 19.942 44.961 57.463 1.00 11.59 655 PRO A O 1
ATOM 5088 N N . VAL A 1 618 ? 19.408 43.803 55.596 1.00 10.95 656 VAL A N 1
ATOM 5089 C CA . VAL A 1 618 ? 20.770 43.831 55.091 1.00 9.11 656 VAL A CA 1
ATOM 5090 C C . VAL A 1 618 ? 20.926 45.252 54.488 1.00 11.30 656 VAL A C 1
ATOM 5091 O O . VAL A 1 618 ? 19.981 45.811 53.902 1.00 11.54 656 VAL A O 1
ATOM 5095 N N . SER A 1 619 ? 22.120 45.841 54.642 1.00 9.73 657 SER A N 1
ATOM 5096 C CA . SER A 1 619 ? 22.397 47.180 54.064 1.00 9.45 657 SER A CA 1
ATOM 5097 C C . SER A 1 619 ? 23.554 47.160 53.089 1.00 11.10 657 SER A C 1
ATOM 5098 O O . SER A 1 619 ? 23.608 48.012 52.200 1.00 11.90 657 SER A O 1
ATOM 5101 N N . ARG A 1 620 ? 24.469 46.185 53.221 1.00 11.04 658 ARG A N 1
ATOM 5102 C CA . ARG A 1 620 ? 25.635 46.083 52.343 1.00 12.20 658 ARG A CA 1
ATOM 5103 C C . ARG A 1 620 ? 26.033 44.617 52.362 1.00 12.00 658 ARG A C 1
ATOM 5104 O O . ARG A 1 620 ? 26.144 44.028 53.435 1.00 11.40 658 ARG A O 1
ATOM 5112 N N . TRP A 1 621 ? 26.227 44.026 51.173 1.00 10.19 659 TRP A N 1
ATOM 5113 C CA . TRP A 1 621 ? 26.470 42.591 51.091 1.00 10.77 659 TRP A CA 1
ATOM 5114 C C . TRP A 1 621 ? 27.736 42.104 51.753 1.00 11.12 659 TRP A C 1
ATOM 5115 O O . TRP A 1 621 ? 27.765 40.965 52.232 1.00 11.75 659 TRP A O 1
ATOM 5126 N N . GLU A 1 622 ? 28.763 42.988 51.870 1.00 11.52 660 GLU A N 1
ATOM 5127 C CA . GLU A 1 622 ? 29.973 42.581 52.598 1.00 12.00 660 GLU A CA 1
ATOM 5128 C C . GLU A 1 622 ? 29.696 42.290 54.085 1.00 12.80 660 GLU A C 1
ATOM 5129 O O . GLU A 1 622 ? 30.515 41.640 54.725 1.00 13.31 660 GLU A O 1
ATOM 5135 N N . TYR A 1 623 ? 28.535 42.741 54.638 1.00 10.87 661 TYR A N 1
ATOM 5136 C CA . TYR A 1 623 ? 28.262 42.478 56.051 1.00 10.21 661 TYR A CA 1
ATOM 5137 C C . TYR A 1 623 ? 27.567 41.153 56.278 1.00 11.85 661 TYR A C 1
ATOM 5138 O O . TYR A 1 623 ? 27.461 40.720 57.430 1.00 11.11 661 TYR A O 1
ATOM 5147 N N . TYR A 1 624 ? 27.002 40.550 55.196 1.00 9.81 662 TYR A N 1
ATOM 5148 C CA . TYR A 1 624 ? 26.238 39.314 55.377 1.00 10.10 662 TYR A CA 1
ATOM 5149 C C . TYR A 1 624 ? 27.133 38.078 55.207 1.00 13.62 662 TYR A C 1
ATOM 5150 O O . TYR A 1 624 ? 28.315 38.201 54.861 1.00 13.24 662 TYR A O 1
ATOM 5159 N N . ASP A 1 625 ? 26.607 36.914 55.540 1.00 11.94 663 ASP A N 1
ATOM 5160 C CA . ASP A 1 625 ? 27.450 35.710 55.522 1.00 11.53 663 ASP A CA 1
ATOM 5161 C C . ASP A 1 625 ? 27.932 35.247 54.158 1.00 13.25 663 ASP A C 1
ATOM 5162 O O . ASP A 1 625 ? 27.324 35.528 53.141 1.00 12.60 663 ASP A O 1
ATOM 5167 N N . SER A 1 626 ? 29.062 34.546 54.152 1.00 11.52 664 SER A N 1
ATOM 5168 C CA . SER A 1 626 ? 29.675 34.126 52.908 1.00 11.50 664 SER A CA 1
ATOM 5169 C C . SER A 1 626 ? 28.780 33.203 52.087 1.00 13.53 664 SER A C 1
ATOM 5170 O O . SER A 1 626 ? 28.655 33.402 50.876 1.00 14.45 664 SER A O 1
ATOM 5173 N N . VAL A 1 627 ? 28.207 32.173 52.693 1.00 10.44 665 VAL A N 1
ATOM 5174 C CA . VAL A 1 627 ? 27.502 31.158 51.897 1.00 9.69 665 VAL A CA 1
ATOM 5175 C C . VAL A 1 627 ? 26.302 31.711 51.127 1.00 13.18 665 VAL A C 1
ATOM 5176 O O . VAL A 1 627 ? 26.126 31.423 49.938 1.00 13.67 665 VAL A O 1
ATOM 5180 N N . TYR A 1 628 ? 25.468 32.495 51.808 1.00 9.79 666 TYR A N 1
ATOM 5181 C CA . TYR A 1 628 ? 24.311 33.026 51.115 1.00 9.89 666 TYR A CA 1
ATOM 5182 C C . TYR A 1 628 ? 24.788 34.110 50.145 1.00 12.26 666 TYR A C 1
ATOM 5183 O O . TYR A 1 628 ? 24.409 34.095 48.977 1.00 11.82 666 TYR A O 1
ATOM 5192 N N . THR A 1 629 ? 25.574 35.100 50.638 1.00 10.67 667 THR A N 1
ATOM 5193 C CA . THR A 1 629 ? 25.879 36.258 49.817 1.00 10.15 667 THR A CA 1
ATOM 5194 C C . THR A 1 629 ? 26.627 35.849 48.542 1.00 13.33 667 THR A C 1
ATOM 5195 O O . THR A 1 629 ? 26.282 36.318 47.461 1.00 12.09 667 THR A O 1
ATOM 5199 N N . GLU A 1 630 ? 27.682 35.052 48.690 1.00 11.75 668 GLU A N 1
ATOM 5200 C CA . GLU A 1 630 ? 28.517 34.710 47.541 1.00 11.22 668 GLU A CA 1
ATOM 5201 C C . GLU A 1 630 ? 27.787 33.848 46.540 1.00 12.08 668 GLU A C 1
ATOM 5202 O O . GLU A 1 630 ? 28.187 33.830 45.387 1.00 12.79 668 GLU A O 1
ATOM 5208 N N . ARG A 1 631 ? 26.771 33.076 46.971 1.00 11.28 669 ARG A N 1
ATOM 5209 C CA . ARG A 1 631 ? 25.996 32.269 46.031 1.00 11.40 669 ARG A CA 1
ATOM 5210 C C . ARG A 1 631 ? 25.473 33.160 44.888 1.00 13.85 669 ARG A C 1
ATOM 5211 O O . ARG A 1 631 ? 25.497 32.760 43.729 1.00 13.51 669 ARG A O 1
ATOM 5219 N N . TYR A 1 632 ? 25.035 34.391 45.228 1.00 12.37 670 TYR A N 1
ATOM 5220 C CA . TYR A 1 632 ? 24.438 35.282 44.241 1.00 11.44 670 TYR A CA 1
ATOM 5221 C C . TYR A 1 632 ? 25.363 36.361 43.813 1.00 15.49 670 TYR A C 1
ATOM 5222 O O . TYR A 1 632 ? 25.184 36.876 42.710 1.00 16.69 670 TYR A O 1
ATOM 5231 N N . MET A 1 633 ? 26.350 36.711 44.649 1.00 12.15 671 MET A N 1
ATOM 5232 C CA . MET A 1 633 ? 27.195 37.863 44.343 1.00 10.67 671 MET A CA 1
ATOM 5233 C C . MET A 1 633 ? 28.620 37.549 43.957 1.00 15.01 671 MET A C 1
ATOM 5234 O O . MET A 1 633 ? 29.335 38.488 43.650 1.00 16.29 671 MET A O 1
ATOM 5239 N N . GLY A 1 634 ? 29.065 36.303 44.087 1.00 13.33 672 GLY A N 1
ATOM 5240 C CA . GLY A 1 634 ? 30.496 36.044 43.916 1.00 14.03 672 GLY A CA 1
ATOM 5241 C C . GLY A 1 634 ? 31.275 36.675 45.063 1.00 17.83 672 GLY A C 1
ATOM 5242 O O . GLY A 1 634 ? 30.728 36.966 46.134 1.00 15.74 672 GLY A O 1
ATOM 5243 N N . LEU A 1 635 ? 32.563 36.911 44.859 1.00 17.38 673 LEU A N 1
ATOM 5244 C CA . LEU A 1 635 ? 33.434 37.446 45.894 1.00 17.93 673 LEU A CA 1
ATOM 5245 C C . LEU A 1 635 ? 33.619 38.947 45.780 1.00 18.23 673 LEU A C 1
ATOM 5246 O O . LEU A 1 635 ? 33.655 39.486 44.670 1.00 17.26 673 LEU A O 1
ATOM 5251 N N . PRO A 1 636 ? 33.754 39.644 46.928 1.00 17.72 674 PRO A N 1
ATOM 5252 C CA . PRO A 1 636 ? 33.907 41.111 46.897 1.00 16.76 674 PRO A CA 1
ATOM 5253 C C . PRO A 1 636 ? 35.376 41.521 46.669 1.00 22.40 674 PRO A C 1
ATOM 5254 O O . PRO A 1 636 ? 35.993 42.215 47.484 1.00 21.81 674 PRO A O 1
ATOM 5258 N N . THR A 1 637 ? 35.916 41.098 45.535 1.00 19.02 675 THR A N 1
ATOM 5259 C CA . THR A 1 637 ? 37.310 41.408 45.166 1.00 18.59 675 THR A CA 1
ATOM 5260 C C . THR A 1 637 ? 37.307 42.148 43.819 1.00 21.32 675 THR A C 1
ATOM 5261 O O . THR A 1 637 ? 36.408 41.966 43.003 1.00 19.42 675 THR A O 1
ATOM 5265 N N . PRO A 1 638 ? 38.327 42.977 43.535 1.00 22.17 676 PRO A N 1
ATOM 5266 C CA . PRO A 1 638 ? 38.356 43.679 42.238 1.00 22.71 676 PRO A CA 1
ATOM 5267 C C . PRO A 1 638 ? 38.280 42.759 41.019 1.00 25.66 676 PRO A C 1
ATOM 5268 O O . PRO A 1 638 ? 37.622 43.089 40.032 1.00 27.32 676 PRO A O 1
ATOM 5272 N N . GLU A 1 639 ? 38.876 41.575 41.122 1.00 24.77 677 GLU A N 1
ATOM 5273 C CA . GLU A 1 639 ? 38.932 40.556 40.078 1.00 26.15 677 GLU A CA 1
ATOM 5274 C C . GLU A 1 639 ? 37.566 39.908 39.864 1.00 29.47 677 GLU A C 1
ATOM 5275 O O . GLU A 1 639 ? 37.292 39.403 38.774 1.00 30.08 677 GLU A O 1
ATOM 5281 N N . ASP A 1 640 ? 36.705 39.931 40.909 1.00 21.70 678 ASP A N 1
ATOM 5282 C CA . ASP A 1 640 ? 35.398 39.296 40.828 1.00 19.21 678 ASP A CA 1
ATOM 5283 C C . ASP A 1 640 ? 34.279 40.322 40.779 1.00 21.93 678 ASP A C 1
ATOM 5284 O O . ASP A 1 640 ? 34.085 40.909 39.716 1.00 24.06 678 ASP A O 1
ATOM 5289 N N . ASN A 1 641 ? 33.566 40.582 41.921 1.00 16.51 679 ASN A N 1
ATOM 5290 C CA . ASN A 1 641 ? 32.401 41.435 41.884 1.00 14.96 679 ASN A CA 1
ATOM 5291 C C . ASN A 1 641 ? 32.395 42.581 42.867 1.00 16.40 679 ASN A C 1
ATOM 5292 O O . ASN A 1 641 ? 31.329 43.120 43.155 1.00 15.69 679 ASN A O 1
ATOM 5297 N N . LEU A 1 642 ? 33.578 43.057 43.296 1.00 15.58 680 LEU A N 1
ATOM 5298 C CA . LEU A 1 642 ? 33.596 44.177 44.224 1.00 15.52 680 LEU A CA 1
ATOM 5299 C C . LEU A 1 642 ? 32.828 45.399 43.757 1.00 17.74 680 LEU A C 1
ATOM 5300 O O . LEU A 1 642 ? 32.162 46.032 44.574 1.00 17.31 680 LEU A O 1
ATOM 5305 N N . ASP A 1 643 ? 32.913 45.750 42.467 1.00 16.85 681 ASP A N 1
ATOM 5306 C CA . ASP A 1 643 ? 32.208 46.945 41.985 1.00 17.46 681 ASP A CA 1
ATOM 5307 C C . ASP A 1 643 ? 30.703 46.874 42.263 1.00 19.53 681 ASP A C 1
ATOM 5308 O O . ASP A 1 643 ? 30.111 47.867 42.670 1.00 19.17 681 ASP A O 1
ATOM 5313 N N . HIS A 1 644 ? 30.099 45.690 42.064 1.00 15.29 682 HIS A N 1
ATOM 5314 C CA . HIS A 1 644 ? 28.663 45.607 42.327 1.00 14.95 682 HIS A CA 1
ATOM 5315 C C . HIS A 1 644 ? 28.368 45.533 43.830 1.00 17.15 682 HIS A C 1
ATOM 5316 O O . HIS A 1 644 ? 27.345 46.070 44.277 1.00 16.72 682 HIS A O 1
ATOM 5323 N N . TYR A 1 645 ? 29.263 44.918 44.611 1.00 14.58 683 TYR A N 1
ATOM 5324 C CA . TYR A 1 645 ? 29.085 44.991 46.069 1.00 14.83 683 TYR A CA 1
ATOM 5325 C C . TYR A 1 645 ? 29.039 46.463 46.509 1.00 18.87 683 TYR A C 1
ATOM 5326 O O . TYR A 1 645 ? 28.235 46.834 47.355 1.00 17.87 683 TYR A O 1
ATOM 5335 N N . ARG A 1 646 ? 29.906 47.308 45.931 1.00 15.63 684 ARG A N 1
ATOM 5336 C CA . ARG A 1 646 ? 29.923 48.713 46.360 1.00 15.52 684 ARG A CA 1
ATOM 5337 C C . ARG A 1 646 ? 28.770 49.513 45.820 1.00 19.92 684 ARG A C 1
ATOM 5338 O O . ARG A 1 646 ? 28.418 50.529 46.409 1.00 22.05 684 ARG A O 1
ATOM 5346 N N . ASN A 1 647 ? 28.188 49.101 44.691 1.00 16.70 685 ASN A N 1
ATOM 5347 C CA . ASN A 1 647 ? 27.110 49.831 44.048 1.00 17.93 685 ASN A CA 1
ATOM 5348 C C . ASN A 1 647 ? 25.721 49.457 44.594 1.00 20.64 685 ASN A C 1
ATOM 5349 O O . ASN A 1 647 ? 24.754 50.173 44.320 1.00 22.51 685 ASN A O 1
ATOM 5354 N N . SER A 1 648 ? 25.623 48.380 45.378 1.00 13.66 686 SER A N 1
ATOM 5355 C CA . SER A 1 648 ? 24.305 47.851 45.770 1.00 13.18 686 SER A CA 1
ATOM 5356 C C . SER A 1 648 ? 24.000 48.063 47.263 1.00 12.94 686 SER A C 1
ATOM 5357 O O . SER A 1 648 ? 23.260 47.291 47.873 1.00 13.91 686 SER A O 1
ATOM 5360 N N . THR A 1 649 ? 24.603 49.103 47.856 1.00 12.24 687 THR A N 1
ATOM 5361 C CA . THR A 1 649 ? 24.361 49.341 49.279 1.00 12.21 687 THR A CA 1
ATOM 5362 C C . THR A 1 649 ? 23.188 50.280 49.502 1.00 14.21 687 THR A C 1
ATOM 5363 O O . THR A 1 649 ? 22.894 51.145 48.665 1.00 13.90 687 THR A O 1
ATOM 5367 N N . VAL A 1 650 ? 22.571 50.175 50.687 1.00 11.28 688 VAL A N 1
ATOM 5368 C CA . VAL A 1 650 ? 21.506 51.119 51.034 1.00 10.69 688 VAL A CA 1
ATOM 5369 C C . VAL A 1 650 ? 22.140 52.493 51.291 1.00 12.57 688 VAL A C 1
ATOM 5370 O O . VAL A 1 650 ? 21.543 53.524 50.938 1.00 12.94 688 VAL A O 1
ATOM 5374 N N . MET A 1 651 ? 23.340 52.506 51.916 1.00 12.17 689 MET A N 1
ATOM 5375 C CA . MET A 1 651 ? 23.987 53.777 52.320 1.00 11.45 689 MET A CA 1
ATOM 5376 C C . MET A 1 651 ? 24.197 54.732 51.149 1.00 14.75 689 MET A C 1
ATOM 5377 O O . MET A 1 651 ? 24.050 55.945 51.344 1.00 14.49 689 MET A O 1
ATOM 5382 N N . SER A 1 652 ? 24.526 54.183 49.946 1.00 12.93 690 SER A N 1
ATOM 5383 C CA . SER A 1 652 ? 24.771 55.028 48.775 1.00 13.68 690 SER A CA 1
ATOM 5384 C C . SER A 1 652 ? 23.519 55.783 48.322 1.00 17.89 690 SER A C 1
ATOM 5385 O O . SER A 1 652 ? 23.646 56.771 47.590 1.00 18.82 690 SER A O 1
ATOM 5388 N N . ARG A 1 653 ? 22.346 55.365 48.800 1.00 14.77 691 ARG A N 1
ATOM 5389 C CA . ARG A 1 653 ? 21.079 55.990 48.405 1.00 13.63 691 ARG A CA 1
ATOM 5390 C C . ARG A 1 653 ? 20.520 56.950 49.424 1.00 16.52 691 ARG A C 1
ATOM 5391 O O . ARG A 1 653 ? 19.389 57.414 49.274 1.00 15.64 691 ARG A O 1
ATOM 5399 N N . ALA A 1 654 ? 21.281 57.233 50.496 1.00 14.27 692 ALA A N 1
ATOM 5400 C CA . ALA A 1 654 ? 20.812 58.000 51.637 1.00 14.54 692 ALA A CA 1
ATOM 5401 C C . ALA A 1 654 ? 20.145 59.333 51.278 1.00 15.54 692 ALA A C 1
ATOM 5402 O O . ALA A 1 654 ? 19.096 59.633 51.829 1.00 14.42 692 ALA A O 1
ATOM 5404 N N . GLU A 1 655 ? 20.741 60.108 50.348 1.00 16.21 693 GLU A N 1
ATOM 5405 C CA . GLU A 1 655 ? 20.176 61.414 49.964 1.00 16.75 693 GLU A CA 1
ATOM 5406 C C . GLU A 1 655 ? 18.714 61.276 49.505 1.00 17.43 693 GLU A C 1
ATOM 5407 O O . GLU A 1 655 ? 17.872 62.141 49.830 1.00 18.53 693 GLU A O 1
ATOM 5413 N N . ASN A 1 656 ? 18.393 60.171 48.779 1.00 13.92 694 ASN A N 1
ATOM 5414 C CA . ASN A 1 656 ? 17.025 59.996 48.288 1.00 13.57 694 ASN A CA 1
ATOM 5415 C C . ASN A 1 656 ? 15.995 59.737 49.363 1.00 16.45 694 ASN A C 1
ATOM 5416 O O . ASN A 1 656 ? 14.795 59.830 49.077 1.00 16.46 694 ASN A O 1
ATOM 5421 N N . PHE A 1 657 ? 16.434 59.426 50.614 1.00 14.19 695 PHE A N 1
ATOM 5422 C CA . PHE A 1 657 ? 15.482 59.222 51.699 1.00 13.47 695 PHE A CA 1
ATOM 5423 C C . PHE A 1 657 ? 14.831 60.538 52.160 1.00 14.73 695 PHE A C 1
ATOM 5424 O O . PHE A 1 657 ? 13.893 60.494 52.947 1.00 15.78 695 PHE A O 1
ATOM 5432 N N . LYS A 1 658 ? 15.308 61.695 51.643 1.00 15.61 696 LYS A N 1
ATOM 5433 C CA . LYS A 1 658 ? 14.660 62.973 51.988 1.00 16.80 696 LYS A CA 1
ATOM 5434 C C . LYS A 1 658 ? 13.208 62.974 51.425 1.00 19.68 696 LYS A C 1
ATOM 5435 O O . LYS A 1 658 ? 12.358 63.715 51.918 1.00 20.67 696 LYS A O 1
ATOM 5441 N N . GLN A 1 659 ? 12.931 62.105 50.437 1.00 16.86 697 GLN A N 1
ATOM 5442 C CA . GLN A 1 659 ? 11.635 62.028 49.758 1.00 16.95 697 GLN A CA 1
ATOM 5443 C C . GLN A 1 659 ? 10.614 61.165 50.502 1.00 18.35 697 GLN A C 1
ATOM 5444 O O . GLN A 1 659 ? 9.459 61.121 50.080 1.00 17.34 697 GLN A O 1
ATOM 5450 N N . VAL A 1 660 ? 11.028 60.433 51.557 1.00 14.39 698 VAL A N 1
ATOM 5451 C CA . VAL A 1 660 ? 10.145 59.462 52.219 1.00 14.05 698 VAL A CA 1
ATOM 5452 C C . VAL A 1 660 ? 10.161 59.526 53.736 1.00 15.69 698 VAL A C 1
ATOM 5453 O O . VAL A 1 660 ? 11.109 60.076 54.327 1.00 16.00 698 VAL A O 1
ATOM 5457 N N . GLU A 1 661 ? 9.151 58.873 54.379 1.00 13.71 699 GLU A N 1
ATOM 5458 C CA . GLU A 1 661 ? 9.110 58.695 55.830 1.00 13.72 699 GLU A CA 1
ATOM 5459 C C . GLU A 1 661 ? 9.592 57.242 56.052 1.00 16.37 699 GLU A C 1
ATOM 5460 O O . GLU A 1 661 ? 8.995 56.322 55.525 1.00 17.03 699 GLU A O 1
ATOM 5466 N N . TYR A 1 662 ? 10.639 57.052 56.854 1.00 13.03 700 TYR A N 1
ATOM 5467 C CA . TYR A 1 662 ? 11.238 55.727 57.027 1.00 10.36 700 TYR A CA 1
ATOM 5468 C C . TYR A 1 662 ? 11.324 55.357 58.485 1.00 13.85 700 TYR A C 1
ATOM 5469 O O . TYR A 1 662 ? 11.630 56.194 59.338 1.00 13.96 700 TYR A O 1
ATOM 5478 N N . LEU A 1 663 ? 11.035 54.097 58.775 1.00 12.10 701 LEU A N 1
ATOM 5479 C CA . LEU A 1 663 ? 11.149 53.550 60.113 1.00 10.07 701 LEU A CA 1
ATOM 5480 C C . LEU A 1 663 ? 12.092 52.374 60.002 1.00 12.85 701 LEU A C 1
ATOM 5481 O O . LEU A 1 663 ? 11.831 51.459 59.220 1.00 12.48 701 LEU A O 1
ATOM 5486 N N . LEU A 1 664 ? 13.185 52.415 60.776 1.00 10.81 702 LEU A N 1
ATOM 5487 C CA . LEU A 1 664 ? 14.258 51.402 60.735 1.00 10.89 702 LEU A CA 1
ATOM 5488 C C . LEU A 1 664 ? 14.289 50.707 62.082 1.00 12.49 702 LEU A C 1
ATOM 5489 O O . LEU A 1 664 ? 14.380 51.375 63.122 1.00 11.43 702 LEU A O 1
ATOM 5494 N N . ILE A 1 665 ? 14.167 49.376 62.075 1.00 10.05 703 ILE A N 1
ATOM 5495 C CA . ILE A 1 665 ? 14.061 48.619 63.318 1.00 9.35 703 ILE A CA 1
ATOM 5496 C C . ILE A 1 665 ? 15.061 47.494 63.343 1.00 12.71 703 ILE A C 1
ATOM 5497 O O . ILE A 1 665 ? 15.223 46.824 62.331 1.00 10.79 703 ILE A O 1
ATOM 5502 N N . HIS A 1 666 ? 15.704 47.251 64.493 1.00 10.73 704 HIS A N 1
ATOM 5503 C CA . HIS A 1 666 ? 16.693 46.146 64.532 1.00 9.47 704 HIS A CA 1
ATOM 5504 C C . HIS A 1 666 ? 16.903 45.663 65.955 1.00 13.22 704 HIS A C 1
ATOM 5505 O O . HIS A 1 666 ? 16.955 46.489 66.886 1.00 12.09 704 HIS A O 1
ATOM 5512 N N . GLY A 1 667 ? 17.018 44.352 66.131 1.00 9.92 705 GLY A N 1
ATOM 5513 C CA . GLY A 1 667 ? 17.333 43.784 67.449 1.00 10.14 705 GLY A CA 1
ATOM 5514 C C . GLY A 1 667 ? 18.835 43.871 67.704 1.00 12.38 705 GLY A C 1
ATOM 5515 O O . GLY A 1 667 ? 19.640 43.572 66.818 1.00 12.34 705 GLY A O 1
ATOM 5516 N N . THR A 1 668 ? 19.231 44.269 68.920 1.00 10.82 706 THR A N 1
ATOM 5517 C CA . THR A 1 668 ? 20.658 44.460 69.208 1.00 10.62 706 THR A CA 1
ATOM 5518 C C . THR A 1 668 ? 21.475 43.189 69.273 1.00 14.24 706 THR A C 1
ATOM 5519 O O . THR A 1 668 ? 22.700 43.253 69.079 1.00 13.57 706 THR A O 1
ATOM 5523 N N . ALA A 1 669 ? 20.810 42.041 69.509 1.00 10.63 707 ALA A N 1
ATOM 5524 C CA . ALA A 1 669 ? 21.489 40.749 69.623 1.00 10.72 707 ALA A CA 1
ATOM 5525 C C . ALA A 1 669 ? 21.239 39.897 68.403 1.00 13.13 707 ALA A C 1
ATOM 5526 O O . ALA A 1 669 ? 21.280 38.663 68.469 1.00 14.38 707 ALA A O 1
ATOM 5528 N N . ASP A 1 670 ? 21.074 40.568 67.253 1.00 10.43 708 ASP A N 1
ATOM 5529 C CA . ASP A 1 670 ? 20.890 39.834 66.007 1.00 10.56 708 ASP A CA 1
ATOM 5530 C C . ASP A 1 670 ? 22.221 39.203 65.575 1.00 12.14 708 ASP A C 1
ATOM 5531 O O . ASP A 1 670 ? 23.152 39.890 65.161 1.00 12.53 708 ASP A O 1
ATOM 5536 N N . ASP A 1 671 ? 22.293 37.861 65.669 1.00 9.96 709 ASP A N 1
ATOM 5537 C CA . ASP A 1 671 ? 23.500 37.131 65.272 1.00 10.04 709 ASP A CA 1
ATOM 5538 C C . ASP A 1 671 ? 23.538 36.861 63.753 1.00 12.65 709 ASP A C 1
ATOM 5539 O O . ASP A 1 671 ? 24.549 36.342 63.262 1.00 12.52 709 ASP A O 1
ATOM 5544 N N . ASN A 1 672 ? 22.417 37.144 63.039 1.00 10.18 710 ASN A N 1
ATOM 5545 C CA . ASN A 1 672 ? 22.247 36.760 61.640 1.00 9.46 710 ASN A CA 1
ATOM 5546 C C . ASN A 1 672 ? 22.485 37.960 60.747 1.00 11.84 710 ASN A C 1
ATOM 5547 O O . ASN A 1 672 ? 23.510 38.006 60.046 1.00 11.92 710 ASN A O 1
ATOM 5552 N N . VAL A 1 673 ? 21.606 38.965 60.828 1.00 9.60 711 VAL A N 1
ATOM 5553 C CA . VAL A 1 673 ? 21.838 40.244 60.147 1.00 9.19 711 VAL A CA 1
ATOM 5554 C C . VAL A 1 673 ? 22.283 41.158 61.270 1.00 11.22 711 VAL A C 1
ATOM 5555 O O . VAL A 1 673 ? 21.490 41.547 62.119 1.00 10.99 711 VAL A O 1
ATOM 5559 N N . HIS A 1 674 ? 23.595 41.426 61.352 1.00 9.83 712 HIS A N 1
ATOM 5560 C CA . HIS A 1 674 ? 24.101 42.114 62.529 1.00 9.74 712 HIS A CA 1
ATOM 5561 C C . HIS A 1 674 ? 23.533 43.498 62.670 1.00 10.58 712 HIS A C 1
ATOM 5562 O O . HIS A 1 674 ? 23.258 44.136 61.646 1.00 11.29 712 HIS A O 1
ATOM 5569 N N . PHE A 1 675 ? 23.347 43.958 63.937 1.00 10.65 713 PHE A N 1
ATOM 5570 C CA . PHE A 1 675 ? 22.838 45.318 64.172 1.00 11.10 713 PHE A CA 1
ATOM 5571 C C . PHE A 1 675 ? 23.668 46.346 63.397 1.00 10.33 713 PHE A C 1
ATOM 5572 O O . PHE A 1 675 ? 23.150 47.359 62.915 1.00 10.62 713 PHE A O 1
ATOM 5580 N N . GLN A 1 676 ? 24.981 46.082 63.258 1.00 9.79 714 GLN A N 1
ATOM 5581 C CA . GLN A 1 676 ? 25.874 46.827 62.369 1.00 10.00 714 GLN A CA 1
ATOM 5582 C C . GLN A 1 676 ? 25.206 47.276 61.057 1.00 10.76 714 GLN A C 1
ATOM 5583 O O . GLN A 1 676 ? 25.437 48.408 60.593 1.00 11.67 714 GLN A O 1
ATOM 5589 N N . GLN A 1 677 ? 24.413 46.393 60.431 1.00 9.81 715 GLN A N 1
ATOM 5590 C CA . GLN A 1 677 ? 23.840 46.761 59.126 1.00 9.50 715 GLN A CA 1
ATOM 5591 C C . GLN A 1 677 ? 22.918 47.965 59.234 1.00 11.69 715 GLN A C 1
ATOM 5592 O O . GLN A 1 677 ? 23.002 48.852 58.384 1.00 11.60 715 GLN A O 1
ATOM 5598 N N . SER A 1 678 ? 22.040 47.989 60.258 1.00 10.92 716 SER A N 1
ATOM 5599 C CA . SER A 1 678 ? 21.153 49.151 60.485 1.00 10.71 716 SER A CA 1
ATOM 5600 C C . SER A 1 678 ? 21.959 50.314 61.073 1.00 12.02 716 SER A C 1
ATOM 5601 O O . SER A 1 678 ? 21.652 51.470 60.771 1.00 12.31 716 SER A O 1
ATOM 5604 N N . ALA A 1 679 ? 23.024 50.022 61.872 1.00 10.68 717 ALA A N 1
ATOM 5605 C CA . ALA A 1 679 ? 23.843 51.119 62.411 1.00 11.20 717 ALA A CA 1
ATOM 5606 C C . ALA A 1 679 ? 24.517 51.879 61.271 1.00 12.03 717 ALA A C 1
ATOM 5607 O O . ALA A 1 679 ? 24.684 53.100 61.339 1.00 11.53 717 ALA A O 1
ATOM 5609 N N . GLN A 1 680 ? 24.848 51.164 60.170 1.00 10.42 718 GLN A N 1
ATOM 5610 C CA . GLN A 1 680 ? 25.449 51.861 59.027 1.00 11.20 718 GLN A CA 1
ATOM 5611 C C . GLN A 1 680 ? 24.422 52.638 58.213 1.00 12.56 718 GLN A C 1
ATOM 5612 O O . GLN A 1 680 ? 24.731 53.721 57.705 1.00 11.99 718 GLN A O 1
ATOM 5618 N N . ILE A 1 681 ? 23.164 52.116 58.115 1.00 10.15 719 ILE A N 1
ATOM 5619 C CA . ILE A 1 681 ? 22.130 52.879 57.442 1.00 9.62 719 ILE A CA 1
ATOM 5620 C C . ILE A 1 681 ? 21.890 54.191 58.199 1.00 9.35 719 ILE A C 1
ATOM 5621 O O . ILE A 1 681 ? 21.860 55.260 57.587 1.00 11.02 719 ILE A O 1
ATOM 5626 N N . SER A 1 682 ? 21.676 54.102 59.525 1.00 9.99 720 SER A N 1
ATOM 5627 C CA . SER A 1 682 ? 21.328 55.325 60.277 1.00 9.15 720 SER A CA 1
ATOM 5628 C C . SER A 1 682 ? 22.456 56.353 60.167 1.00 11.27 720 SER A C 1
ATOM 5629 O O . SER A 1 682 ? 22.200 57.536 59.989 1.00 11.98 720 SER A O 1
ATOM 5632 N N . LYS A 1 683 ? 23.711 55.899 60.259 1.00 10.63 721 LYS A N 1
ATOM 5633 C CA . LYS A 1 683 ? 24.832 56.818 60.142 1.00 10.42 721 LYS A CA 1
ATOM 5634 C C . LYS A 1 683 ? 24.837 57.520 58.786 1.00 11.96 721 LYS A C 1
ATOM 5635 O O . LYS A 1 683 ? 25.064 58.723 58.714 1.00 13.09 721 LYS A O 1
ATOM 5641 N N . ALA A 1 684 ? 24.556 56.785 57.698 1.00 10.54 722 ALA A N 1
ATOM 5642 C CA . ALA A 1 684 ? 24.515 57.412 56.387 1.00 11.57 722 ALA A CA 1
ATOM 5643 C C . ALA A 1 684 ? 23.382 58.453 56.277 1.00 13.41 722 ALA A C 1
ATOM 5644 O O . ALA A 1 684 ? 23.576 59.508 55.663 1.00 12.83 722 ALA A O 1
ATOM 5646 N N . LEU A 1 685 ? 22.201 58.160 56.870 1.00 12.17 723 LEU A N 1
ATOM 5647 C CA . LEU A 1 685 ? 21.065 59.085 56.832 1.00 12.15 723 LEU A CA 1
ATOM 5648 C C . LEU A 1 685 ? 21.413 60.328 57.656 1.00 13.79 723 LEU A C 1
ATOM 5649 O O . LEU A 1 685 ? 21.152 61.452 57.214 1.00 13.63 723 LEU A O 1
ATOM 5654 N N . VAL A 1 686 ? 22.021 60.137 58.818 1.00 11.77 724 VAL A N 1
ATOM 5655 C CA . VAL A 1 686 ? 22.447 61.281 59.645 1.00 11.39 724 VAL A CA 1
ATOM 5656 C C . VAL A 1 686 ? 23.461 62.145 58.848 1.00 14.08 724 VAL A C 1
ATOM 5657 O O . VAL A 1 686 ? 23.345 63.382 58.823 1.00 14.43 724 VAL A O 1
ATOM 5661 N N . ASP A 1 687 ? 24.421 61.487 58.177 1.00 12.65 725 ASP A N 1
ATOM 5662 C CA . ASP A 1 687 ? 25.465 62.213 57.433 1.00 14.02 725 ASP A CA 1
ATOM 5663 C C . ASP A 1 687 ? 24.938 63.086 56.313 1.00 17.68 725 ASP A C 1
ATOM 5664 O O . ASP A 1 687 ? 25.575 64.098 56.000 1.00 19.69 725 ASP A O 1
ATOM 5669 N N . VAL A 1 688 ? 23.758 62.763 55.750 1.00 14.95 726 VAL A N 1
ATOM 5670 C CA . VAL A 1 688 ? 23.143 63.580 54.694 1.00 16.13 726 VAL A CA 1
ATOM 5671 C C . VAL A 1 688 ? 21.981 64.451 55.192 1.00 17.88 726 VAL A C 1
ATOM 5672 O O . VAL A 1 688 ? 21.321 65.119 54.383 1.00 19.29 726 VAL A O 1
ATOM 5676 N N . GLY A 1 689 ? 21.731 64.435 56.505 1.00 15.49 727 GLY A N 1
ATOM 5677 C CA . GLY A 1 689 ? 20.687 65.263 57.094 1.00 15.81 727 GLY A CA 1
ATOM 5678 C C . GLY A 1 689 ? 19.277 64.821 56.787 1.00 19.15 727 GLY A C 1
ATOM 5679 O O . GLY A 1 689 ? 18.392 65.656 56.564 1.00 19.10 727 GLY A O 1
ATOM 5680 N N . VAL A 1 690 ? 19.047 63.483 56.776 1.00 14.23 728 VAL A N 1
ATOM 5681 C CA . VAL A 1 690 ? 17.712 62.933 56.551 1.00 13.77 728 VAL A CA 1
ATOM 5682 C C . VAL A 1 690 ? 17.087 62.547 57.884 1.00 14.72 728 VAL A C 1
ATOM 5683 O O . VAL A 1 690 ? 17.662 61.744 58.629 1.00 15.64 728 VAL A O 1
ATOM 5687 N N . ASP A 1 691 ? 15.871 63.052 58.151 1.00 14.40 729 ASP A N 1
ATOM 5688 C CA . ASP A 1 691 ? 15.186 62.666 59.359 1.00 13.62 729 ASP A CA 1
ATOM 5689 C C . ASP A 1 691 ? 14.470 61.331 59.100 1.00 17.27 729 ASP A C 1
ATOM 5690 O O . ASP A 1 691 ? 14.008 61.069 57.985 1.00 18.48 729 ASP A O 1
ATOM 5695 N N . PHE A 1 692 ? 14.416 60.507 60.128 1.00 14.59 730 PHE A N 1
ATOM 5696 C CA . PHE A 1 692 ? 13.764 59.205 60.052 1.00 12.95 730 PHE A CA 1
ATOM 5697 C C . PHE A 1 692 ? 13.443 58.738 61.447 1.00 15.26 730 PHE A C 1
ATOM 5698 O O . PHE A 1 692 ? 13.827 59.383 62.422 1.00 14.70 730 PHE A O 1
ATOM 5706 N N . GLN A 1 693 ? 12.676 57.629 61.555 1.00 12.87 731 GLN A N 1
ATOM 5707 C CA A GLN A 1 693 ? 12.226 57.022 62.807 0.50 12.70 731 GLN A CA 1
ATOM 5708 C CA B GLN A 1 693 ? 12.312 57.062 62.860 0.50 11.84 731 GLN A CA 1
ATOM 5709 C C . GLN A 1 693 ? 13.045 55.766 63.037 1.00 13.61 731 GLN A C 1
ATOM 5710 O O . GLN A 1 693 ? 13.375 55.100 62.062 1.00 12.91 731 GLN A O 1
ATOM 5721 N N . ALA A 1 694 ? 13.326 55.432 64.279 1.00 12.57 732 ALA A N 1
ATOM 5722 C CA . ALA A 1 694 ? 14.084 54.219 64.565 1.00 13.45 732 ALA A CA 1
ATOM 5723 C C . ALA A 1 694 ? 13.569 53.524 65.789 1.00 15.02 732 ALA A C 1
ATOM 5724 O O . ALA A 1 694 ? 12.919 54.120 66.651 1.00 14.87 732 ALA A O 1
ATOM 5726 N N . MET A 1 695 ? 13.875 52.244 65.884 1.00 10.91 733 MET A N 1
ATOM 5727 C CA . MET A 1 695 ? 13.607 51.525 67.117 1.00 10.86 733 MET A CA 1
ATOM 5728 C C . MET A 1 695 ? 14.615 50.396 67.237 1.00 13.58 733 MET A C 1
ATOM 5729 O O . MET A 1 695 ? 14.748 49.596 66.298 1.00 13.23 733 MET A O 1
ATOM 5734 N N . TRP A 1 696 ? 15.354 50.333 68.350 1.00 11.54 734 TRP A N 1
ATOM 5735 C CA . TRP A 1 696 ? 16.198 49.156 68.589 1.00 11.70 734 TRP A CA 1
ATOM 5736 C C . TRP A 1 696 ? 15.402 48.279 69.535 1.00 13.86 734 TRP A C 1
ATOM 5737 O O . TRP A 1 696 ? 14.558 48.781 70.294 1.00 13.47 734 TRP A O 1
ATOM 5748 N N . TYR A 1 697 ? 15.709 46.968 69.525 1.00 12.17 735 TYR A N 1
ATOM 5749 C CA . TYR A 1 697 ? 15.100 46.033 70.480 1.00 12.22 735 TYR A CA 1
ATOM 5750 C C . TYR A 1 697 ? 16.206 45.378 71.266 1.00 14.24 735 TYR A C 1
ATOM 5751 O O . TYR A 1 697 ? 16.902 44.499 70.754 1.00 12.78 735 TYR A O 1
ATOM 5760 N N . THR A 1 698 ? 16.365 45.784 72.530 1.00 10.70 736 THR A N 1
ATOM 5761 C CA . THR A 1 698 ? 17.446 45.272 73.357 1.00 11.15 736 THR A CA 1
ATOM 5762 C C . THR A 1 698 ? 17.367 43.764 73.507 1.00 13.26 736 THR A C 1
ATOM 5763 O O . THR A 1 698 ? 16.327 43.224 73.910 1.00 14.07 736 THR A O 1
ATOM 5767 N N . ASP A 1 699 ? 18.498 43.099 73.185 1.00 12.14 737 ASP A N 1
ATOM 5768 C CA . ASP A 1 699 ? 18.725 41.662 73.360 1.00 12.60 737 ASP A CA 1
ATOM 5769 C C . ASP A 1 699 ? 17.845 40.760 72.490 1.00 14.29 737 ASP A C 1
ATOM 5770 O O . ASP A 1 699 ? 17.864 39.548 72.695 1.00 14.70 737 ASP A O 1
ATOM 5775 N N . GLU A 1 700 ? 17.164 41.348 71.504 1.00 12.40 738 GLU A N 1
ATOM 5776 C CA . GLU A 1 700 ? 16.375 40.563 70.561 1.00 12.09 738 GLU A CA 1
ATOM 5777 C C . GLU A 1 700 ? 17.252 40.190 69.395 1.00 12.97 738 GLU A C 1
ATOM 5778 O O . GLU A 1 700 ? 18.197 40.906 69.044 1.00 12.42 738 GLU A O 1
ATOM 5784 N N . ASP A 1 701 ? 16.942 39.020 68.805 1.00 10.76 739 ASP A N 1
ATOM 5785 C CA . ASP A 1 701 ? 17.715 38.532 67.655 1.00 11.30 739 ASP A CA 1
ATOM 5786 C C . ASP A 1 701 ? 16.961 38.766 66.359 1.00 12.98 739 ASP A C 1
ATOM 5787 O O . ASP A 1 701 ? 16.112 39.645 66.300 1.00 12.98 739 ASP A O 1
ATOM 5792 N N . HIS A 1 702 ? 17.298 38.038 65.299 1.00 11.42 740 HIS A N 1
ATOM 5793 C CA . HIS A 1 702 ? 16.677 38.293 64.005 1.00 10.41 740 HIS A CA 1
ATOM 5794 C C . HIS A 1 702 ? 15.156 38.090 64.009 1.00 12.94 740 HIS A C 1
ATOM 5795 O O . HIS A 1 702 ? 14.478 38.643 63.139 1.00 13.95 740 HIS A O 1
ATOM 5802 N N . GLY A 1 703 ? 14.662 37.268 64.924 1.00 11.79 741 GLY A N 1
ATOM 5803 C CA . GLY A 1 703 ? 13.226 37.030 64.942 1.00 13.11 741 GLY A CA 1
ATOM 5804 C C . GLY A 1 703 ? 12.404 38.089 65.634 1.00 16.84 741 GLY A C 1
ATOM 5805 O O . GLY A 1 703 ? 11.191 38.119 65.433 1.00 16.42 741 GLY A O 1
ATOM 5806 N N . ILE A 1 704 ? 13.033 38.908 66.519 1.00 13.91 742 ILE A N 1
ATOM 5807 C CA . ILE A 1 704 ? 12.332 39.877 67.424 1.00 12.88 742 ILE A CA 1
ATOM 5808 C C . ILE A 1 704 ? 11.048 39.161 67.900 1.00 15.62 742 ILE A C 1
ATOM 5809 O O . ILE A 1 704 ? 9.919 39.638 67.701 1.00 16.01 742 ILE A O 1
ATOM 5814 N N . ALA A 1 705 ? 11.257 37.957 68.435 1.00 14.51 743 ALA A N 1
ATOM 5815 C CA . ALA A 1 705 ? 10.181 37.012 68.672 1.00 16.31 743 ALA A CA 1
ATOM 5816 C C . ALA A 1 705 ? 9.848 36.703 70.088 1.00 18.69 743 ALA A C 1
ATOM 5817 O O . ALA A 1 705 ? 8.945 35.889 70.286 1.00 19.59 743 ALA A O 1
ATOM 5819 N N . SER A 1 706 ? 10.474 37.371 71.072 1.00 14.63 744 SER A N 1
ATOM 5820 C CA . SER A 1 706 ? 10.015 37.160 72.448 1.00 15.58 744 SER A CA 1
ATOM 5821 C C . SER A 1 706 ? 8.559 37.667 72.513 1.00 18.19 744 SER A C 1
ATOM 5822 O O . SER A 1 706 ? 8.160 38.531 71.720 1.00 17.32 744 SER A O 1
ATOM 5825 N N . SER A 1 707 ? 7.759 37.132 73.423 1.00 17.25 745 SER A N 1
ATOM 5826 C CA . SER A 1 707 ? 6.362 37.555 73.494 1.00 18.11 745 SER A CA 1
ATOM 5827 C C . SER A 1 707 ? 6.211 39.081 73.582 1.00 17.53 745 SER A C 1
ATOM 5828 O O . SER A 1 707 ? 5.454 39.669 72.809 1.00 17.78 745 SER A O 1
ATOM 5831 N N . THR A 1 708 ? 6.949 39.716 74.504 1.00 15.77 746 THR A N 1
ATOM 5832 C CA . THR A 1 708 ? 6.828 41.170 74.663 1.00 14.71 746 THR A CA 1
ATOM 5833 C C . THR A 1 708 ? 7.356 41.946 73.468 1.00 14.39 746 THR A C 1
ATOM 5834 O O . THR A 1 708 ? 6.716 42.901 73.025 1.00 14.72 746 THR A O 1
ATOM 5838 N N . ALA A 1 709 ? 8.510 41.514 72.911 1.00 14.52 747 ALA A N 1
ATOM 5839 C CA . ALA A 1 709 ? 9.060 42.268 71.761 1.00 14.63 747 ALA A CA 1
ATOM 5840 C C . ALA A 1 709 ? 8.209 42.156 70.510 1.00 15.15 747 ALA A C 1
ATOM 5841 O O . ALA A 1 709 ? 8.032 43.129 69.787 1.00 14.30 747 ALA A O 1
ATOM 5843 N N . HIS A 1 710 ? 7.640 40.958 70.289 1.00 14.06 748 HIS A N 1
ATOM 5844 C CA . HIS A 1 710 ? 6.757 40.715 69.169 1.00 13.33 748 HIS A CA 1
ATOM 5845 C C . HIS A 1 710 ? 5.520 41.625 69.255 1.00 14.77 748 HIS A C 1
ATOM 5846 O O . HIS A 1 710 ? 5.146 42.279 68.280 1.00 13.73 748 HIS A O 1
ATOM 5853 N N . GLN A 1 711 ? 4.920 41.718 70.458 1.00 14.28 749 GLN A N 1
ATOM 5854 C CA . GLN A 1 711 ? 3.760 42.605 70.587 1.00 14.99 749 GLN A CA 1
ATOM 5855 C C . GLN A 1 711 ? 4.168 44.075 70.377 1.00 15.15 749 GLN A C 1
ATOM 5856 O O . GLN A 1 711 ? 3.443 44.835 69.705 1.00 14.86 749 GLN A O 1
ATOM 5862 N N . HIS A 1 712 ? 5.349 44.435 70.887 1.00 13.08 750 HIS A N 1
ATOM 5863 C CA . HIS A 1 712 ? 5.781 45.835 70.831 1.00 13.14 750 HIS A CA 1
ATOM 5864 C C . HIS A 1 712 ? 6.101 46.268 69.409 1.00 12.71 750 HIS A C 1
ATOM 5865 O O . HIS A 1 712 ? 5.733 47.369 68.996 1.00 13.04 750 HIS A O 1
ATOM 5872 N N . ILE A 1 713 ? 6.817 45.412 68.635 1.00 11.80 751 ILE A N 1
ATOM 5873 C CA . ILE A 1 713 ? 7.139 45.810 67.279 1.00 11.72 751 ILE A CA 1
ATOM 5874 C C . ILE A 1 713 ? 5.919 45.979 66.393 1.00 12.85 751 ILE A C 1
ATOM 5875 O O . ILE A 1 713 ? 5.785 46.968 65.698 1.00 12.92 751 ILE A O 1
ATOM 5880 N N . TYR A 1 714 ? 4.968 45.007 66.478 1.00 13.68 752 TYR A N 1
ATOM 5881 C CA . TYR A 1 714 ? 3.780 45.165 65.648 1.00 12.53 752 TYR A CA 1
ATOM 5882 C C . TYR A 1 714 ? 2.916 46.327 66.093 1.00 14.83 752 TYR A C 1
ATOM 5883 O O . TYR A 1 714 ? 2.338 46.977 65.239 1.00 14.73 752 TYR A O 1
ATOM 5892 N N . THR A 1 715 ? 2.913 46.650 67.396 1.00 13.03 753 THR A N 1
ATOM 5893 C CA . THR A 1 715 ? 2.184 47.836 67.883 1.00 13.03 753 THR A CA 1
ATOM 5894 C C . THR A 1 715 ? 2.868 49.102 67.329 1.00 14.69 753 THR A C 1
ATOM 5895 O O . THR A 1 715 ? 2.206 49.969 66.767 1.00 14.66 753 THR A O 1
ATOM 5899 N N . HIS A 1 716 ? 4.220 49.161 67.419 1.00 12.61 754 HIS A N 1
ATOM 5900 C CA . HIS A 1 716 ? 4.937 50.339 66.912 1.00 13.12 754 HIS A CA 1
ATOM 5901 C C . HIS A 1 716 ? 4.768 50.552 65.407 1.00 13.90 754 HIS A C 1
ATOM 5902 O O . HIS A 1 716 ? 4.518 51.664 64.938 1.00 14.29 754 HIS A O 1
ATOM 5909 N N . MET A 1 717 ? 4.890 49.451 64.615 1.00 11.64 755 MET A N 1
ATOM 5910 C CA . MET A 1 717 ? 4.741 49.527 63.165 1.00 11.17 755 MET A CA 1
ATOM 5911 C C . MET A 1 717 ? 3.294 49.895 62.802 1.00 12.73 755 MET A C 1
ATOM 5912 O O . MET A 1 717 ? 3.093 50.620 61.850 1.00 13.43 755 MET A O 1
ATOM 5917 N N . SER A 1 718 ? 2.316 49.371 63.555 1.00 13.65 756 SER A N 1
ATOM 5918 C CA . SER A 1 718 ? 0.919 49.706 63.270 1.00 13.81 756 SER A CA 1
ATOM 5919 C C . SER A 1 718 ? 0.702 51.211 63.491 1.00 14.45 756 SER A C 1
ATOM 5920 O O . SER A 1 718 ? 0.088 51.850 62.642 1.00 14.64 756 SER A O 1
ATOM 5923 N N . HIS A 1 719 ? 1.263 51.789 64.561 1.00 15.63 757 HIS A N 1
ATOM 5924 C CA . HIS A 1 719 ? 1.118 53.248 64.759 1.00 14.93 757 HIS A CA 1
ATOM 5925 C C . HIS A 1 719 ? 1.746 54.026 63.592 1.00 17.02 757 HIS A C 1
ATOM 5926 O O . HIS A 1 719 ? 1.180 55.003 63.084 1.00 16.26 757 HIS A O 1
ATOM 5933 N N . PHE A 1 720 ? 2.930 53.570 63.130 1.00 13.34 758 PHE A N 1
ATOM 5934 C CA . PHE A 1 720 ? 3.630 54.213 62.038 1.00 13.25 758 PHE A CA 1
ATOM 5935 C C . PHE A 1 720 ? 2.831 54.178 60.736 1.00 15.17 758 PHE A C 1
ATOM 5936 O O . PHE A 1 720 ? 2.732 55.183 60.044 1.00 16.36 758 PHE A O 1
ATOM 5944 N N . ILE A 1 721 ? 2.305 52.980 60.344 1.00 13.07 759 ILE A N 1
ATOM 5945 C CA . ILE A 1 721 ? 1.562 52.884 59.092 1.00 14.27 759 ILE A CA 1
ATOM 5946 C C . ILE A 1 721 ? 0.269 53.706 59.194 1.00 15.36 759 ILE A C 1
ATOM 5947 O O . ILE A 1 721 ? -0.111 54.365 58.225 1.00 16.86 759 ILE A O 1
ATOM 5952 N N . LYS A 1 722 ? -0.383 53.653 60.355 1.00 16.57 760 LYS A N 1
ATOM 5953 C CA . LYS A 1 722 ? -1.634 54.407 60.558 1.00 15.90 760 LYS A CA 1
ATOM 5954 C C . LYS A 1 722 ? -1.369 55.909 60.495 1.00 20.26 760 LYS A C 1
ATOM 5955 O O . LYS A 1 722 ? -2.154 56.626 59.862 1.00 20.09 760 LYS A O 1
ATOM 5961 N N . GLN A 1 723 ? -0.227 56.385 61.048 1.00 16.96 761 GLN A N 1
ATOM 5962 C CA . GLN A 1 723 ? 0.054 57.823 60.901 1.00 17.53 761 GLN A CA 1
ATOM 5963 C C . GLN A 1 723 ? 0.369 58.181 59.459 1.00 21.57 761 GLN A C 1
ATOM 5964 O O . GLN A 1 723 ? -0.106 59.207 58.959 1.00 21.28 761 GLN A O 1
ATOM 5970 N N . CYS A 1 724 ? 1.127 57.310 58.737 1.00 16.40 762 CYS A N 1
ATOM 5971 C CA . CYS A 1 724 ? 1.445 57.537 57.320 1.00 17.92 762 CYS A CA 1
ATOM 5972 C C . CYS A 1 724 ? 0.166 57.647 56.462 1.00 20.48 762 CYS A C 1
ATOM 5973 O O . CYS A 1 724 ? 0.119 58.403 55.490 1.00 21.31 762 CYS A O 1
ATOM 5976 N N . PHE A 1 725 ? -0.830 56.826 56.785 1.00 16.43 763 PHE A N 1
ATOM 5977 C CA . PHE A 1 725 ? -2.063 56.736 56.004 1.00 16.13 763 PHE A CA 1
ATOM 5978 C C . PHE A 1 725 ? -3.190 57.563 56.602 1.00 19.82 763 PHE A C 1
ATOM 5979 O O . PHE A 1 725 ? -4.321 57.447 56.113 1.00 20.04 763 PHE A O 1
ATOM 5987 N N . SER A 1 726 ? -2.905 58.373 57.640 1.00 18.03 764 SER A N 1
ATOM 5988 C CA . SER A 1 726 ? -3.932 59.212 58.333 1.00 18.70 764 SER A CA 1
ATOM 5989 C C . SER A 1 726 ? -5.140 58.394 58.787 1.00 24.53 764 SER A C 1
ATOM 5990 O O . SER A 1 726 ? -6.299 58.783 58.556 1.00 24.65 764 SER A O 1
ATOM 5993 N N . LEU A 1 727 ? -4.872 57.241 59.420 1.00 19.70 765 LEU A N 1
ATOM 5994 C CA . LEU A 1 727 ? -5.939 56.386 59.949 1.00 19.14 765 LEU A CA 1
ATOM 5995 C C . LEU A 1 727 ? -6.087 56.637 61.437 1.00 24.36 765 LEU A C 1
ATOM 5996 O O . LEU A 1 727 ? -5.090 56.708 62.162 1.00 24.09 765 LEU A O 1
ATOM 6001 N N . PRO A 1 728 ? -7.333 56.800 61.943 1.00 23.58 766 PRO A N 1
ATOM 6002 C CA . PRO A 1 728 ? -7.489 57.119 63.359 1.00 26.51 766 PRO A CA 1
ATOM 6003 C C . PRO A 1 728 ? -7.208 55.938 64.276 1.00 35.58 766 PRO A C 1
ATOM 6004 O O . PRO A 1 728 ? -6.675 56.158 65.384 1.00 43.59 766 PRO A O 1
ATOM 6008 N N . ALA A 1 729 ? -7.495 54.797 63.864 1.00 35.18 767 ALA A N 1
ATOM 6009 N N . ARG B 1 2 ? 9.814 91.426 62.099 1.00 44.24 40 ARG B N 1
ATOM 6010 C CA . ARG B 1 2 ? 11.181 90.970 61.836 1.00 43.52 40 ARG B CA 1
ATOM 6011 C C . ARG B 1 2 ? 11.245 89.431 61.834 1.00 44.69 40 ARG B C 1
ATOM 6012 O O . ARG B 1 2 ? 10.336 88.773 62.345 1.00 46.27 40 ARG B O 1
ATOM 6020 N N . LYS B 1 3 ? 12.353 88.870 61.328 1.00 36.08 41 LYS B N 1
ATOM 6021 C CA . LYS B 1 3 ? 12.624 87.428 61.354 1.00 33.55 41 LYS B CA 1
ATOM 6022 C C . LYS B 1 3 ? 12.762 86.934 62.802 1.00 30.45 41 LYS B C 1
ATOM 6023 O O . LYS B 1 3 ? 12.946 87.725 63.735 1.00 27.91 41 LYS B O 1
ATOM 6029 N N . THR B 1 4 ? 12.694 85.615 62.987 1.00 23.52 42 THR B N 1
ATOM 6030 C CA . THR B 1 4 ? 12.867 84.989 64.303 1.00 21.29 42 THR B CA 1
ATOM 6031 C C . THR B 1 4 ? 14.210 84.263 64.293 1.00 21.49 42 THR B C 1
ATOM 6032 O O . THR B 1 4 ? 14.865 84.200 63.256 1.00 21.13 42 THR B O 1
ATOM 6036 N N . TYR B 1 5 ? 14.643 83.767 65.461 1.00 18.74 43 TYR B N 1
ATOM 6037 C CA . TYR B 1 5 ? 15.893 83.020 65.597 1.00 18.45 43 TYR B CA 1
ATOM 6038 C C . TYR B 1 5 ? 15.463 81.551 65.318 1.00 19.38 43 TYR B C 1
ATOM 6039 O O . TYR B 1 5 ? 14.730 80.955 66.096 1.00 18.76 43 TYR B O 1
ATOM 6048 N N . THR B 1 6 ? 15.828 81.059 64.140 1.00 16.56 44 THR B N 1
ATOM 6049 C CA . THR B 1 6 ? 15.341 79.761 63.638 1.00 17.02 44 THR B CA 1
ATOM 6050 C C . THR B 1 6 ? 16.224 78.607 64.036 1.00 19.74 44 THR B C 1
ATOM 6051 O O . THR B 1 6 ? 17.345 78.801 64.523 1.00 18.52 44 THR B O 1
ATOM 6055 N N . LEU B 1 7 ? 15.733 77.381 63.780 1.00 17.87 45 LEU B N 1
ATOM 6056 C CA . LEU B 1 7 ? 16.547 76.202 64.064 1.00 17.20 45 LEU B CA 1
ATOM 6057 C C . LEU B 1 7 ? 17.819 76.219 63.226 1.00 19.21 45 LEU B C 1
ATOM 6058 O O . LEU B 1 7 ? 18.882 75.895 63.743 1.00 19.36 45 LEU B O 1
ATOM 6063 N N . THR B 1 8 ? 17.717 76.619 61.948 1.00 17.83 46 THR B N 1
ATOM 6064 C CA . THR B 1 8 ? 18.878 76.724 61.067 1.00 19.23 46 THR B CA 1
ATOM 6065 C C . THR B 1 8 ? 19.844 77.760 61.616 1.00 22.51 46 THR B C 1
ATOM 6066 O O . THR B 1 8 ? 21.046 77.521 61.592 1.00 21.46 46 THR B O 1
ATOM 6070 N N . ASP B 1 9 ? 19.324 78.894 62.170 1.00 19.91 47 ASP B N 1
ATOM 6071 C CA . ASP B 1 9 ? 20.234 79.871 62.780 1.00 18.09 47 ASP B CA 1
ATOM 6072 C C . ASP B 1 9 ? 21.054 79.225 63.902 1.00 20.78 47 ASP B C 1
ATOM 6073 O O . ASP B 1 9 ? 22.263 79.429 63.968 1.00 23.01 47 ASP B O 1
ATOM 6078 N N . TYR B 1 10 ? 20.408 78.420 64.758 1.00 16.75 48 TYR B N 1
ATOM 6079 C CA . TYR B 1 10 ? 21.109 77.735 65.833 1.00 16.21 48 TYR B CA 1
ATOM 6080 C C . TYR B 1 10 ? 22.117 76.720 65.294 1.00 20.11 48 TYR B C 1
ATOM 6081 O O . TYR B 1 10 ? 23.283 76.708 65.710 1.00 20.38 48 TYR B O 1
ATOM 6090 N N . LEU B 1 11 ? 21.657 75.863 64.371 1.00 17.89 49 LEU B N 1
ATOM 6091 C CA . LEU B 1 11 ? 22.517 74.800 63.831 1.00 18.53 49 LEU B CA 1
ATOM 6092 C C . LEU B 1 11 ? 23.680 75.291 62.968 1.00 25.44 49 LEU B C 1
ATOM 6093 O O . LEU B 1 11 ? 24.748 74.664 62.974 1.00 25.88 49 LEU B O 1
ATOM 6098 N N . LYS B 1 12 ? 23.501 76.428 62.274 1.00 23.26 50 LYS B N 1
ATOM 6099 C CA . LYS B 1 12 ? 24.548 76.956 61.392 1.00 24.07 50 LYS B CA 1
ATOM 6100 C C . LYS B 1 12 ? 25.345 78.106 62.013 1.00 30.16 50 LYS B C 1
ATOM 6101 O O . LYS B 1 12 ? 26.191 78.695 61.328 1.00 30.26 50 LYS B O 1
ATOM 6107 N N . ASN B 1 13 ? 25.093 78.408 63.307 1.00 26.49 51 ASN B N 1
ATOM 6108 C CA . ASN B 1 13 ? 25.768 79.455 64.076 1.00 27.53 51 ASN B CA 1
ATOM 6109 C C . ASN B 1 13 ? 25.779 80.784 63.300 1.00 30.00 51 ASN B C 1
ATOM 6110 O O . ASN B 1 13 ? 26.826 81.412 63.119 1.00 30.33 51 ASN B O 1
ATOM 6115 N N . THR B 1 14 ? 24.603 81.175 62.790 1.00 25.49 52 THR B N 1
ATOM 6116 C CA . THR B 1 14 ? 24.408 82.401 62.013 1.00 24.82 52 THR B CA 1
ATOM 6117 C C . THR B 1 14 ? 24.779 83.644 62.857 1.00 28.57 52 THR B C 1
ATOM 6118 O O . THR B 1 14 ? 25.408 84.581 62.347 1.00 27.71 52 THR B O 1
ATOM 6122 N N . TYR B 1 15 ? 24.406 83.620 64.137 1.00 25.46 53 TYR B N 1
ATOM 6123 C CA . TYR B 1 15 ? 24.619 84.730 65.068 1.00 25.74 53 TYR B CA 1
ATOM 6124 C C . TYR B 1 15 ? 25.691 84.326 66.050 1.00 30.85 53 TYR B C 1
ATOM 6125 O O . TYR B 1 15 ? 25.435 83.534 66.968 1.00 31.59 53 TYR B O 1
ATOM 6134 N N . ARG B 1 16 ? 26.924 84.795 65.799 1.00 28.63 54 ARG B N 1
ATOM 6135 C CA . ARG B 1 16 ? 28.086 84.364 66.575 1.00 28.97 54 ARG B CA 1
ATOM 6136 C C . ARG B 1 16 ? 28.486 85.299 67.680 1.00 31.54 54 ARG B C 1
ATOM 6137 O O . ARG B 1 16 ? 28.595 86.502 67.450 1.00 31.27 54 ARG B O 1
ATOM 6145 N N . LEU B 1 17 ? 28.694 84.739 68.879 1.00 27.25 55 LEU B N 1
ATOM 6146 C CA . LEU B 1 17 ? 29.167 85.480 70.046 1.00 26.31 55 LEU B CA 1
ATOM 6147 C C . LEU B 1 17 ? 30.665 85.624 69.863 1.00 30.77 55 LEU B C 1
ATOM 6148 O O . LEU B 1 17 ? 31.364 84.623 69.668 1.00 30.79 55 LEU B O 1
ATOM 6153 N N . LYS B 1 18 ? 31.168 86.856 69.911 1.00 25.52 56 LYS B N 1
ATOM 6154 C CA . LYS B 1 18 ? 32.603 87.053 69.778 1.00 26.30 56 LYS B CA 1
ATOM 6155 C C . LYS B 1 18 ? 33.203 86.983 71.157 1.00 31.84 56 LYS B C 1
ATOM 6156 O O . LYS B 1 18 ? 32.547 87.327 72.144 1.00 30.09 56 LYS B O 1
ATOM 6162 N N . LEU B 1 19 ? 34.422 86.462 71.232 1.00 31.43 57 LEU B N 1
ATOM 6163 C CA . LEU B 1 19 ? 35.135 86.311 72.497 1.00 32.66 57 LEU B CA 1
ATOM 6164 C C . LEU B 1 19 ? 36.356 87.222 72.427 1.00 32.07 57 LEU B C 1
ATOM 6165 O O . LEU B 1 19 ? 36.568 87.922 71.435 1.00 31.96 57 LEU B O 1
ATOM 6170 N N . TYR B 1 20 ? 37.164 87.188 73.473 1.00 27.59 58 TYR B N 1
ATOM 6171 C CA . TYR B 1 20 ? 38.448 87.855 73.514 1.00 25.88 58 TYR B CA 1
ATOM 6172 C C . TYR B 1 20 ? 39.323 86.963 74.375 1.00 28.23 58 TYR B C 1
ATOM 6173 O O . TYR B 1 20 ? 39.458 87.177 75.576 1.00 27.64 58 TYR B O 1
ATOM 6182 N N . SER B 1 21 ? 39.861 85.899 73.751 1.00 25.27 59 SER B N 1
ATOM 6183 C CA . SER B 1 21 ? 40.703 8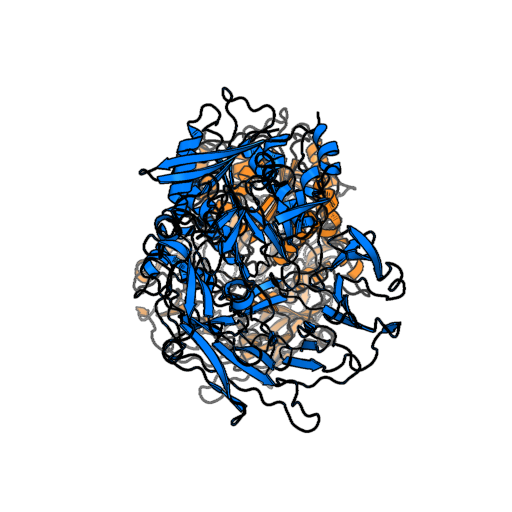4.935 74.430 1.00 25.38 59 SER B CA 1
ATOM 6184 C C . SER B 1 21 ? 42.126 85.408 74.392 1.00 30.27 59 SER B C 1
ATOM 6185 O O . SER B 1 21 ? 42.729 85.497 73.322 1.00 32.93 59 SER B O 1
ATOM 6188 N N . LEU B 1 22 ? 42.643 85.786 75.547 1.00 25.77 60 LEU B N 1
ATOM 6189 C CA . LEU B 1 22 ? 44.018 86.238 75.618 1.00 23.96 60 LEU B CA 1
ATOM 6190 C C . LEU B 1 22 ? 44.845 85.294 76.477 1.00 28.75 60 LEU B C 1
ATOM 6191 O O . LEU B 1 22 ? 44.300 84.576 77.330 1.00 27.89 60 LEU B O 1
ATOM 6196 N N . ARG B 1 23 ? 46.166 85.339 76.297 1.00 26.41 61 ARG B N 1
ATOM 6197 C CA . ARG B 1 23 ? 47.095 84.531 77.090 1.00 26.59 61 ARG B CA 1
ATOM 6198 C C . ARG B 1 23 ? 48.124 85.469 77.704 1.00 28.72 61 ARG B C 1
ATOM 6199 O O . ARG B 1 23 ? 48.929 86.056 76.976 1.00 27.99 61 ARG B O 1
ATOM 6207 N N . TRP B 1 24 ? 48.106 85.613 79.029 1.00 25.54 62 TRP B N 1
ATOM 6208 C CA . TRP B 1 24 ? 49.082 86.442 79.738 1.00 25.74 62 TRP B CA 1
ATOM 6209 C C . TRP B 1 24 ? 50.448 85.770 79.667 1.00 31.84 62 TRP B C 1
ATOM 6210 O O . TRP B 1 24 ? 50.546 84.550 79.851 1.00 30.74 62 TRP B O 1
ATOM 6221 N N . ILE B 1 25 ? 51.485 86.549 79.317 1.00 29.69 63 ILE B N 1
ATOM 6222 C CA . ILE B 1 25 ? 52.854 86.026 79.185 1.00 29.86 63 ILE B CA 1
ATOM 6223 C C . ILE B 1 25 ? 53.771 86.610 80.226 1.00 33.78 63 ILE B C 1
ATOM 6224 O O . ILE B 1 25 ? 54.886 86.125 80.425 1.00 33.55 63 ILE B O 1
ATOM 6229 N N . SER B 1 26 ? 53.310 87.671 80.871 1.00 29.43 64 SER B N 1
ATOM 6230 C CA . SER B 1 26 ? 54.048 88.367 81.903 1.00 29.64 64 SER B CA 1
ATOM 6231 C C . SER B 1 26 ? 53.036 89.140 82.721 1.00 33.01 64 SER B C 1
ATOM 6232 O O . SER B 1 26 ? 51.818 88.940 82.581 1.00 32.89 64 SER B O 1
ATOM 6235 N N . ASP B 1 27 ? 53.526 90.016 83.572 1.00 29.92 65 ASP B N 1
ATOM 6236 C CA . ASP B 1 27 ? 52.662 90.838 84.395 1.00 30.59 65 ASP B CA 1
ATOM 6237 C C . ASP B 1 27 ? 52.115 92.063 83.642 1.00 35.59 65 ASP B C 1
ATOM 6238 O O . ASP B 1 27 ? 51.266 92.765 84.194 1.00 35.83 65 ASP B O 1
ATOM 6243 N N . HIS B 1 28 ? 52.595 92.327 82.398 1.00 33.39 66 HIS B N 1
ATOM 6244 C CA A HIS B 1 28 ? 52.115 93.495 81.657 0.50 33.35 66 HIS B CA 1
ATOM 6245 C CA B HIS B 1 28 ? 52.244 93.526 81.621 0.50 33.34 66 HIS B CA 1
ATOM 6246 C C . HIS B 1 28 ? 51.794 93.227 80.185 1.00 35.41 66 HIS B C 1
ATOM 6247 O O . HIS B 1 28 ? 51.294 94.128 79.491 1.00 34.87 66 HIS B O 1
ATOM 6260 N N . GLU B 1 29 ? 52.038 92.000 79.703 1.00 29.57 67 GLU B N 1
ATOM 6261 C CA . GLU B 1 29 ? 51.743 91.666 78.315 1.00 28.46 67 GLU B CA 1
ATOM 6262 C C . GLU B 1 29 ? 50.929 90.408 78.115 1.00 30.18 67 GLU B C 1
ATOM 6263 O O . GLU B 1 29 ? 51.030 89.457 78.891 1.00 28.77 67 GLU B O 1
ATOM 6269 N N . TYR B 1 30 ? 50.146 90.400 77.033 1.00 26.83 68 TYR B N 1
ATOM 6270 C CA . TYR B 1 30 ? 49.358 89.232 76.669 1.00 25.79 68 TYR B CA 1
ATOM 6271 C C . TYR B 1 30 ? 49.431 88.918 75.189 1.00 30.49 68 TYR B C 1
ATOM 6272 O O . TYR B 1 30 ? 49.673 89.812 74.381 1.00 29.47 68 TYR B O 1
ATOM 6281 N N . LEU B 1 31 ? 49.197 87.653 74.825 1.00 28.91 69 LEU B N 1
ATOM 6282 C CA . LEU B 1 31 ? 49.131 87.230 73.428 1.00 30.06 69 LEU B CA 1
ATOM 6283 C C . LEU B 1 31 ? 47.687 87.158 73.009 1.00 33.71 69 LEU B C 1
ATOM 6284 O O . LEU B 1 31 ? 46.828 86.802 73.814 1.00 32.88 69 LEU B O 1
ATOM 6289 N N . TYR B 1 32 ? 47.414 87.507 71.752 1.00 32.26 70 TYR B N 1
ATOM 6290 C CA . TYR B 1 32 ? 46.058 87.485 71.205 1.00 33.28 70 TYR B CA 1
ATOM 6291 C C . TYR B 1 32 ? 46.103 87.180 69.720 1.00 40.69 70 TYR B C 1
ATOM 6292 O O . TYR B 1 32 ? 46.895 87.786 68.991 1.00 39.99 70 TYR B O 1
ATOM 6301 N N . LYS B 1 33 ? 45.272 86.218 69.289 1.00 40.01 71 LYS B N 1
ATOM 6302 C CA . LYS B 1 33 ? 45.175 85.774 67.900 1.00 42.12 71 LYS B CA 1
ATOM 6303 C C . LYS B 1 33 ? 44.223 86.697 67.138 1.00 49.63 71 LYS B C 1
ATOM 6304 O O . LYS B 1 33 ? 43.066 86.856 67.536 1.00 49.35 71 LYS B O 1
ATOM 6310 N N . GLN B 1 34 ? 44.734 87.343 66.070 1.00 48.81 72 GLN B N 1
ATOM 6311 C CA . GLN B 1 34 ? 43.978 88.282 65.242 1.00 49.80 72 GLN B CA 1
ATOM 6312 C C . GLN B 1 34 ? 44.315 88.024 63.774 1.00 56.72 72 GLN B C 1
ATOM 6313 O O . GLN B 1 34 ? 45.475 88.177 63.377 1.00 56.91 72 GLN B O 1
ATOM 6319 N N . GLU B 1 35 ? 43.298 87.614 62.979 1.00 54.37 73 GLU B N 1
ATOM 6320 C CA . GLU B 1 35 ? 43.422 87.267 61.553 1.00 55.12 73 GLU B CA 1
ATOM 6321 C C . GLU B 1 35 ? 44.545 86.236 61.346 1.00 59.08 73 GLU B C 1
ATOM 6322 O O . GLU B 1 35 ? 45.436 86.411 60.508 1.00 58.63 73 GLU B O 1
ATOM 6328 N N . ASN B 1 36 ? 44.514 85.185 62.194 1.00 55.25 74 ASN B N 1
ATOM 6329 C CA . ASN B 1 36 ? 45.460 84.064 62.259 1.00 54.61 74 ASN B CA 1
ATOM 6330 C C . ASN B 1 36 ? 46.896 84.420 62.709 1.00 54.52 74 ASN B C 1
ATOM 6331 O O . ASN B 1 36 ? 47.733 83.524 62.824 1.00 54.25 74 ASN B O 1
ATOM 6336 N N . ASN B 1 37 ? 47.167 85.716 62.985 1.00 48.62 75 ASN B N 1
ATOM 6337 C CA . ASN B 1 37 ? 48.462 86.213 63.484 1.00 47.45 75 ASN B CA 1
ATOM 6338 C C . ASN B 1 37 ? 48.429 86.227 65.003 1.00 49.20 75 ASN B C 1
ATOM 6339 O O . ASN B 1 37 ? 47.375 86.477 65.585 1.00 49.72 75 ASN B O 1
ATOM 6344 N N . ILE B 1 38 ? 49.585 86.039 65.648 1.00 43.25 76 ILE B N 1
ATOM 6345 C CA . ILE B 1 38 ? 49.640 86.133 67.107 1.00 42.15 76 ILE B CA 1
ATOM 6346 C C . ILE B 1 38 ? 50.246 87.496 67.434 1.00 41.86 76 ILE B C 1
ATOM 6347 O O . ILE B 1 38 ? 51.391 87.773 67.071 1.00 39.69 76 ILE B O 1
ATOM 6352 N N . LEU B 1 39 ? 49.453 88.359 68.070 1.00 37.34 77 LEU B N 1
ATOM 6353 C CA . LEU B 1 39 ? 49.898 89.693 68.458 1.00 36.62 77 LEU B CA 1
ATOM 6354 C C . LEU B 1 39 ? 50.227 89.707 69.932 1.00 39.38 77 LEU B C 1
ATOM 6355 O O . LEU B 1 39 ? 49.585 89.003 70.704 1.00 38.40 77 LEU B O 1
ATOM 6360 N N . VAL B 1 40 ? 51.238 90.490 70.321 1.00 35.40 78 VAL B N 1
ATOM 6361 C CA . VAL B 1 40 ? 51.610 90.696 71.721 1.00 34.29 78 VAL B CA 1
ATOM 6362 C C . VAL B 1 40 ? 51.114 92.093 72.084 1.00 36.28 78 VAL B C 1
ATOM 6363 O O . VAL B 1 40 ? 51.393 93.037 71.348 1.00 36.47 78 VAL B O 1
ATOM 6367 N N . PHE B 1 41 ? 50.294 92.205 73.139 1.00 30.59 79 PHE B N 1
ATOM 6368 C CA . PHE B 1 41 ? 49.717 93.483 73.552 1.00 30.11 79 PHE B CA 1
ATOM 6369 C C . PHE B 1 41 ? 50.298 93.977 74.834 1.00 33.86 79 PHE B C 1
ATOM 6370 O O . PHE B 1 41 ? 50.496 93.203 75.768 1.00 30.85 79 PHE B O 1
ATOM 6378 N N . ASN B 1 42 ? 50.479 95.297 74.917 1.00 31.76 80 ASN B N 1
ATOM 6379 C CA . ASN B 1 42 ? 50.924 95.958 76.130 1.00 31.75 80 ASN B CA 1
ATOM 6380 C C . ASN B 1 42 ? 49.629 96.306 76.863 1.00 34.43 80 ASN B C 1
ATOM 6381 O O . ASN B 1 42 ? 48.811 97.043 76.315 1.00 34.10 80 ASN B O 1
ATOM 6386 N N . ALA B 1 43 ? 49.423 95.769 78.078 1.00 29.70 81 ALA B N 1
ATOM 6387 C CA . ALA B 1 43 ? 48.195 96.021 78.834 1.00 29.09 81 ALA B CA 1
ATOM 6388 C C . ALA B 1 43 ? 47.989 97.495 79.177 1.00 32.94 81 ALA B C 1
ATOM 6389 O O . ALA B 1 43 ? 46.868 97.992 79.068 1.00 31.46 81 ALA B O 1
ATOM 6391 N N . GLU B 1 44 ? 49.064 98.194 79.592 1.00 30.05 82 GLU B N 1
ATOM 6392 C CA . GLU B 1 44 ? 48.949 99.601 79.992 1.00 30.35 82 GLU B CA 1
ATOM 6393 C C . GLU B 1 44 ? 48.452 100.518 78.868 1.00 35.47 82 GLU B C 1
ATOM 6394 O O . GLU B 1 44 ? 47.540 101.310 79.095 1.00 34.26 82 GLU B O 1
ATOM 6400 N N . TYR B 1 45 ? 49.031 100.394 77.667 1.00 36.12 83 TYR B N 1
ATOM 6401 C CA . TYR B 1 45 ? 48.703 101.281 76.545 1.00 38.03 83 TYR B CA 1
ATOM 6402 C C . TYR B 1 45 ? 47.777 100.740 75.464 1.00 41.57 83 TYR B C 1
ATOM 6403 O O . TYR B 1 45 ? 47.133 101.525 74.774 1.00 41.07 83 TYR B O 1
ATOM 6412 N N . GLY B 1 46 ? 47.694 99.421 75.329 1.00 37.61 84 GLY B N 1
ATOM 6413 C CA . GLY B 1 46 ? 46.813 98.814 74.336 1.00 37.12 84 GLY B CA 1
ATOM 6414 C C . GLY B 1 46 ? 47.429 98.671 72.961 1.00 42.16 84 GLY B C 1
ATOM 6415 O O . GLY B 1 46 ? 46.762 98.197 72.032 1.00 41.88 84 GLY B O 1
ATOM 6416 N N . ASN B 1 47 ? 48.707 99.080 72.819 1.00 39.26 85 ASN B N 1
ATOM 6417 C CA . ASN B 1 47 ? 49.441 98.936 71.564 1.00 39.46 85 ASN B CA 1
ATOM 6418 C C . ASN B 1 47 ? 49.880 97.495 71.407 1.00 44.54 85 ASN B C 1
ATOM 6419 O O . ASN B 1 47 ? 50.084 96.797 72.407 1.00 43.79 85 ASN B O 1
ATOM 6424 N N . SER B 1 48 ? 50.040 97.054 70.156 1.00 42.04 86 SER B N 1
ATOM 6425 C CA . SER B 1 48 ? 50.481 95.699 69.860 1.00 42.18 86 SER B CA 1
ATOM 6426 C C . SER B 1 48 ? 51.634 95.660 68.854 1.00 47.44 86 SER B C 1
ATOM 6427 O O . SER B 1 48 ? 51.938 96.665 68.208 1.00 46.90 86 SER B O 1
ATOM 6430 N N . SER B 1 49 ? 52.290 94.491 68.766 1.00 44.37 87 SER B N 1
ATOM 6431 C CA . SER B 1 49 ? 53.358 94.160 67.829 1.00 44.34 87 SER B CA 1
ATOM 6432 C C . SER B 1 49 ? 53.078 92.743 67.370 1.00 48.19 87 SER B C 1
ATOM 6433 O O . SER B 1 49 ? 52.496 91.959 68.127 1.00 47.49 87 SER B O 1
ATOM 6436 N N . VAL B 1 50 ? 53.474 92.406 66.141 1.00 44.15 88 VAL B N 1
ATOM 6437 C CA . VAL B 1 50 ? 53.269 91.056 65.634 1.00 43.89 88 VAL B CA 1
ATOM 6438 C C . VAL B 1 50 ? 54.305 90.152 66.302 1.00 46.09 88 VAL B C 1
ATOM 6439 O O . VAL B 1 50 ? 55.503 90.434 66.238 1.00 45.77 88 VAL B O 1
ATOM 6443 N N . PHE B 1 51 ? 53.832 89.131 67.029 1.00 41.75 89 PHE B N 1
ATOM 6444 C CA . PHE B 1 51 ? 54.717 88.183 67.691 1.00 41.32 89 PHE B CA 1
ATOM 6445 C C . PHE B 1 51 ? 55.046 87.072 66.705 1.00 45.12 89 PHE B C 1
ATOM 6446 O O . PHE B 1 51 ? 56.205 86.674 66.602 1.00 44.60 89 PHE B O 1
ATOM 6454 N N . LEU B 1 52 ? 54.023 86.572 65.984 1.00 41.61 90 LEU B N 1
ATOM 6455 C CA . LEU B 1 52 ? 54.184 85.515 64.993 1.00 41.91 90 LEU B CA 1
ATOM 6456 C C . LEU B 1 52 ? 53.188 85.694 63.859 1.00 47.36 90 LEU B C 1
ATOM 6457 O O . LEU B 1 52 ? 51.972 85.701 64.088 1.00 46.93 90 LEU B O 1
ATOM 6462 N N . GLU B 1 53 ? 53.715 85.862 62.632 1.00 44.86 91 GLU B N 1
ATOM 6463 C CA . GLU B 1 53 ? 52.901 86.053 61.437 1.00 45.34 91 GLU B CA 1
ATOM 6464 C C . GLU B 1 53 ? 52.157 84.782 61.093 1.00 48.86 91 GLU B C 1
ATOM 6465 O O . GLU B 1 53 ? 52.719 83.688 61.200 1.00 47.43 91 GLU B O 1
ATOM 6471 N N . ASN B 1 54 ? 50.879 84.943 60.700 1.00 46.77 92 ASN B N 1
ATOM 6472 C CA . ASN B 1 54 ? 49.933 83.898 60.290 1.00 47.40 92 ASN B CA 1
ATOM 6473 C C . ASN B 1 54 ? 50.493 82.914 59.260 1.00 51.64 92 ASN B C 1
ATOM 6474 O O . ASN B 1 54 ? 50.210 81.718 59.318 1.00 50.91 92 ASN B O 1
ATOM 6479 N N . SER B 1 55 ? 51.300 83.435 58.337 1.00 49.35 93 SER B N 1
ATOM 6480 C CA . SER B 1 55 ? 51.957 82.719 57.247 1.00 49.76 93 SER B CA 1
ATOM 6481 C C . SER B 1 55 ? 52.874 81.604 57.724 1.00 54.25 93 SER B C 1
ATOM 6482 O O . SER B 1 55 ? 52.967 80.576 57.046 1.00 54.46 93 SER B O 1
ATOM 6485 N N . THR B 1 56 ? 53.532 81.791 58.895 1.00 50.45 94 THR B N 1
ATOM 6486 C CA . THR B 1 56 ? 54.416 80.779 59.489 1.00 50.46 94 THR B CA 1
ATOM 6487 C C . THR B 1 56 ? 53.669 79.446 59.634 1.00 54.66 94 THR B C 1
ATOM 6488 O O . THR B 1 56 ? 54.237 78.408 59.304 1.00 53.60 94 THR B O 1
ATOM 6492 N N . PHE B 1 57 ? 52.372 79.492 60.035 1.00 51.71 95 PHE B N 1
ATOM 6493 C CA . PHE B 1 57 ? 51.508 78.318 60.212 1.00 52.43 95 PHE B CA 1
ATOM 6494 C C . PHE B 1 57 ? 51.230 77.497 58.944 1.00 58.10 95 PHE B C 1
ATOM 6495 O O . PHE B 1 57 ? 50.787 76.347 59.055 1.00 57.43 95 PHE B O 1
ATOM 6503 N N . ASP B 1 58 ? 51.479 78.082 57.754 1.00 55.75 96 ASP B N 1
ATOM 6504 C CA . ASP B 1 58 ? 51.256 77.433 56.455 1.00 56.17 96 ASP B CA 1
ATOM 6505 C C . ASP B 1 58 ? 52.514 76.774 55.842 1.00 59.83 96 ASP B C 1
ATOM 6506 O O . ASP B 1 58 ? 52.405 76.144 54.781 1.00 59.22 96 ASP B O 1
ATOM 6511 N N . GLU B 1 59 ? 53.693 76.891 56.508 1.00 55.90 97 GLU B N 1
ATOM 6512 C CA . GLU B 1 59 ? 54.939 76.305 56.000 1.00 55.20 97 GLU B CA 1
ATOM 6513 C C . GLU B 1 59 ? 55.205 74.850 56.435 1.00 59.48 97 GLU B C 1
ATOM 6514 O O . GLU B 1 59 ? 56.309 74.338 56.215 1.00 60.01 97 GLU B O 1
ATOM 6520 N N . PHE B 1 60 ? 54.181 74.168 57.003 1.00 55.00 98 PHE B N 1
ATOM 6521 C CA . PHE B 1 60 ? 54.334 72.795 57.510 1.00 54.79 98 PHE B CA 1
ATOM 6522 C C . PHE B 1 60 ? 53.774 71.654 56.655 1.00 57.82 98 PHE B C 1
ATOM 6523 O O . PHE B 1 60 ? 54.255 70.523 56.767 1.00 58.08 98 PHE B O 1
ATOM 6531 N N . GLY B 1 61 ? 52.795 71.953 55.805 1.00 52.83 99 GLY B N 1
ATOM 6532 C CA . GLY B 1 61 ? 52.187 70.952 54.932 1.00 52.28 99 GLY B CA 1
ATOM 6533 C C . GLY B 1 61 ? 50.985 70.249 55.533 1.00 54.88 99 GLY B C 1
ATOM 6534 O O . GLY B 1 61 ? 50.350 69.425 54.867 1.00 56.23 99 GLY B O 1
ATOM 6535 N N . HIS B 1 62 ? 50.686 70.556 56.806 1.00 47.96 100 HIS B N 1
ATOM 6536 C CA . HIS B 1 62 ? 49.547 70.033 57.565 1.00 46.25 100 HIS B CA 1
ATOM 6537 C C . HIS B 1 62 ? 48.888 71.157 58.355 1.00 45.04 100 HIS B C 1
ATOM 6538 O O . HIS B 1 62 ? 49.524 72.182 58.619 1.00 44.47 100 HIS B O 1
ATOM 6545 N N . SER B 1 63 ? 47.605 70.984 58.700 1.00 39.47 101 SER B N 1
ATOM 6546 C CA . SER B 1 63 ? 46.862 71.984 59.462 1.00 38.31 101 SER B CA 1
ATOM 6547 C C . SER B 1 63 ? 47.241 71.873 60.938 1.00 39.00 101 SER B C 1
ATOM 6548 O O . SER B 1 63 ? 47.341 70.768 61.474 1.00 37.97 101 SER B O 1
ATOM 6551 N N . ILE B 1 64 ? 47.474 73.015 61.571 1.00 33.82 102 ILE B N 1
ATOM 6552 C CA . ILE B 1 64 ? 47.844 73.098 62.978 1.00 32.70 102 ILE B CA 1
ATOM 6553 C C . ILE B 1 64 ? 46.583 73.230 63.813 1.00 35.04 102 ILE B C 1
ATOM 6554 O O . ILE B 1 64 ? 45.807 74.168 63.615 1.00 34.56 102 ILE B O 1
ATOM 6559 N N . ASN B 1 65 ? 46.374 72.281 64.735 1.00 31.02 103 ASN B N 1
ATOM 6560 C CA . ASN B 1 65 ? 45.217 72.269 65.631 1.00 30.03 103 ASN B CA 1
ATOM 6561 C C . ASN B 1 65 ? 45.328 73.315 66.735 1.00 34.05 103 ASN B C 1
ATOM 6562 O O . ASN B 1 65 ? 44.342 73.964 67.068 1.00 34.37 103 ASN B O 1
ATOM 6567 N N . ASP B 1 66 ? 46.520 73.441 67.349 1.00 28.78 104 ASP B N 1
ATOM 6568 C CA . ASP B 1 66 ? 46.765 74.386 68.431 1.00 27.95 104 ASP B CA 1
ATOM 6569 C C . ASP B 1 66 ? 48.236 74.646 68.533 1.00 29.01 104 ASP B C 1
ATOM 6570 O O . ASP B 1 66 ? 49.037 73.972 67.881 1.00 27.44 104 ASP B O 1
ATOM 6575 N N . TYR B 1 67 ? 48.600 75.633 69.337 1.00 26.86 105 TYR B N 1
ATOM 6576 C CA . TYR B 1 67 ? 49.985 75.982 69.558 1.00 28.26 105 TYR B CA 1
ATOM 6577 C C . TYR B 1 67 ? 50.177 76.336 71.022 1.00 30.38 105 TYR B C 1
ATOM 6578 O O . TYR B 1 67 ? 49.214 76.714 71.713 1.00 28.84 105 TYR B O 1
ATOM 6587 N N . SER B 1 68 ? 51.438 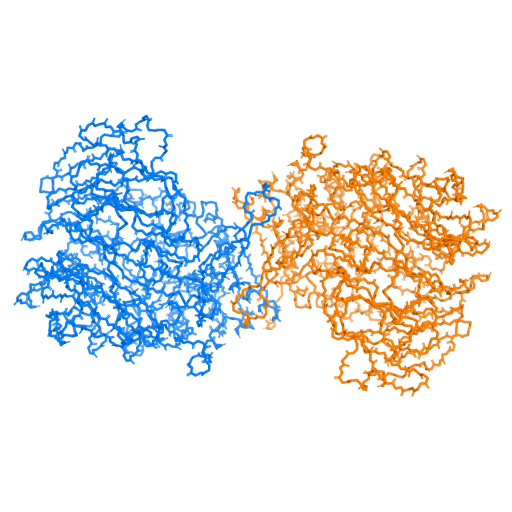76.315 71.471 1.00 24.64 106 SER B N 1
ATOM 6588 C CA . SER B 1 68 ? 51.776 76.708 72.830 1.00 24.32 106 SER B CA 1
ATOM 6589 C C . SER B 1 68 ? 53.149 77.315 72.761 1.00 26.76 106 SER B C 1
ATOM 6590 O O . SER B 1 68 ? 54.100 76.619 72.382 1.00 25.91 106 SER B O 1
ATOM 6593 N N . ILE B 1 69 ? 53.266 78.597 73.108 1.00 23.70 107 ILE B N 1
ATOM 6594 C CA . ILE B 1 69 ? 54.568 79.255 73.093 1.00 24.24 107 ILE B CA 1
ATOM 6595 C C . ILE B 1 69 ? 55.251 78.980 74.432 1.00 26.87 107 ILE B C 1
ATOM 6596 O O . ILE B 1 69 ? 54.596 79.034 75.493 1.00 24.65 107 ILE B O 1
ATOM 6601 N N . SER B 1 70 ? 56.555 78.632 74.395 1.00 22.78 108 SER B N 1
ATOM 6602 C CA . SER B 1 70 ? 57.268 78.361 75.643 1.00 21.83 108 SER B CA 1
ATOM 6603 C C . SER B 1 70 ? 57.227 79.628 76.510 1.00 26.02 108 SER B C 1
ATOM 6604 O O . SER B 1 70 ? 57.205 80.752 75.974 1.00 24.28 108 SER B O 1
ATOM 6607 N N . PRO B 1 71 ? 57.232 79.489 77.851 1.00 22.50 109 PRO B N 1
ATOM 6608 C CA . PRO B 1 71 ? 57.172 80.686 78.715 1.00 23.48 109 PRO B CA 1
ATOM 6609 C C . PRO B 1 71 ? 58.240 81.744 78.462 1.00 27.23 109 PRO B C 1
ATOM 6610 O O . PRO B 1 71 ? 57.937 82.915 78.627 1.00 27.61 109 PRO B O 1
ATOM 6614 N N . ASP B 1 72 ? 59.448 81.354 78.017 1.00 24.63 110 ASP B N 1
ATOM 6615 C CA . ASP B 1 72 ? 60.525 82.302 77.703 1.00 24.51 110 ASP B CA 1
ATOM 6616 C C . ASP B 1 72 ? 60.390 82.920 76.284 1.00 30.02 110 ASP B C 1
ATOM 6617 O O . ASP B 1 72 ? 61.203 83.770 75.914 1.00 30.54 110 ASP B O 1
ATOM 6622 N N . GLY B 1 73 ? 59.394 82.474 75.521 1.00 25.57 111 GLY B N 1
ATOM 6623 C CA . GLY B 1 73 ? 59.109 82.961 74.171 1.00 26.94 111 GLY B CA 1
ATOM 6624 C C . GLY B 1 73 ? 60.077 82.531 73.082 1.00 31.59 111 GLY B C 1
ATOM 6625 O O . GLY B 1 73 ? 60.030 83.075 71.973 1.00 32.43 111 GLY B O 1
ATOM 6626 N N . GLN B 1 74 ? 60.945 81.551 73.363 1.00 25.69 112 GLN B N 1
ATOM 6627 C CA . GLN B 1 74 ? 61.954 81.094 72.396 1.00 24.48 112 GLN B CA 1
ATOM 6628 C C . GLN B 1 74 ? 61.486 80.020 71.440 1.00 26.92 112 GLN B C 1
ATOM 6629 O O . GLN B 1 74 ? 62.106 79.827 70.389 1.00 26.64 112 GLN B O 1
ATOM 6635 N N . PHE B 1 75 ? 60.418 79.286 71.799 1.00 21.04 113 PHE B N 1
ATOM 6636 C CA . PHE B 1 75 ? 59.931 78.165 71.016 1.00 19.79 113 PHE B CA 1
ATOM 6637 C C . PHE B 1 75 ? 58.432 78.135 70.959 1.00 23.80 113 PHE B C 1
ATOM 6638 O O . PHE B 1 75 ? 57.750 78.680 71.823 1.00 24.32 113 PHE B O 1
ATOM 6646 N N . ILE B 1 76 ? 57.922 77.510 69.912 1.00 23.04 114 ILE B N 1
ATOM 6647 C CA . ILE B 1 76 ? 56.500 77.297 69.762 1.00 22.33 114 ILE B CA 1
ATOM 6648 C C . ILE B 1 76 ? 56.272 75.848 69.527 1.00 24.32 114 ILE B C 1
ATOM 6649 O O . ILE B 1 76 ? 56.892 75.232 68.654 1.00 23.54 114 ILE B O 1
ATOM 6654 N N . LEU B 1 77 ? 55.379 75.283 70.322 1.00 19.77 115 LEU B N 1
ATOM 6655 C CA . LEU B 1 77 ? 54.976 73.901 70.194 1.00 19.40 115 LEU B CA 1
ATOM 6656 C C . LEU B 1 77 ? 53.744 73.882 69.290 1.00 23.92 115 LEU B C 1
ATOM 6657 O O . LEU B 1 77 ? 52.760 74.567 69.567 1.00 24.81 115 LEU B O 1
ATOM 6662 N N . LEU B 1 78 ? 53.813 73.105 68.217 1.00 21.81 116 LEU B N 1
ATOM 6663 C CA . LEU B 1 78 ? 52.763 73.008 67.209 1.00 22.57 116 LEU B CA 1
ATOM 6664 C C . LEU B 1 78 ? 52.098 71.684 67.287 1.00 22.84 116 LEU B C 1
ATOM 6665 O O . LEU B 1 78 ? 52.731 70.651 67.104 1.00 23.02 116 LEU B O 1
ATOM 6670 N N . GLU B 1 79 ? 50.794 71.707 67.552 1.00 20.16 117 GLU B N 1
ATOM 6671 C CA . GLU B 1 79 ? 49.985 70.509 67.682 1.00 19.87 117 GLU B CA 1
ATOM 6672 C C . GLU B 1 79 ? 49.243 70.215 66.392 1.00 24.79 117 GLU B C 1
ATOM 6673 O O . GLU B 1 79 ? 48.544 71.087 65.872 1.00 25.47 117 GLU B O 1
ATOM 6679 N N . TYR B 1 80 ? 49.361 68.988 65.911 1.00 21.38 118 TYR B N 1
ATOM 6680 C CA . TYR B 1 80 ? 48.669 68.569 64.695 1.00 22.13 118 TYR B CA 1
ATOM 6681 C C . TYR B 1 80 ? 48.282 67.099 64.745 1.00 25.68 118 TYR B C 1
ATOM 6682 O O . TYR B 1 80 ? 48.605 66.434 65.734 1.00 24.43 118 TYR B O 1
ATOM 6691 N N . ASN B 1 81 ? 47.549 66.568 63.719 1.00 22.92 119 ASN B N 1
ATOM 6692 C CA . ASN B 1 81 ? 47.096 65.167 63.713 1.00 22.31 119 ASN B CA 1
ATOM 6693 C C . ASN B 1 81 ? 46.295 64.865 65.002 1.00 24.70 119 ASN B C 1
ATOM 6694 O O . ASN B 1 81 ? 46.415 63.770 65.566 1.00 23.27 119 ASN B O 1
ATOM 6699 N N . TYR B 1 82 ? 45.517 65.842 65.447 1.00 22.11 120 TYR B N 1
ATOM 6700 C CA . TYR B 1 82 ? 44.706 65.719 66.661 1.00 21.92 120 TYR B CA 1
ATOM 6701 C C . TYR B 1 82 ? 43.689 64.578 66.491 1.00 24.81 120 TYR B C 1
ATOM 6702 O O . TYR B 1 82 ? 42.977 64.510 65.473 1.00 24.18 120 TYR B O 1
ATOM 6711 N N . VAL B 1 83 ? 43.629 63.670 67.472 1.00 19.87 121 VAL B N 1
ATOM 6712 C CA . VAL B 1 83 ? 42.670 62.552 67.482 1.00 18.68 121 VAL B CA 1
ATOM 6713 C C . VAL B 1 83 ? 42.042 62.518 68.873 1.00 22.87 121 VAL B C 1
ATOM 6714 O O . VAL B 1 83 ? 42.723 62.161 69.835 1.00 20.87 121 VAL B O 1
ATOM 6718 N N . LYS B 1 84 ? 40.755 62.860 68.969 1.00 21.03 122 LYS B N 1
ATOM 6719 C CA . LYS B 1 84 ? 40.055 62.894 70.250 1.00 19.53 122 LYS B CA 1
ATOM 6720 C C . LYS B 1 84 ? 39.936 61.515 70.900 1.00 22.32 122 LYS B C 1
ATOM 6721 O O . LYS B 1 84 ? 39.723 60.502 70.209 1.00 21.19 122 LYS B O 1
ATOM 6727 N N . GLN B 1 85 ? 40.078 61.482 72.267 1.00 17.71 123 GLN B N 1
ATOM 6728 C CA . GLN B 1 85 ? 39.815 60.278 73.025 1.00 16.62 123 GLN B CA 1
ATOM 6729 C C . GLN B 1 85 ? 38.545 60.508 73.850 1.00 19.51 123 GLN B C 1
ATOM 6730 O O . GLN B 1 85 ? 37.453 60.461 73.270 1.00 18.03 123 GLN B O 1
ATOM 6736 N N . TRP B 1 86 ? 38.654 60.854 75.177 1.00 15.36 124 TRP B N 1
ATOM 6737 C CA . TRP B 1 86 ? 37.454 61.055 75.996 1.00 14.88 124 TRP B CA 1
ATOM 6738 C C . TRP B 1 86 ? 37.099 62.534 76.093 1.00 18.54 124 TRP B C 1
ATOM 6739 O O . TRP B 1 86 ? 37.315 63.259 75.122 1.00 18.11 124 TRP B O 1
ATOM 6750 N N . ARG B 1 87 ? 36.600 63.016 77.258 1.00 16.38 125 ARG B N 1
ATOM 6751 C CA . ARG B 1 87 ? 36.213 64.425 77.328 1.00 15.27 125 ARG B CA 1
ATOM 6752 C C . ARG B 1 87 ? 37.392 65.395 77.145 1.00 16.31 125 ARG B C 1
ATOM 6753 O O . ARG B 1 87 ? 37.259 66.436 76.482 1.00 17.83 125 ARG B O 1
ATOM 6761 N N . HIS B 1 88 ? 38.511 65.058 77.772 1.00 14.47 126 HIS B N 1
ATOM 6762 C CA . HIS B 1 88 ? 39.697 65.893 77.765 1.00 14.48 126 HIS B CA 1
ATOM 6763 C C . HIS B 1 88 ? 40.857 65.276 77.027 1.00 16.92 126 HIS B C 1
ATOM 6764 O O . HIS B 1 88 ? 41.701 66.031 76.541 1.00 18.33 126 HIS B O 1
ATOM 6771 N N . SER B 1 89 ? 40.978 63.941 77.026 1.00 14.20 127 SER B N 1
ATOM 6772 C CA . SER B 1 89 ? 42.105 63.249 76.440 1.00 13.76 127 SER B CA 1
ATOM 6773 C C . SER B 1 89 ? 42.069 63.229 74.903 1.00 17.55 127 SER B C 1
ATOM 6774 O O . SER B 1 89 ? 41.000 63.228 74.306 1.00 17.70 127 SER B O 1
ATOM 6777 N N . TYR B 1 90 ? 43.256 63.150 74.305 1.00 15.53 128 TYR B N 1
ATOM 6778 C CA . TYR B 1 90 ? 43.441 63.057 72.852 1.00 15.78 128 TYR B CA 1
ATOM 6779 C C . TYR B 1 90 ? 44.885 62.731 72.618 1.00 20.41 128 TYR B C 1
ATOM 6780 O O . TYR B 1 90 ? 45.698 62.893 73.535 1.00 20.17 128 TYR B O 1
ATOM 6789 N N . THR B 1 91 ? 45.230 62.309 71.392 1.00 17.43 129 THR B N 1
ATOM 6790 C CA . THR B 1 91 ? 46.637 62.110 71.037 1.00 17.14 129 THR B CA 1
ATOM 6791 C C . THR B 1 91 ? 46.882 63.049 69.861 1.00 21.96 129 THR B C 1
ATOM 6792 O O . THR B 1 91 ? 45.932 63.524 69.216 1.00 20.13 129 THR B O 1
ATOM 6796 N N . ALA B 1 92 ? 48.159 63.343 69.611 1.00 19.28 130 ALA B N 1
ATOM 6797 C CA . ALA B 1 92 ? 48.497 64.266 68.541 1.00 18.82 130 ALA B CA 1
ATOM 6798 C C . ALA B 1 92 ? 49.969 64.103 68.222 1.00 23.17 130 ALA B C 1
ATOM 6799 O O . ALA B 1 92 ? 50.711 63.403 68.932 1.00 21.68 130 ALA B O 1
ATOM 6801 N N . SER B 1 93 ? 50.376 64.711 67.088 1.00 21.20 131 SER B N 1
ATOM 6802 C CA . SER B 1 93 ? 51.775 64.828 66.698 1.00 20.14 131 SER B CA 1
ATOM 6803 C C . SER B 1 93 ? 52.181 66.217 67.110 1.00 20.37 131 SER B C 1
ATOM 6804 O O . SER B 1 93 ? 51.345 67.121 67.200 1.00 21.49 131 SER B O 1
ATOM 6807 N N . TYR B 1 94 ? 53.490 66.422 67.347 1.00 18.14 132 TYR B N 1
ATOM 6808 C CA . TYR B 1 94 ? 53.996 67.717 67.764 1.00 18.57 132 TYR B CA 1
ATOM 6809 C C . TYR B 1 94 ? 55.291 68.050 67.064 1.00 23.32 132 TYR B C 1
ATOM 6810 O O . TYR B 1 94 ? 56.157 67.189 66.900 1.00 23.35 132 TYR B O 1
ATOM 6819 N N . ASP B 1 95 ? 55.413 69.315 66.694 1.00 21.53 133 ASP B N 1
ATOM 6820 C CA . ASP B 1 95 ? 56.639 69.899 66.151 1.00 21.69 133 ASP B CA 1
ATOM 6821 C C . ASP B 1 95 ? 56.997 71.079 67.010 1.00 23.40 133 ASP B C 1
ATOM 6822 O O . ASP B 1 95 ? 56.112 71.739 67.576 1.00 23.78 133 ASP B O 1
ATOM 6827 N N . ILE B 1 96 ? 58.302 71.356 67.160 1.00 19.77 134 ILE B N 1
ATOM 6828 C CA . ILE B 1 96 ? 58.733 72.523 67.896 1.00 18.68 134 ILE B CA 1
ATOM 6829 C C . ILE B 1 96 ? 59.446 73.417 66.872 1.00 23.53 134 ILE B C 1
ATOM 6830 O O . ILE B 1 96 ? 60.293 72.929 66.122 1.00 22.47 134 ILE B O 1
ATOM 6835 N N . TYR B 1 97 ? 59.079 74.681 66.844 1.00 21.72 135 TYR B N 1
ATOM 6836 C CA . TYR B 1 97 ? 59.692 75.676 65.982 1.00 22.05 135 TYR B CA 1
ATOM 6837 C C . TYR B 1 97 ? 60.528 76.602 66.857 1.00 26.12 135 TYR B C 1
ATOM 6838 O O . TYR B 1 97 ? 60.050 77.121 67.875 1.00 24.91 135 TYR B O 1
ATOM 6847 N N . ASP B 1 98 ? 61.802 76.805 66.468 1.00 21.50 136 ASP B N 1
ATOM 6848 C CA . ASP B 1 98 ? 62.740 77.640 67.191 1.00 21.68 136 ASP B CA 1
ATOM 6849 C C . ASP B 1 98 ? 62.567 79.060 66.671 1.00 28.72 136 ASP B C 1
ATOM 6850 O O . ASP B 1 98 ? 62.864 79.341 65.502 1.00 27.00 136 ASP B O 1
ATOM 6855 N N . LEU B 1 99 ? 62.035 79.941 67.524 1.00 28.44 137 LEU B N 1
ATOM 6856 C CA . LEU B 1 99 ? 61.766 81.329 67.151 1.00 29.16 137 LEU B CA 1
ATOM 6857 C C . LEU B 1 99 ? 63.026 82.179 66.997 1.00 36.34 137 LEU B C 1
ATOM 6858 O O . LEU B 1 99 ? 63.002 83.147 66.235 1.00 38.44 137 LEU B O 1
ATOM 6863 N N . ASN B 1 100 ? 64.115 81.828 67.694 1.00 33.81 138 ASN B N 1
ATOM 6864 C CA . ASN B 1 100 ? 65.376 82.563 67.594 1.00 34.69 138 ASN B CA 1
ATOM 6865 C C . ASN B 1 100 ? 66.178 82.193 66.355 1.00 37.89 138 ASN B C 1
ATOM 6866 O O . ASN B 1 100 ? 66.907 83.037 65.825 1.00 38.56 138 ASN B O 1
ATOM 6871 N N . LYS B 1 101 ? 66.085 80.930 65.921 1.00 31.91 139 LYS B N 1
ATOM 6872 C CA . LYS B 1 101 ? 66.803 80.460 64.736 1.00 30.06 139 LYS B CA 1
ATOM 6873 C C . LYS B 1 101 ? 65.909 80.504 63.497 1.00 31.07 139 LYS B C 1
ATOM 6874 O O . LYS B 1 101 ? 66.412 80.331 62.377 1.00 29.76 139 LYS B O 1
ATOM 6880 N N . ARG B 1 102 ? 64.582 80.745 63.701 1.00 25.85 140 ARG B N 1
ATOM 6881 C CA . ARG B 1 102 ? 63.537 80.770 62.685 1.00 25.68 140 ARG B CA 1
ATOM 6882 C C . ARG B 1 102 ? 63.601 79.487 61.865 1.00 29.19 140 ARG B C 1
ATOM 6883 O O . ARG B 1 102 ? 63.756 79.499 60.642 1.00 27.57 140 ARG B O 1
ATOM 6891 N N . GLN B 1 103 ? 63.541 78.346 62.570 1.00 23.51 141 GLN B N 1
ATOM 6892 C CA . GLN B 1 103 ? 63.595 77.065 61.886 1.00 22.85 141 GLN B CA 1
ATOM 6893 C C . GLN B 1 103 ? 62.840 76.007 62.653 1.00 26.02 141 GLN B C 1
ATOM 6894 O O . GLN B 1 103 ? 62.842 76.027 63.884 1.00 24.90 141 GLN B O 1
ATOM 6900 N N . LEU B 1 104 ? 62.249 75.067 61.926 1.00 23.45 142 LEU B N 1
ATOM 6901 C CA . LEU B 1 104 ? 61.577 73.920 62.531 1.00 23.59 142 LEU B CA 1
ATOM 6902 C C . LEU B 1 104 ? 62.641 72.973 63.096 1.00 26.07 142 LEU B C 1
ATOM 6903 O O . LEU B 1 104 ? 63.690 72.782 62.484 1.00 25.83 142 LEU B O 1
ATOM 6908 N N . ILE B 1 105 ? 62.378 72.374 64.266 1.00 21.94 143 ILE B N 1
ATOM 6909 C CA . ILE B 1 105 ? 63.298 71.387 64.848 1.00 20.71 143 ILE B CA 1
ATOM 6910 C C . ILE B 1 105 ? 62.854 70.025 64.324 1.00 23.91 143 ILE B C 1
ATOM 6911 O O . ILE B 1 105 ? 61.693 69.643 64.472 1.00 22.74 143 ILE B O 1
ATOM 6916 N N . THR B 1 106 ? 63.753 69.306 63.646 1.00 19.38 144 THR B N 1
ATOM 6917 C CA . THR B 1 106 ? 63.406 68.040 63.031 1.00 19.26 144 THR B CA 1
ATOM 6918 C C . THR B 1 106 ? 64.169 66.894 63.677 1.00 22.25 144 THR B C 1
ATOM 6919 O O . THR B 1 106 ? 64.039 65.748 63.244 1.00 23.98 144 THR B O 1
ATOM 6923 N N . GLU B 1 107 ? 64.944 67.197 64.720 1.00 20.98 145 GLU B N 1
ATOM 6924 C CA . GLU B 1 107 ? 65.740 66.172 65.413 1.00 20.89 145 GLU B CA 1
ATOM 6925 C C . GLU B 1 107 ? 65.161 65.886 66.776 1.00 24.32 145 GLU B C 1
ATOM 6926 O O . GLU B 1 107 ? 64.715 66.824 67.464 1.00 22.89 145 GLU B O 1
ATOM 6932 N N . GLU B 1 108 ? 65.218 64.599 67.184 1.00 20.88 146 GLU B N 1
ATOM 6933 C CA . GLU B 1 108 ? 64.751 64.176 68.527 1.00 21.35 146 GLU B CA 1
ATOM 6934 C C . GLU B 1 108 ? 63.304 64.618 68.732 1.00 23.99 146 GLU B C 1
ATOM 6935 O O . GLU B 1 108 ? 62.957 65.184 69.763 1.00 24.32 146 GLU B O 1
ATOM 6941 N N . ARG B 1 109 ? 62.497 64.443 67.711 1.00 20.93 147 ARG B N 1
ATOM 6942 C CA . ARG B 1 109 ? 61.116 64.901 67.699 1.00 20.46 147 ARG B CA 1
ATOM 6943 C C . ARG B 1 109 ? 60.281 64.237 68.785 1.00 22.72 147 ARG B C 1
ATOM 6944 O O . ARG B 1 109 ? 60.538 63.088 69.172 1.00 22.69 147 ARG B O 1
ATOM 6952 N N . ILE B 1 110 ? 59.239 64.955 69.198 1.00 21.43 148 ILE B N 1
ATOM 6953 C CA . ILE B 1 110 ? 58.233 64.400 70.095 1.00 21.09 148 ILE B CA 1
ATOM 6954 C C . ILE B 1 110 ? 57.542 63.316 69.241 1.00 23.87 148 ILE B C 1
ATOM 6955 O O . ILE B 1 110 ? 57.241 63.557 68.067 1.00 24.57 148 ILE B O 1
ATOM 6960 N N . PRO B 1 111 ? 57.322 62.104 69.772 1.00 20.41 149 PRO B N 1
ATOM 6961 C CA . PRO B 1 111 ? 56.767 61.038 68.931 1.00 20.77 149 PRO B CA 1
ATOM 6962 C C . PRO B 1 111 ? 55.340 61.323 68.483 1.00 24.19 149 PRO B C 1
ATOM 6963 O O . PRO B 1 111 ? 54.635 62.137 69.086 1.00 22.43 149 PRO B O 1
ATOM 6967 N N . ASN B 1 112 ? 54.922 60.630 67.427 1.00 22.85 150 ASN B N 1
ATOM 6968 C CA . ASN B 1 112 ? 53.541 60.690 66.983 1.00 22.41 150 ASN B CA 1
ATOM 6969 C C . ASN B 1 112 ? 52.747 59.947 68.071 1.00 24.03 150 ASN B C 1
ATOM 6970 O O . ASN B 1 112 ? 53.337 59.172 68.842 1.00 23.31 150 ASN B O 1
ATOM 6975 N N . ASN B 1 113 ? 51.418 60.164 68.130 1.00 20.72 151 ASN B N 1
ATOM 6976 C CA . ASN B 1 113 ? 50.563 59.509 69.126 1.00 20.46 151 ASN B CA 1
ATOM 6977 C C . ASN B 1 113 ? 50.949 59.908 70.543 1.00 22.73 151 ASN B C 1
ATOM 6978 O O . ASN B 1 113 ? 50.740 59.116 71.467 1.00 21.72 151 ASN B O 1
ATOM 6983 N N . THR B 1 114 ? 51.495 61.120 70.714 1.00 18.71 152 THR B N 1
ATOM 6984 C CA . THR B 1 114 ? 51.830 61.602 72.063 1.00 17.62 152 THR B CA 1
ATOM 6985 C C . THR B 1 114 ? 50.496 61.883 72.778 1.00 21.72 152 THR B C 1
ATOM 6986 O O . THR B 1 114 ? 49.561 62.430 72.189 1.00 19.94 152 THR B O 1
ATOM 6990 N N . GLN B 1 115 ? 50.424 61.487 74.053 1.00 16.30 153 GLN B N 1
ATOM 6991 C CA . GLN B 1 115 ? 49.198 61.606 74.858 1.00 15.10 153 GLN B CA 1
ATOM 6992 C C . GLN B 1 115 ? 49.070 62.906 75.588 1.00 17.71 153 GLN B C 1
ATOM 6993 O O . GLN B 1 115 ? 47.957 63.359 75.839 1.00 19.09 153 GLN B O 1
ATOM 6999 N N . TRP B 1 116 ? 50.190 63.511 75.977 1.00 15.49 154 TRP B N 1
ATOM 7000 C CA . TRP B 1 116 ? 50.176 64.783 76.665 1.00 16.49 154 TRP B CA 1
ATOM 7001 C C . TRP B 1 116 ? 51.522 65.441 76.523 1.00 17.99 154 TRP B C 1
ATOM 7002 O O . TRP B 1 116 ? 52.529 64.753 76.574 1.00 17.78 154 TRP B O 1
ATOM 7013 N N . VAL B 1 117 ? 51.550 66.762 76.389 1.00 15.57 155 VAL B N 1
ATOM 7014 C CA . VAL B 1 117 ? 52.795 67.524 76.348 1.00 16.22 155 VAL B CA 1
ATOM 7015 C C . VAL B 1 117 ? 52.584 68.807 77.128 1.00 19.10 155 VAL B C 1
ATOM 7016 O O . VAL B 1 117 ? 51.533 69.455 76.992 1.00 18.55 155 VAL B O 1
ATOM 7020 N N . THR B 1 118 ? 53.619 69.235 77.860 1.00 17.20 156 THR B N 1
ATOM 7021 C CA . THR B 1 118 ? 53.588 70.515 78.543 1.00 17.92 156 THR B CA 1
ATOM 7022 C C . THR B 1 118 ? 54.951 71.148 78.678 1.00 20.10 156 THR B C 1
ATOM 7023 O O . THR B 1 118 ? 55.907 70.477 79.058 1.00 19.44 156 THR B O 1
ATOM 7027 N N . TRP B 1 119 ? 55.026 72.467 78.477 1.00 18.46 157 TRP B N 1
ATOM 7028 C CA . TRP B 1 119 ? 56.261 73.182 78.768 1.00 17.93 157 TRP B CA 1
ATOM 7029 C C . TRP B 1 119 ? 56.366 73.265 80.300 1.00 20.38 157 TRP B C 1
ATOM 7030 O O . TRP B 1 119 ? 55.341 73.254 80.993 1.00 20.26 157 TRP B O 1
ATOM 7041 N N . SER B 1 120 ? 57.591 73.461 80.805 1.00 18.11 158 SER B N 1
ATOM 7042 C CA . SER B 1 120 ? 57.821 73.828 82.199 1.00 18.42 158 SER B CA 1
ATOM 7043 C C . SER B 1 120 ? 57.229 75.253 82.358 1.00 23.52 158 SER B C 1
ATOM 7044 O O . SER B 1 120 ? 57.052 75.949 81.351 1.00 24.86 158 SER B O 1
ATOM 7047 N N . PRO B 1 121 ? 56.918 75.713 83.591 1.00 19.37 159 PRO B N 1
ATOM 7048 C CA . PRO B 1 121 ? 56.262 77.031 83.765 1.00 20.09 159 PRO B CA 1
ATOM 7049 C C . PRO B 1 121 ? 57.170 78.227 83.506 1.00 25.01 159 PRO B C 1
ATOM 7050 O O . PRO B 1 121 ? 56.685 79.351 83.362 1.00 25.25 159 PRO B O 1
ATOM 7054 N N . VAL B 1 122 ? 58.474 77.988 83.517 1.00 23.56 160 VAL B N 1
ATOM 7055 C CA . VAL B 1 122 ? 59.509 78.976 83.178 1.00 25.05 160 VAL B CA 1
ATOM 7056 C C . VAL B 1 122 ? 60.475 78.287 82.230 1.00 28.17 160 VAL B C 1
ATOM 7057 O O . VAL B 1 122 ? 60.682 77.077 82.317 1.00 27.92 160 VAL B O 1
ATOM 7061 N N . GLY B 1 123 ? 61.087 79.053 81.347 1.00 23.97 161 GLY B N 1
ATOM 7062 C CA . GLY B 1 123 ? 62.054 78.477 80.431 1.00 23.54 161 GLY B CA 1
ATOM 7063 C C . GLY B 1 123 ? 61.430 77.710 79.293 1.00 23.64 161 GLY B C 1
ATOM 7064 O O . GLY B 1 123 ? 60.424 78.140 78.726 1.00 23.68 161 GLY B O 1
ATOM 7065 N N . HIS B 1 124 ? 62.016 76.555 78.967 1.00 20.75 162 HIS B N 1
ATOM 7066 C CA . HIS B 1 124 ? 61.595 75.771 77.809 1.00 20.64 162 HIS B CA 1
ATOM 7067 C C . HIS B 1 124 ? 61.842 74.289 77.931 1.00 21.68 162 HIS B C 1
ATOM 7068 O O . HIS B 1 124 ? 62.102 73.621 76.931 1.00 21.37 162 HIS B O 1
ATOM 7075 N N . LYS B 1 125 ? 61.748 73.751 79.150 1.00 18.50 163 LYS B N 1
ATOM 7076 C CA . LYS B 1 125 ? 61.836 72.302 79.278 1.00 18.27 163 LYS B CA 1
ATOM 7077 C C . LYS B 1 125 ? 60.496 71.764 78.822 1.00 20.29 163 LYS B C 1
ATOM 7078 O O . LYS B 1 125 ? 59.501 72.497 78.845 1.00 19.32 163 LYS B O 1
ATOM 7084 N N . LEU B 1 126 ? 60.457 70.497 78.445 1.00 17.51 164 LEU B N 1
ATOM 7085 C CA . LEU B 1 126 ? 59.204 69.854 78.041 1.00 18.59 164 LEU B CA 1
ATOM 7086 C C . LEU B 1 126 ? 59.060 68.555 78.776 1.00 19.61 164 LEU B C 1
ATOM 7087 O O . LEU B 1 126 ? 60.049 67.856 78.975 1.00 18.71 164 LEU B O 1
ATOM 7092 N N . ALA B 1 127 ? 57.824 68.175 79.098 1.00 16.48 165 ALA B N 1
ATOM 7093 C CA . ALA B 1 127 ? 57.550 66.845 79.598 1.00 16.14 165 ALA B CA 1
ATOM 7094 C C . ALA B 1 127 ? 56.428 66.329 78.727 1.00 18.98 165 ALA B C 1
ATOM 7095 O O . ALA B 1 127 ? 55.512 67.091 78.378 1.00 18.65 165 ALA B O 1
ATOM 7097 N N . TYR B 1 128 ? 56.520 65.078 78.335 1.00 16.99 166 TYR B N 1
ATOM 7098 C CA . TYR B 1 128 ? 55.458 64.490 77.537 1.00 16.53 166 TYR B CA 1
ATOM 7099 C C . TYR B 1 128 ? 55.210 63.057 77.936 1.00 18.03 166 TYR B C 1
ATOM 7100 O O . TYR B 1 128 ? 56.082 62.388 78.514 1.00 17.14 166 TYR B O 1
ATOM 7109 N N . VAL B 1 129 ? 54.029 62.550 77.572 1.00 13.92 167 VAL B N 1
ATOM 7110 C CA . VAL B 1 129 ? 53.661 61.171 77.847 1.00 13.97 167 VAL B CA 1
ATOM 7111 C C . VAL B 1 129 ? 53.388 60.491 76.528 1.00 18.74 167 VAL B C 1
ATOM 7112 O O . VAL B 1 129 ? 52.653 61.043 75.687 1.00 17.13 167 VAL B O 1
ATOM 7116 N N . TRP B 1 130 ? 54.046 59.360 76.322 1.00 15.92 168 TRP B N 1
ATOM 7117 C CA . TRP B 1 130 ? 53.924 58.565 75.102 1.00 17.23 168 TRP B CA 1
ATOM 7118 C C . TRP B 1 130 ? 53.943 57.110 75.485 1.00 18.97 168 TRP B C 1
ATOM 7119 O O . TRP B 1 130 ? 54.825 56.657 76.251 1.00 17.15 168 TRP B O 1
ATOM 7130 N N . ASN B 1 131 ? 52.941 56.352 74.988 1.00 16.40 169 ASN B N 1
ATOM 7131 C CA . ASN B 1 131 ? 52.780 54.943 75.344 1.00 16.76 169 ASN B CA 1
ATOM 7132 C C . ASN B 1 131 ? 52.754 54.756 76.884 1.00 17.98 169 ASN B C 1
ATOM 7133 O O . ASN B 1 131 ? 53.338 53.811 77.419 1.00 18.51 169 ASN B O 1
ATOM 7138 N N . ASN B 1 132 ? 52.063 55.690 77.577 1.00 15.94 170 ASN B N 1
ATOM 7139 C CA . ASN B 1 132 ? 51.827 55.651 79.024 1.00 15.63 170 ASN B CA 1
ATOM 7140 C C . ASN B 1 132 ? 53.070 55.870 79.880 1.00 18.87 170 ASN B C 1
ATOM 7141 O O . ASN B 1 132 ? 52.998 55.639 81.095 1.00 17.41 170 ASN B O 1
ATOM 7146 N N . ASP B 1 133 ? 54.176 56.334 79.271 1.00 15.10 171 ASP B N 1
ATOM 7147 C CA . ASP B 1 133 ? 55.395 56.662 80.003 1.00 15.21 171 ASP B CA 1
ATOM 7148 C C . ASP B 1 133 ? 55.767 58.110 79.841 1.00 18.46 171 ASP B C 1
ATOM 7149 O O . ASP B 1 133 ? 55.455 58.747 78.810 1.00 17.33 171 ASP B O 1
ATOM 7154 N N . ILE B 1 134 ? 56.455 58.650 80.870 1.00 14.13 172 ILE B N 1
ATOM 7155 C CA . ILE B 1 134 ? 56.862 60.036 80.913 1.00 13.01 172 ILE B CA 1
ATOM 7156 C C . ILE B 1 134 ? 58.278 60.206 80.389 1.00 17.29 172 ILE B C 1
ATOM 7157 O O . ILE B 1 134 ? 59.189 59.446 80.742 1.00 17.06 172 ILE B O 1
ATOM 7162 N N . TYR B 1 135 ? 58.451 61.276 79.625 1.00 15.69 173 TYR B N 1
ATOM 7163 C CA . TYR B 1 135 ? 59.714 61.700 79.035 1.00 15.55 173 TYR B CA 1
ATOM 7164 C C . TYR B 1 135 ? 59.922 63.160 79.303 1.00 18.60 173 TYR B C 1
ATOM 7165 O O . TYR B 1 135 ? 58.977 63.950 79.294 1.00 17.39 173 TYR B O 1
ATOM 7174 N N . VAL B 1 136 ? 61.190 63.551 79.492 1.00 15.90 174 VAL B N 1
ATOM 7175 C CA . VAL B 1 136 ? 61.516 64.951 79.717 1.00 16.49 174 VAL B CA 1
ATOM 7176 C C . VAL B 1 136 ? 62.591 65.405 78.726 1.00 19.83 174 VAL B C 1
ATOM 7177 O O . VAL B 1 136 ? 63.581 64.701 78.567 1.00 18.61 174 VAL B O 1
ATOM 7181 N N . LYS B 1 137 ? 62.403 66.581 78.093 1.00 18.21 175 LYS B N 1
ATOM 7182 C CA A LYS B 1 137 ? 63.426 67.144 77.209 0.50 18.42 175 LYS B CA 1
ATOM 7183 C CA B LYS B 1 137 ? 63.400 67.178 77.192 0.50 18.86 175 LYS B CA 1
ATOM 7184 C C . LYS B 1 137 ? 63.887 68.437 77.857 1.00 22.23 175 LYS B C 1
ATOM 7185 O O . LYS B 1 137 ? 63.065 69.318 78.160 1.00 22.40 175 LYS B O 1
ATOM 7196 N N . ILE B 1 138 ? 65.192 68.558 78.088 1.00 19.54 176 ILE B N 1
ATOM 7197 C CA . ILE B 1 138 ? 65.739 69.753 78.713 1.00 19.93 176 ILE B CA 1
ATOM 7198 C C . ILE B 1 138 ? 65.819 70.872 77.701 1.00 22.79 176 ILE B C 1
ATOM 7199 O O . ILE B 1 138 ? 65.550 72.021 78.039 1.00 23.51 176 ILE B O 1
ATOM 7204 N N . GLU B 1 139 ? 66.176 70.518 76.467 1.00 21.46 177 GLU B N 1
ATOM 7205 C CA . GLU B 1 139 ? 66.229 71.451 75.340 1.00 22.20 177 GLU B CA 1
ATOM 7206 C C . GLU B 1 139 ? 65.430 70.825 74.203 1.00 22.31 177 GLU B C 1
ATOM 7207 O O . GLU B 1 139 ? 65.501 69.610 74.008 1.00 22.33 177 GLU B O 1
ATOM 7213 N N . PRO B 1 140 ? 64.670 71.633 73.429 1.00 20.79 178 PRO B N 1
ATOM 7214 C CA . PRO B 1 140 ? 63.815 71.048 72.384 1.00 21.68 178 PRO B CA 1
ATOM 7215 C C . PRO B 1 140 ? 64.481 70.201 71.299 1.00 24.99 178 PRO B C 1
ATOM 7216 O O . PRO B 1 140 ? 63.813 69.342 70.747 1.00 24.81 178 PRO B O 1
ATOM 7220 N N . ASN B 1 141 ? 65.780 70.397 71.009 1.00 23.08 179 ASN B N 1
ATOM 7221 C CA . ASN B 1 141 ? 66.403 69.580 69.954 1.00 23.75 179 ASN B CA 1
ATOM 7222 C C . ASN B 1 141 ? 67.251 68.428 70.507 1.00 28.17 179 ASN B C 1
ATOM 7223 O O . ASN B 1 141 ? 67.917 67.732 69.737 1.00 28.09 179 ASN B O 1
ATOM 7228 N N . LEU B 1 142 ? 67.216 68.222 71.834 1.00 24.94 180 LEU B N 1
ATOM 7229 C CA . LEU B 1 142 ? 68.015 67.200 72.511 1.00 23.52 180 LEU B CA 1
ATOM 7230 C C . LEU B 1 142 ? 67.245 65.930 72.838 1.00 26.82 180 LEU B C 1
ATOM 7231 O O . LEU B 1 142 ? 66.008 65.970 72.976 1.00 24.69 180 LEU B O 1
ATOM 7236 N N . PRO B 1 143 ? 67.937 64.778 72.950 1.00 22.93 181 PRO B N 1
ATOM 7237 C CA . PRO B 1 143 ? 67.219 63.528 73.267 1.00 22.76 181 PRO B CA 1
ATOM 7238 C C . PRO B 1 143 ? 66.469 63.631 74.585 1.00 24.23 181 PRO B C 1
ATOM 7239 O O . PRO B 1 143 ? 66.909 64.323 75.521 1.00 24.48 181 PRO B O 1
ATOM 7243 N N . SER B 1 144 ? 65.318 62.945 74.640 1.00 20.20 182 SER B N 1
ATOM 7244 C CA A SER B 1 144 ? 64.527 62.947 75.855 0.50 18.77 182 SER B CA 1
ATOM 7245 C CA B SER B 1 144 ? 64.507 62.920 75.847 0.50 18.55 182 SER B CA 1
ATOM 7246 C C . SER B 1 144 ? 65.085 61.959 76.867 1.00 22.29 182 SER B C 1
ATOM 7247 O O . SER B 1 144 ? 65.708 60.942 76.491 1.00 22.44 182 SER B O 1
ATOM 7252 N N . TYR B 1 145 ? 64.821 62.239 78.129 1.00 18.50 183 TYR B N 1
ATOM 7253 C CA . TYR B 1 145 ? 65.171 61.359 79.243 1.00 17.34 183 TYR B CA 1
ATOM 7254 C C . TYR B 1 145 ? 63.894 60.591 79.554 1.00 21.22 183 TYR B C 1
ATOM 7255 O O . TYR B 1 145 ? 62.865 61.209 79.858 1.00 21.01 183 TYR B O 1
ATOM 7264 N N . ARG B 1 146 ? 63.961 59.272 79.537 1.00 18.09 184 ARG B N 1
ATOM 7265 C CA . ARG B 1 146 ? 62.782 58.475 79.887 1.00 17.43 184 ARG B CA 1
ATOM 7266 C C . ARG B 1 146 ? 62.682 58.383 81.398 1.00 20.92 184 ARG B C 1
ATOM 7267 O O . ARG B 1 146 ? 63.609 57.892 82.064 1.00 22.28 184 ARG B O 1
ATOM 7275 N N . ILE B 1 147 ? 61.567 58.876 81.953 1.00 16.02 185 ILE B N 1
ATOM 7276 C CA . ILE B 1 147 ? 61.378 58.887 83.410 1.00 15.69 185 ILE B CA 1
ATOM 7277 C C . ILE B 1 147 ? 60.805 57.583 83.915 1.00 21.09 185 ILE B C 1
ATOM 7278 O O . ILE B 1 147 ? 61.209 57.113 84.981 1.00 20.16 185 ILE B O 1
ATOM 7283 N N . THR B 1 148 ? 59.794 57.026 83.211 1.00 17.82 186 THR B N 1
ATOM 7284 C CA . THR B 1 148 ? 59.139 55.800 83.671 1.00 16.21 186 THR B CA 1
ATOM 7285 C C . THR B 1 148 ? 59.228 54.747 82.608 1.00 18.70 186 THR B C 1
ATOM 7286 O O . THR B 1 148 ? 59.289 55.071 81.408 1.00 17.42 186 THR B O 1
ATOM 7290 N N . TRP B 1 149 ? 59.231 53.486 83.039 1.00 17.50 187 TRP B N 1
ATOM 7291 C CA . TRP B 1 149 ? 59.374 52.340 82.161 1.00 18.60 187 TRP B CA 1
ATOM 7292 C C . TRP B 1 149 ? 58.271 51.305 82.379 1.00 21.81 187 TRP B C 1
ATOM 7293 O O . TRP B 1 149 ? 58.310 50.231 81.777 1.00 21.77 187 TRP B O 1
ATOM 7304 N N . THR B 1 150 ? 57.273 51.644 83.193 1.00 18.89 188 THR B N 1
ATOM 7305 C CA . THR B 1 150 ? 56.199 50.735 83.580 1.00 17.20 188 THR B CA 1
ATOM 7306 C C . THR B 1 150 ? 54.896 50.913 82.808 1.00 20.19 188 THR B C 1
ATOM 7307 O O . THR B 1 150 ? 53.982 50.109 83.011 1.00 20.00 188 THR B O 1
ATOM 7311 N N . GLY B 1 151 ? 54.808 51.966 81.986 1.00 17.74 189 GLY B N 1
ATOM 7312 C CA . GLY B 1 151 ? 53.585 52.273 81.235 1.00 17.89 189 GLY B CA 1
ATOM 7313 C C . GLY B 1 151 ? 53.093 51.096 80.421 1.00 21.96 189 GLY B C 1
ATOM 7314 O O . GLY B 1 151 ? 53.881 50.373 79.802 1.00 21.75 189 GLY B O 1
ATOM 7315 N N . LYS B 1 152 ? 51.781 50.847 80.440 1.00 18.19 190 LYS B N 1
ATOM 7316 C CA . LYS B 1 152 ? 51.254 49.709 79.704 1.00 18.14 190 LYS B CA 1
ATOM 7317 C C . LYS B 1 152 ? 49.810 50.025 79.392 1.00 22.67 190 LYS B C 1
ATOM 7318 O O . LYS B 1 152 ? 49.050 50.335 80.312 1.00 19.48 190 LYS B O 1
ATOM 7324 N N . GLU B 1 153 ? 49.457 50.016 78.088 1.00 20.13 191 GLU B N 1
ATOM 7325 C CA . GLU B 1 153 ? 48.109 50.364 77.629 1.00 19.96 191 GLU B CA 1
ATOM 7326 C C . GLU B 1 153 ? 47.019 49.671 78.466 1.00 20.13 191 GLU B C 1
ATOM 7327 O O . GLU B 1 153 ? 47.098 48.462 78.726 1.00 20.57 191 GLU B O 1
ATOM 7333 N N . ASP B 1 154 ? 46.033 50.479 78.933 1.00 18.96 192 ASP B N 1
ATOM 7334 C CA . ASP B 1 154 ? 44.894 50.016 79.728 1.00 19.21 192 ASP B CA 1
ATOM 7335 C C . ASP B 1 154 ? 45.263 49.472 81.111 1.00 21.58 192 ASP B C 1
ATOM 7336 O O . ASP B 1 154 ? 44.387 48.935 81.798 1.00 20.53 192 ASP B O 1
ATOM 7341 N N . ILE B 1 155 ? 46.546 49.569 81.534 1.00 17.16 193 ILE B N 1
ATOM 7342 C CA . ILE B 1 155 ? 46.927 48.942 82.809 1.00 16.95 193 ILE B CA 1
ATOM 7343 C C . ILE B 1 155 ? 47.696 49.921 83.708 1.00 19.37 193 ILE B C 1
ATOM 7344 O O . ILE B 1 155 ? 47.252 50.203 84.809 1.00 19.70 193 ILE B O 1
ATOM 7349 N N . ILE B 1 156 ? 48.852 50.424 83.237 1.00 15.33 194 ILE B N 1
ATOM 7350 C CA . ILE B 1 156 ? 49.649 51.367 84.035 1.00 14.52 194 ILE B CA 1
ATOM 7351 C C . ILE B 1 156 ? 49.715 52.674 83.273 1.00 17.58 194 ILE B C 1
ATOM 7352 O O . ILE B 1 156 ? 50.163 52.687 82.125 1.00 16.10 194 ILE B O 1
ATOM 7357 N N . TYR B 1 157 ? 49.311 53.762 83.936 1.00 15.12 195 TYR B N 1
ATOM 7358 C CA . TYR B 1 157 ? 49.278 55.102 83.359 1.00 14.94 195 TYR B CA 1
ATOM 7359 C C . TYR B 1 157 ? 50.224 55.982 84.158 1.00 18.51 195 TYR B C 1
ATOM 7360 O O . TYR B 1 157 ? 49.974 56.217 85.343 1.00 16.82 195 TYR B O 1
ATOM 7369 N N . ASN B 1 158 ? 51.326 56.433 83.546 1.00 15.46 196 ASN B N 1
ATOM 7370 C CA . ASN B 1 158 ? 52.249 57.340 84.233 1.00 14.69 196 ASN B CA 1
ATOM 7371 C C . ASN B 1 158 ? 52.072 58.733 83.647 1.00 16.99 196 ASN B C 1
ATOM 7372 O O . ASN B 1 158 ? 52.292 58.908 82.451 1.00 16.66 196 ASN B O 1
ATOM 7377 N N . GLY B 1 159 ? 51.695 59.699 84.468 1.00 13.95 197 GLY B N 1
ATOM 7378 C CA . GLY B 1 159 ? 51.603 61.086 84.015 1.00 12.63 197 GLY B CA 1
ATOM 7379 C C . GLY B 1 159 ? 50.365 61.470 83.236 1.00 13.85 197 GLY B C 1
ATOM 7380 O O . GLY B 1 159 ? 50.239 62.620 82.796 1.00 15.22 197 GLY B O 1
ATOM 7381 N N . ILE B 1 160 ? 49.478 60.507 83.039 1.00 12.26 198 ILE B N 1
ATOM 7382 C CA . ILE B 1 160 ? 48.159 60.728 82.447 1.00 12.84 198 ILE B CA 1
ATOM 7383 C C . ILE B 1 160 ? 47.148 59.979 83.301 1.00 16.06 198 ILE B C 1
ATOM 7384 O O . ILE B 1 160 ? 47.468 58.963 83.933 1.00 16.24 198 ILE B O 1
ATOM 7389 N N . THR B 1 161 ? 45.901 60.460 83.261 1.00 13.22 199 THR B N 1
ATOM 7390 C CA . THR B 1 161 ? 44.832 59.801 83.994 1.00 13.05 199 THR B CA 1
ATOM 7391 C C . THR B 1 161 ? 44.209 58.643 83.243 1.00 16.40 199 THR B C 1
ATOM 7392 O O . THR B 1 161 ? 44.249 58.579 82.001 1.00 15.52 199 THR B O 1
ATOM 7396 N N . ASP B 1 162 ? 43.575 57.727 84.005 1.00 13.07 200 ASP B N 1
ATOM 7397 C CA . ASP B 1 162 ? 42.751 56.693 83.398 1.00 12.04 200 ASP B CA 1
ATOM 7398 C C . ASP B 1 162 ? 41.364 57.304 83.181 1.00 14.85 200 ASP B C 1
ATOM 7399 O O . ASP B 1 162 ? 41.142 58.484 83.481 1.00 15.00 200 ASP B O 1
ATOM 7404 N N . TRP B 1 163 ? 40.409 56.499 82.705 1.00 12.25 201 TRP B N 1
ATOM 7405 C CA . TRP B 1 163 ? 39.105 57.062 82.368 1.00 11.95 201 TRP B CA 1
ATOM 7406 C C . TRP B 1 163 ? 38.434 57.813 83.528 1.00 13.57 201 TRP B C 1
ATOM 7407 O O . TRP B 1 163 ? 37.975 58.947 83.356 1.00 13.94 201 TRP B O 1
ATOM 7418 N N . VAL B 1 164 ? 38.342 57.132 84.702 1.00 13.32 202 VAL B N 1
ATOM 7419 C CA . VAL B 1 164 ? 37.589 57.732 85.810 1.00 12.98 202 VAL B CA 1
ATOM 7420 C C . VAL B 1 164 ? 38.301 58.937 86.433 1.00 13.44 202 VAL B C 1
ATOM 7421 O O . VAL B 1 164 ? 37.643 59.901 86.778 1.00 14.61 202 VAL B O 1
ATOM 7425 N N . TYR B 1 165 ? 39.637 58.904 86.493 1.00 12.65 203 TYR B N 1
ATOM 7426 C CA . TYR B 1 165 ? 40.340 60.079 87.034 1.00 11.93 203 TYR B CA 1
ATOM 7427 C C . TYR B 1 165 ? 40.244 61.265 86.084 1.00 12.76 203 TYR B C 1
ATOM 7428 O O . TYR B 1 165 ? 40.117 62.412 86.510 1.00 13.64 203 TYR B O 1
ATOM 7437 N N . GLU B 1 166 ? 40.251 60.983 84.739 1.00 11.53 204 GLU B N 1
ATOM 7438 C CA . GLU B 1 166 ? 40.084 62.061 83.781 1.00 11.65 204 GLU B CA 1
ATOM 7439 C C . GLU B 1 166 ? 38.702 62.709 83.926 1.00 13.62 204 GLU B C 1
ATOM 7440 O O . GLU B 1 166 ? 38.597 63.932 83.998 1.00 15.20 204 GLU B O 1
ATOM 7446 N N . GLU B 1 167 ? 37.638 61.888 83.956 1.00 12.41 205 GLU B N 1
ATOM 7447 C CA . GLU B 1 167 ? 36.298 62.436 83.959 1.00 13.23 205 GLU B CA 1
ATOM 7448 C C . GLU B 1 167 ? 35.883 63.032 85.301 1.00 14.31 205 GLU B C 1
ATOM 7449 O O . GLU B 1 167 ? 35.199 64.065 85.342 1.00 14.92 205 GLU B O 1
ATOM 7455 N N . GLU B 1 168 ? 36.247 62.316 86.382 1.00 13.54 206 GLU B N 1
ATOM 7456 C CA . GLU B 1 168 ? 35.702 62.582 87.704 1.00 13.96 206 GLU B CA 1
ATOM 7457 C C . GLU B 1 168 ? 36.557 63.258 88.733 1.00 17.73 206 GLU B C 1
ATOM 7458 O O . GLU B 1 168 ? 36.004 63.735 89.746 1.00 17.75 206 GLU B O 1
ATOM 7464 N N . VAL B 1 169 ? 37.871 63.256 88.544 1.00 15.18 207 VAL B N 1
ATOM 7465 C CA . VAL B 1 169 ? 38.761 63.812 89.572 1.00 15.00 207 VAL B CA 1
ATOM 7466 C C . VAL B 1 169 ? 39.521 65.017 89.091 1.00 18.20 207 VAL B C 1
ATOM 7467 O O . VAL B 1 169 ? 39.347 66.100 89.636 1.00 20.08 207 VAL B O 1
ATOM 7471 N N . PHE B 1 170 ? 40.376 64.835 88.067 1.00 16.22 208 PHE B N 1
ATOM 7472 C CA . PHE B 1 170 ? 41.194 65.941 87.578 1.00 15.55 208 PHE B CA 1
ATOM 7473 C C . PHE B 1 170 ? 40.613 66.791 86.472 1.00 19.51 208 PHE B C 1
ATOM 7474 O O . PHE B 1 170 ? 41.182 67.848 86.179 1.00 17.98 208 PHE B O 1
ATOM 7482 N N . SER B 1 171 ? 39.507 66.316 85.807 1.00 16.88 209 SER B N 1
ATOM 7483 C CA . SER B 1 171 ? 38.919 67.037 84.661 1.00 16.05 209 SER B CA 1
ATOM 7484 C C . SER B 1 171 ? 40.040 67.361 83.679 1.00 17.05 209 SER B C 1
ATOM 7485 O O . SER B 1 171 ? 40.088 68.451 83.113 1.00 17.76 209 SER B O 1
ATOM 7488 N N . ALA B 1 172 ? 40.937 66.397 83.476 1.00 14.75 210 ALA B N 1
ATOM 7489 C CA . ALA B 1 172 ? 42.103 66.547 82.606 1.00 15.30 210 ALA B CA 1
ATOM 7490 C C . ALA B 1 172 ? 42.697 65.198 82.356 1.00 16.24 210 ALA B C 1
ATOM 7491 O O . ALA B 1 172 ? 42.563 64.290 83.178 1.00 15.60 210 ALA B O 1
ATOM 7493 N N . TYR B 1 173 ? 43.389 65.068 81.237 1.00 15.84 211 TYR B N 1
ATOM 7494 C CA . TYR B 1 173 ? 44.121 63.861 80.926 1.00 15.34 211 TYR B CA 1
ATOM 7495 C C . TYR B 1 173 ? 45.504 63.942 81.596 1.00 16.30 211 TYR B C 1
ATOM 7496 O O . TYR B 1 173 ? 46.070 62.923 81.938 1.00 15.94 211 TYR B O 1
ATOM 7505 N N . SER B 1 174 ? 46.034 65.145 81.788 1.00 15.03 212 SER B N 1
ATOM 7506 C CA A SER B 1 174 ? 47.349 65.335 82.419 0.50 13.93 212 SER B CA 1
ATOM 7507 C CA B SER B 1 174 ? 47.352 65.272 82.398 0.50 14.70 212 SER B CA 1
ATOM 7508 C C . SER B 1 174 ? 47.346 64.865 83.869 1.00 17.06 212 SER B C 1
ATOM 7509 O O . SER B 1 174 ? 46.397 65.155 84.614 1.00 17.35 212 SER B O 1
ATOM 7514 N N . ALA B 1 175 ? 48.421 64.243 84.264 1.00 15.15 213 ALA B N 1
ATOM 7515 C CA . ALA B 1 175 ? 48.668 63.889 85.668 1.00 15.23 213 ALA B CA 1
ATOM 7516 C C . ALA B 1 175 ? 50.153 64.193 85.898 1.00 17.03 213 ALA B C 1
ATOM 7517 O O . ALA B 1 175 ? 50.890 63.391 86.477 1.00 15.70 213 ALA B O 1
ATOM 7519 N N . LEU B 1 176 ? 50.574 65.373 85.414 1.00 15.88 214 LEU B N 1
ATOM 7520 C CA . LEU B 1 176 ? 51.946 65.899 85.514 1.00 17.70 214 LEU B CA 1
ATOM 7521 C C . LEU B 1 176 ? 51.812 67.279 86.107 1.00 18.91 214 LEU B C 1
ATOM 7522 O O . LEU B 1 176 ? 50.940 68.047 85.685 1.00 18.79 214 LEU B O 1
ATOM 7527 N N . TRP B 1 177 ? 52.662 67.617 87.110 1.00 16.23 215 TRP B N 1
ATOM 7528 C CA . TRP B 1 177 ? 52.623 68.942 87.740 1.00 16.51 215 TRP B CA 1
ATOM 7529 C C . TRP B 1 177 ? 54.047 69.449 87.935 1.00 18.08 215 TRP B C 1
ATOM 7530 O O . TRP B 1 177 ? 54.780 68.958 88.797 1.00 16.45 215 TRP B O 1
ATOM 7541 N N . TRP B 1 178 ? 54.463 70.384 87.097 1.00 16.70 216 TRP B N 1
ATOM 7542 C CA . TRP B 1 178 ? 55.802 70.956 87.239 1.00 17.03 216 TRP B CA 1
ATOM 7543 C C . TRP B 1 178 ? 55.812 71.858 88.482 1.00 17.91 216 TRP B C 1
ATOM 7544 O O . TRP B 1 178 ? 54.817 72.541 88.796 1.00 17.97 216 TRP B O 1
ATOM 7555 N N . SER B 1 179 ? 56.980 71.921 89.158 1.00 17.08 217 SER B N 1
ATOM 7556 C CA . SER B 1 179 ? 57.172 72.846 90.258 1.00 17.37 217 SER B CA 1
ATOM 7557 C C . SER B 1 179 ? 57.267 74.262 89.659 1.00 22.02 217 SER B C 1
ATOM 7558 O O . SER B 1 179 ? 57.477 74.387 88.438 1.00 20.67 217 SER B O 1
ATOM 7561 N N . PRO B 1 180 ? 57.014 75.318 90.457 1.00 21.12 218 PRO B N 1
ATOM 7562 C CA . PRO B 1 180 ? 56.915 76.668 89.870 1.00 20.64 218 PRO B CA 1
ATOM 7563 C C . PRO B 1 180 ? 58.056 77.144 88.972 1.00 24.92 218 PRO B C 1
ATOM 7564 O O . PRO B 1 180 ? 57.792 77.854 87.999 1.00 27.23 218 PRO B O 1
ATOM 7568 N N . ASN B 1 181 ? 59.294 76.763 89.273 1.00 21.76 219 ASN B N 1
ATOM 7569 C CA . ASN B 1 181 ? 60.413 77.193 88.438 1.00 21.86 219 ASN B CA 1
ATOM 7570 C C . ASN B 1 181 ? 60.935 76.072 87.535 1.00 24.99 219 ASN B C 1
ATOM 7571 O O . ASN B 1 181 ? 61.999 76.193 86.906 1.00 24.01 219 ASN B O 1
ATOM 7576 N N . GLY B 1 182 ? 60.189 74.971 87.501 1.00 21.70 220 GLY B N 1
ATOM 7577 C CA . GLY B 1 182 ? 60.509 73.834 86.654 1.00 20.83 220 GLY B CA 1
ATOM 7578 C C . GLY B 1 182 ? 61.583 72.878 87.146 1.00 21.94 220 GLY B C 1
ATOM 7579 O O . GLY B 1 182 ? 61.999 72.014 86.380 1.00 22.93 220 GLY B O 1
ATOM 7580 N N . THR B 1 183 ? 62.087 73.013 88.399 1.00 18.59 221 THR B N 1
ATOM 7581 C CA . THR B 1 183 ? 63.112 72.076 88.852 1.00 17.19 221 THR B CA 1
ATOM 7582 C C . THR B 1 183 ? 62.563 70.668 88.952 1.00 19.16 221 THR B C 1
ATOM 7583 O O . THR B 1 183 ? 63.184 69.724 88.458 1.00 19.55 221 THR B O 1
ATOM 7587 N N . PHE B 1 184 ? 61.403 70.544 89.592 1.00 17.25 222 PHE B N 1
ATOM 7588 C CA . PHE B 1 184 ? 60.805 69.243 89.838 1.00 16.30 222 PHE B CA 1
ATOM 7589 C C . PHE B 1 184 ? 59.613 68.973 88.946 1.00 19.21 222 PHE B C 1
ATOM 7590 O O . PHE B 1 184 ? 58.879 69.892 88.577 1.00 18.47 222 PHE B O 1
ATOM 7598 N N . LEU B 1 185 ? 59.431 67.697 88.621 1.00 15.88 223 LEU B N 1
ATOM 7599 C CA . LEU B 1 185 ? 58.232 67.272 87.894 1.00 15.96 223 LEU B CA 1
ATOM 7600 C C . LEU B 1 185 ? 57.542 66.245 88.791 1.00 16.78 223 LEU B C 1
ATOM 7601 O O . LEU B 1 185 ? 58.096 65.182 89.051 1.00 16.99 223 LEU B O 1
ATOM 7606 N N . ALA B 1 186 ? 56.330 66.575 89.260 1.00 14.5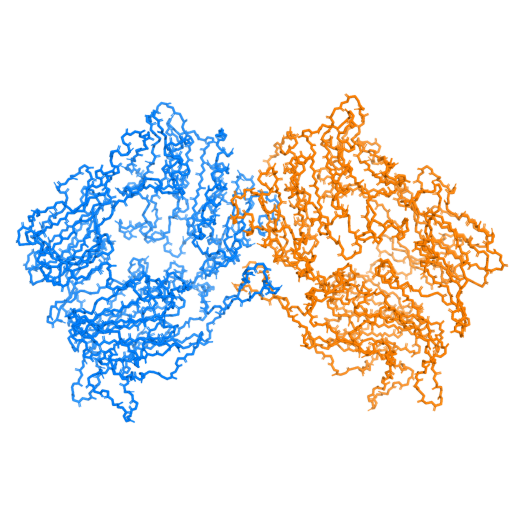1 224 ALA B N 1
ATOM 7607 C CA . ALA B 1 186 ? 55.565 65.622 90.058 1.00 14.14 224 ALA B CA 1
ATOM 7608 C C . ALA B 1 186 ? 54.599 64.907 89.125 1.00 17.60 224 ALA B C 1
ATOM 7609 O O . ALA B 1 186 ? 54.150 65.494 88.133 1.00 16.66 224 ALA B O 1
ATOM 7611 N N . TYR B 1 187 ? 54.266 63.652 89.440 1.00 14.87 225 TYR B N 1
ATOM 7612 C CA . TYR B 1 187 ? 53.331 62.928 88.604 1.00 13.75 225 TYR B CA 1
ATOM 7613 C C . TYR B 1 187 ? 52.652 61.842 89.371 1.00 17.18 225 TYR B C 1
ATOM 7614 O O . TYR B 1 187 ? 53.191 61.322 90.338 1.00 15.41 225 TYR B O 1
ATOM 7623 N N . ALA B 1 188 ? 51.475 61.452 88.888 1.00 14.33 226 ALA B N 1
ATOM 7624 C CA . ALA B 1 188 ? 50.728 60.343 89.451 1.00 13.77 226 ALA B CA 1
ATOM 7625 C C . ALA B 1 188 ? 50.847 59.163 88.526 1.00 17.33 226 ALA B C 1
ATOM 7626 O O . ALA B 1 188 ? 51.036 59.301 87.302 1.00 17.15 226 ALA B O 1
ATOM 7628 N N . GLN B 1 189 ? 50.700 57.991 89.108 1.00 14.42 227 GLN B N 1
ATOM 7629 C CA . GLN B 1 189 ? 50.699 56.730 88.383 1.00 14.58 227 GLN B CA 1
ATOM 7630 C C . GLN B 1 189 ? 49.424 56.013 88.777 1.00 17.42 227 GLN B C 1
ATOM 7631 O O . GLN B 1 189 ? 49.184 55.808 89.973 1.00 16.09 227 GLN B O 1
ATOM 7637 N N . PHE B 1 190 ? 48.623 55.580 87.788 1.00 14.48 228 PHE B N 1
ATOM 7638 C CA . PHE B 1 190 ? 47.379 54.846 88.045 1.00 14.06 228 PHE B CA 1
ATOM 7639 C C . PHE B 1 190 ? 47.545 53.439 87.596 1.00 17.17 228 PHE B C 1
ATOM 7640 O O . PHE B 1 190 ? 48.178 53.170 86.567 1.00 16.20 228 PHE B O 1
ATOM 7648 N N . ASN B 1 191 ? 46.966 52.519 88.369 1.00 15.09 229 ASN B N 1
ATOM 7649 C CA . ASN B 1 191 ? 47.072 51.113 88.071 1.00 14.25 229 ASN B CA 1
ATOM 7650 C C . ASN B 1 191 ? 45.656 50.550 87.969 1.00 18.75 229 ASN B C 1
ATOM 7651 O O . ASN B 1 191 ? 44.930 50.512 88.956 1.00 17.41 229 ASN B O 1
ATOM 7656 N N . ASP B 1 192 ? 45.258 50.159 86.739 1.00 15.41 230 ASP B N 1
ATOM 7657 C CA . ASP B 1 192 ? 43.897 49.671 86.447 1.00 15.25 230 ASP B CA 1
ATOM 7658 C C . ASP B 1 192 ? 43.833 48.164 86.264 1.00 21.54 230 ASP B C 1
ATOM 7659 O O . ASP B 1 192 ? 42.831 47.644 85.757 1.00 19.89 230 ASP B O 1
ATOM 7664 N N . THR B 1 193 ? 44.863 47.443 86.714 1.00 19.02 231 THR B N 1
ATOM 7665 C CA . THR B 1 193 ? 44.935 45.974 86.526 1.00 20.10 231 THR B CA 1
ATOM 7666 C C . THR B 1 193 ? 43.621 45.225 86.751 1.00 26.16 231 THR B C 1
ATOM 7667 O O . THR B 1 193 ? 43.235 44.376 85.916 1.00 26.88 231 THR B O 1
ATOM 7671 N N . GLU B 1 194 ? 42.965 45.497 87.883 1.00 21.74 232 GLU B N 1
ATOM 7672 C CA . GLU B 1 194 ? 41.763 44.742 88.250 1.00 21.49 232 GLU B CA 1
ATOM 7673 C C . GLU B 1 194 ? 40.454 45.480 88.019 1.00 20.90 232 GLU B C 1
ATOM 7674 O O . GLU B 1 194 ? 39.386 44.999 88.423 1.00 19.15 232 GLU B O 1
ATOM 7680 N N . VAL B 1 195 ? 40.521 46.631 87.314 1.00 17.26 233 VAL B N 1
ATOM 7681 C CA . VAL B 1 195 ? 39.322 47.407 87.023 1.00 15.99 233 VAL B CA 1
ATOM 7682 C C . VAL B 1 195 ? 38.586 46.697 85.874 1.00 17.36 233 VAL B C 1
ATOM 7683 O O . VAL B 1 195 ? 39.214 46.386 84.856 1.00 17.46 233 VAL B O 1
ATOM 7687 N N . PRO B 1 196 ? 37.278 46.419 86.003 1.00 15.70 234 PRO B N 1
ATOM 7688 C CA . PRO B 1 196 ? 36.593 45.720 84.897 1.00 14.68 234 PRO B CA 1
ATOM 7689 C C . PRO B 1 196 ? 36.516 46.607 83.663 1.00 18.38 234 PRO B C 1
ATOM 7690 O O . PRO B 1 196 ? 36.617 47.837 83.745 1.00 15.79 234 PRO B O 1
ATOM 7694 N N . LEU B 1 197 ? 36.332 45.964 82.520 1.00 15.97 235 LEU B N 1
ATOM 7695 C CA . LEU B 1 197 ? 36.229 46.692 81.257 1.00 16.77 235 LEU B CA 1
ATOM 7696 C C . LEU B 1 197 ? 34.798 46.859 80.817 1.00 18.15 235 LEU B C 1
ATOM 7697 O O . LEU B 1 197 ? 34.011 45.898 80.824 1.00 19.02 235 LEU B O 1
ATOM 7702 N N . ILE B 1 198 ? 34.472 48.067 80.360 1.00 14.46 236 ILE B N 1
ATOM 7703 C CA . ILE B 1 198 ? 33.216 48.282 79.658 1.00 13.87 236 ILE B CA 1
ATOM 7704 C C . ILE B 1 198 ? 33.552 47.947 78.196 1.00 16.01 236 ILE B C 1
ATOM 7705 O O . ILE B 1 198 ? 34.612 48.333 77.705 1.00 15.37 236 ILE B O 1
ATOM 7710 N N . GLU B 1 199 ? 32.670 47.183 77.528 1.00 12.52 237 GLU B N 1
ATOM 7711 C CA . GLU B 1 199 ? 32.926 46.795 76.126 1.00 12.96 237 GLU B CA 1
ATOM 7712 C C . GLU B 1 199 ? 31.733 47.215 75.312 1.00 15.12 237 GLU B C 1
ATOM 7713 O O . GLU B 1 199 ? 30.584 47.006 75.733 1.00 15.73 237 GLU B O 1
ATOM 7719 N N . TYR B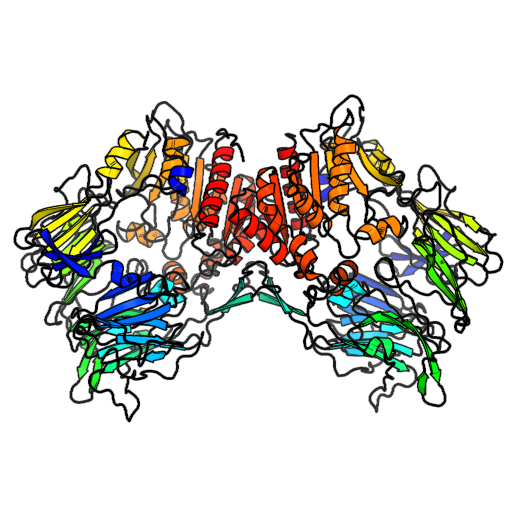 1 200 ? 32.000 47.818 74.153 1.00 13.35 238 TYR B N 1
ATOM 7720 C CA . TYR B 1 200 ? 30.903 48.205 73.272 1.00 13.36 238 TYR B CA 1
ATOM 7721 C C . TYR B 1 200 ? 31.405 48.183 71.836 1.00 15.53 238 TYR B C 1
ATOM 7722 O O . TYR B 1 200 ? 32.600 48.311 71.591 1.00 14.77 238 TYR B O 1
ATOM 7731 N N . SER B 1 201 ? 30.477 48.050 70.878 1.00 13.80 239 SER B N 1
ATOM 7732 C CA . SER B 1 201 ? 30.875 48.017 69.479 1.00 12.62 239 SER B CA 1
ATOM 7733 C C . SER B 1 201 ? 31.102 49.395 68.914 1.00 15.53 239 SER B C 1
ATOM 7734 O O . SER B 1 201 ? 30.397 50.355 69.276 1.00 16.01 239 SER B O 1
ATOM 7737 N N . PHE B 1 202 ? 32.047 49.473 67.953 1.00 12.77 240 PHE B N 1
ATOM 7738 C CA . PHE B 1 202 ? 32.320 50.695 67.200 1.00 11.69 240 PHE B CA 1
ATOM 7739 C C . PHE B 1 202 ? 32.306 50.262 65.738 1.00 12.87 240 PHE B C 1
ATOM 7740 O O . PHE B 1 202 ? 33.016 49.317 65.362 1.00 14.19 240 PHE B O 1
ATOM 7748 N N . TYR B 1 203 ? 31.411 50.866 64.956 1.00 11.96 241 TYR B N 1
ATOM 7749 C CA . TYR B 1 203 ? 31.129 50.426 63.581 1.00 11.97 241 TYR B CA 1
ATOM 7750 C C . TYR B 1 203 ? 32.057 50.993 62.538 1.00 14.19 241 TYR B C 1
ATOM 7751 O O . TYR B 1 203 ? 32.345 50.314 61.544 1.00 14.11 241 TYR B O 1
ATOM 7760 N N . SER B 1 204 ? 32.538 52.230 62.761 1.00 13.12 242 SER B N 1
ATOM 7761 C CA . SER B 1 204 ? 33.481 52.922 61.892 1.00 12.58 242 SER B CA 1
ATOM 7762 C C . SER B 1 204 ? 32.906 53.168 60.496 1.00 15.28 242 SER B C 1
ATOM 7763 O O . SER B 1 204 ? 31.673 53.098 60.289 1.00 14.12 242 SER B O 1
ATOM 7766 N N . ASP B 1 205 ? 33.787 53.484 59.524 1.00 14.76 243 ASP B N 1
ATOM 7767 C CA A ASP B 1 205 ? 33.302 53.744 58.175 0.50 15.11 243 ASP B CA 1
ATOM 7768 C CA B ASP B 1 205 ? 33.424 53.697 58.118 0.50 14.96 243 ASP B CA 1
ATOM 7769 C C . ASP B 1 205 ? 32.690 52.470 57.592 1.00 15.96 243 ASP B C 1
ATOM 7770 O O . ASP B 1 205 ? 32.997 51.350 58.033 1.00 14.86 243 ASP B O 1
ATOM 7779 N N . GLU B 1 206 ? 31.785 52.655 56.636 1.00 15.72 244 GLU B N 1
ATOM 7780 C CA . GLU B 1 206 ? 31.072 51.500 56.087 1.00 16.30 244 GLU B CA 1
ATOM 7781 C C . GLU B 1 206 ? 31.989 50.423 55.475 1.00 17.65 244 GLU B C 1
ATOM 7782 O O . GLU B 1 206 ? 31.607 49.254 55.356 1.00 16.99 244 GLU B O 1
ATOM 7788 N N . SER B 1 207 ? 33.221 50.817 55.108 1.00 15.14 245 SER B N 1
ATOM 7789 C CA . SER B 1 207 ? 34.189 49.867 54.573 1.00 16.63 245 SER B CA 1
ATOM 7790 C C . SER B 1 207 ? 34.668 48.830 55.612 1.00 19.08 245 SER B C 1
ATOM 7791 O O . SER B 1 207 ? 35.223 47.800 55.199 1.00 21.31 245 SER B O 1
ATOM 7794 N N . LEU B 1 208 ? 34.478 49.078 56.940 1.00 14.13 246 LEU B N 1
ATOM 7795 C CA . LEU B 1 208 ? 34.912 48.142 57.974 1.00 14.32 246 LEU B CA 1
ATOM 7796 C C . LEU B 1 208 ? 33.958 46.939 58.005 1.00 17.09 246 LEU B C 1
ATOM 7797 O O . LEU B 1 208 ? 32.760 47.079 58.301 1.00 15.80 246 LEU B O 1
ATOM 7802 N N . GLN B 1 209 ? 34.478 45.763 57.614 1.00 15.23 247 GLN B N 1
ATOM 7803 C CA . GLN B 1 209 ? 33.605 44.600 57.481 1.00 13.59 247 GLN B CA 1
ATOM 7804 C C . GLN B 1 209 ? 33.085 44.063 58.826 1.00 14.37 247 GLN B C 1
ATOM 7805 O O . GLN B 1 209 ? 31.889 43.705 58.928 1.00 14.18 247 GLN B O 1
ATOM 7811 N N . TYR B 1 210 ? 33.975 43.989 59.841 1.00 13.08 248 TYR B N 1
ATOM 7812 C CA . TYR B 1 210 ? 33.588 43.514 61.170 1.00 12.25 248 TYR B CA 1
ATOM 7813 C C . TYR B 1 210 ? 33.677 44.659 62.153 1.00 15.17 248 TYR B C 1
ATOM 7814 O O . TYR B 1 210 ? 34.727 45.306 62.209 1.00 14.80 248 TYR B O 1
ATOM 7823 N N . PRO B 1 211 ? 32.608 44.942 62.906 1.00 13.31 249 PRO B N 1
ATOM 7824 C CA . PRO B 1 211 ? 32.703 46.020 63.927 1.00 13.69 249 PRO B CA 1
ATOM 7825 C C . PRO B 1 211 ? 33.835 45.724 64.919 1.00 16.14 249 PRO B C 1
ATOM 7826 O O . PRO B 1 211 ? 34.178 44.545 65.208 1.00 15.50 249 PRO B O 1
ATOM 7830 N N . LYS B 1 212 ? 34.381 46.813 65.492 1.00 14.40 250 LYS B N 1
ATOM 7831 C CA . LYS B 1 212 ? 35.460 46.734 66.495 1.00 13.44 250 LYS B CA 1
ATOM 7832 C C . LYS B 1 212 ? 34.831 46.725 67.885 1.00 18.14 250 LYS B C 1
ATOM 7833 O O . LYS B 1 212 ? 33.836 47.410 68.088 1.00 19.45 250 LYS B O 1
ATOM 7839 N N . THR B 1 213 ? 35.389 45.990 68.834 1.00 15.24 251 THR B N 1
ATOM 7840 C CA . THR B 1 213 ? 34.885 46.068 70.205 1.00 13.50 251 THR B CA 1
ATOM 7841 C C . THR B 1 213 ? 35.884 46.962 70.959 1.00 17.32 251 THR B C 1
ATOM 7842 O O . THR B 1 213 ? 37.087 46.653 71.014 1.00 17.92 251 THR B O 1
ATOM 7846 N N . VAL B 1 214 ? 35.379 48.067 71.478 1.00 14.32 252 VAL B N 1
ATOM 7847 C CA . VAL B 1 214 ? 36.176 49.013 72.273 1.00 13.52 252 VAL B CA 1
ATOM 7848 C C . VAL B 1 214 ? 36.109 48.478 73.721 1.00 16.64 252 VAL B C 1
ATOM 7849 O O . VAL B 1 214 ? 35.045 48.092 74.172 1.00 15.71 252 VAL B O 1
ATOM 7853 N N . ARG B 1 215 ? 37.258 48.413 74.425 1.00 13.98 253 ARG B N 1
ATOM 7854 C CA . ARG B 1 215 ? 37.316 47.880 75.797 1.00 13.30 253 ARG B CA 1
ATOM 7855 C C . ARG B 1 215 ? 38.031 48.919 76.663 1.00 18.65 253 ARG B C 1
ATOM 7856 O O . ARG B 1 215 ? 39.161 49.316 76.338 1.00 18.35 253 ARG B O 1
ATOM 7864 N N . VAL B 1 216 ? 37.314 49.475 77.638 1.00 15.03 254 VAL B N 1
ATOM 7865 C CA . VAL B 1 216 ? 37.870 50.567 78.448 1.00 15.15 254 VAL B CA 1
ATOM 7866 C C . VAL B 1 216 ? 37.795 50.170 79.929 1.00 15.31 254 VAL B C 1
ATOM 7867 O O . VAL B 1 216 ? 36.693 49.888 80.410 1.00 14.69 254 VAL B O 1
ATOM 7871 N N . PRO B 1 217 ? 38.909 50.270 80.703 1.00 14.57 255 PRO B N 1
ATOM 7872 C CA . PRO B 1 217 ? 38.811 50.012 82.157 1.00 14.92 255 PRO B CA 1
ATOM 7873 C C . PRO B 1 217 ? 37.972 51.138 82.759 1.00 16.02 255 PRO B C 1
ATOM 7874 O O . PRO B 1 217 ? 38.305 52.335 82.672 1.00 15.20 255 PRO B O 1
ATOM 7878 N N . TYR B 1 218 ? 36.829 50.748 83.308 1.00 13.88 256 TYR B N 1
ATOM 7879 C CA . TYR B 1 218 ? 35.843 51.688 83.815 1.00 14.13 256 TYR B CA 1
ATOM 7880 C C . TYR B 1 218 ? 35.226 51.044 85.037 1.00 15.77 256 TYR B C 1
ATOM 7881 O O . TYR B 1 218 ? 34.537 50.033 84.914 1.00 16.45 256 TYR B O 1
ATOM 7890 N N . PRO B 1 219 ? 35.402 51.658 86.225 1.00 14.65 257 PRO B N 1
ATOM 7891 C CA . PRO B 1 219 ? 34.786 51.086 87.425 1.00 13.95 257 PRO B CA 1
ATOM 7892 C C . PRO B 1 219 ? 33.369 51.621 87.599 1.00 14.04 257 PRO B C 1
ATOM 7893 O O . PRO B 1 219 ? 33.173 52.818 87.801 1.00 14.52 257 PRO B O 1
ATOM 7897 N N . LYS B 1 220 ? 32.377 50.718 87.531 1.00 13.07 258 LYS B N 1
ATOM 7898 C CA . LYS B 1 220 ? 30.995 51.086 87.801 1.00 12.59 258 LYS B CA 1
ATOM 7899 C C . LYS B 1 220 ? 30.833 51.096 89.347 1.00 17.00 258 LYS B C 1
ATOM 7900 O O . LYS B 1 220 ? 31.747 50.638 90.052 1.00 16.37 258 LYS B O 1
ATOM 7906 N N . ALA B 1 221 ? 29.724 51.643 89.847 1.00 16.71 259 ALA B N 1
ATOM 7907 C CA . ALA B 1 221 ? 29.521 51.790 91.302 1.00 16.64 259 ALA B CA 1
ATOM 7908 C C . ALA B 1 221 ? 29.792 50.479 92.045 1.00 18.76 259 ALA B C 1
ATOM 7909 O O . ALA B 1 221 ? 29.299 49.399 91.685 1.00 18.25 259 ALA B O 1
ATOM 7911 N N . GLY B 1 222 ? 30.638 50.580 93.060 1.00 16.68 260 GLY B N 1
ATOM 7912 C CA . GLY B 1 222 ? 31.001 49.415 93.855 1.00 16.85 260 GLY B CA 1
ATOM 7913 C C . GLY B 1 222 ? 32.034 48.476 93.275 1.00 19.43 260 GLY B C 1
ATOM 7914 O O . GLY B 1 222 ? 32.429 47.527 93.952 1.00 19.70 260 GLY B O 1
ATOM 7915 N N . ALA B 1 223 ? 32.514 48.704 92.010 1.00 16.18 261 ALA B N 1
ATOM 7916 C CA . ALA B 1 223 ? 33.480 47.796 91.414 1.00 16.50 261 ALA B CA 1
ATOM 7917 C C . ALA B 1 223 ? 34.901 48.116 91.893 1.00 18.14 261 ALA B C 1
ATOM 7918 O O . ALA B 1 223 ? 35.095 49.095 92.616 1.00 19.08 261 ALA B O 1
ATOM 7920 N N . VAL B 1 224 ? 35.871 47.304 91.509 1.00 16.47 262 VAL B N 1
ATOM 7921 C CA . VAL B 1 224 ? 37.286 47.517 91.854 1.00 15.99 262 VAL B CA 1
ATOM 7922 C C . VAL B 1 224 ? 37.738 48.811 91.160 1.00 18.15 262 VAL B C 1
ATOM 7923 O O . VAL B 1 224 ? 37.571 48.978 89.935 1.00 16.93 262 VAL B O 1
ATOM 7927 N N . ASN B 1 225 ? 38.316 49.716 91.953 1.00 16.45 263 ASN B N 1
ATOM 7928 C CA . ASN B 1 225 ? 38.784 50.988 91.446 1.00 15.47 263 ASN B CA 1
ATOM 7929 C C . ASN B 1 225 ? 40.270 50.924 91.062 1.00 17.80 263 ASN B C 1
ATOM 7930 O O . ASN B 1 225 ? 41.013 50.097 91.592 1.00 18.03 263 ASN B O 1
ATOM 7935 N N . PRO B 1 226 ? 40.755 51.897 90.265 1.00 14.94 264 PRO B N 1
ATOM 7936 C CA . PRO B 1 226 ? 42.198 51.992 90.041 1.00 13.91 264 PRO B CA 1
ATOM 7937 C C . PRO B 1 226 ? 42.883 52.366 91.358 1.00 16.73 264 PRO B C 1
ATOM 7938 O O . PRO B 1 226 ? 42.263 53.025 92.212 1.00 17.29 264 PRO B O 1
ATOM 7942 N N . THR B 1 227 ? 44.154 51.992 91.480 1.00 15.47 265 THR B N 1
ATOM 7943 C CA . THR B 1 227 ? 44.975 52.411 92.621 1.00 15.86 265 THR B CA 1
ATOM 7944 C C . THR B 1 227 ? 45.900 53.537 92.119 1.00 18.88 265 THR B C 1
ATOM 7945 O O . THR B 1 227 ? 46.116 53.692 90.905 1.00 17.32 265 THR B O 1
ATOM 7949 N N . VAL B 1 228 ? 46.424 54.347 93.052 1.00 15.58 266 VAL B N 1
ATOM 7950 C CA . VAL B 1 228 ? 47.237 55.494 92.679 1.00 13.48 266 VAL B CA 1
ATOM 7951 C C . VAL B 1 228 ? 48.518 55.573 93.517 1.00 18.33 266 VAL B C 1
ATOM 7952 O O . VAL B 1 228 ? 48.546 55.177 94.696 1.00 18.55 266 VAL B O 1
ATOM 7956 N N . LYS B 1 229 ? 49.582 56.025 92.871 1.00 15.13 267 LYS B N 1
ATOM 7957 C CA . LYS B 1 229 ? 50.859 56.326 93.525 1.00 15.00 267 LYS B CA 1
ATOM 7958 C C . LYS B 1 229 ? 51.288 57.696 93.039 1.00 19.92 267 LYS B C 1
ATOM 7959 O O . LYS B 1 229 ? 50.883 58.132 91.961 1.00 18.74 267 LYS B O 1
ATOM 7965 N N . PHE B 1 230 ? 52.093 58.387 93.841 1.00 15.58 268 PHE B N 1
ATOM 7966 C CA . PHE B 1 230 ? 52.546 59.729 93.542 1.00 13.74 268 PHE B CA 1
ATOM 7967 C C . PHE B 1 230 ? 54.058 59.822 93.621 1.00 18.35 268 PHE B C 1
ATOM 7968 O O . PHE B 1 230 ? 54.656 59.292 94.562 1.00 17.21 268 PHE B O 1
ATOM 7976 N N . PHE B 1 231 ? 54.671 60.520 92.660 1.00 15.32 269 PHE B N 1
ATOM 7977 C CA . PHE B 1 231 ? 56.140 60.634 92.586 1.00 14.35 269 PHE B CA 1
ATOM 7978 C C . PHE B 1 231 ? 56.612 62.014 92.208 1.00 18.05 269 PHE B C 1
ATOM 7979 O O . PHE B 1 231 ? 55.866 62.791 91.618 1.00 17.28 269 PHE B O 1
ATOM 7987 N N . VAL B 1 232 ? 57.853 62.336 92.592 1.00 15.30 270 VAL B N 1
ATOM 7988 C CA . VAL B 1 232 ? 58.471 63.599 92.220 1.00 15.26 270 VAL B CA 1
ATOM 7989 C C . VAL B 1 232 ? 59.860 63.296 91.700 1.00 20.24 270 VAL B C 1
ATOM 7990 O O . VAL B 1 232 ? 60.653 62.645 92.384 1.00 19.70 270 VAL B O 1
ATOM 7994 N N . VAL B 1 233 ? 60.207 63.852 90.536 1.00 16.69 271 VAL B N 1
ATOM 7995 C CA . VAL B 1 233 ? 61.544 63.671 89.979 1.00 17.12 271 VAL B CA 1
ATOM 7996 C C . VAL B 1 233 ? 62.230 65.046 89.856 1.00 20.11 271 VAL B C 1
ATOM 7997 O O . VAL B 1 233 ? 61.588 66.045 89.516 1.00 18.58 271 VAL B O 1
ATOM 8001 N N . ASN B 1 234 ? 63.537 65.104 90.168 1.00 19.59 272 ASN B N 1
ATOM 8002 C CA . ASN B 1 234 ? 64.295 66.351 90.004 1.00 18.20 272 ASN B CA 1
ATOM 8003 C C . ASN B 1 234 ? 64.812 66.353 88.538 1.00 20.43 272 ASN B C 1
ATOM 8004 O O . ASN B 1 234 ? 65.617 65.506 88.157 1.00 20.21 272 ASN B O 1
ATOM 8009 N N . THR B 1 235 ? 64.319 67.287 87.712 1.00 18.02 273 THR B N 1
ATOM 8010 C CA . THR B 1 235 ? 64.699 67.315 86.297 1.00 18.15 273 THR B CA 1
ATOM 8011 C C . THR B 1 235 ? 66.070 67.968 86.042 1.00 23.08 273 THR B C 1
ATOM 8012 O O . THR B 1 235 ? 66.541 67.942 84.908 1.00 23.72 273 THR B O 1
ATOM 8016 N N . ASP B 1 236 ? 66.661 68.580 87.072 1.00 21.79 274 ASP B N 1
ATOM 8017 C CA . ASP B 1 236 ? 67.982 69.228 86.996 1.00 22.89 274 ASP B CA 1
ATOM 8018 C C . ASP B 1 236 ? 69.101 68.223 87.275 1.00 30.24 274 ASP B C 1
ATOM 8019 O O . ASP B 1 236 ? 70.275 68.542 87.079 1.00 32.43 274 ASP B O 1
ATOM 8024 N N . SER B 1 237 ? 68.761 66.995 87.677 1.00 26.71 275 SER B N 1
ATOM 8025 C CA . SER B 1 237 ? 69.794 65.994 87.950 1.00 27.07 275 SER B CA 1
ATOM 8026 C C . SER B 1 237 ? 69.602 64.693 87.163 1.00 31.42 275 SER B C 1
ATOM 8027 O O . SER B 1 237 ? 69.908 63.598 87.652 1.00 32.39 275 SER B O 1
ATOM 8030 N N . LEU B 1 238 ? 69.113 64.823 85.914 1.00 26.99 276 LEU B N 1
ATOM 8031 C CA . LEU B 1 238 ? 68.923 63.681 85.032 1.00 27.01 276 LEU B CA 1
ATOM 8032 C C . LEU B 1 238 ? 70.243 63.327 84.362 1.00 35.85 276 LEU B C 1
ATOM 8033 O O . LEU B 1 238 ? 71.037 64.213 84.039 1.00 35.70 276 LEU B O 1
ATOM 8038 N N . SER B 1 239 ? 70.450 62.038 84.122 1.00 35.85 277 SER B N 1
ATOM 8039 C CA . SER B 1 239 ? 71.673 61.532 83.517 1.00 36.46 277 SER B CA 1
ATOM 8040 C C . SER B 1 239 ? 71.388 60.821 82.215 1.00 40.82 277 SER B C 1
ATOM 8041 O O . SER B 1 239 ? 70.364 60.155 82.088 1.00 38.01 277 SER B O 1
ATOM 8044 N N . SER B 1 240 ? 72.340 60.904 81.265 1.00 41.03 278 SER B N 1
ATOM 8045 C CA . SER B 1 240 ? 72.249 60.195 79.990 1.00 42.80 278 SER B CA 1
ATOM 8046 C C . SER B 1 240 ? 72.767 58.763 80.197 1.00 48.32 278 SER B C 1
ATOM 8047 O O . SER B 1 240 ? 72.532 57.899 79.353 1.00 49.29 278 SER B O 1
ATOM 8050 N N . VAL B 1 241 ? 73.439 58.512 81.344 1.00 44.95 279 VAL B N 1
ATOM 8051 C CA . VAL B 1 241 ? 74.076 57.231 81.678 1.00 44.66 279 VAL B CA 1
ATOM 8052 C C . VAL B 1 241 ? 73.200 56.322 82.544 1.00 45.75 279 VAL B C 1
ATOM 8053 O O . VAL B 1 241 ? 73.193 55.112 82.335 1.00 46.60 279 VAL B O 1
ATOM 8057 N N . THR B 1 242 ? 72.499 56.889 83.537 1.00 39.38 280 THR B N 1
ATOM 8058 C CA . THR B 1 242 ? 71.670 56.099 84.450 1.00 37.29 280 THR B CA 1
ATOM 8059 C C . THR B 1 242 ? 70.191 56.467 84.337 1.00 35.78 280 THR B C 1
ATOM 8060 O O . THR B 1 242 ? 69.866 57.575 83.899 1.00 35.00 280 THR B O 1
ATOM 8064 N N . ASN B 1 243 ? 69.307 55.556 84.783 1.00 29.36 281 ASN B N 1
ATOM 8065 C CA . ASN B 1 243 ? 67.868 55.820 84.828 1.00 27.67 281 ASN B CA 1
ATOM 8066 C C . ASN B 1 243 ? 67.523 56.848 85.916 1.00 31.30 281 ASN B C 1
ATOM 8067 O O . ASN B 1 243 ? 68.239 56.979 86.910 1.00 30.61 281 ASN B O 1
ATOM 8072 N N . ALA B 1 244 ? 66.434 57.605 85.711 1.00 24.88 282 ALA B N 1
ATOM 8073 C CA . ALA B 1 244 ? 66.014 58.660 86.618 1.00 24.21 282 ALA B CA 1
ATOM 8074 C C . ALA B 1 244 ? 65.467 58.113 87.929 1.00 26.85 282 ALA B C 1
ATOM 8075 O O . ALA B 1 244 ? 64.791 57.078 87.939 1.00 27.70 282 ALA B O 1
ATOM 8077 N N . THR B 1 245 ? 65.755 58.798 89.037 1.00 22.69 283 THR B N 1
ATOM 8078 C CA . THR B 1 245 ? 65.232 58.386 90.343 1.00 21.59 283 THR B CA 1
ATOM 8079 C C . THR B 1 245 ? 63.977 59.209 90.669 1.00 25.75 283 THR B C 1
ATOM 8080 O O . THR B 1 245 ? 64.063 60.421 90.855 1.00 28.08 283 THR B O 1
ATOM 8084 N N . SER B 1 246 ? 62.823 58.556 90.725 1.00 19.86 284 SER B N 1
ATOM 8085 C CA . SER B 1 246 ? 61.589 59.212 91.130 1.00 18.83 284 SER B CA 1
ATOM 8086 C C . SER B 1 246 ? 61.400 58.941 92.617 1.00 22.94 284 SER B C 1
ATOM 8087 O O . SER B 1 246 ? 61.563 57.798 93.065 1.00 24.99 284 SER B O 1
ATOM 8090 N N . ILE B 1 247 ? 61.080 59.975 93.369 1.00 18.49 285 ILE B N 1
ATOM 8091 C CA . ILE B 1 247 ? 60.865 59.851 94.810 1.00 17.53 285 ILE B CA 1
ATOM 8092 C C . ILE B 1 247 ? 59.380 59.699 95.062 1.00 19.50 285 ILE B C 1
ATOM 8093 O O . ILE B 1 247 ? 58.594 60.547 94.667 1.00 18.59 285 ILE B O 1
ATOM 8098 N N . GLN B 1 248 ? 58.984 58.608 95.724 1.00 17.43 286 GLN B N 1
ATOM 8099 C CA . GLN B 1 248 ? 57.579 58.409 95.989 1.00 17.28 286 GLN B CA 1
ATOM 8100 C C . GLN B 1 248 ? 57.134 59.181 97.208 1.00 20.64 286 GLN B C 1
ATOM 8101 O O . GLN B 1 248 ? 57.881 59.287 98.201 1.00 21.27 286 GLN B O 1
ATOM 8107 N N . ILE B 1 249 ? 55.918 59.730 97.140 1.00 15.92 287 ILE B N 1
ATOM 8108 C CA . ILE B 1 249 ? 55.263 60.357 98.279 1.00 16.06 287 ILE B CA 1
ATOM 8109 C C . ILE B 1 249 ? 54.044 59.476 98.503 1.00 20.94 287 ILE B C 1
ATOM 8110 O O . ILE B 1 249 ? 53.175 59.370 97.609 1.00 19.02 287 ILE B O 1
ATOM 8115 N N . THR B 1 250 ? 53.982 58.822 99.683 1.00 17.09 288 THR B N 1
ATOM 8116 C CA . THR B 1 250 ? 52.860 57.951 99.986 1.00 16.34 288 THR B CA 1
ATOM 8117 C C . THR B 1 250 ? 51.721 58.687 100.646 1.00 19.30 288 THR B C 1
ATOM 8118 O O . THR B 1 250 ? 51.909 59.713 101.320 1.00 19.99 288 THR B O 1
ATOM 8122 N N . ALA B 1 251 ? 50.500 58.148 100.486 1.00 17.29 289 ALA B N 1
ATOM 8123 C CA . ALA B 1 251 ? 49.341 58.699 101.143 1.00 17.11 289 ALA B CA 1
ATOM 8124 C C . ALA B 1 251 ? 49.481 58.486 102.677 1.00 21.12 289 ALA B C 1
ATOM 8125 O O . ALA B 1 251 ? 50.058 57.487 103.097 1.00 21.44 289 ALA B O 1
ATOM 8127 N N . PRO B 1 252 ? 48.848 59.342 103.479 1.00 21.36 290 PRO B N 1
ATOM 8128 C CA . PRO B 1 252 ? 48.845 59.103 104.938 1.00 21.34 290 PRO B CA 1
ATOM 8129 C C . PRO B 1 252 ? 48.131 57.790 105.263 1.00 24.71 290 PRO B C 1
ATOM 8130 O O . PRO B 1 252 ? 47.237 57.356 104.523 1.00 21.79 290 PRO B O 1
ATOM 8134 N N . ALA B 1 253 ? 48.501 57.138 106.390 1.00 22.52 291 ALA B N 1
ATOM 8135 C CA . ALA B 1 253 ? 47.860 55.863 106.734 1.00 22.34 291 ALA B CA 1
ATOM 8136 C C . ALA B 1 253 ? 46.354 55.910 106.913 1.00 22.81 291 ALA B C 1
ATOM 8137 O O . ALA B 1 253 ? 45.712 54.894 106.650 1.00 24.81 291 ALA B O 1
ATOM 8139 N N . SER B 1 254 ? 45.774 57.080 107.256 1.00 19.50 292 SER B N 1
ATOM 8140 C CA . SER B 1 254 ? 44.322 57.260 107.386 1.00 20.35 292 SER B CA 1
ATOM 8141 C C . SER B 1 254 ? 43.620 57.001 106.031 1.00 24.53 292 SER B C 1
ATOM 8142 O O . SER B 1 254 ? 42.403 56.797 105.991 1.00 24.46 292 SER B O 1
ATOM 8145 N N . MET B 1 255 ? 44.407 57.080 104.940 1.00 21.01 293 MET B N 1
ATOM 8146 C CA . MET B 1 255 ? 43.928 56.797 103.573 1.00 19.63 293 MET B CA 1
ATOM 8147 C C . MET B 1 255 ? 44.250 55.379 103.172 1.00 23.52 293 MET B C 1
ATOM 8148 O O . MET B 1 255 ? 43.418 54.711 102.558 1.00 23.11 293 MET B O 1
ATOM 8153 N N . LEU B 1 256 ? 45.464 54.909 103.500 1.00 21.90 294 LEU B N 1
ATOM 8154 C CA . LEU B 1 256 ? 45.937 53.565 103.182 1.00 22.61 294 LEU B CA 1
ATOM 8155 C C . LEU B 1 256 ? 45.126 52.421 103.796 1.00 26.26 294 LEU B C 1
ATOM 8156 O O . LEU B 1 256 ? 45.215 51.296 103.296 1.00 26.22 294 LEU B O 1
ATOM 8161 N N . ILE B 1 257 ? 44.310 52.701 104.833 1.00 25.47 295 ILE B N 1
ATOM 8162 C CA . ILE B 1 257 ? 43.449 51.681 105.472 1.00 26.06 295 ILE B CA 1
ATOM 8163 C C . ILE B 1 257 ? 42.392 51.085 104.524 1.00 29.92 295 ILE B C 1
ATOM 8164 O O . ILE B 1 257 ? 41.871 50.013 104.779 1.00 29.03 295 ILE B O 1
ATOM 8169 N N . GLY B 1 258 ? 42.080 51.795 103.440 1.00 26.10 296 GLY B N 1
ATOM 8170 C CA . GLY B 1 258 ? 41.103 51.305 102.484 1.00 24.02 296 GLY B CA 1
ATOM 8171 C C . GLY B 1 258 ? 41.261 51.985 101.144 1.00 23.09 296 GLY B C 1
ATOM 8172 O O . GLY B 1 258 ? 42.297 52.595 100.865 1.00 20.69 296 GLY B O 1
ATOM 8173 N N . ASP B 1 259 ? 40.246 51.860 100.303 1.00 19.15 297 ASP B N 1
ATOM 8174 C CA . ASP B 1 259 ? 40.313 52.516 98.989 1.00 16.99 297 ASP B CA 1
ATOM 8175 C C . ASP B 1 259 ? 40.310 54.019 99.144 1.00 19.44 297 ASP B C 1
ATOM 8176 O O . ASP B 1 259 ? 39.623 54.562 100.015 1.00 19.25 297 ASP B O 1
ATOM 8181 N N . HIS B 1 260 ? 41.066 54.710 98.267 1.00 15.77 298 HIS B N 1
ATOM 8182 C CA . HIS B 1 260 ? 41.135 56.160 98.331 1.00 14.99 298 HIS B CA 1
ATOM 8183 C C . HIS B 1 260 ? 41.474 56.723 96.958 1.00 17.79 298 HIS B C 1
ATOM 8184 O O . HIS B 1 260 ? 41.736 55.958 96.024 1.00 18.73 298 HIS B O 1
ATOM 8191 N N . TYR B 1 261 ? 41.491 58.034 96.872 1.00 15.37 299 TYR B N 1
ATOM 8192 C CA . TYR B 1 261 ? 41.846 58.757 95.650 1.00 15.02 299 TYR B CA 1
ATOM 8193 C C . TYR B 1 261 ? 42.837 59.837 95.951 1.00 17.87 299 TYR B C 1
ATOM 8194 O O . TYR B 1 261 ? 42.812 60.416 97.048 1.00 16.96 299 TYR B O 1
ATOM 8203 N N . LEU B 1 262 ? 43.666 60.174 94.943 1.00 13.58 300 LEU B N 1
ATOM 8204 C CA . LEU B 1 262 ? 44.460 61.408 94.964 1.00 14.33 300 LEU B CA 1
ATOM 8205 C C . LEU B 1 262 ? 43.549 62.446 94.330 1.00 19.29 300 LEU B C 1
ATOM 8206 O O . LEU B 1 262 ? 43.075 62.216 93.209 1.00 18.69 300 LEU B O 1
ATOM 8211 N N . CYS B 1 263 ? 43.225 63.549 95.022 1.00 16.94 301 CYS B N 1
ATOM 8212 C CA . CYS B 1 263 ? 42.232 64.501 94.479 1.00 17.65 301 CYS B CA 1
ATOM 8213 C C . CYS B 1 263 ? 42.697 65.899 94.156 1.00 21.20 301 CYS B C 1
ATOM 8214 O O . CYS B 1 263 ? 41.949 66.647 93.515 1.00 21.62 301 CYS B O 1
ATOM 8217 N N . ASP B 1 264 ? 43.887 66.312 94.661 1.00 16.30 302 ASP B N 1
ATOM 8218 C CA . ASP B 1 264 ? 44.429 67.624 94.360 1.00 16.48 302 ASP B CA 1
ATOM 8219 C C . ASP B 1 264 ? 45.917 67.558 94.479 1.00 18.65 302 ASP B C 1
ATOM 8220 O O . ASP B 1 264 ? 46.440 66.906 95.394 1.00 19.55 302 ASP B O 1
ATOM 8225 N N . VAL B 1 265 ? 46.615 68.255 93.575 1.00 15.91 303 VAL B N 1
ATOM 8226 C CA . VAL B 1 265 ? 48.059 68.407 93.635 1.00 15.25 303 VAL B CA 1
ATOM 8227 C C . VAL B 1 265 ? 48.294 69.904 93.441 1.00 18.01 303 VAL B C 1
ATOM 8228 O O . VAL B 1 265 ? 47.889 70.460 92.416 1.00 18.26 303 VAL B O 1
ATOM 8232 N N . THR B 1 266 ? 48.903 70.586 94.437 1.00 15.71 304 THR B N 1
ATOM 8233 C CA . THR B 1 266 ? 49.156 72.015 94.286 1.00 15.95 304 THR B CA 1
ATOM 8234 C C . THR B 1 266 ? 50.548 72.337 94.835 1.00 21.22 304 THR B C 1
ATOM 8235 O O . THR B 1 266 ? 50.770 72.169 96.030 1.00 20.28 304 THR B O 1
ATOM 8239 N N . TRP B 1 267 ? 51.432 72.869 93.996 1.00 18.16 305 TRP B N 1
ATOM 8240 C CA . TRP B 1 267 ? 52.757 73.306 94.474 1.00 17.57 305 TRP B CA 1
ATOM 8241 C C . TRP B 1 267 ? 52.570 74.588 95.301 1.00 22.64 305 TRP B C 1
ATOM 8242 O O . TRP B 1 267 ? 51.842 75.492 94.894 1.00 23.59 305 TRP B O 1
ATOM 8253 N N . ALA B 1 268 ? 53.243 74.660 96.460 1.00 19.42 306 ALA B N 1
ATOM 8254 C CA . ALA B 1 268 ? 53.167 75.805 97.374 1.00 19.48 306 ALA B CA 1
ATOM 8255 C C . ALA B 1 268 ? 54.365 76.735 97.141 1.00 23.51 306 ALA B C 1
ATOM 8256 O O . ALA B 1 268 ? 54.184 77.952 97.054 1.00 25.00 306 ALA B O 1
ATOM 8258 N N . THR B 1 269 ? 55.568 76.165 96.986 1.00 19.84 307 THR B N 1
ATOM 8259 C CA . THR B 1 269 ? 56.819 76.908 96.741 1.00 19.53 307 THR B CA 1
ATOM 8260 C C . THR B 1 269 ? 57.699 76.080 95.840 1.00 22.12 307 THR B C 1
ATOM 8261 O O . THR B 1 269 ? 57.292 75.003 95.389 1.00 21.85 307 THR B O 1
ATOM 8265 N N . GLN B 1 270 ? 58.963 76.506 95.627 1.00 19.52 308 GLN B N 1
ATOM 8266 C CA . GLN B 1 270 ? 59.869 75.722 94.805 1.00 18.45 308 GLN B CA 1
ATOM 8267 C C . GLN B 1 270 ? 60.198 74.367 95.432 1.00 20.83 308 GLN B C 1
ATOM 8268 O O . GLN B 1 270 ? 60.671 73.473 94.727 1.00 21.75 308 GLN B O 1
ATOM 8274 N N . GLU B 1 271 ? 60.035 74.253 96.780 1.00 19.18 309 GLU B N 1
ATOM 8275 C CA . GLU B 1 271 ? 60.425 73.036 97.488 1.00 19.35 309 GLU B CA 1
ATOM 8276 C C . GLU B 1 271 ? 59.344 72.485 98.398 1.00 22.54 309 GLU B C 1
ATOM 8277 O O . GLU B 1 271 ? 59.661 71.749 99.339 1.00 22.29 309 GLU B O 1
ATOM 8283 N N . ARG B 1 272 ? 58.083 72.863 98.158 1.00 18.78 310 ARG B N 1
ATOM 8284 C CA . ARG B 1 272 ? 56.975 72.416 98.978 1.00 17.90 310 ARG B CA 1
ATOM 8285 C C . ARG B 1 272 ? 55.790 72.140 98.078 1.00 20.30 310 ARG B C 1
ATOM 8286 O O . ARG B 1 272 ? 55.359 73.020 97.324 1.00 19.12 310 ARG B O 1
ATOM 8294 N N . ILE B 1 273 ? 55.242 70.935 98.210 1.00 17.78 311 ILE B N 1
ATOM 8295 C CA . ILE B 1 273 ? 54.048 70.527 97.468 1.00 18.50 311 ILE B CA 1
ATOM 8296 C C . ILE B 1 273 ? 52.946 70.115 98.433 1.00 22.23 311 ILE B C 1
ATOM 8297 O O . ILE B 1 273 ? 53.230 69.537 99.493 1.00 22.13 311 ILE B O 1
ATOM 8302 N N . SER B 1 274 ? 51.697 70.403 98.076 1.00 16.88 312 SER B N 1
ATOM 8303 C CA . SER B 1 274 ? 50.568 69.935 98.870 1.00 17.30 312 SER B CA 1
ATOM 8304 C C . SER B 1 274 ? 49.776 68.940 98.022 1.00 21.40 312 SER B C 1
ATOM 8305 O O . SER B 1 274 ? 49.656 69.089 96.801 1.00 20.33 312 SER B O 1
ATOM 8308 N N . LEU B 1 275 ? 49.282 67.920 98.680 1.00 17.37 313 LEU B N 1
ATOM 8309 C CA . LEU B 1 275 ? 48.465 66.889 98.062 1.00 18.11 313 LEU B CA 1
ATOM 8310 C C . LEU B 1 275 ? 47.244 66.720 98.907 1.00 20.95 313 LEU B C 1
ATOM 8311 O O . LEU B 1 275 ? 47.330 66.740 100.143 1.00 20.00 313 LEU B O 1
ATOM 8316 N N . GLN B 1 276 ? 46.098 66.491 98.252 1.00 15.94 314 GLN B N 1
ATOM 8317 C CA . GLN B 1 276 ? 44.882 66.147 98.979 1.00 14.26 314 GLN B CA 1
ATOM 8318 C C . GLN B 1 276 ? 44.462 64.775 98.549 1.00 18.02 314 GLN B C 1
ATOM 8319 O O . GLN B 1 276 ? 44.528 64.425 97.354 1.00 18.33 314 GLN B O 1
ATOM 8325 N N . TRP B 1 277 ? 44.086 63.971 99.532 1.00 15.99 315 TRP B N 1
ATOM 8326 C CA . TRP B 1 277 ? 43.651 62.592 99.354 1.00 15.50 315 TRP B CA 1
ATOM 8327 C C . TRP B 1 277 ? 42.231 62.496 99.850 1.00 19.10 315 TRP B C 1
ATOM 8328 O O . TRP B 1 277 ? 41.864 63.188 100.791 1.00 18.67 315 TRP B O 1
ATOM 8339 N N . LEU B 1 278 ? 41.423 61.622 99.242 1.00 15.54 316 LEU B N 1
ATOM 8340 C CA . LEU B 1 278 ? 40.020 61.500 99.594 1.00 14.94 316 LEU B CA 1
ATOM 8341 C C . LEU B 1 278 ? 39.682 60.039 99.757 1.00 18.14 316 LEU B C 1
ATOM 8342 O O . LEU B 1 278 ? 40.102 59.218 98.949 1.00 16.58 316 LEU B O 1
ATOM 8347 N N . ARG B 1 279 ? 38.981 59.680 100.844 1.00 16.65 317 ARG B N 1
ATOM 8348 C CA . ARG B 1 279 ? 38.611 58.280 100.998 1.00 16.30 317 ARG B CA 1
ATOM 8349 C C . ARG B 1 279 ? 37.549 57.917 99.944 1.00 16.52 317 ARG B C 1
ATOM 8350 O O . ARG B 1 279 ? 36.798 58.789 99.515 1.00 17.20 317 ARG B O 1
ATOM 8358 N N . ARG B 1 280 ? 37.459 56.626 99.598 1.00 17.76 318 ARG B N 1
ATOM 8359 C CA . ARG B 1 280 ? 36.435 56.148 98.653 1.00 16.76 318 ARG B CA 1
ATOM 8360 C C . ARG B 1 280 ? 35.020 56.513 99.159 1.00 19.83 318 ARG B C 1
ATOM 8361 O O . ARG B 1 280 ? 34.143 56.872 98.367 1.00 19.22 318 ARG B O 1
ATOM 8369 N N . ILE B 1 281 ? 34.812 56.500 100.512 1.00 17.84 319 ILE B N 1
ATOM 8370 C CA . ILE B 1 281 ? 33.594 57.063 101.088 1.00 18.81 319 ILE B CA 1
ATOM 8371 C C . ILE B 1 281 ? 34.016 58.535 101.256 1.00 21.79 319 ILE B C 1
ATOM 8372 O O . ILE B 1 281 ? 34.814 58.874 102.128 1.00 20.55 319 ILE B O 1
ATOM 8377 N N . GLN B 1 282 ? 33.528 59.378 100.357 1.00 17.61 320 GLN B N 1
ATOM 8378 C CA . GLN B 1 282 ? 33.987 60.731 100.100 1.00 16.93 320 GLN B CA 1
ATOM 8379 C C . GLN B 1 282 ? 33.580 61.821 101.064 1.00 20.46 320 GLN B C 1
ATOM 8380 O O . GLN B 1 282 ? 33.349 62.956 100.648 1.00 19.59 320 GLN B O 1
ATOM 8386 N N . ASN B 1 283 ? 33.553 61.497 102.354 1.00 19.91 321 ASN B N 1
ATOM 8387 C CA . ASN B 1 283 ? 33.221 62.538 103.337 1.00 20.43 321 ASN B CA 1
ATOM 8388 C C . ASN B 1 283 ? 34.390 62.760 104.279 1.00 24.60 321 ASN B C 1
ATOM 8389 O O . ASN B 1 283 ? 34.212 63.352 105.345 1.00 24.20 321 ASN B O 1
ATOM 8394 N N . TYR B 1 284 ? 35.582 62.311 103.884 1.00 19.87 322 TYR B N 1
ATOM 8395 C CA . TYR B 1 284 ? 36.803 62.438 104.667 1.00 19.33 322 TYR B CA 1
ATOM 8396 C C . TYR B 1 284 ? 37.971 62.645 103.732 1.00 22.22 322 TYR B C 1
ATOM 8397 O O . TYR B 1 284 ? 38.232 61.795 102.868 1.00 21.11 322 TYR B O 1
ATOM 8406 N N . SER B 1 285 ? 38.692 63.756 103.918 1.00 18.96 323 SER B N 1
ATOM 8407 C CA A SER B 1 285 ? 39.855 64.046 103.090 0.50 17.32 323 SER B CA 1
ATOM 8408 C CA B SER B 1 285 ? 39.828 64.098 103.083 0.50 18.04 323 SER B CA 1
ATOM 8409 C C . SER B 1 285 ? 40.993 64.561 103.956 1.00 21.93 323 SER B C 1
ATOM 8410 O O . SER B 1 285 ? 40.750 65.098 105.032 1.00 20.15 323 SER B O 1
ATOM 8415 N N . VAL B 1 286 ? 42.223 64.383 103.483 1.00 18.45 324 VAL B N 1
ATOM 8416 C CA A VAL B 1 286 ? 43.436 64.823 104.189 0.50 17.40 324 VAL B CA 1
ATOM 8417 C CA B VAL B 1 286 ? 43.415 64.857 104.189 0.50 17.97 324 VAL B CA 1
ATOM 8418 C C . VAL B 1 286 ? 44.360 65.551 103.226 1.00 21.65 324 VAL B C 1
ATOM 8419 O O . VAL B 1 286 ? 44.630 65.031 102.145 1.00 21.87 324 VAL B O 1
ATOM 8426 N N . MET B 1 287 ? 44.882 66.706 103.640 1.00 18.37 325 MET B N 1
ATOM 8427 C CA . MET B 1 287 ? 45.877 67.455 102.878 1.00 18.19 325 MET B CA 1
ATOM 8428 C C . MET B 1 287 ? 47.211 67.200 103.554 1.00 23.42 325 MET B C 1
ATOM 8429 O O . MET B 1 287 ? 47.308 67.324 104.787 1.00 21.79 325 MET B O 1
ATOM 8434 N N . ASP B 1 288 ? 48.230 66.834 102.766 1.00 18.03 326 ASP B N 1
ATOM 8435 C CA . ASP B 1 288 ? 49.582 66.635 103.247 1.00 18.03 326 ASP B CA 1
ATOM 8436 C C . ASP B 1 288 ? 50.391 67.753 102.655 1.00 23.18 326 ASP B C 1
ATOM 8437 O O . ASP B 1 288 ? 50.138 68.169 101.505 1.00 22.48 326 ASP B O 1
ATOM 8442 N N . ILE B 1 289 ? 51.362 68.263 103.427 1.00 18.75 327 ILE B N 1
ATOM 8443 C CA . ILE B 1 289 ? 52.265 69.321 102.975 1.00 18.67 327 ILE B CA 1
ATOM 8444 C C . ILE B 1 289 ? 53.653 68.738 103.037 1.00 22.68 327 ILE B C 1
ATOM 8445 O O . ILE B 1 289 ? 54.110 68.365 104.120 1.00 23.10 327 ILE B O 1
ATOM 8450 N N . CYS B 1 290 ? 54.325 68.635 101.876 1.00 18.48 328 CYS B N 1
ATOM 8451 C CA . CYS B 1 290 ? 55.584 67.920 101.760 1.00 20.30 328 CYS B CA 1
ATOM 8452 C C . CYS B 1 290 ? 56.713 68.791 101.332 1.00 22.66 328 CYS B C 1
ATOM 8453 O O . CYS B 1 290 ? 56.589 69.502 100.330 1.00 20.45 328 CYS B O 1
ATOM 8456 N N . ASP B 1 291 ? 57.835 68.728 102.072 1.00 20.42 329 ASP B N 1
ATOM 8457 C CA . ASP B 1 291 ? 59.014 69.538 101.802 1.00 19.64 329 ASP B CA 1
ATOM 8458 C C . ASP B 1 291 ? 60.175 68.741 101.271 1.00 20.73 329 ASP B C 1
ATOM 8459 O O . ASP B 1 291 ? 60.479 67.643 101.764 1.00 21.64 329 ASP B O 1
ATOM 8464 N N . TYR B 1 292 ? 60.917 69.341 100.342 1.00 18.25 330 TYR B N 1
ATOM 8465 C CA . TYR B 1 292 ? 62.097 68.719 99.795 1.00 18.42 330 TYR B CA 1
ATOM 8466 C C . TYR B 1 292 ? 63.178 68.733 100.887 1.00 23.38 330 TYR B C 1
ATOM 8467 O O . TYR B 1 292 ? 63.347 69.760 101.571 1.00 22.84 330 TYR B O 1
ATOM 8476 N N . ASP B 1 293 ? 63.881 67.615 101.023 1.00 21.69 331 ASP B N 1
ATOM 8477 C CA . ASP B 1 293 ? 64.969 67.464 102.000 1.00 23.09 331 ASP B CA 1
ATOM 8478 C C . ASP B 1 293 ? 66.303 67.361 101.246 1.00 31.02 331 ASP B C 1
ATOM 8479 O O . ASP B 1 293 ? 66.581 66.340 100.624 1.00 29.99 331 ASP B O 1
ATOM 8484 N N . GLU B 1 294 ? 67.118 68.427 101.291 1.00 33.02 332 GLU B N 1
ATOM 8485 C CA . GLU B 1 294 ? 68.436 68.471 100.636 1.00 35.92 332 GLU B CA 1
ATOM 8486 C C . GLU B 1 294 ? 69.367 67.342 101.110 1.00 41.28 332 GLU B C 1
ATOM 8487 O O . GLU B 1 294 ? 70.163 66.847 100.323 1.00 42.94 332 GLU B O 1
ATOM 8493 N N . SER B 1 295 ? 69.253 66.931 102.380 1.00 38.72 333 SER B N 1
ATOM 8494 C CA . SER B 1 295 ? 70.108 65.898 102.980 1.00 38.58 333 SER B CA 1
ATOM 8495 C C . SER B 1 295 ? 69.819 64.449 102.540 1.00 43.10 333 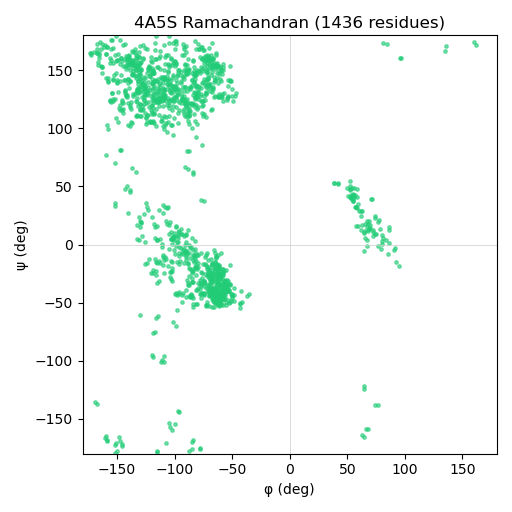SER B C 1
ATOM 8496 O O . SER B 1 295 ? 70.712 63.610 102.624 1.00 45.48 333 SER B O 1
ATOM 8499 N N . SER B 1 296 ? 68.582 64.143 102.107 1.00 35.46 334 SER B N 1
ATOM 8500 C CA . SER B 1 296 ? 68.218 62.795 101.656 1.00 33.02 334 SER B CA 1
ATOM 8501 C C . SER B 1 296 ? 67.833 62.785 100.181 1.00 35.11 334 SER B C 1
ATOM 8502 O O . SER B 1 296 ? 67.849 61.725 99.564 1.00 34.86 334 SER B O 1
ATOM 8505 N N . GLY B 1 297 ? 67.427 63.943 99.657 1.00 31.22 335 GLY B N 1
ATOM 8506 C CA . GLY B 1 297 ? 66.934 64.085 98.284 1.00 29.13 335 GLY B CA 1
ATOM 8507 C C . GLY B 1 297 ? 65.495 63.601 98.183 1.00 30.33 335 GLY B C 1
ATOM 8508 O O . GLY B 1 297 ? 64.982 63.396 97.071 1.00 28.27 335 GLY B O 1
ATOM 8509 N N . ARG B 1 298 ? 64.835 63.404 99.355 1.00 23.78 336 ARG B N 1
ATOM 8510 C CA . ARG B 1 298 ? 63.456 62.930 99.483 1.00 22.99 336 ARG B CA 1
ATOM 8511 C C . ARG B 1 298 ? 62.500 64.037 99.866 1.00 24.31 336 ARG B C 1
ATOM 8512 O O . ARG B 1 298 ? 62.901 65.198 100.005 1.00 24.58 336 ARG B O 1
ATOM 8520 N N . TRP B 1 299 ? 61.217 63.692 100.000 1.00 20.25 337 TRP B N 1
ATOM 8521 C CA . TRP B 1 299 ? 60.150 64.623 100.324 1.00 20.26 337 TRP B CA 1
ATOM 8522 C C . TRP B 1 299 ? 59.526 64.196 101.634 1.00 24.68 337 TRP B C 1
ATOM 8523 O O . TRP B 1 299 ? 59.053 63.067 101.766 1.00 24.84 337 TRP B O 1
ATOM 8534 N N . ASN B 1 300 ? 59.543 65.099 102.618 1.00 22.35 338 ASN B N 1
ATOM 8535 C CA . ASN B 1 300 ? 59.014 64.794 103.944 1.00 22.83 338 ASN B CA 1
ATOM 8536 C C . ASN B 1 300 ? 57.667 65.455 104.160 1.00 24.60 338 ASN B C 1
ATOM 8537 O O . ASN B 1 300 ? 57.564 66.673 104.072 1.00 23.95 338 ASN B O 1
ATOM 8542 N N . CYS B 1 301 ? 56.631 64.650 104.416 1.00 23.98 339 CYS B N 1
ATOM 8543 C CA . CYS B 1 301 ? 55.295 65.182 104.658 1.00 24.22 339 CYS B CA 1
ATOM 8544 C C . CYS B 1 301 ? 55.113 65.149 106.165 1.00 26.83 339 CYS B C 1
ATOM 8545 O O . CYS B 1 301 ? 54.767 64.095 106.706 1.00 26.83 339 CYS B O 1
ATOM 8548 N N . LEU B 1 302 ? 55.407 66.275 106.854 1.00 23.48 340 LEU B N 1
ATOM 8549 C CA . LEU B 1 302 ? 55.291 66.282 108.321 1.00 23.82 340 LEU B CA 1
ATOM 8550 C C . LEU B 1 302 ? 53.862 66.018 108.784 1.00 25.32 340 LEU B C 1
ATOM 8551 O O . LEU B 1 302 ? 52.915 66.702 108.373 1.00 22.96 340 LEU B O 1
ATOM 8556 N N . VAL B 1 303 ? 53.704 65.025 109.666 1.00 23.78 341 VAL B N 1
ATOM 8557 C CA . VAL B 1 303 ? 52.392 64.681 110.214 1.00 23.30 341 VAL B CA 1
ATOM 8558 C C . VAL B 1 303 ? 51.734 65.890 110.892 1.00 25.84 341 VAL B C 1
ATOM 8559 O O . VAL B 1 303 ? 50.522 66.084 110.768 1.00 25.09 341 VAL B O 1
ATOM 8563 N N . ALA B 1 304 ? 52.541 66.760 111.522 1.00 25.23 342 ALA B N 1
ATOM 8564 C CA . ALA B 1 304 ? 52.045 67.968 112.183 1.00 26.17 342 ALA B CA 1
ATOM 8565 C C . ALA B 1 304 ? 51.437 68.971 111.209 1.00 29.24 342 ALA B C 1
ATOM 8566 O O . ALA B 1 304 ? 50.747 69.891 111.641 1.00 29.89 342 ALA B O 1
ATOM 8568 N N . ARG B 1 305 ? 51.701 68.800 109.884 1.00 23.01 343 ARG B N 1
ATOM 8569 C CA . ARG B 1 305 ? 51.205 69.716 108.865 1.00 22.32 343 ARG B CA 1
ATOM 8570 C C . ARG B 1 305 ? 49.972 69.195 108.135 1.00 24.75 343 ARG B C 1
ATOM 8571 O O . ARG B 1 305 ? 49.523 69.846 107.194 1.00 24.21 343 ARG B O 1
ATOM 8579 N N . GLN B 1 306 ? 49.442 68.039 108.538 1.00 20.99 344 GLN B N 1
ATOM 8580 C CA . GLN B 1 306 ? 48.230 67.497 107.915 1.00 21.26 344 GLN B CA 1
ATOM 8581 C C . GLN B 1 306 ? 47.004 68.292 108.279 1.00 25.77 344 GLN B C 1
ATOM 8582 O O . GLN B 1 306 ? 46.857 68.754 109.425 1.00 25.93 344 GLN B O 1
ATOM 8588 N N . HIS B 1 307 ? 46.089 68.419 107.322 1.00 19.67 345 HIS B N 1
ATOM 8589 C CA . HIS B 1 307 ? 44.838 69.104 107.517 1.00 20.00 345 HIS B CA 1
ATOM 8590 C C . HIS B 1 307 ? 43.724 68.180 107.109 1.00 25.55 345 HIS B C 1
ATOM 8591 O O . HIS B 1 307 ? 43.702 67.705 105.975 1.00 26.11 345 HIS B O 1
ATOM 8598 N N . ILE B 1 308 ? 42.826 67.891 108.040 1.00 21.88 346 ILE B N 1
ATOM 8599 C CA . ILE B 1 308 ? 41.683 67.020 107.756 1.00 22.10 346 ILE B CA 1
ATOM 8600 C C . ILE B 1 308 ? 40.461 67.860 107.373 1.00 25.96 346 ILE B C 1
ATOM 8601 O O . ILE B 1 308 ? 40.212 68.922 107.953 1.00 23.98 346 ILE B O 1
ATOM 8606 N N . GLU B 1 309 ? 39.687 67.384 106.375 1.00 22.14 347 GLU B N 1
ATOM 8607 C CA . GLU B 1 309 ? 38.436 68.042 106.005 1.00 23.42 347 GLU B CA 1
ATOM 8608 C C . GLU B 1 309 ? 37.420 66.933 105.915 1.00 30.23 347 GLU B C 1
ATOM 8609 O O . GLU B 1 309 ? 37.656 65.931 105.220 1.00 30.09 347 GLU B O 1
ATOM 8615 N N . MET B 1 310 ? 36.345 67.048 106.690 1.00 27.53 348 MET B N 1
ATOM 8616 C CA . MET B 1 310 ? 35.289 66.053 106.691 1.00 28.24 348 MET B CA 1
ATOM 8617 C C . MET B 1 310 ? 33.914 66.669 106.594 1.00 29.83 348 MET B C 1
ATOM 8618 O O . MET B 1 310 ? 33.763 67.878 106.749 1.00 30.52 348 MET B O 1
ATOM 8623 N N . SER B 1 311 ? 32.923 65.859 106.228 1.00 25.15 349 SER B N 1
ATOM 8624 C CA . SER B 1 311 ? 31.560 66.344 106.099 1.00 24.87 349 SER B CA 1
ATOM 8625 C C . SER B 1 311 ? 30.678 65.410 106.854 1.00 29.07 349 SER B C 1
ATOM 8626 O O . SER B 1 311 ? 30.790 64.186 106.705 1.00 28.77 349 SER B O 1
ATOM 8629 N N . THR B 1 312 ? 29.798 65.978 107.692 1.00 28.07 350 THR B N 1
ATOM 8630 C CA . THR B 1 312 ? 28.870 65.129 108.437 1.00 29.08 350 THR B CA 1
ATOM 8631 C C . THR B 1 312 ? 27.518 65.038 107.720 1.00 32.23 350 THR B C 1
ATOM 8632 O O . THR B 1 312 ? 26.748 64.133 108.017 1.00 34.41 350 THR B O 1
ATOM 8636 N N . THR B 1 313 ? 27.239 65.959 106.768 1.00 27.06 351 THR B N 1
ATOM 8637 C CA . THR B 1 313 ? 25.944 66.025 106.083 1.00 25.53 351 THR B CA 1
ATOM 8638 C C . THR B 1 313 ? 25.998 65.536 104.630 1.00 27.84 351 THR B C 1
ATOM 8639 O O . THR B 1 313 ? 24.960 65.326 104.010 1.00 25.29 351 THR B O 1
ATOM 8643 N N . GLY B 1 314 ? 27.201 65.362 104.108 1.00 23.45 352 GLY B N 1
ATOM 8644 C CA . GLY B 1 314 ? 27.327 64.943 102.713 1.00 21.20 352 GLY B CA 1
ATOM 8645 C C . GLY B 1 314 ? 28.735 64.555 102.364 1.00 23.00 352 GLY B C 1
ATOM 8646 O O . GLY B 1 314 ? 29.382 63.828 103.106 1.00 23.72 352 GLY B O 1
ATOM 8647 N N . TRP B 1 315 ? 29.207 65.027 101.205 1.00 19.43 353 TRP B N 1
ATOM 8648 C CA . TRP B 1 315 ? 30.528 64.724 100.719 1.00 17.88 353 TRP B CA 1
ATOM 8649 C C . TRP B 1 315 ? 31.407 65.951 100.927 1.00 20.87 353 TRP B C 1
ATOM 8650 O O . TRP B 1 315 ? 30.894 67.008 101.299 1.00 22.83 353 TRP B O 1
ATOM 8661 N N . VAL B 1 316 ? 32.715 65.832 100.668 1.00 17.99 354 VAL B N 1
ATOM 8662 C CA . VAL B 1 316 ? 33.636 66.971 100.806 1.00 18.32 354 VAL B CA 1
ATOM 8663 C C . VAL B 1 316 ? 33.760 67.720 99.474 1.00 21.79 354 VAL B C 1
ATOM 8664 O O . VAL B 1 316 ? 34.149 67.104 98.466 1.00 21.92 354 VAL B O 1
ATOM 8668 N N . GLY B 1 317 ? 33.544 69.035 99.517 1.00 17.51 355 GLY B N 1
ATOM 8669 C CA . GLY B 1 317 ? 33.688 69.924 98.371 1.00 17.54 355 GLY B CA 1
ATOM 8670 C C . GLY B 1 317 ? 32.468 69.897 97.474 1.00 20.22 355 GLY B C 1
ATOM 8671 O O . GLY B 1 317 ? 31.528 69.130 97.706 1.00 20.15 355 GLY B O 1
ATOM 8672 N N . ARG B 1 318 ? 32.436 70.776 96.476 1.00 18.22 356 ARG B N 1
ATOM 8673 C CA . ARG B 1 318 ? 31.299 70.802 95.550 1.00 17.13 356 ARG B CA 1
ATOM 8674 C C . ARG B 1 318 ? 31.287 69.496 94.763 1.00 18.92 356 ARG B C 1
ATOM 8675 O O . ARG B 1 318 ? 30.290 68.773 94.790 1.00 18.55 356 ARG B O 1
ATOM 8683 N N . PHE B 1 319 ? 32.421 69.172 94.129 1.00 16.37 357 PHE B N 1
ATOM 8684 C CA . PHE B 1 319 ? 32.617 67.910 93.413 1.00 14.82 357 PHE B CA 1
ATOM 8685 C C . PHE B 1 319 ? 33.866 67.220 93.935 1.00 21.22 357 PHE B C 1
ATOM 8686 O O . PHE B 1 319 ? 34.078 66.039 93.690 1.00 24.25 357 PHE B O 1
ATOM 8694 N N . ARG B 1 320 ? 34.720 67.968 94.642 1.00 18.08 358 ARG B N 1
ATOM 8695 C CA . ARG B 1 320 ? 35.920 67.419 95.271 1.00 17.00 358 ARG B CA 1
ATOM 8696 C C . ARG B 1 320 ? 36.459 68.478 96.229 1.00 18.38 358 ARG B C 1
ATOM 8697 O O . ARG B 1 320 ? 36.085 69.642 96.107 1.00 19.39 358 ARG B O 1
ATOM 8705 N N . PRO B 1 321 ? 37.373 68.097 97.145 1.00 19.19 359 PRO B N 1
ATOM 8706 C CA . PRO B 1 321 ? 37.959 69.106 98.045 1.00 19.02 359 PRO B CA 1
ATOM 8707 C C . PRO B 1 321 ? 38.550 70.264 97.240 1.00 22.73 359 PRO B C 1
ATOM 8708 O O . PRO B 1 321 ? 39.090 70.054 96.145 1.00 21.52 359 PRO B O 1
ATOM 8712 N N . SER B 1 322 ? 38.391 71.500 97.756 1.00 19.72 360 SER B N 1
ATOM 8713 C CA . SER B 1 322 ? 38.851 72.688 97.058 1.00 19.27 360 SER B CA 1
ATOM 8714 C C . SER B 1 322 ? 40.373 72.816 97.024 1.00 20.68 360 SER B C 1
ATOM 8715 O O . SER B 1 322 ? 41.074 72.196 97.821 1.00 21.30 360 SER B O 1
ATOM 8718 N N . GLU B 1 323 ? 40.878 73.627 96.098 1.00 19.47 361 GLU B N 1
ATOM 8719 C CA . GLU B 1 323 ? 42.307 73.788 95.950 1.00 20.00 361 GLU B CA 1
ATOM 8720 C C . GLU B 1 323 ? 42.819 74.850 96.929 1.00 20.91 361 GLU B C 1
ATOM 8721 O O . GLU B 1 323 ? 42.159 75.878 97.120 1.00 21.35 361 GLU B O 1
ATOM 8727 N N . PRO B 1 324 ? 44.011 74.647 97.519 1.00 18.63 362 PRO B N 1
ATOM 8728 C CA . PRO B 1 324 ? 44.547 75.694 98.409 1.00 18.72 362 PRO B CA 1
ATOM 8729 C C . PRO B 1 324 ? 45.264 76.771 97.582 1.00 22.48 362 PRO B C 1
ATOM 8730 O O . PRO B 1 324 ? 45.833 76.479 96.518 1.00 21.78 362 PRO B O 1
ATOM 8734 N N . HIS B 1 325 ? 45.304 78.016 98.105 1.00 19.52 363 HIS B N 1
ATOM 8735 C CA . HIS B 1 325 ? 46.030 79.093 97.448 1.00 19.35 363 HIS B CA 1
ATOM 8736 C C . HIS B 1 325 ? 47.079 79.577 98.440 1.00 22.23 363 HIS B C 1
ATOM 8737 O O . HIS B 1 325 ? 46.715 80.200 99.433 1.00 20.80 363 HIS B O 1
ATOM 8744 N N . PHE B 1 326 ? 48.349 79.229 98.203 1.00 19.26 364 PHE B N 1
ATOM 8745 C CA . PHE B 1 326 ? 49.420 79.530 99.150 1.00 18.87 364 PHE B CA 1
ATOM 8746 C C . PHE B 1 326 ? 49.947 80.921 99.052 1.00 22.42 364 PHE B C 1
ATOM 8747 O O . PHE B 1 326 ? 50.056 81.471 97.959 1.00 21.42 364 PHE B O 1
ATOM 8755 N N . THR B 1 327 ? 50.344 81.481 100.215 1.00 22.27 365 THR B N 1
ATOM 8756 C CA . THR B 1 327 ? 51.011 82.776 100.234 1.00 22.56 365 THR B CA 1
ATOM 8757 C C . THR B 1 327 ? 52.394 82.535 99.638 1.00 25.39 365 THR B C 1
ATOM 8758 O O . THR B 1 327 ? 52.817 81.383 99.523 1.00 22.67 365 THR B O 1
ATOM 8762 N N . LEU B 1 328 ? 53.087 83.602 99.207 1.00 24.69 366 LEU B N 1
ATOM 8763 C CA . LEU B 1 328 ? 54.403 83.451 98.578 1.00 25.41 366 LEU B CA 1
ATOM 8764 C C . LEU B 1 328 ? 55.415 82.586 99.365 1.00 28.08 366 LEU B C 1
ATOM 8765 O O . LEU B 1 328 ? 56.073 81.744 98.768 1.00 28.85 366 LEU B O 1
ATOM 8770 N N . ASP B 1 329 ? 55.500 82.768 100.694 1.00 26.33 367 ASP B N 1
ATOM 8771 C CA . ASP B 1 329 ? 56.416 81.990 101.527 1.00 26.07 367 ASP B CA 1
ATOM 8772 C C . ASP B 1 329 ? 55.981 80.534 101.754 1.00 28.50 367 ASP B C 1
ATOM 8773 O O . ASP B 1 329 ? 56.749 79.733 102.299 1.00 27.72 367 ASP B O 1
ATOM 8778 N N . GLY B 1 330 ? 54.743 80.216 101.366 1.00 24.79 368 GLY B N 1
ATOM 8779 C CA . GLY B 1 330 ? 54.185 78.876 101.515 1.00 23.89 368 GLY B CA 1
ATOM 8780 C C . GLY B 1 330 ? 53.844 78.476 102.938 1.00 25.71 368 GLY B C 1
ATOM 8781 O O . GLY B 1 330 ? 53.552 77.310 103.186 1.00 24.98 368 GLY B O 1
ATOM 8782 N N . ASN B 1 331 ? 53.868 79.431 103.896 1.00 23.04 369 ASN B N 1
ATOM 8783 C CA . ASN B 1 331 ? 53.587 79.106 105.294 1.00 21.85 369 ASN B CA 1
ATOM 8784 C C . ASN B 1 331 ? 52.137 79.212 105.690 1.00 24.27 369 ASN B C 1
ATOM 8785 O O . ASN B 1 331 ? 51.760 78.875 106.819 1.00 22.47 369 ASN B O 1
ATOM 8790 N N . SER B 1 332 ? 51.311 79.695 104.767 1.00 22.04 370 SER B N 1
ATOM 8791 C CA . SER B 1 332 ? 49.891 79.806 105.032 1.00 21.65 370 SER B CA 1
ATOM 8792 C C . SER B 1 332 ? 49.167 79.697 103.679 1.00 22.12 370 SER B C 1
ATOM 8793 O O . SER B 1 332 ? 49.796 79.787 102.611 1.00 21.38 370 SER B O 1
ATOM 8796 N N . PHE B 1 333 ? 47.885 79.436 103.737 1.00 20.92 371 PHE B N 1
ATOM 8797 C CA . PHE B 1 333 ? 47.093 79.278 102.517 1.00 19.67 371 PHE B CA 1
ATOM 8798 C C . PHE B 1 333 ? 45.636 79.587 102.757 1.00 22.46 371 PHE B C 1
ATOM 8799 O O . PHE B 1 333 ? 45.139 79.480 103.893 1.00 20.90 371 PHE B O 1
ATOM 8807 N N . TYR B 1 334 ? 44.926 79.911 101.661 1.00 18.42 372 TYR B N 1
ATOM 8808 C CA . TYR B 1 334 ? 43.508 80.246 101.684 1.00 18.07 372 TYR B CA 1
ATOM 8809 C C . TYR B 1 334 ? 42.778 79.154 100.929 1.00 21.92 372 TYR B C 1
ATOM 8810 O O . TYR B 1 334 ? 43.288 78.675 99.922 1.00 21.63 372 TYR B O 1
ATOM 8819 N N . LYS B 1 335 ? 41.637 78.721 101.442 1.00 20.32 373 LYS B N 1
ATOM 8820 C CA . LYS B 1 335 ? 40.904 77.600 100.839 1.00 20.13 373 LYS B CA 1
ATOM 8821 C C . LYS B 1 335 ? 39.413 77.767 101.099 1.00 24.50 373 LYS B C 1
ATOM 8822 O O . LYS B 1 335 ? 38.996 78.172 102.198 1.00 24.11 373 LYS B O 1
ATOM 8828 N N . ILE B 1 336 ? 38.591 77.418 100.104 1.00 19.34 374 ILE B N 1
ATOM 8829 C CA . ILE B 1 336 ? 37.141 77.504 100.281 1.00 19.26 374 ILE B CA 1
ATOM 8830 C C . ILE B 1 336 ? 36.683 76.267 101.041 1.00 23.15 374 ILE B C 1
ATOM 8831 O O . ILE B 1 336 ? 36.981 75.142 100.635 1.00 22.20 374 ILE B O 1
ATOM 8836 N N . ILE B 1 337 ? 35.957 76.481 102.138 1.00 21.02 375 ILE B N 1
ATOM 8837 C CA . ILE B 1 337 ? 35.470 75.449 103.064 1.00 22.65 375 ILE B CA 1
ATOM 8838 C C . ILE B 1 337 ? 34.027 75.766 103.423 1.00 22.77 375 ILE B C 1
ATOM 8839 O O . ILE B 1 337 ? 33.670 76.934 103.542 1.00 23.12 375 ILE B O 1
ATOM 8844 N N . SER B 1 338 ? 33.209 74.732 103.644 1.00 20.15 376 SER B N 1
ATOM 8845 C CA . SER B 1 338 ? 31.835 74.924 104.096 1.00 19.10 376 SER B CA 1
ATOM 8846 C C . SER B 1 338 ? 31.887 75.341 105.584 1.00 23.90 376 SER B C 1
ATOM 8847 O O . SER B 1 338 ? 32.477 74.630 106.386 1.00 24.53 376 SER B O 1
ATOM 8850 N N . ASN B 1 339 ? 31.290 76.484 105.918 1.00 23.13 377 ASN B N 1
ATOM 8851 C CA . ASN B 1 339 ? 31.279 76.980 107.309 1.00 24.10 377 ASN B CA 1
ATOM 8852 C C . ASN B 1 339 ? 30.241 76.236 108.178 1.00 30.36 377 ASN B C 1
ATOM 8853 O O . ASN B 1 339 ? 29.600 75.292 107.713 1.00 27.11 377 ASN B O 1
ATOM 8858 N N . GLU B 1 340 ? 30.068 76.665 109.452 1.00 29.71 378 GLU B N 1
ATOM 8859 C CA . GLU B 1 340 ? 29.136 76.037 110.403 1.00 30.64 378 GLU B CA 1
ATOM 8860 C C . GLU B 1 340 ? 27.678 76.081 109.932 1.00 33.08 378 GLU B C 1
ATOM 8861 O O . GLU B 1 340 ? 26.907 75.184 110.272 1.00 33.76 378 GLU B O 1
ATOM 8867 N N . GLU B 1 341 ? 27.310 77.105 109.140 1.00 28.63 379 GLU B N 1
ATOM 8868 C CA . GLU B 1 341 ? 25.965 77.281 108.578 1.00 28.02 379 GLU B CA 1
ATOM 8869 C C . GLU B 1 341 ? 25.788 76.534 107.234 1.00 29.70 379 GLU B C 1
ATOM 8870 O O . GLU B 1 341 ? 24.713 76.593 106.639 1.00 28.05 379 GLU B O 1
ATOM 8876 N N . GLY B 1 342 ? 26.854 75.904 106.758 1.00 25.90 380 GLY B N 1
ATOM 8877 C CA . GLY B 1 342 ? 26.823 75.170 105.490 1.00 25.35 380 GLY B CA 1
ATOM 8878 C C . GLY B 1 342 ? 27.095 76.001 104.254 1.00 28.69 380 GLY B C 1
ATOM 8879 O O . GLY B 1 342 ? 26.877 75.511 103.139 1.00 27.42 380 GLY B O 1
ATOM 8880 N N . TYR B 1 343 ? 27.582 77.251 104.419 1.00 24.34 381 TYR B N 1
ATOM 8881 C CA . TYR B 1 343 ? 27.931 78.115 103.291 1.00 21.11 381 TYR B CA 1
ATOM 8882 C C . TYR B 1 343 ? 29.427 78.081 103.009 1.00 24.19 381 TYR B C 1
ATOM 8883 O O . TYR B 1 343 ? 30.257 78.081 103.932 1.00 23.05 381 TYR B O 1
ATOM 8892 N N . ARG B 1 344 ? 29.784 77.975 101.701 1.00 19.24 382 ARG B N 1
ATOM 8893 C CA . ARG B 1 344 ? 31.177 77.882 101.316 1.00 18.77 382 ARG B CA 1
ATOM 8894 C C . ARG B 1 344 ? 31.828 79.235 101.295 1.00 20.40 382 ARG B C 1
ATOM 8895 O O . ARG B 1 344 ? 31.427 80.118 100.546 1.00 20.58 382 ARG B O 1
ATOM 8903 N N . HIS B 1 345 ? 32.828 79.400 102.174 1.00 20.38 383 HIS B N 1
ATOM 8904 C CA . HIS B 1 345 ? 33.520 80.672 102.372 1.00 19.50 383 HIS B CA 1
ATOM 8905 C C . HIS B 1 345 ? 35.016 80.482 102.427 1.00 20.42 383 HIS B C 1
ATOM 8906 O O . HIS B 1 345 ? 35.471 79.357 102.552 1.00 20.30 383 HIS B O 1
ATOM 8913 N N . ILE B 1 346 ? 35.792 81.588 102.357 1.00 18.97 384 ILE B N 1
ATOM 8914 C CA . ILE B 1 346 ? 37.251 81.486 102.353 1.00 19.02 384 ILE B CA 1
ATOM 8915 C C . ILE B 1 346 ? 37.774 81.349 103.773 1.00 25.89 384 ILE B C 1
ATOM 8916 O O . ILE B 1 346 ? 37.451 82.211 104.602 1.00 24.23 384 ILE B O 1
ATOM 8921 N N . CYS B 1 347 ? 38.588 80.309 104.026 1.00 25.22 385 CYS B N 1
ATOM 8922 C CA . CYS B 1 347 ? 39.235 80.042 105.323 1.00 29.13 385 CYS B CA 1
ATOM 8923 C C . CYS B 1 347 ? 40.735 80.299 105.164 1.00 29.10 385 CYS B C 1
ATOM 8924 O O . CYS B 1 347 ? 41.297 80.021 104.103 1.00 26.24 385 CYS B O 1
ATOM 8927 N N . TYR B 1 348 ? 41.394 80.833 106.220 1.00 23.11 386 TYR B N 1
ATOM 8928 C CA . TYR B 1 348 ? 42.827 81.097 106.225 1.00 22.58 386 TYR B CA 1
ATOM 8929 C C . TYR B 1 348 ? 43.483 80.119 107.168 1.00 26.68 386 TYR B C 1
ATOM 8930 O O . TYR B 1 348 ? 43.071 80.000 108.333 1.00 26.05 386 TYR B O 1
ATOM 8939 N N . PHE B 1 349 ? 44.490 79.399 106.668 1.00 22.25 387 PHE B N 1
ATOM 8940 C CA . PHE B 1 349 ? 45.202 78.386 107.435 1.00 22.57 387 PHE B CA 1
ATOM 8941 C C . PHE B 1 349 ? 46.663 78.725 107.567 1.00 24.69 387 PHE B C 1
ATOM 8942 O O . PHE B 1 349 ? 47.246 79.252 106.629 1.00 22.30 387 PHE B O 1
ATOM 8950 N N . GLN B 1 350 ? 47.290 78.306 108.695 1.00 23.55 388 GLN B N 1
ATOM 8951 C CA . GLN B 1 350 ? 48.740 78.334 108.883 1.00 24.13 388 GLN B CA 1
ATOM 8952 C C . GLN B 1 350 ? 49.107 76.858 108.710 1.00 27.38 388 GLN B C 1
ATOM 8953 O O . GLN B 1 350 ? 48.359 76.004 109.173 1.00 29.39 388 GLN B O 1
ATOM 8959 N N . ILE B 1 351 ? 50.200 76.536 108.003 1.00 25.39 389 ILE B N 1
ATOM 8960 C CA . ILE B 1 351 ? 50.522 75.143 107.690 1.00 25.17 389 ILE B CA 1
ATOM 8961 C C . ILE B 1 351 ? 50.651 74.186 108.875 1.00 30.45 389 ILE B C 1
ATOM 8962 O O . ILE B 1 351 ? 50.370 72.995 108.712 1.00 28.28 389 ILE B O 1
ATOM 8967 N N . ASP B 1 352 ? 51.123 74.709 110.040 1.00 30.10 390 ASP B N 1
ATOM 8968 C CA . ASP B 1 352 ? 51.350 73.941 111.272 1.00 32.42 390 ASP B CA 1
ATOM 8969 C C . ASP B 1 352 ? 50.185 74.033 112.280 1.00 40.40 390 ASP B C 1
ATOM 8970 O O . ASP B 1 352 ? 50.294 73.465 113.372 1.00 41.42 390 ASP B O 1
ATOM 8975 N N . LYS B 1 353 ? 49.089 74.742 111.938 1.00 37.76 391 LYS B N 1
ATOM 8976 C CA . LYS B 1 353 ? 47.948 74.932 112.839 1.00 37.50 391 LYS B CA 1
ATOM 8977 C C . LYS B 1 353 ? 46.690 74.256 112.307 1.00 41.33 391 LYS B C 1
ATOM 8978 O O . LYS B 1 353 ? 46.383 74.386 111.124 1.00 40.47 391 LYS B O 1
ATOM 8984 N N . LYS B 1 354 ? 45.957 73.541 113.175 1.00 36.81 392 LYS B N 1
ATOM 8985 C CA . LYS B 1 354 ? 44.755 72.816 112.763 1.00 37.14 392 LYS B CA 1
ATOM 8986 C C . LYS B 1 354 ? 43.542 73.671 112.490 1.00 40.38 392 LYS B C 1
ATOM 8987 O O . LYS B 1 354 ? 42.823 73.405 111.532 1.00 38.59 392 LYS B O 1
ATOM 8993 N N . ASP B 1 355 ? 43.277 74.675 113.317 1.00 39.16 393 ASP B N 1
ATOM 8994 C CA . ASP B 1 355 ? 42.080 75.484 113.082 1.00 39.87 393 ASP B CA 1
ATOM 8995 C C . ASP B 1 355 ? 42.325 76.593 112.071 1.00 42.68 393 ASP B C 1
ATOM 8996 O O . ASP B 1 355 ? 43.394 77.212 112.069 1.00 42.76 393 ASP B O 1
ATOM 9001 N N . CYS B 1 356 ? 41.329 76.843 111.213 1.00 37.28 394 CYS B N 1
ATOM 9002 C CA . CYS B 1 356 ? 41.414 77.922 110.242 1.00 36.03 394 CYS B CA 1
ATOM 9003 C C . CYS B 1 356 ? 40.488 79.048 110.654 1.00 36.08 394 CYS B C 1
ATOM 9004 O O . CYS B 1 356 ? 39.610 78.857 111.506 1.00 36.50 394 CYS B O 1
ATOM 9007 N N . THR B 1 357 ? 40.701 80.230 110.074 1.00 29.45 395 THR B N 1
ATOM 9008 C CA . THR B 1 357 ? 39.888 81.403 110.347 1.00 28.01 395 THR B CA 1
ATOM 9009 C C . THR B 1 357 ? 39.143 81.779 109.083 1.00 29.11 395 THR B C 1
ATOM 9010 O O . THR B 1 357 ? 39.784 82.020 108.051 1.00 26.66 395 THR B O 1
ATOM 9014 N N . PHE B 1 358 ? 37.803 81.885 109.169 1.00 26.22 396 PHE B N 1
ATOM 9015 C CA . PHE B 1 358 ? 37.003 82.331 108.034 1.00 26.30 396 PHE B CA 1
ATOM 9016 C C . PHE B 1 358 ? 37.196 83.814 107.820 1.00 31.10 396 PHE B C 1
ATOM 9017 O O . PHE B 1 358 ? 37.124 84.593 108.780 1.00 31.57 396 PHE B O 1
ATOM 9025 N N . ILE B 1 359 ? 37.472 84.208 106.571 1.00 24.83 397 ILE B N 1
ATOM 9026 C CA . ILE B 1 359 ? 37.701 85.608 106.219 1.00 23.01 397 ILE B CA 1
ATOM 9027 C C . ILE B 1 359 ? 36.480 86.234 105.547 1.00 26.83 397 ILE B C 1
ATOM 9028 O O . ILE B 1 359 ? 36.432 87.445 105.377 1.00 26.14 397 ILE B O 1
ATOM 9033 N N . THR B 1 360 ? 35.516 85.379 105.094 1.00 23.49 398 THR B N 1
ATOM 9034 C CA . THR B 1 360 ? 34.249 85.785 104.519 1.00 22.45 398 THR B CA 1
ATOM 9035 C C . THR B 1 360 ? 33.152 84.993 105.239 1.00 24.44 398 THR B C 1
ATOM 9036 O O . THR B 1 360 ? 33.421 83.920 105.778 1.00 23.60 398 THR B O 1
ATOM 9040 N N . LYS B 1 361 ? 31.925 85.522 105.241 1.00 23.31 399 LYS B N 1
ATOM 9041 C CA . LYS B 1 361 ? 30.741 84.881 105.848 1.00 23.30 399 LYS B CA 1
ATOM 9042 C C . LYS B 1 361 ? 29.489 85.473 105.238 1.00 25.16 399 LYS B C 1
ATOM 9043 O O . LYS B 1 361 ? 29.568 86.528 104.612 1.00 25.03 399 LYS B O 1
ATOM 9049 N N . GLY B 1 362 ? 28.347 84.809 105.414 1.00 24.04 400 GLY B N 1
ATOM 9050 C CA . GLY B 1 362 ? 27.083 85.295 104.864 1.00 23.94 400 GLY B CA 1
ATOM 9051 C C . GLY B 1 362 ? 26.281 84.201 104.182 1.00 26.78 400 GLY B C 1
ATOM 9052 O O . GLY B 1 362 ? 26.806 83.113 103.955 1.00 25.63 400 GLY B O 1
ATOM 9053 N N . THR B 1 363 ? 24.992 84.470 103.888 1.00 24.62 401 THR B N 1
ATOM 9054 C CA . THR B 1 363 ? 24.104 83.479 103.251 1.00 24.73 401 THR B CA 1
ATOM 9055 C C . THR B 1 363 ? 24.245 83.624 101.745 1.00 27.82 401 THR B C 1
ATOM 9056 O O . THR B 1 363 ? 23.329 84.084 101.051 1.00 28.13 401 THR B O 1
ATOM 9060 N N . TRP B 1 364 ? 25.445 83.313 101.271 1.00 24.18 402 TRP B N 1
ATOM 9061 C CA . TRP B 1 364 ? 25.858 83.341 99.866 1.00 22.77 402 TRP B CA 1
ATOM 9062 C C . TRP B 1 364 ? 27.156 82.551 99.816 1.00 22.94 402 TRP B C 1
ATOM 9063 O O . TRP B 1 364 ? 27.648 82.117 100.860 1.00 21.50 402 TRP B O 1
ATOM 9074 N N . GLU B 1 365 ? 27.713 82.306 98.616 1.00 19.40 403 GLU B N 1
ATOM 9075 C CA . GLU B 1 365 ? 28.947 81.515 98.609 1.00 17.58 403 GLU B CA 1
ATOM 9076 C C . GLU B 1 365 ? 30.040 82.063 97.737 1.00 19.21 403 GLU B C 1
ATOM 9077 O O . GLU B 1 365 ? 29.775 82.742 96.735 1.00 18.56 403 GLU B O 1
ATOM 9083 N N . VAL B 1 366 ? 31.291 81.707 98.103 1.00 17.99 404 VAL B N 1
ATOM 9084 C CA . VAL B 1 366 ? 32.474 82.036 97.312 1.00 16.78 404 VAL B CA 1
ATOM 9085 C C . VAL B 1 366 ? 32.524 80.912 96.260 1.00 18.96 404 VAL B C 1
ATOM 9086 O O . VAL B 1 366 ? 32.480 79.733 96.614 1.00 18.97 404 VAL B O 1
ATOM 9090 N N . ILE B 1 367 ? 32.628 81.319 95.004 1.00 18.56 405 ILE B N 1
ATOM 9091 C CA . ILE B 1 367 ? 32.703 80.393 93.862 1.00 18.18 405 ILE B CA 1
ATOM 9092 C C . ILE B 1 367 ? 34.128 79.931 93.652 1.00 21.57 405 ILE B C 1
ATOM 9093 O O . ILE B 1 367 ? 34.366 78.737 93.448 1.00 20.68 405 ILE B O 1
ATOM 9098 N N . GLY B 1 368 ? 35.069 80.870 93.690 1.00 18.71 406 GLY B N 1
ATOM 9099 C CA . GLY B 1 368 ? 36.472 80.548 93.508 1.00 17.36 406 GLY B CA 1
ATOM 9100 C C . GLY B 1 368 ? 37.380 81.664 93.963 1.00 19.53 406 GLY B C 1
ATOM 9101 O O . GLY B 1 368 ? 36.959 82.816 93.983 1.00 19.53 406 GLY B O 1
ATOM 9102 N N . ILE B 1 369 ? 38.596 81.303 94.355 1.00 17.90 407 ILE B N 1
ATOM 9103 C CA . ILE B 1 369 ? 39.671 82.270 94.694 1.00 17.56 407 ILE B CA 1
ATOM 9104 C C . ILE B 1 369 ? 40.425 82.439 93.387 1.00 22.00 407 ILE B C 1
ATOM 9105 O O . ILE B 1 369 ? 40.835 81.441 92.763 1.00 22.32 407 ILE B O 1
ATOM 9110 N N . GLU B 1 370 ? 40.565 83.686 92.933 1.00 20.20 408 GLU B N 1
ATOM 9111 C CA . GLU B 1 370 ? 41.126 83.976 91.612 1.00 20.66 408 GLU B CA 1
ATOM 9112 C C . GLU B 1 370 ? 42.562 84.467 91.577 1.00 24.01 408 GLU B C 1
ATOM 9113 O O . GLU B 1 370 ? 43.249 84.285 90.572 1.00 23.67 408 GLU B O 1
ATOM 9119 N N . ALA B 1 371 ? 42.998 85.161 92.642 1.00 21.26 409 ALA B N 1
ATOM 9120 C CA . ALA B 1 371 ? 44.364 85.684 92.695 1.00 20.52 409 ALA B CA 1
ATOM 9121 C C . ALA B 1 371 ? 44.698 86.029 94.120 1.00 23.49 409 ALA B C 1
ATOM 9122 O O . ALA B 1 371 ? 43.803 86.343 94.903 1.00 21.38 409 ALA B O 1
ATOM 9124 N N . LEU B 1 372 ? 45.991 85.977 94.446 1.00 21.48 410 LEU B N 1
ATOM 9125 C CA . LEU B 1 372 ? 46.438 86.289 95.794 1.00 22.02 410 LEU B CA 1
ATOM 9126 C C . LEU B 1 372 ? 47.723 87.082 95.675 1.00 26.43 410 LEU B C 1
ATOM 9127 O O . LEU B 1 372 ? 48.680 86.616 95.059 1.00 27.22 410 LEU B O 1
ATOM 9132 N N . THR B 1 373 ? 47.723 88.300 96.228 1.00 24.86 411 THR B N 1
ATOM 9133 C CA . THR B 1 373 ? 48.920 89.140 96.253 1.00 25.01 411 THR B CA 1
ATOM 9134 C C . THR B 1 373 ? 49.303 89.300 97.733 1.00 29.33 411 THR B C 1
ATOM 9135 O O . THR B 1 373 ? 48.609 88.770 98.600 1.00 27.15 411 THR B O 1
ATOM 9139 N N . SER B 1 374 ? 50.378 90.068 98.032 1.00 29.70 412 SER B N 1
ATOM 9140 C CA . SER B 1 374 ? 50.768 90.292 99.428 1.00 29.76 412 SER B CA 1
ATOM 9141 C C . SER B 1 374 ? 49.725 91.132 100.185 1.00 33.07 412 SER B C 1
ATOM 9142 O O . SER B 1 374 ? 49.633 91.026 101.402 1.00 35.61 412 SER B O 1
ATOM 9145 N N . ASP B 1 375 ? 48.925 91.941 99.480 1.00 29.38 413 ASP B N 1
ATOM 9146 C CA . ASP B 1 375 ? 47.943 92.801 100.149 1.00 29.42 413 ASP B CA 1
ATOM 9147 C C . ASP B 1 375 ? 46.506 92.398 99.960 1.00 29.22 413 ASP B C 1
ATOM 9148 O O . ASP B 1 375 ? 45.667 92.772 100.780 1.00 27.11 413 ASP B O 1
ATOM 9153 N N . TYR B 1 376 ? 46.196 91.673 98.862 1.00 25.40 414 TYR B N 1
ATOM 9154 C CA . TYR B 1 376 ? 44.798 91.376 98.588 1.00 24.16 414 TYR B CA 1
ATOM 9155 C C . TYR B 1 376 ? 44.534 89.961 98.165 1.00 23.83 414 TYR B C 1
ATOM 9156 O O . TYR B 1 376 ? 45.400 89.324 97.569 1.00 23.85 414 TYR B O 1
ATOM 9165 N N . LEU B 1 377 ? 43.305 89.516 98.415 1.00 21.82 415 LEU B N 1
ATOM 9166 C CA . LEU B 1 377 ? 42.818 88.243 97.891 1.00 21.16 415 LEU B CA 1
ATOM 9167 C C . LEU B 1 377 ? 41.629 88.605 96.990 1.00 23.60 415 LEU B C 1
ATOM 9168 O O . LEU B 1 377 ? 40.726 89.344 97.393 1.00 21.09 415 LEU B O 1
ATOM 9173 N N . TYR B 1 378 ? 41.628 88.063 95.767 1.00 20.73 416 TYR B N 1
ATOM 9174 C CA . TYR B 1 378 ? 40.569 88.342 94.801 1.00 19.90 416 TYR B CA 1
ATOM 9175 C C . TYR B 1 378 ? 39.758 87.082 94.648 1.00 21.66 416 TYR B C 1
ATOM 9176 O O . TYR B 1 378 ? 40.334 86.003 94.552 1.00 21.74 416 TYR B O 1
ATOM 9185 N N . TYR B 1 379 ? 38.430 87.221 94.663 1.00 18.96 417 TYR B N 1
ATOM 9186 C CA . TYR B 1 379 ? 37.552 86.049 94.561 1.00 18.80 417 TYR B CA 1
ATOM 9187 C C . TYR B 1 379 ? 36.280 86.379 93.825 1.00 22.38 417 TYR B C 1
ATOM 9188 O O . TYR B 1 379 ? 35.915 87.553 93.702 1.00 20.77 417 TYR B O 1
ATOM 9197 N N . ILE B 1 380 ? 35.589 85.327 93.316 1.00 17.41 418 ILE B N 1
ATOM 9198 C CA . ILE B 1 380 ? 34.285 85.471 92.680 1.00 17.78 418 ILE B CA 1
ATOM 9199 C C . ILE B 1 380 ? 33.251 84.936 93.674 1.00 18.72 418 ILE B C 1
ATOM 9200 O O . ILE B 1 380 ? 33.493 83.890 94.274 1.00 18.93 418 ILE B O 1
ATOM 9205 N N . SER B 1 381 ? 32.094 85.608 93.829 1.00 17.84 419 SER B N 1
ATOM 9206 C CA . SER B 1 381 ? 31.040 85.089 94.703 1.00 16.82 419 SER B CA 1
ATOM 9207 C C . SER B 1 381 ? 29.695 85.441 94.098 1.00 17.03 419 SER B C 1
ATOM 9208 O O . SER B 1 381 ? 29.624 86.266 93.188 1.00 18.13 419 SER B O 1
ATOM 9211 N N . ASN B 1 382 ? 28.622 84.896 94.666 1.00 17.81 420 ASN B N 1
ATOM 9212 C CA . ASN B 1 382 ? 27.287 85.277 94.222 1.00 17.52 420 ASN B CA 1
ATOM 9213 C C . ASN B 1 382 ? 26.613 86.141 95.301 1.00 23.16 420 ASN B C 1
ATOM 9214 O O . ASN B 1 382 ? 25.393 86.094 95.459 1.00 22.08 420 ASN B O 1
ATOM 9219 N N . GLU B 1 383 ? 27.412 86.927 96.030 1.00 21.58 421 GLU B N 1
ATOM 9220 C CA . GLU B 1 383 ? 26.833 87.770 97.080 1.00 21.94 421 GLU B CA 1
ATOM 9221 C C . GLU B 1 383 ? 25.877 88.836 96.548 1.00 24.08 421 GLU B C 1
ATOM 9222 O O . GLU B 1 383 ? 24.823 89.072 97.175 1.00 24.61 421 GLU B O 1
ATOM 9228 N N . TYR B 1 384 ? 26.257 89.510 95.443 1.00 20.99 422 TYR B N 1
ATOM 9229 C CA . TYR B 1 384 ? 25.527 90.652 94.899 1.00 22.02 422 TYR B CA 1
ATOM 9230 C C . TYR B 1 384 ? 24.046 90.439 94.741 1.00 27.76 422 TYR B C 1
ATOM 9231 O O . TYR B 1 384 ? 23.615 89.459 94.122 1.00 26.20 422 TYR B O 1
ATOM 9240 N N . LYS B 1 385 ? 23.253 91.322 95.380 1.00 26.07 423 LYS B N 1
ATOM 9241 C CA . LYS B 1 385 ? 21.778 91.289 95.345 1.00 25.84 423 LYS B CA 1
ATOM 9242 C C . LYS B 1 385 ? 21.140 89.967 95.831 1.00 27.90 423 LYS B C 1
ATOM 9243 O O . LYS B 1 385 ? 19.972 89.710 95.556 1.00 28.25 423 LYS B O 1
ATOM 9249 N N . GLY B 1 386 ? 21.911 89.142 96.528 1.00 23.94 424 GLY B N 1
ATOM 9250 C CA . GLY B 1 386 ? 21.472 87.837 97.015 1.00 23.16 424 GLY B CA 1
ATOM 9251 C C . GLY B 1 386 ? 21.034 86.884 95.910 1.00 27.49 424 GLY B C 1
ATOM 9252 O O . GLY B 1 386 ? 20.167 86.026 96.132 1.00 27.44 424 GLY B O 1
ATOM 9253 N N . MET B 1 387 ? 21.614 87.052 94.713 1.00 23.13 425 MET B N 1
ATOM 9254 C CA . MET B 1 387 ? 21.267 86.267 93.507 1.00 21.60 425 MET B CA 1
ATOM 9255 C C . MET B 1 387 ? 22.265 85.111 93.332 1.00 23.02 425 MET B C 1
ATOM 9256 O O . MET B 1 387 ? 23.410 85.360 92.929 1.00 22.78 425 MET B O 1
ATOM 9261 N N . PRO B 1 388 ? 21.871 83.856 93.650 1.00 21.20 426 PRO B N 1
ATOM 9262 C CA . PRO B 1 388 ? 22.839 82.746 93.573 1.00 20.60 426 PRO B CA 1
ATOM 9263 C C . PRO B 1 388 ? 23.343 82.480 92.172 1.00 21.05 426 PRO B C 1
ATOM 9264 O O . PRO B 1 388 ? 24.414 81.883 92.049 1.00 20.36 426 PRO B O 1
ATOM 9268 N N . GLY B 1 389 ? 22.589 82.929 91.173 1.00 18.45 427 GLY B N 1
ATOM 9269 C CA . GLY B 1 389 ? 22.940 82.743 89.756 1.00 19.00 427 GLY B CA 1
ATOM 9270 C C . GLY B 1 389 ? 23.684 83.902 89.118 1.00 21.97 427 GLY B C 1
ATOM 9271 O O . GLY B 1 389 ? 23.824 83.973 87.889 1.00 21.51 427 GLY B O 1
ATOM 9272 N N . GLY B 1 390 ? 24.170 84.822 89.954 1.00 18.60 428 GLY B N 1
ATOM 9273 C CA . GLY B 1 390 ? 24.987 85.937 89.502 1.00 18.79 428 GLY B CA 1
ATOM 9274 C C . GLY B 1 390 ? 26.419 85.695 89.948 1.00 20.23 428 GLY B C 1
ATOM 9275 O O . GLY B 1 390 ? 26.661 84.874 90.840 1.00 19.42 428 GLY B O 1
ATOM 9276 N N . ARG B 1 391 ? 27.376 86.380 89.323 1.00 18.71 429 ARG B N 1
ATOM 9277 C CA . ARG B 1 391 ? 28.787 86.200 89.680 1.00 19.36 429 ARG B CA 1
ATOM 9278 C C . ARG B 1 391 ? 29.483 87.539 89.594 1.00 20.66 429 ARG B C 1
ATOM 9279 O O . ARG B 1 391 ? 29.421 88.190 88.550 1.00 20.29 429 ARG B O 1
ATOM 9287 N N . ASN B 1 392 ? 30.249 87.889 90.634 1.00 20.16 430 ASN B N 1
ATOM 9288 C CA . ASN B 1 392 ? 31.023 89.131 90.635 1.00 20.56 430 ASN B CA 1
ATOM 9289 C C . ASN B 1 392 ? 32.385 88.952 91.283 1.00 20.24 430 ASN B C 1
ATOM 9290 O O . ASN B 1 392 ? 32.559 88.068 92.113 1.00 19.42 430 ASN B O 1
ATOM 9295 N N . LEU B 1 393 ? 33.336 89.808 90.891 1.00 18.94 431 LEU B N 1
ATOM 9296 C CA . LEU B 1 393 ? 34.708 89.810 91.410 1.00 17.45 431 LEU B CA 1
ATOM 9297 C C . LEU B 1 393 ? 34.790 90.766 92.604 1.00 21.76 431 LEU B C 1
ATOM 9298 O O . LEU B 1 393 ? 34.326 91.895 92.505 1.00 22.37 431 LEU B O 1
ATOM 9303 N N . TYR B 1 394 ? 35.391 90.304 93.683 1.00 18.78 432 TYR B N 1
ATOM 9304 C CA . TYR B 1 394 ? 35.597 91.105 94.892 1.00 19.66 432 TYR B CA 1
ATOM 9305 C C . TYR B 1 394 ? 37.064 91.040 95.256 1.00 24.68 432 TYR B C 1
ATOM 9306 O O . TYR B 1 394 ? 37.787 90.105 94.870 1.00 22.93 432 TYR B O 1
ATOM 9315 N N . LYS B 1 395 ? 37.507 92.021 96.045 1.00 21.54 433 LYS B N 1
ATOM 9316 C CA . LYS B 1 395 ? 38.840 91.950 96.591 1.00 22.46 433 LYS B CA 1
ATOM 9317 C C . LYS B 1 395 ? 38.730 92.206 98.069 1.00 25.66 433 LYS B C 1
ATOM 9318 O O . LYS B 1 395 ? 37.887 93.008 98.504 1.00 25.80 433 LYS B O 1
ATOM 9324 N N . ILE B 1 396 ? 39.554 91.512 98.839 1.00 22.77 434 ILE B N 1
ATOM 9325 C CA A ILE B 1 396 ? 39.577 91.678 100.290 0.50 24.13 434 ILE B CA 1
ATOM 9326 C CA B ILE B 1 396 ? 39.567 91.661 100.295 0.50 22.94 434 ILE B CA 1
ATOM 9327 C C . ILE B 1 396 ? 40.969 91.998 100.784 1.00 27.52 434 ILE B C 1
ATOM 9328 O O . ILE B 1 396 ? 41.944 91.377 100.354 1.00 25.03 434 ILE B O 1
ATOM 9337 N N . GLN B 1 397 ? 41.078 93.013 101.668 1.00 26.32 435 GLN B N 1
ATOM 9338 C CA . GLN B 1 397 ? 42.380 93.383 102.233 1.00 27.37 435 GLN B CA 1
ATOM 9339 C C . GLN B 1 397 ? 42.736 92.282 103.221 1.00 31.37 435 GLN B C 1
ATOM 9340 O O . GLN B 1 397 ? 41.911 91.925 104.069 1.00 32.00 435 GLN B O 1
ATOM 9346 N N . LEU B 1 398 ? 43.946 91.734 103.106 1.00 28.33 436 LEU B N 1
ATOM 9347 C CA . LEU B 1 398 ? 44.421 90.654 103.971 1.00 28.94 436 LEU B CA 1
ATOM 9348 C C . LEU B 1 398 ? 44.624 91.096 105.428 1.00 36.53 436 LEU B C 1
ATOM 9349 O O . LEU B 1 398 ? 44.559 90.261 106.331 1.00 35.79 436 LEU B O 1
ATOM 9354 N N . ILE B 1 399 ? 44.804 92.409 105.637 1.00 37.21 437 ILE B N 1
ATOM 9355 C CA . ILE B 1 399 ? 45.028 93.017 106.960 1.00 38.35 437 ILE B CA 1
ATOM 9356 C C . ILE B 1 399 ? 43.760 93.511 107.674 1.00 41.73 437 ILE B C 1
ATOM 9357 O O . ILE B 1 399 ? 43.846 93.884 108.845 1.00 42.31 437 ILE B O 1
ATOM 9362 N N . ASP B 1 400 ? 42.594 93.508 106.980 1.00 34.62 438 ASP B N 1
ATOM 9363 C CA . ASP B 1 400 ? 41.282 93.914 107.516 1.00 33.08 438 ASP B CA 1
ATOM 9364 C C . ASP B 1 400 ? 40.166 93.298 106.655 1.00 33.30 438 ASP B C 1
ATOM 9365 O O . ASP B 1 400 ? 39.874 93.816 105.581 1.00 30.74 438 ASP B O 1
ATOM 9370 N N . TYR B 1 401 ? 39.523 92.223 107.162 1.00 31.29 439 TYR B N 1
ATOM 9371 C CA . TYR B 1 401 ? 38.470 91.463 106.454 1.00 31.32 439 TYR B CA 1
ATOM 9372 C C . TYR B 1 401 ? 37.165 92.201 106.221 1.00 37.60 439 TYR B C 1
ATOM 9373 O O . TYR B 1 401 ? 36.353 91.763 105.396 1.00 37.53 439 TYR B O 1
ATOM 9382 N N . THR B 1 402 ? 36.941 93.317 106.926 1.00 33.24 440 THR B N 1
ATOM 9383 C CA . THR B 1 402 ? 35.722 94.109 106.722 1.00 33.38 440 THR B CA 1
ATOM 9384 C C . THR B 1 402 ? 35.900 94.970 105.468 1.00 37.00 440 THR B C 1
ATOM 9385 O O . THR B 1 402 ? 34.921 95.513 104.958 1.00 38.30 440 THR B O 1
ATOM 9389 N N . LYS B 1 403 ? 37.161 95.115 104.987 1.00 32.07 441 LYS B N 1
ATOM 9390 C CA . LYS B 1 403 ? 37.479 95.934 103.821 1.00 31.13 441 LYS B CA 1
ATOM 9391 C C . LYS B 1 403 ? 37.369 95.083 102.548 1.00 33.08 441 LYS B C 1
ATOM 9392 O O . LYS B 1 403 ? 38.374 94.600 102.030 1.00 33.21 441 LYS B O 1
ATOM 9398 N N . VAL B 1 404 ? 36.123 94.914 102.074 1.00 28.83 442 VAL B N 1
ATOM 9399 C CA . VAL B 1 404 ? 35.752 94.155 100.868 1.00 29.00 442 VAL B CA 1
ATOM 9400 C C . VAL B 1 404 ? 35.277 95.148 99.824 1.00 32.24 442 VAL B C 1
ATOM 9401 O O . VAL B 1 404 ? 34.412 95.978 100.113 1.00 33.21 442 VAL B O 1
ATOM 9405 N N . THR B 1 405 ? 35.819 95.057 98.610 1.00 26.47 443 THR B N 1
ATOM 9406 C CA . THR B 1 405 ? 35.389 95.932 97.527 1.00 25.72 443 THR B CA 1
ATOM 9407 C C . THR B 1 405 ? 34.842 95.069 96.391 1.00 28.48 443 THR B C 1
ATOM 9408 O O . THR B 1 405 ? 35.505 94.113 96.005 1.00 26.79 443 THR B O 1
ATOM 9412 N N . CYS B 1 406 ? 33.675 95.427 95.832 1.00 26.94 444 CYS B N 1
ATOM 9413 C CA . CYS B 1 406 ? 33.211 94.699 94.652 1.00 26.47 444 CYS B CA 1
ATOM 9414 C C . CYS B 1 406 ? 33.742 95.405 93.443 1.00 29.33 444 CYS B C 1
ATOM 9415 O O . CYS B 1 406 ? 33.487 96.600 93.261 1.00 29.42 444 CYS B O 1
ATOM 9418 N N . LEU B 1 407 ? 34.529 94.692 92.644 1.00 24.61 445 LEU B N 1
ATOM 9419 C CA . LEU B 1 407 ? 35.195 95.250 91.472 1.00 24.20 445 LEU B CA 1
ATOM 9420 C C . LEU B 1 407 ? 34.351 95.274 90.212 1.00 27.20 445 LEU B C 1
ATOM 9421 O O . LEU B 1 407 ? 34.626 96.052 89.308 1.00 27.69 445 LEU B O 1
ATOM 9426 N N . SER B 1 408 ? 33.325 94.412 90.138 1.00 24.00 446 SER B N 1
ATOM 9427 C CA . SER B 1 408 ? 32.539 94.285 88.917 1.00 21.92 446 SER B CA 1
ATOM 9428 C C . SER B 1 408 ? 31.045 94.634 89.037 1.00 25.19 446 SER B C 1
ATOM 9429 O O . SER B 1 408 ? 30.415 94.905 88.007 1.00 25.48 446 SER B O 1
ATOM 9432 N N . CYS B 1 409 ? 30.477 94.589 90.267 1.00 24.29 447 CYS B N 1
ATOM 9433 C CA . CYS B 1 409 ? 29.043 94.787 90.563 1.00 26.60 447 CYS B CA 1
ATOM 9434 C C . CYS B 1 409 ? 28.388 95.935 89.810 1.00 31.11 447 CYS B C 1
ATOM 9435 O O . CYS B 1 409 ? 27.330 95.752 89.192 1.00 31.28 447 CYS B O 1
ATOM 9438 N N . GLU B 1 410 ? 29.022 97.125 89.869 1.00 27.55 448 GLU B N 1
ATOM 9439 C CA . GLU B 1 410 ? 28.466 98.360 89.322 1.00 26.47 448 GLU B CA 1
ATOM 9440 C C . GLU B 1 410 ? 29.013 98.833 87.986 1.00 30.31 448 GLU B C 1
ATOM 9441 O O . GLU B 1 410 ? 28.595 99.892 87.499 1.00 30.18 448 GLU B O 1
ATOM 9447 N N . LEU B 1 411 ? 29.898 98.054 87.338 1.00 25.26 449 LEU B N 1
ATOM 9448 C CA . LEU B 1 411 ? 30.424 98.467 86.036 1.00 25.02 449 LEU B CA 1
ATOM 9449 C C . LEU B 1 411 ? 29.309 98.698 85.011 1.00 28.31 449 LEU B C 1
ATOM 9450 O O . LEU B 1 411 ? 29.315 99.715 84.316 1.00 26.71 449 LEU B O 1
ATOM 9455 N N . ASN B 1 412 ? 28.356 97.754 84.918 1.00 24.93 450 ASN B N 1
ATOM 9456 C CA . ASN B 1 412 ? 27.197 97.866 84.027 1.00 25.48 450 ASN B CA 1
ATOM 9457 C C . ASN B 1 412 ? 26.158 96.912 84.564 1.00 30.80 450 ASN B C 1
ATOM 9458 O O . ASN B 1 412 ? 26.034 95.794 84.045 1.00 28.56 450 ASN B O 1
ATOM 9463 N N . PRO B 1 413 ? 25.459 97.310 85.661 1.00 28.85 451 PRO B N 1
ATOM 9464 C CA . PRO B 1 413 ? 24.525 96.393 86.322 1.00 29.21 451 PRO B CA 1
ATOM 9465 C C . PRO B 1 413 ? 23.350 95.848 85.528 1.00 32.89 451 PRO B C 1
ATOM 9466 O O . PRO B 1 413 ? 22.887 94.769 85.871 1.00 34.18 451 PRO B O 1
ATOM 9470 N N . GLU B 1 414 ? 22.881 96.546 84.485 1.00 30.53 452 GLU B N 1
ATOM 9471 C CA . GLU B 1 414 ? 21.765 96.028 83.671 1.00 30.73 452 GLU B CA 1
ATOM 9472 C C . GLU B 1 414 ? 22.267 94.973 82.673 1.00 32.66 452 GLU B C 1
ATOM 9473 O O . GLU B 1 414 ? 21.579 93.992 82.416 1.00 34.13 452 GLU B O 1
ATOM 9479 N N . ARG B 1 415 ? 23.461 95.178 82.120 1.00 26.25 453 ARG B N 1
ATOM 9480 C CA . ARG B 1 415 ? 24.025 94.277 81.118 1.00 24.77 453 ARG B CA 1
ATOM 9481 C C . ARG B 1 415 ? 24.817 93.130 81.704 1.00 28.23 453 ARG B C 1
ATOM 9482 O O . ARG B 1 415 ? 24.889 92.053 81.091 1.00 25.88 453 ARG B O 1
ATOM 9490 N N . CYS B 1 416 ? 25.511 93.385 82.816 1.00 25.09 454 CYS B N 1
ATOM 9491 C CA . CYS B 1 416 ? 26.506 92.474 83.341 1.00 24.13 454 CYS B CA 1
ATOM 9492 C C . CYS B 1 416 ? 26.318 92.044 84.776 1.00 25.27 454 CYS B C 1
ATOM 9493 O O . CYS B 1 416 ? 26.559 92.825 85.711 1.00 25.29 454 CYS B O 1
ATOM 9496 N N . GLN B 1 417 ? 25.943 90.770 84.967 1.00 19.51 455 GLN B N 1
ATOM 9497 C CA . GLN B 1 417 ? 25.727 90.192 86.288 1.00 18.95 455 GLN B CA 1
ATOM 9498 C C . GLN B 1 417 ? 26.434 88.861 86.481 1.00 22.97 455 GLN B C 1
ATOM 9499 O O . GLN B 1 417 ? 26.254 88.226 87.525 1.00 24.56 455 GLN B O 1
ATOM 9505 N N . TYR B 1 418 ? 27.217 88.430 85.482 1.00 19.88 456 TYR B N 1
ATOM 9506 C CA . TYR B 1 418 ? 27.914 87.145 85.558 1.00 19.77 456 TYR B CA 1
ATOM 9507 C C . TYR B 1 418 ? 29.298 87.319 85.018 1.00 23.98 456 TYR B C 1
ATOM 9508 O O . TYR B 1 418 ? 29.500 87.403 83.811 1.00 25.96 456 TYR B O 1
ATOM 9517 N N . TYR B 1 419 ? 30.263 87.418 85.922 1.00 20.03 457 TYR B N 1
ATOM 9518 C CA . TYR B 1 419 ? 31.633 87.656 85.533 1.00 18.28 457 TYR B CA 1
ATOM 9519 C C . TYR B 1 419 ? 32.561 86.514 85.838 1.00 19.71 457 TYR B C 1
ATOM 9520 O O . TYR B 1 419 ? 32.377 85.797 86.824 1.00 19.56 457 TYR B O 1
ATOM 9529 N N . SER B 1 420 ? 33.627 86.420 85.037 1.00 18.72 458 SER B N 1
ATOM 9530 C CA . SER B 1 420 ? 34.805 85.630 85.322 1.00 18.75 458 SER B CA 1
ATOM 9531 C C . SER B 1 420 ? 35.971 86.581 85.093 1.00 21.42 458 SER B C 1
ATOM 9532 O O . SER B 1 420 ? 35.760 87.700 84.607 1.00 21.38 458 SER B O 1
ATOM 9535 N N . VAL B 1 421 ? 37.181 86.168 85.465 1.00 19.47 459 VAL B N 1
ATOM 9536 C CA . VAL B 1 421 ? 38.346 87.043 85.391 1.00 19.17 459 VAL B CA 1
ATOM 9537 C C . VAL B 1 421 ? 39.604 86.288 84.984 1.00 23.19 459 VAL B C 1
ATOM 9538 O O . VAL B 1 421 ? 39.726 85.091 85.257 1.00 22.52 459 VAL B O 1
ATOM 9542 N N . SER B 1 422 ? 40.555 87.005 84.366 1.00 21.43 460 SER B N 1
ATOM 9543 C CA . SER B 1 422 ? 41.861 86.467 84.024 1.00 20.44 460 SER B CA 1
ATOM 9544 C C . SER B 1 422 ? 42.882 87.508 84.462 1.00 23.73 460 SER B C 1
ATOM 9545 O O . SER B 1 422 ? 42.937 88.580 83.860 1.00 23.43 460 SER B O 1
ATOM 9548 N N . PHE B 1 423 ? 43.675 87.199 85.501 1.00 22.31 461 PHE B N 1
ATOM 9549 C CA . PHE B 1 423 ? 44.718 88.124 85.992 1.00 21.60 461 PHE B CA 1
ATOM 9550 C C . PHE B 1 423 ? 46.033 87.918 85.271 1.00 25.86 461 PHE B C 1
ATOM 9551 O O . PHE B 1 423 ? 46.357 86.790 84.885 1.00 24.90 461 PHE B O 1
ATOM 9559 N N . SER B 1 424 ? 46.827 89.009 85.138 1.00 22.95 462 SER B N 1
ATOM 9560 C CA . SER B 1 424 ? 48.188 88.902 84.601 1.00 23.43 462 SER B CA 1
ATOM 9561 C C . SER B 1 424 ? 49.076 88.171 85.643 1.00 30.29 462 SER B C 1
ATOM 9562 O O . SER B 1 424 ? 48.658 87.988 86.800 1.00 28.77 462 SER B O 1
ATOM 9565 N N . LYS B 1 425 ? 50.308 87.779 85.235 1.00 30.77 463 LYS B N 1
ATOM 9566 C CA . LYS B 1 425 ? 51.241 86.988 86.051 1.00 32.32 463 LYS B CA 1
ATOM 9567 C C . LYS B 1 425 ? 51.399 87.334 87.513 1.00 38.06 463 LYS B C 1
ATOM 9568 O O . LYS B 1 425 ? 51.463 86.415 88.334 1.00 39.61 463 LYS B O 1
ATOM 9574 N N . GLU B 1 426 ? 51.415 88.629 87.864 1.00 34.20 464 GLU B N 1
ATOM 9575 C CA . GLU B 1 426 ? 51.517 89.039 89.271 1.00 33.59 464 GLU B CA 1
ATOM 9576 C C . GLU B 1 426 ? 50.327 89.929 89.627 1.00 36.00 464 GLU B C 1
ATOM 9577 O O . GLU B 1 426 ? 50.424 90.799 90.495 1.00 34.59 464 GLU B O 1
ATOM 9583 N N . ALA B 1 427 ? 49.186 89.698 88.943 1.00 31.35 465 ALA B N 1
ATOM 9584 C CA . ALA B 1 427 ? 47.916 90.406 89.151 1.00 29.60 465 ALA B CA 1
ATOM 9585 C C . ALA B 1 427 ? 48.004 91.929 89.011 1.00 31.49 465 ALA B C 1
ATOM 9586 O O . ALA B 1 427 ? 47.247 92.627 89.680 1.00 30.71 465 ALA B O 1
ATOM 9588 N N . LYS B 1 428 ? 48.892 92.449 88.127 1.00 28.98 466 LYS B N 1
ATOM 9589 C CA . LYS B 1 428 ? 48.983 93.911 87.911 1.00 28.76 466 LYS B CA 1
ATOM 9590 C C . LYS B 1 428 ? 47.774 94.364 87.079 1.00 31.55 466 LYS B C 1
ATOM 9591 O O . LYS B 1 428 ? 47.273 95.481 87.245 1.00 30.70 466 LYS B O 1
ATOM 9597 N N . TYR B 1 429 ? 47.300 93.467 86.193 1.00 26.08 467 TYR B N 1
ATOM 9598 C CA . TYR B 1 429 ? 46.141 93.727 85.350 1.00 24.73 467 TYR B CA 1
ATOM 9599 C C . TYR B 1 429 ? 45.170 92.574 85.428 1.00 26.80 467 TYR B C 1
ATOM 9600 O O . TYR B 1 429 ? 45.554 91.460 85.790 1.00 24.20 467 TYR B O 1
ATOM 9609 N N . TYR B 1 430 ? 43.916 92.838 85.035 1.00 23.55 468 TYR B N 1
ATOM 9610 C CA . TYR B 1 430 ? 42.918 91.779 84.942 1.00 22.85 468 TYR B CA 1
ATOM 9611 C C . TYR B 1 430 ? 41.939 92.038 83.841 1.00 26.45 468 TYR B C 1
ATOM 9612 O O . TYR B 1 430 ? 41.534 93.180 83.606 1.00 24.92 468 TYR B O 1
ATOM 9621 N N . GLN B 1 431 ? 41.573 90.960 83.139 1.00 22.19 469 GLN B N 1
ATOM 9622 C CA . GLN B 1 431 ? 40.548 91.028 82.130 1.00 21.30 469 GLN B CA 1
ATOM 9623 C C . GLN B 1 431 ? 39.258 90.552 82.799 1.00 22.90 469 GLN B C 1
ATOM 9624 O O . GLN B 1 431 ? 39.260 89.481 83.415 1.00 21.51 469 GLN B O 1
ATOM 9630 N N . LEU B 1 432 ? 38.169 91.327 82.676 1.00 18.78 470 LEU B N 1
ATOM 9631 C CA . LEU B 1 432 ? 36.844 90.914 83.148 1.00 19.60 470 LEU B CA 1
ATOM 9632 C C . LEU B 1 432 ? 36.047 90.428 81.952 1.00 22.38 470 LEU B C 1
ATOM 9633 O O . LEU B 1 432 ? 36.094 91.037 80.878 1.00 22.68 470 LEU B O 1
ATOM 9638 N N . ARG B 1 433 ? 35.385 89.278 82.122 1.00 20.70 471 ARG B N 1
ATOM 9639 C CA . ARG B 1 433 ? 34.593 88.647 81.070 1.00 21.29 471 ARG B CA 1
ATOM 9640 C C . ARG B 1 433 ? 33.170 88.543 81.594 1.00 22.42 471 ARG B C 1
ATOM 9641 O O . ARG B 1 433 ? 32.900 87.732 82.478 1.00 21.23 471 ARG B O 1
ATOM 9649 N N . CYS B 1 434 ? 32.276 89.401 81.096 1.00 20.46 472 CYS B N 1
ATOM 9650 C CA . CYS B 1 434 ? 30.861 89.455 81.485 1.00 22.22 472 CYS B CA 1
ATOM 9651 C C . CYS B 1 434 ? 30.129 88.523 80.498 1.00 24.22 472 CYS B C 1
ATOM 9652 O O . CYS B 1 434 ? 30.322 88.683 79.297 1.00 24.22 472 CYS B O 1
ATOM 9655 N N . SER B 1 435 ? 29.374 87.516 80.992 1.00 19.94 473 SER B N 1
ATOM 9656 C CA A SER B 1 435 ? 28.687 86.603 80.063 0.50 18.53 473 SER B CA 1
ATOM 9657 C CA B SER B 1 435 ? 28.675 86.553 80.122 0.50 19.24 473 SER B CA 1
ATOM 9658 C C . SER B 1 435 ? 27.169 86.758 80.053 1.00 22.69 473 SER B C 1
ATOM 9659 O O . SER B 1 435 ? 26.476 85.976 79.420 1.00 20.15 473 SER B O 1
ATOM 9664 N N . GLY B 1 436 ? 26.661 87.788 80.713 1.00 18.87 474 GLY B N 1
ATOM 9665 C CA . GLY B 1 436 ? 25.230 88.027 80.710 1.00 18.76 474 GLY B CA 1
ATOM 9666 C C . GLY B 1 436 ? 24.768 88.904 81.853 1.00 22.32 474 GLY B C 1
ATOM 9667 O O . GLY B 1 436 ? 25.573 89.220 82.733 1.00 21.08 474 GLY B O 1
ATOM 9668 N N . PRO B 1 437 ? 23.482 89.298 81.887 1.00 20.35 475 PRO B N 1
ATOM 9669 C CA . PRO B 1 437 ? 22.364 88.903 80.987 1.00 20.43 475 PRO B CA 1
ATOM 9670 C C . PRO B 1 437 ? 22.343 89.516 79.596 1.00 24.21 475 PRO B C 1
ATOM 9671 O O . PRO B 1 437 ? 21.681 88.977 78.702 1.00 24.04 475 PRO B O 1
ATOM 9675 N N . GLY B 1 438 ? 23.088 90.593 79.392 1.00 21.37 476 GLY B N 1
ATOM 9676 C CA . GLY B 1 438 ? 23.195 91.196 78.075 1.00 21.47 476 GLY B CA 1
ATOM 9677 C C . GLY B 1 438 ? 24.267 90.505 77.260 1.00 23.87 476 GLY B C 1
ATOM 9678 O O . GLY B 1 438 ? 24.792 89.465 77.682 1.00 22.75 476 GLY B O 1
ATOM 9679 N N . LEU B 1 439 ? 24.632 91.073 76.109 1.00 21.64 477 LEU B N 1
ATOM 9680 C CA . LEU B 1 439 ? 25.688 90.491 75.294 1.00 22.33 477 LEU B CA 1
ATOM 9681 C C . LEU B 1 439 ? 27.035 90.464 76.011 1.00 26.63 477 LEU B C 1
ATOM 9682 O O . LEU B 1 439 ? 27.358 91.427 76.708 1.00 25.10 477 LEU B O 1
ATOM 9687 N N . PRO B 1 440 ? 27.822 89.373 75.889 1.00 22.98 478 PRO B N 1
ATOM 9688 C CA . PRO B 1 440 ? 29.113 89.327 76.584 1.00 21.62 478 PRO B CA 1
ATOM 9689 C C . PRO B 1 440 ? 29.994 90.544 76.311 1.00 24.13 478 PRO B C 1
ATOM 9690 O O . PRO B 1 440 ? 30.034 91.064 75.191 1.00 21.83 478 PRO B O 1
ATOM 9694 N N . LEU B 1 441 ? 30.677 90.996 77.370 1.00 22.88 479 LEU B N 1
ATOM 9695 C CA . LEU B 1 441 ? 31.512 92.190 77.365 1.00 22.04 479 LEU B CA 1
ATOM 9696 C C . LEU B 1 441 ? 32.848 91.871 78.036 1.00 24.07 479 LEU B C 1
ATOM 9697 O O . LEU B 1 441 ? 32.882 91.405 79.187 1.00 24.27 479 LEU B O 1
ATOM 9702 N N . TYR B 1 442 ? 33.938 92.106 77.290 1.00 21.43 480 TYR B N 1
ATOM 9703 C CA . TYR B 1 442 ? 35.318 91.853 77.711 1.00 21.44 480 TYR B CA 1
ATOM 9704 C C . TYR B 1 442 ? 36.003 93.194 77.902 1.00 24.90 480 TYR B C 1
ATOM 9705 O O . TYR B 1 442 ? 36.016 94.006 76.977 1.00 22.86 480 TYR B O 1
ATOM 9714 N N . THR B 1 443 ? 36.548 93.423 79.100 1.00 22.57 481 THR B N 1
ATOM 9715 C CA . THR B 1 443 ? 37.199 94.697 79.456 1.00 22.34 481 THR B CA 1
ATOM 9716 C C . THR B 1 443 ? 38.524 94.456 80.161 1.00 26.32 481 THR B C 1
ATOM 9717 O O . THR B 1 443 ? 38.719 93.393 80.747 1.00 25.25 481 THR B O 1
ATOM 9721 N N . LEU B 1 444 ? 39.449 95.440 80.090 1.00 22.13 482 LEU B N 1
ATOM 9722 C CA . LEU B 1 444 ? 40.761 95.329 80.723 1.00 21.91 482 LEU B CA 1
ATOM 9723 C C . LEU B 1 444 ? 40.868 96.378 81.807 1.00 25.31 482 LEU B C 1
ATOM 9724 O O . LEU B 1 444 ? 40.364 97.494 81.644 1.00 23.45 482 LEU B O 1
ATOM 9729 N N . HIS B 1 445 ? 41.482 95.996 82.925 1.00 22.15 483 HIS B N 1
ATOM 9730 C CA . HIS B 1 445 ? 41.565 96.843 84.111 1.00 22.53 483 HIS B CA 1
ATOM 9731 C C . HIS B 1 445 ? 42.959 96.770 84.704 1.00 27.49 483 HIS B C 1
ATOM 9732 O O . HIS B 1 445 ? 43.652 95.773 84.509 1.00 25.53 483 HIS B O 1
ATOM 9739 N N . SER B 1 446 ? 43.363 97.808 85.456 1.00 26.04 484 SER B N 1
ATOM 9740 C CA . SER B 1 446 ? 44.651 97.772 86.160 1.00 26.36 484 SER B CA 1
ATOM 9741 C C . SER B 1 446 ? 44.330 97.644 87.657 1.00 28.46 484 SER B C 1
ATOM 9742 O O . SER B 1 446 ? 43.435 98.322 88.168 1.00 27.68 484 SER B O 1
ATOM 9745 N N . SER B 1 447 ? 45.009 96.731 88.346 1.00 27.02 485 SER B N 1
ATOM 9746 C CA . SER B 1 447 ? 44.735 96.448 89.754 1.00 26.45 485 SER B CA 1
ATOM 9747 C C . SER B 1 447 ? 45.066 97.557 90.752 1.00 32.88 485 SER B C 1
ATOM 9748 O O . SER B 1 447 ? 44.416 97.621 91.799 1.00 31.73 485 SER B O 1
ATOM 9751 N N . VAL B 1 448 ? 46.110 98.371 90.476 1.00 33.24 486 VAL B N 1
ATOM 9752 C CA . VAL B 1 448 ? 46.559 99.419 91.412 1.00 34.40 486 VAL B CA 1
ATOM 9753 C C . VAL B 1 448 ? 45.405 100.208 92.048 1.00 38.26 486 VAL B C 1
ATOM 9754 O O . VAL B 1 448 ? 45.274 100.220 93.277 1.00 39.18 486 VAL B O 1
ATOM 9758 N N . ASN B 1 449 ? 44.531 100.779 91.205 1.00 33.06 487 ASN B N 1
ATOM 9759 C CA . ASN B 1 449 ? 43.360 101.543 91.632 1.00 32.90 487 ASN B CA 1
ATOM 9760 C C . ASN B 1 449 ? 42.084 101.067 90.940 1.00 35.20 487 ASN B C 1
ATOM 9761 O O . ASN B 1 449 ? 41.084 101.797 90.914 1.00 33.50 487 ASN B O 1
ATOM 9766 N N . ASP B 1 450 ? 42.109 99.830 90.376 1.00 31.10 488 ASP B N 1
ATOM 9767 C CA . ASP B 1 450 ? 40.959 99.246 89.658 1.00 30.12 488 ASP B CA 1
ATOM 9768 C C . ASP B 1 450 ? 40.418 100.166 88.562 1.00 32.78 488 ASP B C 1
ATOM 9769 O O . ASP B 1 450 ? 39.204 100.287 88.368 1.00 31.44 488 ASP B O 1
ATOM 9774 N N . LYS B 1 451 ? 41.335 100.808 87.837 1.00 30.79 489 LYS B N 1
ATOM 9775 C CA . LYS B 1 451 ? 40.974 101.693 86.736 1.00 30.85 489 LYS B CA 1
ATOM 9776 C C . LYS B 1 451 ? 40.584 100.854 85.511 1.00 33.03 489 LYS B C 1
ATOM 9777 O O . LYS B 1 451 ? 41.289 99.909 85.174 1.00 31.69 489 LYS B O 1
ATOM 9783 N N . GLY B 1 452 ? 39.482 101.214 84.861 1.00 30.56 490 GLY B N 1
ATOM 9784 C CA . GLY B 1 452 ? 39.067 100.587 83.617 1.00 29.76 490 GLY B CA 1
ATOM 9785 C C . GLY B 1 452 ? 39.948 101.131 82.517 1.00 33.90 490 GLY B C 1
ATOM 9786 O O . GLY B 1 452 ? 40.007 102.354 82.322 1.00 34.46 490 GLY B O 1
ATOM 9787 N N . LEU B 1 453 ? 40.699 100.254 81.850 1.00 28.78 491 LEU B N 1
ATOM 9788 C CA . LEU B 1 453 ? 41.622 100.680 80.804 1.00 28.42 491 LEU B CA 1
ATOM 9789 C C . LEU B 1 453 ? 40.932 100.836 79.473 1.00 32.54 491 LEU B C 1
ATOM 9790 O O . LEU B 1 453 ? 41.020 101.897 78.857 1.00 33.90 491 LEU B O 1
ATOM 9795 N N . ARG B 1 454 ? 40.228 99.785 79.019 1.00 27.49 492 ARG B N 1
ATOM 9796 C CA . ARG B 1 454 ? 39.544 99.814 77.736 1.00 25.94 492 ARG B CA 1
ATOM 9797 C C . ARG B 1 454 ? 38.585 98.647 77.584 1.00 29.33 492 ARG B C 1
ATOM 9798 O O . ARG B 1 454 ? 38.665 97.669 78.331 1.00 28.09 492 ARG B O 1
ATOM 9806 N N . VAL B 1 455 ? 37.700 98.758 76.590 1.00 26.75 493 VAL B N 1
ATOM 9807 C CA . VAL B 1 455 ? 36.779 97.690 76.193 1.00 26.79 493 VAL B CA 1
ATOM 9808 C C . VAL B 1 455 ? 37.552 96.882 75.141 1.00 30.14 493 VAL B C 1
ATOM 9809 O O . VAL B 1 455 ? 38.033 97.440 74.151 1.00 31.57 493 VAL B O 1
ATOM 9813 N N . LEU B 1 456 ? 37.681 95.569 75.354 1.00 24.35 494 LEU B N 1
ATOM 9814 C CA . LEU B 1 456 ? 38.393 94.684 74.435 1.00 23.99 494 LEU B CA 1
ATOM 9815 C C . LEU B 1 456 ? 37.461 94.120 73.376 1.00 27.76 494 LEU B C 1
ATOM 9816 O O . LEU B 1 456 ? 37.864 94.003 72.223 1.00 28.27 494 LEU B O 1
ATOM 9821 N N . GLU B 1 457 ? 36.218 93.763 73.772 1.00 24.41 495 GLU B N 1
ATOM 9822 C CA . GLU B 1 457 ? 35.203 93.230 72.863 1.00 23.35 495 GLU B CA 1
ATOM 9823 C C . GLU B 1 457 ? 33.828 93.509 73.470 1.00 25.97 495 GLU B C 1
ATOM 9824 O O . GLU B 1 457 ? 33.559 93.106 74.603 1.00 24.62 495 GLU B O 1
ATOM 9830 N N . ASP B 1 458 ? 32.957 94.198 72.708 1.00 22.63 496 ASP B N 1
ATOM 9831 C CA . ASP B 1 458 ? 31.631 94.530 73.212 1.00 23.16 496 ASP B CA 1
ATOM 9832 C C . ASP B 1 458 ? 30.486 93.871 72.444 1.00 23.54 496 ASP B C 1
ATOM 9833 O O . ASP B 1 458 ? 29.321 94.183 72.717 1.00 23.66 496 ASP B O 1
ATOM 9838 N N . ASN B 1 459 ? 30.816 93.005 71.465 1.00 23.30 497 ASN B N 1
ATOM 9839 C CA . ASN B 1 459 ? 29.817 92.295 70.650 1.00 22.96 497 ASN B CA 1
ATOM 9840 C C . ASN B 1 459 ? 28.867 93.242 69.915 1.00 27.04 497 ASN B C 1
ATOM 9841 O O . ASN B 1 459 ? 27.690 92.926 69.728 1.00 26.00 497 ASN B O 1
ATOM 9846 N N . SER B 1 460 ? 29.376 94.430 69.517 1.00 26.33 498 SER B N 1
ATOM 9847 C CA . SER B 1 460 ? 28.559 95.417 68.798 1.00 26.95 498 SER B CA 1
ATOM 9848 C C . SER B 1 460 ? 28.084 94.850 67.443 1.00 30.75 498 SER B C 1
ATOM 9849 O O . SER B 1 460 ? 26.953 95.125 67.048 1.00 31.39 498 SER B O 1
ATOM 9852 N N . ALA B 1 461 ? 28.925 94.031 66.765 1.00 27.55 499 ALA B N 1
ATOM 9853 C CA . ALA B 1 461 ? 28.580 93.402 65.482 1.00 27.96 499 ALA B CA 1
ATOM 9854 C C . ALA B 1 461 ? 27.378 92.481 65.673 1.00 31.09 499 ALA B C 1
ATOM 9855 O O . ALA B 1 461 ? 26.431 92.556 64.898 1.00 31.08 499 ALA B O 1
ATOM 9857 N N . LEU B 1 462 ? 27.384 91.663 66.743 1.00 27.46 500 LEU B N 1
ATOM 9858 C CA . LEU B 1 462 ? 26.250 90.791 67.020 1.00 25.59 500 LEU B CA 1
ATOM 9859 C C . LEU B 1 462 ? 25.019 91.608 67.401 1.00 29.18 500 LEU B C 1
ATOM 9860 O O . LEU B 1 462 ? 23.922 91.296 66.946 1.00 28.33 500 LEU B O 1
ATOM 9865 N N . ASP B 1 463 ? 25.202 92.671 68.208 1.00 26.00 501 ASP B N 1
ATOM 9866 C CA . ASP B 1 463 ? 24.106 93.533 68.619 1.00 27.09 501 ASP B CA 1
ATOM 9867 C C . ASP B 1 463 ? 23.390 94.093 67.397 1.00 31.06 501 ASP B C 1
ATOM 9868 O O . ASP B 1 463 ? 22.162 94.050 67.368 1.00 32.01 501 ASP B O 1
ATOM 9873 N N . LYS B 1 464 ? 24.154 94.546 66.372 1.00 29.09 502 LYS B N 1
ATOM 9874 C CA . LYS B 1 464 ? 23.601 95.077 65.117 1.00 30.17 502 LYS B CA 1
ATOM 9875 C C . LYS B 1 464 ? 22.752 94.017 64.405 1.00 34.86 502 LYS B C 1
ATOM 9876 O O . LYS B 1 464 ? 21.630 94.312 63.996 1.00 34.48 502 LYS B O 1
ATOM 9882 N N . MET B 1 465 ? 23.253 92.771 64.334 1.00 32.20 503 MET B N 1
ATOM 9883 C CA . MET B 1 465 ? 22.512 91.667 63.713 1.00 32.46 503 MET B CA 1
ATOM 9884 C C . MET B 1 465 ? 21.222 91.340 64.464 1.00 33.15 503 MET B C 1
ATOM 9885 O O . MET B 1 465 ? 20.187 91.166 63.829 1.00 33.13 503 MET B O 1
ATOM 9890 N N . LEU B 1 466 ? 21.273 91.280 65.806 1.00 27.42 504 LEU B N 1
ATOM 9891 C CA . LEU B 1 466 ? 20.118 90.920 66.617 1.00 27.06 504 LEU B CA 1
ATOM 9892 C C . LEU B 1 466 ? 19.017 91.970 66.642 1.00 32.53 504 LEU B C 1
ATOM 9893 O O . LEU B 1 466 ? 17.875 91.629 66.949 1.00 31.02 504 LEU B O 1
ATOM 9898 N N . GLN B 1 467 ? 19.338 93.238 66.289 1.00 31.80 505 GLN B N 1
ATOM 9899 C CA . GLN B 1 467 ? 18.319 94.299 66.251 1.00 32.31 505 GLN B CA 1
ATOM 9900 C C . GLN B 1 467 ? 17.195 93.990 65.265 1.00 36.01 505 GLN B C 1
ATOM 9901 O O . GLN B 1 467 ? 16.058 94.400 65.489 1.00 36.32 505 GLN B O 1
ATOM 9907 N N . ASN B 1 468 ? 17.506 93.206 64.224 1.00 32.64 506 ASN B N 1
ATOM 9908 C CA . ASN B 1 468 ? 16.579 92.796 63.170 1.00 33.05 506 ASN B CA 1
ATOM 9909 C C . ASN B 1 468 ? 15.926 91.416 63.450 1.00 33.22 506 ASN B C 1
ATOM 9910 O O . ASN B 1 468 ? 15.253 90.875 62.570 1.00 32.84 506 ASN B O 1
ATOM 9915 N N . VAL B 1 469 ? 16.116 90.856 64.661 1.00 26.80 507 VAL B N 1
ATOM 9916 C CA . VAL B 1 469 ? 15.562 89.533 64.997 1.00 25.53 507 VAL B CA 1
ATOM 9917 C C . VAL B 1 469 ? 14.605 89.649 66.174 1.00 27.34 507 VAL B C 1
ATOM 9918 O O . VAL B 1 469 ? 14.935 90.325 67.152 1.00 28.30 507 VAL B O 1
ATOM 9922 N N . GLN B 1 470 ? 13.452 88.936 66.127 1.00 23.34 508 GLN B N 1
ATOM 9923 C CA . GLN B 1 470 ? 12.523 88.876 67.259 1.00 22.86 508 GLN B CA 1
ATOM 9924 C C . GLN B 1 470 ? 13.121 87.926 68.305 1.00 27.53 508 GLN B C 1
ATOM 9925 O O . GLN B 1 470 ? 12.816 86.728 68.310 1.00 29.04 508 GLN B O 1
ATOM 9931 N N . MET B 1 471 ? 13.996 88.447 69.171 1.00 23.68 509 MET B N 1
ATOM 9932 C CA . MET B 1 471 ? 14.687 87.625 70.171 1.00 21.90 509 MET B CA 1
ATOM 9933 C C . MET B 1 471 ? 13.859 87.374 71.410 1.00 25.87 509 MET B C 1
ATOM 9934 O O . MET B 1 471 ? 13.101 88.252 71.843 1.00 26.96 509 MET B O 1
ATOM 9939 N N . PRO B 1 472 ? 14.015 86.199 72.060 1.00 21.17 510 PRO B N 1
ATOM 9940 C CA . PRO B 1 472 ? 13.279 85.959 73.305 1.00 20.79 510 PRO B CA 1
ATOM 9941 C C . PRO B 1 472 ? 13.904 86.738 74.470 1.00 26.97 510 PRO B C 1
ATOM 9942 O O . PRO B 1 472 ? 15.012 87.268 74.339 1.00 26.21 510 PRO B O 1
ATOM 9946 N N . SER B 1 473 ? 13.198 86.816 75.583 1.00 24.77 511 SER B N 1
ATOM 9947 C CA . SER B 1 473 ? 13.732 87.462 76.773 1.00 25.04 511 SER B CA 1
ATOM 9948 C C . SER B 1 473 ? 13.929 86.392 77.817 1.00 28.53 511 SER B C 1
ATOM 9949 O O . SER B 1 473 ? 13.462 85.257 77.658 1.00 28.95 511 SER B O 1
ATOM 9952 N N . LYS B 1 474 ? 14.654 86.724 78.866 1.00 23.83 512 LYS B N 1
ATOM 9953 C CA . LYS B 1 474 ? 14.862 85.792 79.946 1.00 22.74 512 LYS B CA 1
ATOM 9954 C C . LYS B 1 474 ? 14.414 86.423 81.244 1.00 28.27 512 LYS B C 1
ATOM 9955 O O . LYS B 1 474 ? 14.764 87.573 81.519 1.00 28.50 512 LYS B O 1
ATOM 9961 N N . LYS B 1 475 ? 13.632 85.689 82.009 1.00 23.69 513 LYS B N 1
ATOM 9962 C CA . LYS B 1 475 ? 13.183 86.091 83.341 1.00 24.28 513 LYS B CA 1
ATOM 9963 C C . LYS B 1 475 ? 13.884 85.191 84.357 1.00 26.62 513 LYS B C 1
ATOM 9964 O O . LYS B 1 475 ? 13.839 83.971 84.225 1.00 24.99 513 LYS B O 1
ATOM 9970 N N . LEU B 1 476 ? 14.510 85.784 85.379 1.00 21.70 514 LEU B N 1
ATOM 9971 C CA . LEU B 1 476 ? 15.146 85.045 86.459 1.00 21.68 514 LEU B CA 1
ATOM 9972 C C . LEU B 1 476 ? 14.436 85.492 87.737 1.00 27.30 514 LEU B C 1
ATOM 9973 O O . LEU B 1 476 ? 14.398 86.695 88.029 1.00 26.51 514 LEU B O 1
ATOM 9978 N N . ASP B 1 477 ? 13.818 84.550 88.434 1.00 23.91 515 ASP B N 1
ATOM 9979 C CA . ASP B 1 477 ? 13.060 84.834 89.645 1.00 25.71 515 ASP B CA 1
ATOM 9980 C C . ASP B 1 477 ? 13.063 83.613 90.561 1.00 28.71 515 ASP B C 1
ATOM 9981 O O . ASP B 1 477 ? 13.768 82.632 90.308 1.00 24.56 515 ASP B O 1
ATOM 9986 N N . PHE B 1 478 ? 12.291 83.666 91.637 1.00 27.58 516 PHE B N 1
ATOM 9987 C CA . PHE B 1 478 ? 12.220 82.563 92.584 1.00 27.77 516 PHE B CA 1
ATOM 9988 C C . PHE B 1 478 ? 10.798 82.244 93.060 1.00 34.39 516 PHE B C 1
ATOM 9989 O O . PHE B 1 478 ? 9.917 83.104 93.000 1.00 34.78 516 PHE B O 1
ATOM 9997 N N . ILE B 1 479 ? 10.593 81.018 93.544 1.00 32.19 517 ILE B N 1
ATOM 9998 C CA . ILE B 1 479 ? 9.357 80.555 94.188 1.00 33.44 517 ILE B CA 1
ATOM 9999 C C . ILE B 1 479 ? 9.736 80.159 95.621 1.00 37.48 517 ILE B C 1
ATOM 10000 O O . ILE B 1 479 ? 10.879 79.768 95.865 1.00 35.33 517 ILE B O 1
ATOM 10005 N N . ILE B 1 480 ? 8.819 80.338 96.580 1.00 36.64 518 ILE B N 1
ATOM 10006 C CA . ILE B 1 480 ? 9.097 79.999 97.974 1.00 37.87 518 ILE B CA 1
ATOM 10007 C C . ILE B 1 480 ? 8.452 78.668 98.313 1.00 44.23 518 ILE B C 1
ATOM 10008 O O . ILE B 1 480 ? 7.246 78.506 98.135 1.00 44.70 518 ILE B O 1
ATOM 10013 N N . LEU B 1 481 ? 9.264 77.709 98.780 1.00 41.06 519 LEU B N 1
ATOM 10014 C CA . LEU B 1 481 ? 8.794 76.396 99.203 1.00 41.06 519 LEU B CA 1
ATOM 10015 C C . LEU B 1 481 ? 9.323 76.157 100.601 1.00 45.64 519 LEU B C 1
ATOM 10016 O O . LEU B 1 481 ? 10.539 76.163 100.797 1.00 44.95 519 LEU B O 1
ATOM 10021 N N . ASN B 1 482 ? 8.412 76.021 101.593 1.00 42.93 520 ASN B N 1
ATOM 10022 C CA . ASN B 1 482 ? 8.768 75.787 102.998 1.00 42.11 520 ASN B CA 1
ATOM 10023 C C . ASN B 1 482 ? 9.787 76.822 103.511 1.00 45.18 520 ASN B C 1
ATOM 10024 O O . ASN B 1 482 ? 10.843 76.466 104.049 1.00 44.05 520 ASN B O 1
ATOM 10029 N N . GLU B 1 483 ? 9.472 78.118 103.285 1.00 42.20 521 GLU B N 1
ATOM 10030 C CA . GLU B 1 483 ? 10.267 79.287 103.692 1.00 42.35 521 GLU B CA 1
ATOM 10031 C C . GLU B 1 483 ? 11.662 79.361 103.043 1.00 42.89 521 GLU B C 1
ATOM 10032 O O . GLU B 1 483 ? 12.518 80.108 103.527 1.00 42.22 521 GLU B O 1
ATOM 10038 N N . THR B 1 484 ? 11.888 78.596 101.941 1.00 36.68 522 THR B N 1
ATOM 10039 C CA . THR B 1 484 ? 13.166 78.586 101.214 1.00 34.64 522 THR B CA 1
ATOM 10040 C C . THR B 1 484 ? 12.909 79.079 99.798 1.00 33.82 522 THR B C 1
ATOM 10041 O O . THR B 1 484 ? 11.949 78.639 99.159 1.00 32.38 522 THR B O 1
ATOM 10045 N N . LYS B 1 485 ? 13.774 79.987 99.315 1.00 28.04 523 LYS B N 1
ATOM 10046 C CA . LYS B 1 485 ? 13.687 80.525 97.967 1.00 26.82 523 LYS B CA 1
ATOM 10047 C C . LYS B 1 485 ? 14.302 79.470 97.042 1.00 26.76 523 LYS B C 1
ATOM 10048 O O . LYS B 1 485 ? 15.393 78.958 97.324 1.00 24.05 523 LYS B O 1
ATOM 10054 N N . PHE B 1 486 ? 13.607 79.167 95.947 1.00 22.94 524 PHE B N 1
ATOM 10055 C CA . PHE B 1 486 ? 14.156 78.278 94.914 1.00 21.79 524 PHE B CA 1
ATOM 10056 C C . PHE B 1 486 ? 14.033 79.040 93.605 1.00 23.17 524 PHE B C 1
ATOM 10057 O O . PHE B 1 486 ? 12.950 79.506 93.238 1.00 22.44 524 PHE B O 1
ATOM 10065 N N . TRP B 1 487 ? 15.160 79.198 92.905 1.00 18.48 525 TRP B N 1
ATOM 10066 C CA . TRP B 1 487 ? 15.221 80.014 91.717 1.00 18.33 525 TRP B CA 1
ATOM 10067 C C . TRP B 1 487 ? 14.852 79.266 90.450 1.00 21.69 525 TRP B C 1
ATOM 10068 O O . TRP B 1 487 ? 15.085 78.070 90.342 1.00 19.93 525 TRP B O 1
ATOM 10079 N N . TYR B 1 488 ? 14.326 80.005 89.505 1.00 20.68 526 TYR B N 1
ATOM 10080 C CA . TYR B 1 488 ? 13.973 79.475 88.201 1.00 20.41 526 TYR B CA 1
ATOM 10081 C C . TYR B 1 488 ? 14.269 80.520 87.160 1.00 21.77 526 TYR B C 1
ATOM 10082 O O . TYR B 1 488 ? 14.383 81.717 87.468 1.00 20.64 526 TYR B O 1
ATOM 10091 N N . GLN B 1 489 ? 14.402 80.079 85.912 1.00 16.49 527 GLN B N 1
ATOM 10092 C CA . GLN B 1 489 ? 14.513 81.023 84.818 1.00 17.77 527 GLN B CA 1
ATOM 10093 C C . GLN B 1 489 ? 13.503 80.606 83.763 1.00 20.11 527 GLN B C 1
ATOM 10094 O O . GLN B 1 489 ? 13.106 79.435 83.718 1.00 20.62 527 GLN B O 1
ATOM 10100 N N . MET B 1 490 ? 13.100 81.554 82.940 1.00 18.61 528 MET B N 1
ATOM 10101 C CA . MET B 1 490 ? 12.211 81.277 81.827 1.00 17.50 528 MET B CA 1
ATOM 10102 C C . MET B 1 490 ? 12.704 81.994 80.621 1.00 21.23 528 MET B C 1
ATOM 10103 O O . MET B 1 490 ? 12.957 83.200 80.670 1.00 20.60 528 MET B O 1
ATOM 10108 N N . ILE B 1 491 ? 12.862 81.259 79.507 1.00 16.12 529 ILE B N 1
ATOM 10109 C CA . ILE B 1 491 ? 13.147 81.846 78.223 1.00 15.57 529 ILE B CA 1
ATOM 10110 C C . ILE B 1 491 ? 11.762 82.115 77.620 1.00 21.51 529 ILE B C 1
ATOM 10111 O O . ILE B 1 491 ? 10.993 81.182 77.356 1.00 20.07 529 ILE B O 1
ATOM 10116 N N . LEU B 1 492 ? 11.430 83.385 77.462 1.00 19.30 530 LEU B N 1
ATOM 10117 C CA . LEU B 1 492 ? 10.105 83.804 77.036 1.00 18.11 530 LEU B CA 1
ATOM 10118 C C . LEU B 1 492 ? 10.048 84.230 75.609 1.00 21.05 530 LEU B C 1
ATOM 10119 O O . LEU B 1 492 ? 10.875 84.997 75.151 1.00 21.22 530 LEU B O 1
ATOM 10124 N N . PRO B 1 493 ? 9.043 83.729 74.875 1.00 19.74 531 PRO B N 1
ATOM 10125 C CA . PRO B 1 493 ? 8.870 84.154 73.484 1.00 19.74 531 PRO B CA 1
ATOM 10126 C C . PRO B 1 493 ? 8.821 85.683 73.290 1.00 25.68 531 PRO B C 1
ATOM 10127 O O . PRO B 1 493 ? 8.429 86.387 74.237 1.00 25.29 531 PRO B O 1
ATOM 10131 N N . PRO B 1 494 ? 9.208 86.199 72.101 1.00 23.69 532 PRO B N 1
ATOM 10132 C CA . PRO B 1 494 ? 9.114 87.659 71.858 1.00 24.09 532 PRO B CA 1
ATOM 10133 C C . PRO B 1 494 ? 7.651 88.106 71.946 1.00 30.58 532 PRO B C 1
ATOM 10134 O O . PRO B 1 494 ? 6.736 87.288 71.769 1.00 28.11 532 PRO B O 1
ATOM 10138 N N . HIS B 1 495 ? 7.423 89.395 72.301 1.00 31.50 533 HIS B N 1
ATOM 10139 C CA . HIS B 1 495 ? 6.063 89.952 72.461 1.00 31.73 533 HIS B CA 1
ATOM 10140 C C . HIS B 1 495 ? 5.236 89.120 73.444 1.00 33.49 533 HIS B C 1
ATOM 10141 O O . HIS B 1 495 ? 4.056 88.864 73.206 1.00 34.75 533 HIS B O 1
ATOM 10148 N N . PHE B 1 496 ? 5.880 88.647 74.521 1.00 29.25 534 PHE B N 1
ATOM 10149 C CA . PHE B 1 496 ? 5.254 87.808 75.529 1.00 27.80 534 PHE B CA 1
ATOM 10150 C C . PHE B 1 496 ? 3.988 88.459 76.094 1.00 35.75 534 PHE B C 1
ATOM 10151 O O . PHE B 1 496 ? 4.017 89.620 76.506 1.00 36.62 534 PHE B O 1
ATOM 10159 N N . ASP B 1 497 ? 2.874 87.736 76.016 1.00 33.28 535 ASP B N 1
ATOM 10160 C CA . ASP B 1 497 ? 1.551 88.210 76.439 1.00 34.03 535 ASP B CA 1
ATOM 10161 C C . ASP B 1 497 ? 1.029 87.337 77.579 1.00 37.54 535 ASP B C 1
ATOM 10162 O O . ASP B 1 497 ? 0.579 86.218 77.334 1.00 37.33 535 ASP B O 1
ATOM 10167 N N . LYS B 1 498 ? 1.066 87.850 78.819 1.00 33.95 536 LYS B N 1
ATOM 10168 C CA . LYS B 1 498 ? 0.637 87.095 80.000 1.00 33.81 536 LYS B CA 1
ATOM 10169 C C . LYS B 1 498 ? -0.843 86.681 79.991 1.00 36.65 536 LYS B C 1
ATOM 10170 O O . LYS B 1 498 ? -1.244 85.880 80.832 1.00 35.01 536 LYS B O 1
ATOM 10176 N N . SER B 1 499 ? -1.627 87.201 79.026 1.00 36.22 537 SER B N 1
ATOM 10177 C CA . SER B 1 499 ? -3.050 86.901 78.857 1.00 38.06 537 SER B CA 1
ATOM 10178 C C . SER B 1 499 ? -3.278 85.691 77.939 1.00 43.29 537 SER B C 1
ATOM 10179 O O . SER B 1 499 ? -4.402 85.193 77.859 1.00 43.19 537 SER B O 1
ATOM 10182 N N . LYS B 1 500 ? -2.205 85.219 77.255 1.00 38.44 538 LYS B N 1
ATOM 10183 C CA . LYS B 1 500 ? -2.262 84.048 76.365 1.00 37.30 538 LYS B CA 1
ATOM 10184 C C . LYS B 1 500 ? -1.700 82.838 77.112 1.00 37.39 538 LYS B C 1
ATOM 10185 O O . LYS B 1 500 ? -0.956 83.012 78.084 1.00 37.36 538 LYS B O 1
ATOM 10191 N N . LYS B 1 501 ? -2.067 81.620 76.678 1.00 32.01 539 LYS B N 1
ATOM 10192 C CA . LYS B 1 501 ? -1.596 80.373 77.282 1.00 30.64 539 LYS B CA 1
ATOM 10193 C C . LYS B 1 501 ? -0.551 79.716 76.377 1.00 32.37 539 LYS B C 1
ATOM 10194 O O . LYS B 1 501 ? -0.870 79.232 75.292 1.00 33.87 539 LYS B O 1
ATOM 10200 N N . TYR B 1 502 ? 0.705 79.716 76.826 1.00 24.61 540 TYR B N 1
ATOM 10201 C CA . TYR B 1 502 ? 1.812 79.162 76.056 1.00 21.38 540 TYR B CA 1
ATOM 10202 C C . TYR B 1 502 ? 2.142 77.755 76.473 1.00 19.24 540 TYR B C 1
ATOM 10203 O O . TYR B 1 502 ? 2.069 77.389 77.642 1.00 19.57 540 TYR B O 1
ATOM 10212 N N . PRO B 1 503 ? 2.653 76.943 75.520 1.00 17.09 541 PRO B N 1
ATOM 10213 C CA . PRO B 1 503 ? 3.185 75.647 75.935 1.00 17.49 541 PRO B CA 1
ATOM 10214 C C . PRO B 1 503 ? 4.518 75.856 76.687 1.00 19.01 541 PRO B C 1
ATOM 10215 O O . PRO B 1 503 ? 5.167 76.888 76.474 1.00 17.65 541 PRO B O 1
ATOM 10219 N N . LEU B 1 504 ? 4.880 74.925 77.575 1.00 17.05 542 LEU B N 1
ATOM 10220 C CA . LEU B 1 504 ? 6.080 75.075 78.392 1.00 18.41 542 LEU B CA 1
ATOM 10221 C C . LEU B 1 504 ? 6.933 73.819 78.345 1.00 19.75 542 LEU B C 1
ATOM 10222 O O . LEU B 1 504 ? 6.427 72.720 78.567 1.00 18.11 542 LEU B O 1
ATOM 10227 N N . LEU B 1 505 ? 8.254 74.010 78.106 1.00 17.22 543 LEU B N 1
ATOM 10228 C CA . LEU B 1 505 ? 9.201 72.906 78.136 1.00 15.95 543 LEU B CA 1
ATOM 10229 C C . LEU B 1 505 ? 10.117 73.141 79.328 1.00 17.13 543 LEU B C 1
ATOM 10230 O O . LEU B 1 505 ? 10.724 74.216 79.411 1.00 17.09 543 LEU B O 1
ATOM 10235 N N . LEU B 1 506 ? 10.190 72.166 80.230 1.00 14.40 544 LEU B N 1
ATOM 10236 C CA . LEU B 1 506 ? 11.059 72.213 81.404 1.00 15.36 544 LEU B CA 1
ATOM 10237 C C . LEU B 1 506 ? 12.403 71.579 81.005 1.00 19.17 544 LEU B C 1
ATOM 10238 O O . LEU B 1 506 ? 12.456 70.393 80.699 1.00 18.88 544 LEU B O 1
ATOM 10243 N N . ASP B 1 507 ? 13.431 72.405 80.929 1.00 14.55 545 ASP B N 1
ATOM 10244 C CA . ASP B 1 507 ? 14.803 71.976 80.549 1.00 14.04 545 ASP B CA 1
ATOM 10245 C C . ASP B 1 507 ? 15.455 71.663 81.898 1.00 16.90 545 ASP B C 1
ATOM 10246 O O . ASP B 1 507 ? 15.604 72.572 82.738 1.00 17.03 545 ASP B O 1
ATOM 10251 N N . VAL B 1 508 ? 15.834 70.397 82.117 1.00 14.51 546 VAL B N 1
ATOM 10252 C CA A VAL B 1 508 ? 16.343 69.944 83.404 0.50 13.90 546 VAL B CA 1
ATOM 10253 C CA B VAL B 1 508 ? 16.320 69.890 83.400 0.50 13.91 546 VAL B CA 1
ATOM 10254 C C . VAL B 1 508 ? 17.762 69.397 83.420 1.00 17.11 546 VAL B C 1
ATOM 10255 O O . VAL B 1 508 ? 18.147 68.611 82.544 1.00 15.58 546 VAL B O 1
ATOM 10262 N N . TYR B 1 509 ? 18.512 69.734 84.495 1.00 15.40 547 TYR B N 1
ATOM 10263 C CA . TYR B 1 509 ? 19.798 69.127 84.796 1.00 14.46 547 TYR B CA 1
ATOM 10264 C C . TYR B 1 509 ? 19.482 68.491 86.167 1.00 17.35 547 TYR B C 1
ATOM 10265 O O . TYR B 1 509 ? 19.217 67.300 86.263 1.00 16.48 547 TYR B O 1
ATOM 10274 N N . ALA B 1 510 ? 19.426 69.326 87.247 1.00 15.58 548 ALA B N 1
ATOM 10275 C CA . ALA B 1 510 ? 19.018 68.855 88.564 1.00 15.70 548 ALA B CA 1
ATOM 10276 C C . ALA B 1 510 ? 19.923 67.887 89.313 1.00 18.10 548 ALA B C 1
ATOM 10277 O O . ALA B 1 510 ? 19.547 67.401 90.375 1.00 18.93 548 ALA B O 1
ATOM 10279 N N . GLY B 1 511 ? 21.156 67.701 88.831 1.00 15.22 549 GLY B N 1
ATOM 10280 C CA . GLY B 1 511 ? 22.119 66.885 89.534 1.00 14.83 549 GLY B CA 1
ATOM 10281 C C . GLY B 1 511 ? 22.682 67.652 90.716 1.00 18.22 549 GLY B C 1
ATOM 10282 O O . GLY B 1 511 ? 22.492 68.876 90.795 1.00 17.27 549 GLY B O 1
ATOM 10283 N N . PRO B 1 512 ? 23.430 66.947 91.573 1.00 17.26 550 PRO B N 1
ATOM 10284 C CA . PRO B 1 512 ? 24.044 67.615 92.753 1.00 16.94 550 PRO B CA 1
ATOM 10285 C C . PRO B 1 512 ? 24.967 68.745 92.336 1.00 19.50 550 PRO B C 1
ATOM 10286 O O . PRO B 1 512 ? 25.823 68.564 91.459 1.00 18.04 550 PRO B O 1
ATOM 10290 N N . CYS B 1 513 ? 24.766 69.938 92.948 1.00 15.67 551 CYS B N 1
ATOM 10291 C CA . CYS B 1 513 ? 25.510 71.153 92.647 1.00 15.35 551 CYS B CA 1
ATOM 10292 C C . CYS B 1 513 ? 25.202 71.745 91.251 1.00 18.31 551 CYS B C 1
ATOM 10293 O O . CYS B 1 513 ? 25.929 72.612 90.775 1.00 19.90 551 CYS B O 1
ATOM 10296 N N . SER B 1 514 ? 24.050 71.377 90.645 1.00 15.68 552 SER B N 1
ATOM 10297 C CA . SER B 1 514 ? 23.699 71.991 89.373 1.00 16.04 552 SER B CA 1
ATOM 10298 C C . SER B 1 514 ? 23.171 73.411 89.585 1.00 17.74 552 SER B C 1
ATOM 10299 O O . SER B 1 514 ? 22.719 73.771 90.693 1.00 18.33 552 SER B O 1
ATOM 10302 N N . GLN B 1 515 ? 23.206 74.211 88.528 1.00 15.73 553 GLN B N 1
ATOM 10303 C CA . GLN B 1 515 ? 22.586 75.528 88.550 1.00 15.55 553 GLN B CA 1
ATOM 10304 C C . GLN B 1 515 ? 22.118 75.828 87.152 1.00 18.74 553 GLN B C 1
ATOM 10305 O O . GLN B 1 515 ? 22.946 76.079 86.267 1.00 18.99 553 GLN B O 1
ATOM 10311 N N . LYS B 1 516 ? 20.789 75.733 86.938 1.00 16.23 554 LYS B N 1
ATOM 10312 C CA . LYS B 1 516 ? 20.176 76.015 85.643 1.00 16.45 554 LYS B CA 1
ATOM 10313 C C . LYS B 1 516 ? 19.453 77.355 85.595 1.00 20.66 554 LYS B C 1
ATOM 10314 O O . LYS B 1 516 ? 18.962 77.749 84.529 1.00 20.25 554 LYS B O 1
ATOM 10320 N N . ALA B 1 517 ? 19.385 78.072 86.751 1.00 18.31 555 ALA B N 1
ATOM 10321 C CA . ALA B 1 517 ? 18.753 79.385 86.773 1.00 17.57 555 ALA B CA 1
ATOM 10322 C C . ALA B 1 517 ? 19.901 80.358 87.006 1.00 19.13 555 ALA B C 1
ATOM 10323 O O . ALA B 1 517 ? 20.473 80.378 88.095 1.00 20.68 555 ALA B O 1
ATOM 10325 N N . ASP B 1 518 ? 20.265 81.127 85.978 1.00 16.83 556 ASP B N 1
ATOM 10326 C CA . ASP B 1 518 ? 21.396 82.071 86.099 1.00 16.87 556 ASP B CA 1
ATOM 10327 C C . ASP B 1 518 ? 21.258 83.273 85.188 1.00 20.89 556 ASP B C 1
ATOM 10328 O O . ASP B 1 518 ? 20.263 83.387 84.478 1.00 20.61 556 ASP B O 1
ATOM 10333 N N . THR B 1 519 ? 22.239 84.187 85.212 1.00 19.41 557 THR B N 1
ATOM 10334 C CA . THR B 1 519 ? 22.160 85.416 84.425 1.00 18.88 557 THR B CA 1
ATOM 10335 C C . THR B 1 519 ? 22.937 85.321 83.138 1.00 21.98 557 THR B C 1
ATOM 10336 O O . THR B 1 519 ? 23.182 86.351 82.520 1.00 22.20 557 THR B O 1
ATOM 10340 N N . VAL B 1 520 ? 23.328 84.096 82.695 1.00 19.32 558 VAL B N 1
ATOM 10341 C CA . VAL B 1 520 ? 24.137 83.972 81.473 1.00 18.51 558 VAL B CA 1
ATOM 10342 C C . VAL B 1 520 ? 23.309 84.173 80.211 1.00 20.29 558 VAL B C 1
ATOM 10343 O O . VAL B 1 520 ? 22.174 83.687 80.140 1.00 20.74 558 VAL B O 1
ATOM 10347 N N . PHE B 1 521 ? 23.880 84.871 79.226 1.00 17.48 559 PHE B N 1
ATOM 10348 C CA . PHE B 1 521 ? 23.271 85.076 77.915 1.00 17.43 559 PHE B CA 1
ATOM 10349 C C . PHE B 1 521 ? 23.655 83.859 77.043 1.00 19.33 559 PHE B C 1
ATOM 10350 O O . PHE B 1 521 ? 24.846 83.610 76.816 1.00 18.89 559 PHE B O 1
ATOM 10358 N N . ARG B 1 522 ? 22.656 83.139 76.523 1.00 18.30 560 ARG B N 1
ATOM 10359 C CA . ARG B 1 522 ? 22.939 81.955 75.680 1.00 17.83 560 ARG B CA 1
ATOM 10360 C C . ARG B 1 522 ? 22.158 82.011 74.401 1.00 21.54 560 ARG B C 1
ATOM 10361 O O . ARG B 1 522 ? 21.017 82.486 74.409 1.00 23.82 560 ARG B O 1
ATOM 10369 N N . LEU B 1 523 ? 22.753 81.492 73.309 1.00 18.68 561 LEU B N 1
ATOM 10370 C CA . LEU B 1 523 ? 22.093 81.324 72.015 1.00 18.37 561 LEU B CA 1
ATOM 10371 C C . LEU B 1 523 ? 22.083 79.814 71.804 1.00 20.02 561 LEU B C 1
ATOM 10372 O O . LEU B 1 523 ? 23.131 79.212 71.554 1.00 20.74 561 LEU B O 1
ATOM 10377 N N . ASN B 1 524 ? 20.926 79.182 72.043 1.00 16.40 562 ASN B N 1
ATOM 10378 C CA . ASN B 1 524 ? 20.899 77.713 71.987 1.00 14.68 562 ASN B CA 1
ATOM 10379 C C . ASN B 1 524 ? 19.552 77.210 71.483 1.00 16.03 562 ASN B C 1
ATOM 10380 O O . ASN B 1 524 ? 18.778 77.990 70.939 1.00 16.36 562 ASN B O 1
ATOM 10385 N N . TRP B 1 525 ? 19.306 75.906 71.591 1.00 14.86 563 TRP B N 1
ATOM 10386 C CA . TRP B 1 525 ? 18.037 75.363 71.125 1.00 14.69 563 TRP B CA 1
ATOM 10387 C C . TRP B 1 525 ? 16.819 76.069 71.769 1.00 17.87 563 TRP B C 1
ATOM 10388 O O . TRP B 1 525 ? 15.856 76.387 71.070 1.00 16.90 563 TRP B O 1
ATOM 10399 N N . ALA B 1 526 ? 16.905 76.376 73.068 1.00 15.76 564 ALA B N 1
ATOM 10400 C CA . ALA B 1 526 ? 15.828 77.076 73.772 1.00 15.68 564 ALA B CA 1
ATOM 10401 C C . ALA B 1 526 ? 15.558 78.437 73.131 1.00 17.03 564 ALA B C 1
ATOM 10402 O O . ALA B 1 526 ? 14.399 78.839 73.054 1.00 16.81 564 ALA B O 1
ATOM 10404 N N . THR B 1 527 ? 16.598 79.146 72.640 1.00 15.69 565 THR B N 1
ATOM 10405 C CA . THR B 1 527 ? 16.376 80.442 71.963 1.00 15.53 565 THR B CA 1
ATOM 10406 C C . THR B 1 527 ? 15.458 80.254 70.755 1.00 20.07 565 THR B C 1
ATOM 10407 O O . THR B 1 527 ? 14.553 81.048 70.536 1.00 20.38 565 THR B O 1
ATOM 10411 N N . TYR B 1 528 ? 15.693 79.179 69.958 1.00 16.22 566 TYR B N 1
ATOM 10412 C CA . TYR B 1 528 ? 14.865 78.900 68.784 1.00 15.76 566 TYR B CA 1
ATOM 10413 C C . TYR B 1 528 ? 13.449 78.513 69.237 1.00 16.68 566 TYR B C 1
ATOM 10414 O O . TYR B 1 528 ? 12.467 78.954 68.623 1.00 19.10 566 TYR B O 1
ATOM 10423 N N . LEU B 1 529 ? 13.330 77.650 70.240 1.00 14.26 567 LEU B N 1
ATOM 10424 C CA . LEU B 1 529 ? 11.995 77.212 70.673 1.00 14.65 567 LEU B CA 1
ATOM 10425 C C . LEU B 1 529 ? 11.138 78.386 71.108 1.00 18.62 567 LEU B C 1
ATOM 10426 O O . LEU B 1 529 ? 9.953 78.434 70.797 1.00 17.22 567 LEU B O 1
ATOM 10431 N N . ALA B 1 530 ? 11.751 79.324 71.807 1.00 17.10 568 ALA B N 1
ATOM 10432 C CA . ALA B 1 530 ? 10.992 80.503 72.276 1.00 17.03 568 ALA B CA 1
ATOM 10433 C C . ALA B 1 530 ? 10.770 81.494 71.150 1.00 18.84 568 ALA B C 1
ATOM 10434 O O . ALA B 1 530 ? 9.638 81.963 70.975 1.00 20.64 568 ALA B O 1
ATOM 10436 N N . SER B 1 531 ? 11.818 81.810 70.360 1.00 15.84 569 SER B N 1
ATOM 10437 C CA . SER B 1 531 ? 11.736 82.803 69.291 1.00 16.27 569 SER B CA 1
ATOM 10438 C C . SER B 1 531 ? 10.828 82.420 68.134 1.00 21.81 569 SER B C 1
ATOM 10439 O O . SER B 1 531 ? 10.032 83.249 67.685 1.00 22.53 569 SER B O 1
ATOM 10442 N N . THR B 1 532 ? 11.002 81.194 67.616 1.00 17.76 570 THR B N 1
ATOM 10443 C CA . THR B 1 532 ? 10.259 80.731 66.453 1.00 18.34 570 THR B CA 1
ATOM 10444 C C . THR B 1 532 ? 9.002 79.962 66.822 1.00 21.45 570 THR B C 1
ATOM 10445 O O . THR B 1 532 ? 7.979 80.138 66.163 1.00 23.01 570 THR B O 1
ATOM 10449 N N . GLU B 1 533 ? 9.082 79.066 67.814 1.00 18.00 571 GLU B N 1
ATOM 10450 C CA . GLU B 1 533 ? 7.930 78.205 68.121 1.00 18.46 571 GLU B CA 1
ATOM 10451 C C . GLU B 1 533 ? 7.022 78.722 69.225 1.00 20.33 571 GLU B C 1
ATOM 10452 O O . GLU B 1 533 ? 6.000 78.092 69.528 1.00 21.07 571 GLU B O 1
ATOM 10458 N N . ASN B 1 534 ? 7.390 79.873 69.839 1.00 18.68 572 ASN B N 1
ATOM 10459 C CA . ASN B 1 534 ? 6.584 80.458 70.922 1.00 18.18 572 ASN B CA 1
ATOM 10460 C C . ASN B 1 534 ? 6.365 79.497 72.095 1.00 18.62 572 ASN B C 1
ATOM 10461 O O . ASN B 1 534 ? 5.272 79.395 72.669 1.00 19.59 572 ASN B O 1
ATOM 10466 N N . ILE B 1 535 ? 7.431 78.782 72.478 1.00 15.56 573 ILE B N 1
ATOM 10467 C CA . ILE B 1 535 ? 7.431 77.895 73.618 1.00 15.35 573 ILE B CA 1
ATOM 10468 C C . ILE B 1 535 ? 8.199 78.567 74.781 1.00 19.35 573 ILE B C 1
ATOM 10469 O O . ILE B 1 535 ? 9.290 79.093 74.548 1.00 20.10 573 ILE B O 1
ATOM 10474 N N . ILE B 1 536 ? 7.664 78.491 76.012 1.00 17.04 574 ILE B N 1
ATOM 10475 C CA . ILE B 1 536 ? 8.402 78.984 77.182 1.00 16.88 574 ILE B CA 1
ATOM 10476 C C . ILE B 1 536 ? 9.341 77.841 77.555 1.00 19.48 574 ILE B C 1
ATOM 10477 O O . ILE B 1 536 ? 8.880 76.719 77.727 1.00 19.43 574 ILE B O 1
ATOM 10482 N N . VAL B 1 537 ? 10.648 78.125 77.684 1.00 16.56 575 VAL B N 1
ATOM 10483 C CA . VAL B 1 537 ? 11.604 77.104 78.133 1.00 15.24 575 VAL B CA 1
ATOM 10484 C C . VAL B 1 537 ? 12.040 77.475 79.528 1.00 20.03 575 VAL B C 1
ATOM 10485 O O . VAL B 1 537 ? 12.749 78.478 79.715 1.00 20.47 575 VAL B O 1
ATOM 10489 N N . ALA B 1 538 ? 11.622 76.686 80.495 1.00 16.15 576 ALA B N 1
ATOM 10490 C CA . ALA B 1 538 ? 11.888 76.968 81.907 1.00 17.52 576 ALA B CA 1
ATOM 10491 C C . ALA B 1 538 ? 12.894 76.014 82.513 1.00 20.22 576 ALA B C 1
ATOM 10492 O O . ALA B 1 538 ? 12.945 74.843 82.132 1.00 18.66 576 ALA B O 1
ATOM 10494 N N . SER B 1 539 ? 13.660 76.486 83.518 1.00 16.18 577 SER B N 1
ATOM 10495 C CA . SER B 1 539 ? 14.528 75.637 84.317 1.00 15.67 577 SER B CA 1
ATOM 10496 C C . SER B 1 539 ? 14.378 76.025 85.753 1.00 20.83 577 SER B C 1
ATOM 10497 O O . SER B 1 539 ? 14.080 77.188 86.043 1.00 20.49 577 SER B O 1
ATOM 10500 N N . PHE B 1 540 ? 14.602 75.080 86.637 1.00 16.74 578 PHE B N 1
ATOM 10501 C CA . PHE B 1 540 ? 14.388 75.230 88.073 1.00 17.04 578 PHE B CA 1
ATOM 10502 C C . PHE B 1 540 ? 15.496 74.578 88.869 1.00 20.54 578 PHE B C 1
ATOM 10503 O O . PHE B 1 540 ? 15.855 73.426 88.599 1.00 17.78 578 PHE B O 1
ATOM 10511 N N . ASP B 1 541 ? 16.008 75.304 89.904 1.00 17.74 579 ASP B N 1
ATOM 10512 C CA . ASP B 1 541 ? 17.032 74.764 90.784 1.00 17.34 579 ASP B CA 1
ATOM 10513 C C . ASP B 1 541 ? 16.369 74.428 92.107 1.00 21.87 579 ASP B C 1
ATOM 10514 O O . ASP B 1 541 ? 16.082 75.336 92.893 1.00 21.44 579 ASP B O 1
ATOM 10519 N N . GLY B 1 542 ? 16.161 73.141 92.353 1.00 19.10 580 GLY B N 1
ATOM 10520 C CA . GLY B 1 542 ? 15.509 72.674 93.575 1.00 18.80 580 GLY B CA 1
ATOM 10521 C C . GLY B 1 542 ? 16.494 72.073 94.543 1.00 21.09 580 GLY B C 1
ATOM 10522 O O . GLY B 1 542 ? 17.685 72.399 94.498 1.00 19.65 580 GLY B O 1
ATOM 10523 N N . ARG B 1 543 ? 16.030 71.149 95.404 1.00 18.13 581 ARG B N 1
ATOM 10524 C CA . ARG B 1 543 ? 16.927 70.491 96.338 1.00 18.72 581 ARG B CA 1
ATOM 10525 C C . ARG B 1 543 ? 18.033 69.737 95.602 1.00 21.69 581 ARG B C 1
ATOM 10526 O O . ARG B 1 543 ? 17.776 69.163 94.534 1.00 21.21 581 ARG B O 1
ATOM 10534 N N . GLY B 1 544 ? 19.236 69.803 96.155 1.00 18.39 582 GLY B N 1
ATOM 10535 C CA . GLY B 1 544 ? 20.435 69.245 95.532 1.00 17.71 582 GLY B CA 1
ATOM 10536 C C . GLY B 1 544 ? 21.198 70.242 94.673 1.00 18.58 582 GLY B C 1
ATOM 10537 O O . GLY B 1 544 ? 22.377 70.003 94.402 1.00 18.95 582 GLY B O 1
ATOM 10538 N N . SER B 1 545 ? 20.587 71.388 94.306 1.00 15.70 583 SER B N 1
ATOM 10539 C CA . SER B 1 545 ? 21.233 72.406 93.492 1.00 14.60 583 SER B CA 1
ATOM 10540 C C . SER B 1 545 ? 22.343 73.132 94.265 1.00 19.16 583 SER B C 1
ATOM 10541 O O . SER B 1 545 ? 22.410 73.040 95.511 1.00 20.08 583 SER B O 1
ATOM 10544 N N . GLY B 1 546 ? 23.254 73.744 93.518 1.00 17.43 584 GLY B N 1
ATOM 10545 C CA . GLY B 1 546 ? 24.441 74.307 94.132 1.00 16.26 584 GLY B CA 1
ATOM 10546 C C . GLY B 1 546 ? 24.417 75.786 94.387 1.00 18.18 584 GLY B C 1
ATOM 10547 O O . GLY B 1 546 ? 23.484 76.498 94.001 1.00 18.00 584 GLY B O 1
ATOM 10548 N N . TYR B 1 547 ? 25.499 76.239 95.060 1.00 17.41 585 TYR B N 1
ATOM 10549 C CA . TYR B 1 547 ? 25.816 77.656 95.269 1.00 17.26 585 TYR B CA 1
ATOM 10550 C C . TYR B 1 547 ? 24.880 78.372 96.225 1.00 21.70 585 TYR B C 1
ATOM 10551 O O . TYR B 1 547 ? 24.844 79.603 96.242 1.00 22.13 585 TYR B O 1
ATOM 10560 N N . GLN B 1 548 ? 24.131 77.599 97.011 1.00 19.79 586 GLN B N 1
ATOM 10561 C CA . GLN B 1 548 ? 23.126 78.160 97.932 1.00 19.09 586 GLN B CA 1
ATOM 10562 C C . GLN B 1 548 ? 23.241 77.563 99.315 1.00 23.12 586 GLN B C 1
ATOM 10563 O O . GLN B 1 548 ? 22.282 77.635 100.089 1.00 23.69 586 GLN B O 1
ATOM 10569 N N . GLY B 1 549 ? 24.370 76.932 99.604 1.00 20.79 587 GLY B N 1
ATOM 10570 C CA . GLY B 1 549 ? 24.613 76.296 100.893 1.00 20.58 587 GLY B CA 1
ATOM 10571 C C . GLY B 1 549 ? 24.297 74.824 100.910 1.00 22.65 587 GLY B C 1
ATOM 10572 O O . GLY B 1 549 ? 23.568 74.318 100.046 1.00 21.24 587 GLY B O 1
ATOM 10573 N N . ASP B 1 550 ? 24.862 74.126 101.895 1.00 20.26 588 ASP B N 1
ATOM 10574 C CA . ASP B 1 550 ? 24.710 72.685 102.076 1.00 19.87 588 ASP B CA 1
ATOM 10575 C C . ASP B 1 550 ? 23.315 72.229 102.454 1.00 25.07 588 ASP B C 1
ATOM 10576 O O . ASP B 1 550 ? 22.957 71.098 102.152 1.00 23.11 588 ASP B O 1
ATOM 10581 N N . LYS B 1 551 ? 22.510 73.085 103.106 1.00 22.18 589 LYS B N 1
ATOM 10582 C CA . LYS B 1 551 ? 21.148 72.657 103.445 1.00 22.84 589 LYS B CA 1
ATOM 10583 C C . LYS B 1 551 ? 20.382 72.272 102.163 1.00 24.40 589 LYS B C 1
ATOM 10584 O O . LYS B 1 551 ? 19.690 71.256 102.140 1.00 24.31 589 LYS B O 1
ATOM 10590 N N . ILE B 1 552 ? 20.587 73.041 101.096 1.00 20.96 590 ILE B N 1
ATOM 10591 C CA . ILE B 1 552 ? 19.963 72.768 99.798 1.00 19.14 590 ILE B CA 1
ATOM 10592 C C . ILE B 1 552 ? 20.762 71.678 99.062 1.00 23.21 590 ILE B C 1
ATOM 10593 O O . ILE B 1 552 ? 20.171 70.693 98.617 1.00 22.71 590 ILE B O 1
ATOM 10598 N N . MET B 1 553 ? 22.093 71.844 98.951 1.00 19.90 591 MET B N 1
ATOM 10599 C CA . MET B 1 553 ? 22.904 70.895 98.162 1.00 18.82 591 MET B CA 1
ATOM 10600 C C . MET B 1 553 ? 22.935 69.478 98.723 1.00 22.16 591 MET B C 1
ATOM 10601 O O . MET B 1 553 ? 22.791 68.508 97.964 1.00 23.28 591 MET B O 1
ATOM 10606 N N . HIS B 1 554 ? 23.092 69.326 100.050 1.00 18.61 592 HIS B N 1
ATOM 10607 C CA . HIS B 1 554 ? 23.163 67.996 100.658 1.00 18.77 592 HIS B CA 1
ATOM 10608 C C . HIS B 1 554 ? 21.811 67.335 100.923 1.00 21.18 592 HIS B C 1
ATOM 10609 O O . HIS B 1 554 ? 21.790 66.204 101.429 1.00 21.00 592 HIS B O 1
ATOM 10616 N N . ALA B 1 555 ? 20.696 68.000 100.527 1.00 21.14 593 ALA B N 1
ATOM 10617 C CA . ALA B 1 555 ? 19.340 67.446 100.737 1.00 21.15 593 ALA B CA 1
ATOM 10618 C C . ALA B 1 555 ? 19.189 66.082 100.066 1.00 25.02 593 ALA B C 1
ATOM 10619 O O . ALA B 1 555 ? 18.476 65.218 100.579 1.00 24.03 593 ALA B O 1
ATOM 10621 N N . ILE B 1 556 ? 19.923 65.856 98.946 1.00 21.21 594 ILE B N 1
ATOM 10622 C CA . ILE B 1 556 ? 19.847 64.570 98.238 1.00 20.42 594 ILE B CA 1
ATOM 10623 C C . ILE B 1 556 ? 20.938 63.552 98.595 1.00 22.70 594 ILE B C 1
ATOM 10624 O O . ILE B 1 556 ? 21.026 62.500 97.968 1.00 21.91 594 ILE B O 1
ATOM 10629 N N . ASN B 1 557 ? 21.705 63.800 99.668 1.00 19.38 595 ASN B N 1
ATOM 10630 C CA . ASN B 1 557 ? 22.746 62.886 100.097 1.00 18.12 595 ASN B CA 1
ATOM 10631 C C . ASN B 1 557 ? 22.189 61.485 100.309 1.00 21.32 595 ASN B C 1
ATOM 10632 O O . ASN B 1 557 ? 21.139 61.335 100.971 1.00 19.82 595 ASN B O 1
ATOM 10637 N N . ARG B 1 558 ? 22.815 60.476 99.646 1.00 17.60 596 ARG B N 1
ATOM 10638 C CA . ARG B 1 558 ? 22.452 59.056 99.686 1.00 16.72 596 ARG B CA 1
ATOM 10639 C C . ARG B 1 558 ? 21.068 58.786 99.090 1.00 18.75 596 ARG B C 1
ATOM 10640 O O . ARG B 1 558 ? 20.553 57.676 99.211 1.00 20.78 596 ARG B O 1
ATOM 10648 N N . ARG B 1 559 ? 20.483 59.796 98.441 1.00 19.15 597 ARG B N 1
ATOM 10649 C CA . ARG B 1 559 ? 19.109 59.765 97.964 1.00 18.71 597 ARG B CA 1
ATOM 10650 C C . ARG B 1 559 ? 18.895 60.434 96.604 1.00 19.67 597 ARG B C 1
ATOM 10651 O O . ARG B 1 559 ? 17.936 61.171 96.411 1.00 20.79 597 ARG B O 1
ATOM 10659 N N . LEU B 1 560 ? 19.728 60.066 95.613 1.00 17.51 598 LEU B N 1
ATOM 10660 C CA . LEU B 1 560 ? 19.507 60.556 94.261 1.00 16.43 598 LEU B CA 1
ATOM 10661 C C . LEU B 1 560 ? 18.182 59.998 93.745 1.00 18.67 598 LEU B C 1
ATOM 10662 O O . LEU B 1 560 ? 17.764 58.925 94.171 1.00 19.99 598 LEU B O 1
ATOM 10667 N N . GLY B 1 561 ? 17.536 60.742 92.864 1.00 17.09 599 GLY B N 1
ATOM 10668 C CA . GLY B 1 561 ? 16.263 60.324 92.285 1.00 17.99 599 GLY B CA 1
ATOM 10669 C C . GLY B 1 561 ? 15.082 60.523 93.212 1.00 22.38 599 GLY B C 1
ATOM 10670 O O . GLY B 1 561 ? 14.054 59.855 93.054 1.00 22.58 599 GLY B O 1
ATOM 10671 N N . THR B 1 562 ? 15.231 61.420 94.214 1.00 19.38 600 THR B N 1
ATOM 10672 C CA . THR B 1 562 ? 14.135 61.692 95.155 1.00 18.46 600 THR B CA 1
ATOM 10673 C C . THR B 1 562 ? 13.716 63.152 95.107 1.00 19.09 600 THR B C 1
ATOM 10674 O O . THR B 1 562 ? 12.956 63.530 94.230 1.00 20.96 600 THR B O 1
ATOM 10678 N N . PHE B 1 563 ? 14.251 64.002 96.009 1.00 18.56 601 PHE B N 1
ATOM 10679 C CA . PHE B 1 563 ? 13.834 65.391 96.103 1.00 19.22 601 PHE B CA 1
ATOM 10680 C C . PHE B 1 563 ? 14.061 66.201 94.880 1.00 21.36 601 PHE B C 1
ATOM 10681 O O . PHE B 1 563 ? 13.255 67.072 94.611 1.00 20.54 601 PHE B O 1
ATOM 10689 N N . GLU B 1 564 ? 15.167 65.947 94.128 1.00 18.24 602 GLU B N 1
ATOM 10690 C CA . GLU B 1 564 ? 15.423 66.739 92.922 1.00 17.68 602 GLU B CA 1
ATOM 10691 C C . GLU B 1 564 ? 14.389 66.446 91.826 1.00 20.32 602 GLU B C 1
ATOM 10692 O O . GLU B 1 564 ? 14.059 67.335 91.046 1.00 21.57 602 GLU B O 1
ATOM 10698 N N . VAL B 1 565 ? 13.862 65.216 91.798 1.00 17.87 603 VAL B N 1
ATOM 10699 C CA . VAL B 1 565 ? 12.810 64.796 90.868 1.00 17.31 603 VAL B CA 1
ATOM 10700 C C . VAL B 1 565 ? 11.465 65.435 91.291 1.00 19.87 603 VAL B C 1
ATOM 10701 O O . VAL B 1 565 ? 10.819 66.127 90.491 1.00 19.09 603 VAL B O 1
ATOM 10705 N N . GLU B 1 566 ? 11.102 65.245 92.574 1.00 20.55 604 GLU B N 1
ATOM 10706 C CA . GLU B 1 566 ? 9.869 65.816 93.147 1.00 20.59 604 GLU B CA 1
ATOM 10707 C C . GLU B 1 566 ? 9.848 67.333 92.972 1.00 22.16 604 GLU B C 1
ATOM 10708 O O . GLU B 1 566 ? 8.811 67.888 92.644 1.00 21.12 604 GLU B O 1
ATOM 10714 N N . ASP B 1 567 ? 10.993 68.007 93.144 1.00 19.91 605 ASP B N 1
ATOM 10715 C CA . ASP B 1 567 ? 11.033 69.450 92.994 1.00 18.92 605 ASP B CA 1
ATOM 10716 C C . ASP B 1 567 ? 10.811 69.938 91.573 1.00 21.48 605 ASP B C 1
ATOM 10717 O O . ASP B 1 567 ? 10.232 70.997 91.374 1.00 21.38 605 ASP B O 1
ATOM 10722 N N . GLN B 1 568 ? 11.231 69.157 90.558 1.00 18.83 606 GLN B N 1
ATOM 10723 C CA . GLN B 1 568 ? 10.957 69.574 89.178 1.00 16.88 606 GLN B CA 1
ATOM 10724 C C . GLN B 1 568 ? 9.450 69.462 88.915 1.00 19.75 606 GLN B C 1
ATOM 10725 O O . GLN B 1 568 ? 8.902 70.306 88.228 1.00 20.19 606 GLN B O 1
ATOM 10731 N N . ILE B 1 569 ? 8.805 68.386 89.430 1.00 17.44 607 ILE B N 1
ATOM 10732 C CA . ILE B 1 569 ? 7.351 68.191 89.267 1.00 17.79 607 ILE B CA 1
ATOM 10733 C C . ILE B 1 569 ? 6.626 69.370 89.958 1.00 21.21 607 ILE B C 1
ATOM 10734 O O . ILE B 1 569 ? 5.751 69.978 89.353 1.00 22.79 607 ILE B O 1
ATOM 10739 N N . GLU B 1 570 ? 7.074 69.729 91.177 1.00 20.06 608 GLU B N 1
ATOM 10740 C CA . GLU B 1 570 ? 6.484 70.854 91.937 1.00 20.71 608 GLU B CA 1
ATOM 10741 C C 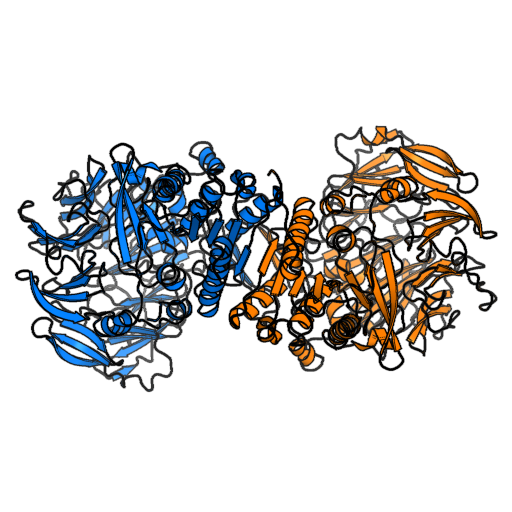. GLU B 1 570 ? 6.648 72.171 91.221 1.00 25.35 608 GLU B C 1
ATOM 10742 O O . GLU B 1 570 ? 5.687 72.950 91.137 1.00 24.28 608 GLU B O 1
ATOM 10748 N N . ALA B 1 571 ? 7.848 72.433 90.672 1.00 21.53 609 ALA B N 1
ATOM 10749 C CA . ALA B 1 571 ? 8.077 73.650 89.893 1.00 22.29 609 ALA B CA 1
ATOM 10750 C C . ALA B 1 571 ? 7.099 73.722 88.721 1.00 23.81 609 ALA B C 1
ATOM 10751 O O . ALA B 1 571 ? 6.534 74.784 88.454 1.00 23.37 609 ALA B O 1
ATOM 10753 N N . ALA B 1 572 ? 6.928 72.601 87.962 1.00 21.57 610 ALA B N 1
ATOM 10754 C CA . ALA B 1 572 ? 6.024 72.633 86.811 1.00 21.65 610 ALA B CA 1
ATOM 10755 C C . ALA B 1 572 ? 4.573 72.872 87.255 1.00 26.20 610 ALA B C 1
ATOM 10756 O O . ALA B 1 572 ? 3.870 73.633 86.590 1.00 24.79 610 ALA B O 1
ATOM 10758 N N . ARG B 1 573 ? 4.170 72.312 88.413 1.00 26.77 611 ARG B N 1
ATOM 10759 C CA . ARG B 1 573 ? 2.821 72.548 88.989 1.00 28.25 611 ARG B CA 1
ATOM 10760 C C . ARG B 1 573 ? 2.613 74.045 89.247 1.00 34.04 611 ARG B C 1
ATOM 10761 O O . ARG B 1 573 ? 1.596 74.604 88.835 1.00 36.67 611 ARG B O 1
ATOM 10769 N N . GLN B 1 574 ? 3.623 74.698 89.851 1.00 29.28 612 GLN B N 1
ATOM 10770 C CA . GLN B 1 574 ? 3.648 76.132 90.150 1.00 28.98 612 GLN B CA 1
ATOM 10771 C C . GLN B 1 574 ? 3.608 76.939 88.876 1.00 34.79 612 GLN B C 1
ATOM 10772 O O . GLN B 1 574 ? 2.848 77.912 88.798 1.00 36.48 612 GLN B O 1
ATOM 10778 N N . PHE B 1 575 ? 4.393 76.526 87.843 1.00 27.14 613 PHE B N 1
ATOM 10779 C CA . PHE B 1 575 ? 4.347 77.227 86.570 1.00 25.95 613 PHE B CA 1
ATOM 10780 C C . PHE B 1 575 ? 2.984 77.029 85.901 1.00 33.02 613 PHE B C 1
ATOM 10781 O O . PHE B 1 575 ? 2.443 77.992 85.362 1.00 33.00 613 PHE B O 1
ATOM 10789 N N . SER B 1 576 ? 2.456 75.789 85.913 1.00 32.62 614 SER B N 1
ATOM 10790 C CA . SER B 1 576 ? 1.190 75.420 85.248 1.00 34.39 614 SER B CA 1
ATOM 10791 C C . SER B 1 576 ? -0.009 76.173 85.759 1.00 43.13 614 SER B C 1
ATOM 10792 O O . SER B 1 576 ? -1.015 76.261 85.050 1.00 44.23 614 SER B O 1
ATOM 10795 N N . LYS B 1 577 ? 0.087 76.699 86.982 1.00 41.05 615 LYS B N 1
ATOM 10796 C CA . LYS B 1 577 ? -0.999 77.451 87.569 1.00 42.39 615 LYS B CA 1
ATOM 10797 C C . LYS B 1 577 ? -0.978 78.895 87.116 1.00 47.80 615 LYS B C 1
ATOM 10798 O O . LYS B 1 577 ? -2.022 79.548 87.163 1.00 47.42 615 LYS B O 1
ATOM 10804 N N . MET B 1 578 ? 0.201 79.383 86.640 1.00 43.93 616 MET B N 1
ATOM 10805 C CA . MET B 1 578 ? 0.374 80.729 86.091 1.00 42.71 616 MET B CA 1
ATOM 10806 C C . MET B 1 578 ? -0.533 80.752 84.868 1.00 45.53 616 MET B C 1
ATOM 10807 O O . MET B 1 578 ? -0.497 79.828 84.040 1.00 46.75 616 MET B O 1
ATOM 10812 N N . GLY B 1 579 ? -1.395 81.750 84.800 1.00 38.43 617 GLY B N 1
ATOM 10813 C CA . GLY B 1 579 ? -2.367 81.887 83.729 1.00 37.60 617 GLY B CA 1
ATOM 10814 C C . GLY B 1 579 ? -1.782 81.993 82.345 1.00 39.34 617 GLY B C 1
ATOM 10815 O O . GLY B 1 579 ? -2.532 81.977 81.371 1.00 41.98 617 GLY B O 1
ATOM 10816 N N . PHE B 1 580 ? -0.445 82.099 82.236 1.00 32.19 618 PHE B N 1
ATOM 10817 C CA . PHE B 1 580 ? 0.181 82.178 80.928 1.00 29.48 618 PHE B CA 1
ATOM 10818 C C . PHE B 1 580 ? 0.728 80.817 80.428 1.00 28.39 618 PHE B C 1
ATOM 10819 O O . PHE B 1 580 ? 1.322 80.783 79.359 1.00 28.18 618 PHE B O 1
ATOM 10827 N N . VAL B 1 581 ? 0.532 79.744 81.201 1.00 24.21 619 VAL B N 1
ATOM 10828 C CA . VAL B 1 581 ? 0.994 78.388 80.835 1.00 23.96 619 VAL B CA 1
ATOM 10829 C C . VAL B 1 581 ? -0.191 77.497 80.479 1.00 27.12 619 VAL B C 1
ATOM 10830 O O . VAL B 1 581 ? -1.128 77.368 81.267 1.00 26.85 619 VAL B O 1
ATOM 10834 N N . ASP B 1 582 ? -0.127 76.830 79.310 1.00 21.92 620 ASP B N 1
ATOM 10835 C CA . ASP B 1 582 ? -1.168 75.890 78.926 1.00 22.00 620 ASP B CA 1
ATOM 10836 C C . ASP B 1 582 ? -0.861 74.554 79.635 1.00 25.76 620 ASP B C 1
ATOM 10837 O O . ASP B 1 582 ? 0.075 73.829 79.239 1.00 24.67 620 ASP B O 1
ATOM 10842 N N . ASN B 1 583 ? -1.635 74.208 80.671 1.00 22.05 621 ASN B N 1
ATOM 10843 C CA . ASN B 1 583 ? -1.407 72.984 81.444 1.00 21.84 621 ASN B CA 1
ATOM 10844 C C . ASN B 1 583 ? -1.587 71.667 80.640 1.00 24.10 621 ASN B C 1
ATOM 10845 O O . ASN B 1 583 ? -1.206 70.606 81.111 1.00 25.40 621 ASN B O 1
ATOM 10850 N N . LYS B 1 584 ? -2.130 71.772 79.430 1.00 22.04 622 LYS B N 1
ATOM 10851 C CA . LYS B 1 584 ? -2.289 70.599 78.561 1.00 22.10 622 LYS B CA 1
ATOM 10852 C C . LYS B 1 584 ? -1.033 70.421 77.704 1.00 24.12 622 LYS B C 1
ATOM 10853 O O . LYS B 1 584 ? -0.935 69.438 76.975 1.00 22.79 622 LYS B O 1
ATOM 10859 N N . ARG B 1 585 ? -0.096 71.387 77.757 1.00 19.81 623 ARG B N 1
ATOM 10860 C CA . ARG B 1 585 ? 1.112 71.352 76.924 1.00 18.03 623 ARG B CA 1
ATOM 10861 C C . ARG B 1 585 ? 2.377 71.661 77.735 1.00 19.69 623 ARG B C 1
ATOM 10862 O O . ARG B 1 585 ? 3.037 72.653 77.470 1.00 18.77 623 ARG B O 1
ATOM 10870 N N . ILE B 1 586 ? 2.671 70.816 78.708 1.00 16.91 624 ILE B N 1
ATOM 10871 C CA . ILE B 1 586 ? 3.885 70.885 79.526 1.00 16.95 624 ILE B CA 1
ATOM 10872 C C . ILE B 1 586 ? 4.738 69.657 79.183 1.00 20.50 624 ILE B C 1
ATOM 10873 O O . ILE B 1 586 ? 4.281 68.517 79.300 1.00 19.71 624 ILE B O 1
ATOM 10878 N N . ALA B 1 587 ? 5.987 69.905 78.784 1.00 17.11 625 ALA B N 1
ATOM 10879 C CA . ALA B 1 587 ? 6.926 68.823 78.443 1.00 15.38 625 ALA B CA 1
ATOM 10880 C C . ALA B 1 587 ? 8.170 69.001 79.315 1.00 18.10 625 ALA B C 1
ATOM 10881 O O . ALA B 1 587 ? 8.358 70.039 79.958 1.00 17.25 625 ALA B O 1
ATOM 10883 N N . ILE B 1 588 ? 9.033 67.985 79.327 1.00 15.10 626 ILE B N 1
ATOM 10884 C CA . ILE B 1 588 ? 10.267 68.036 80.100 1.00 14.16 626 ILE B CA 1
ATOM 10885 C C . ILE B 1 588 ? 11.370 67.380 79.264 1.00 17.04 626 ILE B C 1
ATOM 10886 O O . ILE B 1 588 ? 11.095 66.405 78.560 1.00 16.18 626 ILE B O 1
ATOM 10891 N N . TRP B 1 589 ? 12.591 67.916 79.325 1.00 14.08 627 TRP B N 1
ATOM 10892 C CA . TRP B 1 589 ? 13.683 67.234 78.634 1.00 14.41 627 TRP B CA 1
ATOM 10893 C C . TRP B 1 589 ? 14.979 67.462 79.344 1.00 16.63 627 TRP B C 1
ATOM 10894 O O . TRP B 1 589 ? 15.162 68.451 80.037 1.00 15.62 627 TRP B O 1
ATOM 10905 N N . GLY B 1 590 ? 15.918 66.579 79.096 1.00 14.26 628 GLY B N 1
ATOM 10906 C CA . GLY B 1 590 ? 17.251 66.769 79.632 1.00 14.66 628 GLY B CA 1
ATOM 10907 C C . GLY B 1 590 ? 18.196 65.737 79.068 1.00 15.58 628 GLY B C 1
ATOM 10908 O O . GLY B 1 590 ? 17.775 64.697 78.549 1.00 14.37 628 GLY B O 1
ATOM 10909 N N . TRP B 1 591 ? 19.469 66.017 79.242 1.00 13.49 629 TRP B N 1
ATOM 10910 C CA . TRP B 1 591 ? 20.567 65.166 78.791 1.00 12.91 629 TRP B CA 1
ATOM 10911 C C . TRP B 1 591 ? 21.346 64.716 80.028 1.00 14.58 629 TRP B C 1
ATOM 10912 O O . TRP B 1 591 ? 21.404 65.472 81.017 1.00 14.48 629 TRP B O 1
ATOM 10923 N N . SER B 1 592 ? 21.920 63.495 80.018 1.00 12.59 630 SER B N 1
ATOM 10924 C CA . SER B 1 592 ? 22.812 63.021 81.092 1.00 12.59 630 SER B CA 1
ATOM 10925 C C . SER B 1 592 ? 22.036 62.906 82.416 1.00 13.92 630 SER B C 1
ATOM 10926 O O . SER B 1 592 ? 21.018 62.210 82.452 1.00 14.13 630 SER B O 1
ATOM 10929 N N . TYR B 1 593 ? 22.467 63.620 83.479 1.00 12.22 631 TYR B N 1
ATOM 10930 C CA . TYR B 1 593 ? 21.679 63.570 84.716 1.00 13.02 631 TYR B CA 1
ATOM 10931 C C . TYR B 1 593 ? 20.273 64.103 84.443 1.00 14.36 631 TYR B C 1
ATOM 10932 O O . TYR B 1 593 ? 19.318 63.586 85.013 1.00 15.21 631 TYR B O 1
ATOM 10941 N N . GLY B 1 594 ? 20.140 65.101 83.567 1.00 13.71 632 GLY B N 1
ATOM 10942 C CA . GLY B 1 594 ? 18.839 65.659 83.190 1.00 13.61 632 GLY B CA 1
ATOM 10943 C C . GLY B 1 594 ? 17.981 64.627 82.470 1.00 16.75 632 GLY B C 1
ATOM 10944 O O . GLY B 1 594 ? 16.754 64.677 82.554 1.00 15.97 632 GLY B O 1
ATOM 10945 N N . GLY B 1 595 ? 18.626 63.698 81.763 1.00 14.10 633 GLY B N 1
ATOM 10946 C CA . GLY B 1 595 ? 17.898 62.605 81.111 1.00 13.75 633 GLY B CA 1
ATOM 10947 C C . GLY B 1 595 ? 17.337 61.652 82.143 1.00 14.84 633 GLY B C 1
ATOM 10948 O O . GLY B 1 595 ? 16.221 61.143 81.972 1.00 14.62 633 GLY B O 1
ATOM 10949 N N . TYR B 1 596 ? 18.135 61.352 83.161 1.00 13.40 634 TYR B N 1
ATOM 10950 C CA . TYR B 1 596 ? 17.731 60.508 84.296 1.00 12.86 634 TYR B CA 1
ATOM 10951 C C . TYR B 1 596 ? 16.529 61.197 84.995 1.00 15.16 634 TYR B C 1
ATOM 10952 O O . TYR B 1 596 ? 15.479 60.578 85.169 1.00 13.57 634 TYR B O 1
ATOM 10961 N N . VAL B 1 597 ? 16.664 62.495 85.329 1.00 15.40 635 VAL B N 1
ATOM 10962 C CA . VAL B 1 597 ? 15.557 63.194 86.008 1.00 14.72 635 VAL B CA 1
ATOM 10963 C C . VAL B 1 597 ? 14.307 63.234 85.135 1.00 17.52 635 VAL B C 1
ATOM 10964 O O . VAL B 1 597 ? 13.211 62.929 85.627 1.00 16.74 635 VAL B O 1
ATOM 10968 N N . THR B 1 598 ? 14.456 63.572 83.850 1.00 15.17 636 THR B N 1
ATOM 10969 C CA . THR B 1 598 ? 13.328 63.597 82.915 1.00 15.20 636 THR B CA 1
ATOM 10970 C C . THR B 1 598 ? 12.604 62.231 82.954 1.00 17.62 636 THR B C 1
ATOM 10971 O O . THR B 1 598 ? 11.373 62.185 83.020 1.00 16.27 636 THR B O 1
ATOM 10975 N N . SER B 1 599 ? 13.368 61.141 82.873 1.00 14.04 637 SER B N 1
ATOM 10976 C CA . SER B 1 599 ? 12.804 59.777 82.841 1.00 13.96 637 SER B CA 1
ATOM 10977 C C . SER B 1 599 ? 12.114 59.459 84.176 1.00 17.44 637 SER B C 1
ATOM 10978 O O . SER B 1 599 ? 11.006 58.921 84.179 1.00 17.64 637 SER B O 1
ATOM 10981 N N . MET B 1 600 ? 12.734 59.869 85.307 1.00 14.58 638 MET B N 1
ATOM 10982 C CA . MET B 1 600 ? 12.132 59.633 86.630 1.00 13.65 638 MET B CA 1
ATOM 10983 C C . MET B 1 600 ? 10.832 60.439 86.748 1.00 18.41 638 MET B C 1
ATOM 10984 O O . MET B 1 600 ? 9.869 59.913 87.297 1.00 19.71 638 MET B O 1
ATOM 10989 N N . VAL B 1 601 ? 10.790 61.683 86.215 1.00 15.88 639 VAL B N 1
ATOM 10990 C CA . VAL B 1 601 ? 9.586 62.524 86.241 1.00 15.88 639 VAL B CA 1
ATOM 10991 C C . VAL B 1 601 ? 8.502 61.901 85.369 1.00 19.98 639 VAL B C 1
ATOM 10992 O O . VAL B 1 601 ? 7.337 61.822 85.791 1.00 19.84 639 VAL B O 1
ATOM 10996 N N . LEU B 1 602 ? 8.862 61.468 84.141 1.00 17.92 640 LEU B N 1
ATOM 10997 C CA . LEU B 1 602 ? 7.862 60.863 83.267 1.00 18.12 640 LEU B CA 1
ATOM 10998 C C . LEU B 1 602 ? 7.306 59.555 83.821 1.00 22.61 640 LEU B C 1
ATOM 10999 O O . LEU B 1 602 ? 6.165 59.233 83.502 1.00 24.60 640 LEU B O 1
ATOM 11004 N N . GLY B 1 603 ? 8.084 58.830 84.630 1.00 18.58 641 GLY B N 1
ATOM 11005 C CA . GLY B 1 603 ? 7.646 57.588 85.253 1.00 18.41 641 GLY B CA 1
ATOM 11006 C C . GLY B 1 603 ? 7.020 57.787 86.633 1.00 21.99 641 GLY B C 1
ATOM 11007 O O . GLY B 1 603 ? 6.743 56.809 87.319 1.00 22.60 641 GLY B O 1
ATOM 11008 N N . SER B 1 604 ? 6.808 59.040 87.043 1.00 19.31 642 SER B N 1
ATOM 11009 C CA . SER B 1 604 ? 6.277 59.356 88.395 1.00 18.79 642 SER B CA 1
ATOM 11010 C C . SER B 1 604 ? 4.767 59.204 88.536 1.00 24.33 642 SER B C 1
ATOM 11011 O O . SER B 1 604 ? 4.287 59.177 89.672 1.00 25.27 642 SER B O 1
ATOM 11014 N N . GLY B 1 605 ? 4.049 59.237 87.430 1.00 21.55 643 GLY B N 1
ATOM 11015 C CA . GLY B 1 605 ? 2.586 59.176 87.466 1.00 23.38 643 GLY B CA 1
ATOM 11016 C C . GLY B 1 605 ? 1.970 60.481 87.946 1.00 27.48 643 GLY B C 1
ATOM 11017 O O . GLY B 1 605 ? 0.824 60.497 88.412 1.00 27.12 643 GLY B O 1
ATOM 11018 N N . SER B 1 606 ? 2.697 61.600 87.787 1.00 22.41 644 SER B N 1
ATOM 11019 C CA . SER B 1 606 ? 2.226 62.900 88.275 1.00 21.53 644 SER B CA 1
ATOM 11020 C C . SER B 1 606 ? 1.035 63.488 87.510 1.00 25.18 644 SER B C 1
ATOM 11021 O O . SER B 1 606 ? 0.312 64.325 88.054 1.00 25.08 644 SER B O 1
ATOM 11024 N N . GLY B 1 607 ? 0.897 63.133 86.238 1.00 21.30 645 GLY B N 1
ATOM 11025 C CA . GLY B 1 607 ? -0.122 63.694 85.364 1.00 21.75 645 GLY B CA 1
ATOM 11026 C C . GLY B 1 607 ? 0.178 65.094 84.865 1.00 24.52 645 GLY B C 1
ATOM 11027 O O . GLY B 1 607 ? -0.578 65.631 84.054 1.00 27.14 645 GLY B O 1
ATOM 11028 N N . VAL B 1 608 ? 1.320 65.688 85.291 1.00 20.86 646 VAL B N 1
ATOM 11029 C CA . VAL B 1 608 ? 1.663 67.056 84.905 1.00 19.45 646 VAL B CA 1
ATOM 11030 C C . VAL B 1 608 ? 2.194 67.160 83.491 1.00 21.27 646 VAL B C 1
ATOM 11031 O O . VAL B 1 608 ? 1.950 68.167 82.818 1.00 20.84 646 VAL B O 1
ATOM 11035 N N . PHE B 1 609 ? 2.953 66.145 83.047 1.00 17.94 647 PHE B N 1
ATOM 11036 C CA . PHE B 1 609 ? 3.668 66.277 81.777 1.00 17.16 647 PHE B CA 1
ATOM 11037 C C . PHE B 1 609 ? 3.076 65.470 80.666 1.00 18.67 647 PHE B C 1
ATOM 11038 O O . PHE B 1 609 ? 2.812 64.291 80.880 1.00 20.15 647 PHE B O 1
ATOM 11046 N N . LYS B 1 610 ? 2.921 66.076 79.508 1.00 16.12 648 LYS B N 1
ATOM 11047 C CA . LYS B 1 610 ? 2.358 65.376 78.336 1.00 15.19 648 LYS B CA 1
ATOM 11048 C C . LYS B 1 610 ? 3.420 64.464 77.728 1.00 20.72 648 LYS B C 1
ATOM 11049 O O . LYS B 1 610 ? 3.105 63.372 77.246 1.00 19.86 648 LYS B O 1
ATOM 11055 N N . CYS B 1 611 ? 4.651 64.975 77.651 1.00 18.47 649 CYS B N 1
ATOM 11056 C CA . CYS B 1 611 ? 5.714 64.285 76.923 1.00 20.02 649 CYS B CA 1
ATOM 11057 C C . CYS B 1 611 ? 7.066 64.678 77.440 1.00 20.04 649 CYS B C 1
ATOM 11058 O O . CYS B 1 611 ? 7.188 65.671 78.148 1.00 17.59 649 CYS B O 1
ATOM 11061 N N . GLY B 1 612 ? 8.096 63.944 77.033 1.00 15.61 650 GLY B N 1
ATOM 11062 C CA . GLY B 1 612 ? 9.443 64.363 77.403 1.00 14.50 650 GLY B CA 1
ATOM 11063 C C . GLY B 1 612 ? 10.480 63.638 76.580 1.00 17.27 650 GLY B C 1
ATOM 11064 O O . GLY B 1 612 ? 10.170 62.643 75.918 1.00 14.92 650 GLY B O 1
ATOM 11065 N N . ILE B 1 613 ? 11.696 64.164 76.605 1.00 14.34 651 ILE B N 1
ATOM 11066 C CA . ILE B 1 613 ? 12.815 63.578 75.856 1.00 12.48 651 ILE B CA 1
ATOM 11067 C C . ILE B 1 613 ? 13.959 63.330 76.823 1.00 13.82 651 ILE B C 1
ATOM 11068 O O . ILE B 1 613 ? 14.374 64.274 77.515 1.00 15.30 651 ILE B O 1
ATOM 11073 N N . ALA B 1 614 ? 14.556 62.138 76.801 1.00 12.30 652 ALA B N 1
ATOM 11074 C CA . ALA B 1 614 ? 15.724 61.873 77.630 1.00 12.17 652 ALA B CA 1
ATOM 11075 C C . ALA B 1 614 ? 16.865 61.555 76.689 1.00 15.83 652 ALA B C 1
ATOM 11076 O O . ALA B 1 614 ? 16.755 60.607 75.894 1.00 14.78 652 ALA B O 1
ATOM 11078 N N . VAL B 1 615 ? 17.972 62.308 76.820 1.00 13.07 653 VAL B N 1
ATOM 11079 C CA . VAL B 1 615 ? 19.139 62.083 75.963 1.00 11.93 653 VAL B CA 1
ATOM 11080 C C . VAL B 1 615 ? 20.251 61.501 76.812 1.00 13.64 653 VAL B C 1
ATOM 11081 O O . VAL B 1 615 ? 20.622 62.094 77.808 1.00 13.89 653 VAL B O 1
ATOM 11085 N N . ALA B 1 616 ? 20.806 60.342 76.401 1.00 11.87 654 ALA B N 1
ATOM 11086 C CA . ALA B 1 616 ? 21.884 59.646 77.101 1.00 10.86 654 ALA B CA 1
ATOM 11087 C C . ALA B 1 616 ? 21.668 59.637 78.623 1.00 14.91 654 ALA B C 1
ATOM 11088 O O . ALA B 1 616 ? 22.540 60.061 79.394 1.00 12.84 654 ALA B O 1
ATOM 11090 N N . PRO B 1 617 ? 20.484 59.192 79.073 1.00 12.43 655 PRO B N 1
ATOM 11091 C CA . PRO B 1 617 ? 20.225 59.215 80.515 1.00 12.25 655 PRO B CA 1
ATOM 11092 C C . PRO B 1 617 ? 20.925 58.126 81.272 1.00 13.60 655 PRO B C 1
ATOM 11093 O O . PRO B 1 617 ? 21.117 56.993 80.781 1.00 13.51 655 PRO B O 1
ATOM 11097 N N . VAL B 1 618 ? 21.230 58.427 82.552 1.00 13.04 656 VAL B N 1
ATOM 11098 C CA . VAL B 1 618 ? 21.509 57.382 83.511 1.00 10.52 656 VAL B CA 1
ATOM 11099 C C . VAL B 1 618 ? 20.121 56.741 83.790 1.00 14.13 656 VAL B C 1
ATOM 11100 O O . VAL B 1 618 ? 19.097 57.448 83.846 1.00 13.75 656 VAL B O 1
ATOM 11104 N N . SER B 1 619 ? 20.104 55.412 83.938 1.00 13.37 657 SER B N 1
ATOM 11105 C CA . SER B 1 619 ? 18.853 54.704 84.244 1.00 13.56 657 SER B CA 1
ATOM 11106 C C . SER B 1 619 ? 18.913 53.961 85.581 1.00 16.63 657 SER B C 1
ATOM 11107 O O . SER B 1 619 ? 17.873 53.721 86.178 1.00 17.47 657 SER B O 1
ATOM 11110 N N . ARG B 1 620 ? 20.119 53.600 86.048 1.00 14.19 658 ARG B N 1
ATOM 11111 C CA . ARG B 1 620 ? 20.323 52.859 87.290 1.00 14.49 658 ARG B CA 1
ATOM 11112 C C . ARG B 1 620 ? 21.710 53.199 87.756 1.00 16.48 658 ARG B C 1
ATOM 11113 O O . ARG B 1 620 ? 22.653 53.125 86.969 1.00 15.25 658 ARG B O 1
ATOM 11121 N N . TRP B 1 621 ? 21.853 53.591 89.046 1.00 14.87 659 TRP B N 1
ATOM 11122 C CA . TRP B 1 621 ? 23.163 54.047 89.525 1.00 14.86 659 TRP B CA 1
ATOM 11123 C C . TRP B 1 621 ? 24.283 53.037 89.502 1.00 16.91 659 TRP B C 1
ATOM 11124 O O . TRP B 1 621 ? 25.455 53.428 89.361 1.00 16.61 659 TRP B O 1
ATOM 11135 N N . GLU B 1 622 ? 23.955 51.725 89.602 1.00 14.35 660 GLU B N 1
ATOM 11136 C CA A GLU B 1 622 ? 24.996 50.702 89.520 0.50 13.64 660 GLU B CA 1
ATOM 11137 C CA B GLU B 1 622 ? 24.930 50.649 89.500 0.50 13.92 660 GLU B CA 1
ATOM 11138 C C . GLU B 1 622 ? 25.663 50.694 88.135 1.00 14.88 660 GLU B C 1
ATOM 11139 O O . GLU B 1 622 ? 26.742 50.135 88.009 1.00 15.54 660 GLU B O 1
ATOM 11150 N N . TYR B 1 623 ? 25.054 51.350 87.118 1.00 13.38 661 TYR B N 1
ATOM 11151 C CA . TYR B 1 623 ? 25.679 51.381 85.780 1.00 13.87 661 TYR B CA 1
ATOM 11152 C C . TYR B 1 623 ? 26.649 52.544 85.612 1.00 16.11 661 TYR B C 1
ATOM 11153 O O . TYR B 1 623 ? 27.435 52.526 84.655 1.00 15.00 661 TYR B O 1
ATOM 11162 N N . TYR B 1 624 ? 26.583 53.565 86.503 1.00 13.70 662 TYR B N 1
ATOM 11163 C CA . TYR B 1 624 ? 27.456 54.721 86.340 1.00 13.51 662 TYR B CA 1
ATOM 11164 C C . TYR B 1 624 ? 28.765 54.572 87.115 1.00 15.64 662 TYR B C 1
ATOM 11165 O O . TYR B 1 624 ? 28.933 53.599 87.852 1.00 15.95 662 TYR B O 1
ATOM 11174 N N . ASP B 1 625 ? 29.732 55.449 86.851 1.00 14.04 663 ASP B N 1
ATOM 11175 C CA . ASP B 1 625 ? 31.050 55.277 87.440 1.00 12.88 663 ASP B CA 1
ATOM 11176 C C . ASP B 1 625 ? 31.091 55.421 88.954 1.00 15.12 663 ASP B C 1
ATOM 11177 O O . ASP B 1 625 ? 30.247 56.092 89.548 1.00 14.98 663 ASP B O 1
ATOM 11182 N N . SER B 1 626 ? 32.106 54.808 89.534 1.00 13.08 664 SER B N 1
ATOM 11183 C CA . SER B 1 626 ? 32.284 54.774 90.984 1.00 14.26 664 SER B CA 1
ATOM 11184 C C . SER B 1 626 ? 32.447 56.153 91.593 1.00 18.60 664 SER B C 1
ATOM 11185 O O . SER B 1 626 ? 31.780 56.466 92.579 1.00 18.90 664 SER B O 1
ATOM 11188 N N . VAL B 1 627 ? 33.357 56.969 91.070 1.00 14.51 665 VAL B N 1
ATOM 11189 C CA . VAL B 1 627 ? 33.669 58.251 91.724 1.00 14.29 665 VAL B CA 1
ATOM 11190 C C . VAL B 1 627 ? 32.506 59.190 91.848 1.00 18.20 665 VAL B C 1
ATOM 11191 O O . VAL B 1 627 ? 32.245 59.729 92.934 1.00 17.69 665 VAL B O 1
ATOM 11195 N N . TYR B 1 628 ? 31.809 59.433 90.748 1.00 14.29 666 TYR B N 1
ATOM 11196 C CA . TYR B 1 628 ? 30.651 60.308 90.799 1.00 13.43 666 TYR B CA 1
ATOM 11197 C C . TYR B 1 628 ? 29.540 59.655 91.614 1.00 17.00 666 TYR B C 1
ATOM 11198 O O . TYR B 1 628 ? 29.005 60.283 92.532 1.00 16.45 666 TYR B O 1
ATOM 11207 N N . THR B 1 629 ? 29.160 58.422 91.258 1.00 14.90 667 THR B N 1
ATOM 11208 C CA . THR B 1 629 ? 27.996 57.783 91.878 1.00 14.23 667 THR B CA 1
ATOM 11209 C C . THR B 1 629 ? 28.123 57.666 93.398 1.00 16.33 667 THR B C 1
ATOM 11210 O O . THR B 1 629 ? 27.206 58.068 94.118 1.00 16.38 667 THR B O 1
ATOM 11214 N N . GLU B 1 630 ? 29.236 57.106 93.846 1.00 14.64 668 GLU B N 1
ATOM 11215 C CA . GLU B 1 630 ? 29.457 56.836 95.281 1.00 14.81 668 GLU B CA 1
ATOM 11216 C C . GLU B 1 630 ? 29.600 58.104 96.090 1.00 17.79 668 GLU B C 1
ATOM 11217 O O . GLU B 1 630 ? 29.307 58.080 97.289 1.00 18.80 668 GLU B O 1
ATOM 11223 N N . ARG B 1 631 ? 30.012 59.214 95.472 1.00 15.17 669 ARG B N 1
ATOM 11224 C CA . ARG B 1 631 ? 30.122 60.505 96.168 1.00 15.24 669 ARG B CA 1
ATOM 11225 C C . ARG B 1 631 ? 28.764 60.845 96.810 1.00 20.64 669 ARG B C 1
ATOM 11226 O O . ARG B 1 631 ? 28.712 61.325 97.964 1.00 20.17 669 ARG B O 1
ATOM 11234 N N . TYR B 1 632 ? 27.671 60.533 96.090 1.00 16.62 670 TYR B N 1
ATOM 11235 C CA . TYR B 1 632 ? 26.310 60.863 96.506 1.00 16.46 670 TYR B CA 1
ATOM 11236 C C . TYR B 1 632 ? 25.547 59.694 97.040 1.00 22.06 670 TYR B C 1
ATOM 11237 O O . TYR B 1 632 ? 24.645 59.900 97.846 1.00 23.35 670 TYR B O 1
ATOM 11246 N N . MET B 1 633 ? 25.867 58.483 96.592 1.00 17.23 671 MET B N 1
ATOM 11247 C CA . MET B 1 633 ? 25.066 57.308 96.923 1.00 16.29 671 MET B CA 1
ATOM 11248 C C . MET B 1 633 ? 25.699 56.354 97.881 1.00 20.86 671 MET B C 1
ATOM 11249 O O . MET B 1 633 ? 25.053 55.369 98.247 1.00 20.86 671 MET B O 1
ATOM 11254 N N . GLY B 1 634 ? 26.991 56.534 98.175 1.00 19.00 672 GLY B N 1
ATOM 11255 C CA . GLY B 1 634 ? 27.728 55.532 98.925 1.00 19.87 672 GLY B CA 1
ATOM 11256 C C . GLY B 1 634 ? 27.859 54.265 98.105 1.00 23.79 672 GLY B C 1
ATOM 11257 O O . GLY B 1 634 ? 27.713 54.296 96.869 1.00 21.04 672 GLY B O 1
ATOM 11258 N N . LEU B 1 635 ? 28.099 53.129 98.774 1.00 21.78 673 LEU B N 1
ATOM 11259 C CA . LEU B 1 635 ? 28.281 51.864 98.077 1.00 22.61 673 LEU B CA 1
ATOM 11260 C C . LEU B 1 635 ? 26.993 51.069 97.876 1.00 25.98 673 LEU B C 1
ATOM 11261 O O . LEU B 1 635 ? 26.149 51.030 98.770 1.00 24.71 673 LEU B O 1
ATOM 11266 N N . PRO B 1 636 ? 26.880 50.339 96.746 1.00 21.99 674 PRO B N 1
ATOM 11267 C CA . PRO B 1 636 ? 25.690 49.513 96.512 1.00 21.37 674 PRO B CA 1
ATOM 11268 C C . PRO B 1 636 ? 25.813 48.144 97.192 1.00 25.71 674 PRO B C 1
ATOM 11269 O O . PRO B 1 636 ? 25.900 47.099 96.537 1.00 24.61 674 PRO B O 1
ATOM 11273 N N . THR B 1 637 ? 25.922 48.162 98.524 1.00 22.93 675 THR B N 1
ATOM 11274 C CA . THR B 1 637 ? 26.060 46.921 99.300 1.00 23.31 675 THR B CA 1
ATOM 11275 C C . THR B 1 637 ? 24.904 46.885 100.309 1.00 28.85 675 THR B C 1
ATOM 11276 O O . THR B 1 637 ? 24.422 47.947 100.707 1.00 27.51 675 THR B O 1
ATOM 11280 N N . PRO B 1 638 ? 24.448 45.687 100.746 1.00 28.66 676 PRO B N 1
ATOM 11281 C CA . PRO B 1 638 ? 23.349 45.634 101.737 1.00 28.99 676 PRO B CA 1
ATOM 11282 C C . PRO B 1 638 ? 23.626 46.438 103.012 1.00 33.22 676 PRO B C 1
ATOM 11283 O O . PRO B 1 638 ? 22.719 47.083 103.525 1.00 34.71 676 PRO B O 1
ATOM 11287 N N . GLU B 1 639 ? 24.888 46.457 103.461 1.00 30.78 677 GLU B N 1
ATOM 11288 C CA . GLU B 1 639 ? 25.377 47.170 104.652 1.00 31.59 677 GLU B CA 1
ATOM 11289 C C . GLU B 1 639 ? 25.391 48.686 104.448 1.00 33.93 677 GLU B C 1
ATOM 11290 O O . GLU B 1 639 ? 25.374 49.452 105.421 1.00 32.33 677 GLU B O 1
ATOM 11296 N N . ASP B 1 640 ? 25.458 49.130 103.179 1.00 27.71 678 ASP B N 1
ATOM 11297 C CA . ASP B 1 640 ? 25.520 50.550 102.908 1.00 25.97 678 ASP B CA 1
ATOM 11298 C C . ASP B 1 640 ? 24.233 51.098 102.288 1.00 29.01 678 ASP B C 1
ATOM 11299 O O . ASP B 1 640 ? 23.312 51.409 103.038 1.00 28.63 678 ASP B O 1
ATOM 11304 N N . ASN B 1 641 ? 24.146 51.224 100.940 1.00 22.66 679 ASN B N 1
ATOM 11305 C CA . ASN B 1 641 ? 22.978 51.862 100.350 1.00 20.43 679 ASN B CA 1
ATOM 11306 C C . ASN B 1 641 ? 22.330 51.090 99.198 1.00 20.84 679 ASN B C 1
ATOM 11307 O O . ASN B 1 641 ? 21.596 51.685 98.406 1.00 22.16 679 ASN B O 1
ATOM 11312 N N . LEU B 1 642 ? 22.541 49.773 99.144 1.00 20.46 680 LEU B N 1
ATOM 11313 C CA . LEU B 1 642 ? 21.930 48.962 98.083 1.00 21.41 680 LEU B CA 1
ATOM 11314 C C . LEU B 1 642 ? 20.439 49.176 97.944 1.00 25.47 680 LEU B C 1
ATOM 11315 O O . LEU B 1 642 ? 19.966 49.301 96.832 1.00 24.00 680 LEU B O 1
ATOM 11320 N N . ASP B 1 643 ? 19.683 49.263 99.051 1.00 22.60 681 ASP B N 1
ATOM 11321 C CA . ASP B 1 643 ? 18.233 49.466 98.933 1.00 22.98 681 ASP B CA 1
ATOM 11322 C C . ASP B 1 643 ? 17.870 50.702 98.143 1.00 24.23 681 ASP B C 1
ATOM 11323 O O . ASP B 1 643 ? 16.932 50.654 97.329 1.00 24.74 681 ASP B O 1
ATOM 11328 N N . HIS B 1 644 ? 18.590 51.813 98.369 1.00 20.72 682 HIS B N 1
ATOM 11329 C CA . HIS B 1 644 ? 18.262 53.008 97.611 1.00 20.03 682 HIS B CA 1
ATOM 11330 C C . HIS B 1 644 ? 18.739 52.928 96.147 1.00 22.24 682 HIS B C 1
ATOM 11331 O O . HIS B 1 644 ? 18.050 53.449 95.266 1.00 22.66 682 HIS B O 1
ATOM 11338 N N . TYR B 1 645 ? 19.869 52.259 95.894 1.00 20.26 683 TYR B N 1
ATOM 11339 C CA . TYR B 1 645 ? 20.307 52.012 94.492 1.00 19.71 683 TYR B CA 1
ATOM 11340 C C . TYR B 1 645 ? 19.205 51.249 93.743 1.00 24.52 683 TYR B C 1
ATOM 11341 O O . TYR B 1 645 ? 18.908 51.549 92.583 1.00 23.97 683 TYR B O 1
ATOM 11350 N N . ARG B 1 646 ? 18.574 50.276 94.422 1.00 20.68 684 ARG B N 1
ATOM 11351 C CA . ARG B 1 646 ? 17.526 49.474 93.791 1.00 20.81 684 ARG B CA 1
ATOM 11352 C C . ARG B 1 646 ? 16.176 50.186 93.667 1.00 24.78 684 ARG B C 1
ATOM 11353 O O . ARG B 1 646 ? 15.385 49.854 92.779 1.00 26.08 684 ARG B O 1
ATOM 11361 N N . ASN B 1 647 ? 15.921 51.193 94.517 1.00 21.13 685 ASN B N 1
ATOM 11362 C CA . ASN B 1 647 ? 14.675 51.947 94.538 1.00 20.79 685 ASN B CA 1
ATOM 11363 C C . ASN B 1 647 ? 14.683 53.168 93.632 1.00 23.78 685 ASN B C 1
ATOM 11364 O O . ASN B 1 647 ? 13.639 53.795 93.466 1.00 25.88 685 ASN B O 1
ATOM 11369 N N . SER B 1 648 ? 15.857 53.541 93.065 1.00 17.65 686 SER B N 1
ATOM 11370 C CA . SER B 1 648 ? 15.953 54.767 92.308 1.00 16.80 686 SER B CA 1
ATOM 11371 C C . SER B 1 648 ? 16.218 54.538 90.811 1.00 19.33 686 SER B C 1
ATOM 11372 O O . SER B 1 648 ? 16.795 55.403 90.156 1.00 19.02 686 SER B O 1
ATOM 11375 N N . THR B 1 649 ? 15.751 53.404 90.265 1.00 16.95 687 THR B N 1
ATOM 11376 C CA . THR B 1 649 ? 15.953 53.155 88.827 1.00 15.32 687 THR B CA 1
ATOM 11377 C C . THR B 1 649 ? 14.811 53.678 87.974 1.00 19.44 687 THR B C 1
ATOM 11378 O O . THR B 1 649 ? 13.662 53.793 88.428 1.00 19.05 687 THR B O 1
ATOM 11382 N N . VAL B 1 650 ? 15.104 53.977 86.696 1.00 14.70 688 VAL B N 1
ATOM 11383 C CA . VAL B 1 650 ? 14.060 54.373 85.781 1.00 14.59 688 VAL B CA 1
ATOM 11384 C C . VAL B 1 650 ? 13.198 53.130 85.478 1.00 17.84 688 VAL B C 1
ATOM 11385 O O . VAL B 1 650 ? 11.986 53.257 85.373 1.00 17.84 688 VAL B O 1
ATOM 11389 N N . MET B 1 651 ? 13.829 51.954 85.307 1.00 15.04 689 MET B N 1
ATOM 11390 C CA . MET B 1 651 ? 13.155 50.719 84.889 1.00 14.68 689 MET B CA 1
ATOM 11391 C C . MET B 1 651 ? 11.988 50.364 85.784 1.00 19.33 689 MET B C 1
ATOM 11392 O O . MET B 1 651 ? 10.956 49.914 85.268 1.00 17.54 689 MET B O 1
ATOM 11397 N N . SER B 1 652 ? 12.124 50.605 87.118 1.00 18.62 690 SER B N 1
ATOM 11398 C CA . SER B 1 652 ? 11.022 50.229 88.030 1.00 18.82 690 SER B CA 1
ATOM 11399 C C . SER B 1 652 ? 9.766 51.050 87.793 1.00 22.57 690 SER B C 1
ATOM 11400 O O . SER B 1 652 ? 8.683 50.646 88.244 1.00 25.54 690 SER B O 1
ATOM 11403 N N . ARG B 1 653 ? 9.875 52.191 87.096 1.00 18.64 691 ARG B N 1
ATOM 11404 C CA . ARG B 1 653 ? 8.748 53.086 86.817 1.00 17.81 691 ARG B CA 1
ATOM 11405 C C . ARG B 1 653 ? 8.108 52.887 85.435 1.00 17.70 691 ARG B C 1
ATOM 11406 O O . ARG B 1 653 ? 7.230 53.665 85.026 1.00 18.07 691 ARG B O 1
ATOM 11414 N N . ALA B 1 654 ? 8.527 51.829 84.720 1.00 18.05 692 ALA B N 1
ATOM 11415 C CA . ALA B 1 654 ? 8.095 51.594 83.344 1.00 17.51 692 ALA B CA 1
ATOM 11416 C C . ALA B 1 654 ? 6.583 51.654 83.102 1.00 19.66 692 ALA B C 1
ATOM 11417 O O . ALA B 1 654 ? 6.141 52.336 82.166 1.00 18.67 692 ALA B O 1
ATOM 11419 N N . GLU B 1 655 ? 5.791 51.002 83.980 1.00 19.43 693 GLU B N 1
ATOM 11420 C CA . GLU B 1 655 ? 4.330 50.988 83.842 1.00 22.20 693 GLU B CA 1
ATOM 11421 C C . GLU B 1 655 ? 3.754 52.406 83.753 1.00 22.68 693 GLU B C 1
ATOM 11422 O O . GLU B 1 655 ? 2.821 52.645 82.978 1.00 21.33 693 GLU B O 1
ATOM 11428 N N . ASN B 1 656 ? 4.366 53.383 84.486 1.00 19.06 694 ASN B N 1
ATOM 11429 C CA . ASN B 1 656 ? 3.835 54.747 84.433 1.00 19.09 694 ASN B CA 1
ATOM 11430 C C . ASN B 1 656 ? 4.035 55.502 83.139 1.00 20.80 694 ASN B C 1
ATOM 11431 O O . ASN B 1 656 ? 3.416 56.538 82.933 1.00 21.24 694 ASN B O 1
ATOM 11436 N N . PHE B 1 657 ? 4.912 54.987 82.236 1.00 16.73 695 PHE B N 1
ATOM 11437 C CA . PHE B 1 657 ? 5.150 55.646 80.960 1.00 16.43 695 PHE B CA 1
ATOM 11438 C C . PHE B 1 657 ? 3.959 55.477 79.989 1.00 18.98 695 PHE B C 1
ATOM 11439 O O . PHE B 1 657 ? 3.914 56.131 78.953 1.00 20.47 695 PHE B O 1
ATOM 11447 N N . LYS B 1 658 ? 2.965 54.613 80.351 1.00 19.48 696 LYS B N 1
ATOM 11448 C CA . LYS B 1 658 ? 1.757 54.465 79.526 1.00 19.21 696 LYS B CA 1
ATOM 11449 C C . LYS B 1 658 ? 1.010 55.799 79.393 1.00 23.30 696 LYS B C 1
ATOM 11450 O O . LYS B 1 658 ? 0.339 56.030 78.399 1.00 25.73 696 LYS B O 1
ATOM 11456 N N . GLN B 1 659 ? 1.184 56.688 80.374 1.00 21.87 697 GLN B N 1
ATOM 11457 C CA . GLN B 1 659 ? 0.516 57.988 80.453 1.00 22.89 697 GLN B CA 1
ATOM 11458 C C . GLN B 1 659 ? 1.169 59.121 79.634 1.00 24.31 697 GLN B C 1
ATOM 11459 O O . GLN B 1 659 ? 0.590 60.201 79.531 1.00 24.83 697 GLN B O 1
ATOM 11465 N N . VAL B 1 660 ? 2.395 58.910 79.097 1.00 19.47 698 VAL B N 1
ATOM 11466 C CA . VAL B 1 660 ? 3.144 60.001 78.464 1.00 17.67 698 VAL B CA 1
ATOM 11467 C C . VAL B 1 660 ? 3.734 59.600 77.114 1.00 19.13 698 VAL B C 1
ATOM 11468 O O . VAL B 1 660 ? 3.874 58.391 76.844 1.00 20.14 698 VAL B O 1
ATOM 11472 N N . GLU B 1 661 ? 4.118 60.605 76.312 1.00 16.74 699 GLU B N 1
ATOM 11473 C CA . GLU B 1 661 ? 4.843 60.429 75.041 1.00 15.21 699 GLU B CA 1
ATOM 11474 C C . GLU B 1 661 ? 6.336 60.588 75.408 1.00 18.66 699 GLU B C 1
ATOM 11475 O O . GLU B 1 661 ? 6.704 61.613 75.969 1.00 19.16 699 GLU B O 1
ATOM 11481 N N . TYR B 1 662 ? 7.167 59.568 75.133 1.00 15.09 700 TYR B N 1
ATOM 11482 C CA . TYR B 1 662 ? 8.568 59.594 75.516 1.00 13.67 700 TYR B CA 1
ATOM 11483 C C . TYR B 1 662 ? 9.451 59.349 74.324 1.00 16.21 700 TYR B C 1
ATOM 11484 O O . TYR B 1 662 ? 9.171 58.451 73.537 1.00 15.97 700 TYR B O 1
ATOM 11493 N N . LEU B 1 663 ? 10.536 60.133 74.218 1.00 13.42 701 LEU B N 1
ATOM 11494 C CA . LEU B 1 663 ? 11.547 59.978 73.181 1.00 12.98 701 LEU B CA 1
ATOM 11495 C C . LEU B 1 663 ? 12.868 59.710 73.907 1.00 14.45 701 LEU B C 1
ATOM 11496 O O . LEU B 1 663 ? 13.277 60.504 74.744 1.00 14.65 701 LEU B O 1
ATOM 11501 N N . LEU B 1 664 ? 13.473 58.556 73.645 1.00 10.81 702 LEU B N 1
ATOM 11502 C CA . LEU B 1 664 ? 14.710 58.099 74.275 1.00 11.03 702 LEU B CA 1
ATOM 11503 C C . LEU B 1 664 ? 15.825 58.091 73.226 1.00 14.15 702 LEU B C 1
ATOM 11504 O O . LEU B 1 664 ? 15.664 57.468 72.173 1.00 12.57 702 LEU B O 1
ATOM 11509 N N . ILE B 1 665 ? 16.949 58.783 73.518 1.00 11.98 703 ILE B N 1
ATOM 11510 C CA . ILE B 1 665 ? 18.011 58.937 72.526 1.00 10.51 703 ILE B CA 1
ATOM 11511 C C . ILE B 1 665 ? 19.340 58.602 73.141 1.00 13.40 703 ILE B C 1
ATOM 11512 O O . ILE B 1 665 ? 19.594 59.015 74.256 1.00 13.56 703 ILE B O 1
ATOM 11517 N N . HIS B 1 666 ? 20.223 57.874 72.409 1.00 10.86 704 HIS B N 1
ATOM 11518 C CA . HIS B 1 666 ? 21.531 57.562 73.007 1.00 10.50 704 HIS B CA 1
ATOM 11519 C C . HIS B 1 666 ? 22.531 57.257 71.909 1.00 13.01 704 HIS B C 1
ATOM 11520 O O . HIS B 1 666 ? 22.186 56.592 70.935 1.00 12.49 704 HIS B O 1
ATOM 11527 N N . GLY B 1 667 ? 23.770 57.723 72.088 1.00 11.96 705 GLY B N 1
ATOM 11528 C CA . GLY B 1 667 ? 24.858 57.415 71.158 1.00 10.95 705 GLY B CA 1
ATOM 11529 C C . GLY B 1 667 ? 25.397 56.020 71.438 1.00 12.08 705 GLY B C 1
ATOM 11530 O O . GLY B 1 667 ? 25.606 55.639 72.602 1.00 12.84 705 GLY B O 1
ATOM 11531 N N . THR B 1 668 ? 25.653 55.221 70.383 1.00 10.48 706 THR B N 1
ATOM 11532 C CA . THR B 1 668 ? 26.101 53.850 70.636 1.00 10.69 706 THR B CA 1
ATOM 11533 C C . THR B 1 668 ? 27.520 53.710 71.168 1.00 13.07 706 THR B C 1
ATOM 11534 O O . THR B 1 668 ? 27.827 52.689 71.792 1.00 14.04 706 THR B O 1
ATOM 11538 N N . ALA B 1 669 ? 28.365 54.740 70.953 1.00 10.97 707 ALA B N 1
ATOM 11539 C CA . ALA B 1 669 ? 29.758 54.684 71.398 1.00 11.26 707 ALA B CA 1
ATOM 11540 C C . ALA B 1 669 ? 29.928 55.583 72.617 1.00 14.67 707 ALA B C 1
ATOM 11541 O O . ALA B 1 669 ? 30.977 56.201 72.801 1.00 13.32 707 ALA B O 1
ATOM 11543 N N . ASP B 1 670 ? 28.867 55.687 73.446 1.00 11.71 708 ASP B N 1
ATOM 11544 C CA . ASP B 1 670 ? 28.975 56.522 74.636 1.00 11.10 708 ASP B CA 1
ATOM 11545 C C . ASP B 1 670 ? 29.826 55.769 75.662 1.00 12.32 708 ASP B C 1
ATOM 11546 O O . ASP B 1 670 ? 29.429 54.736 76.210 1.00 13.07 708 ASP B O 1
ATOM 11551 N N . ASP B 1 671 ? 31.044 56.287 75.912 1.00 11.38 709 ASP B N 1
ATOM 11552 C CA . ASP B 1 671 ? 31.970 55.691 76.888 1.00 11.18 709 ASP B CA 1
ATOM 11553 C C . ASP B 1 671 ? 31.654 56.129 78.346 1.00 13.57 709 ASP B C 1
ATOM 11554 O O . ASP B 1 671 ? 32.262 55.601 79.292 1.00 13.02 709 ASP B O 1
ATOM 11559 N N . ASN B 1 672 ? 30.787 57.130 78.487 1.00 12.01 710 ASN B N 1
ATOM 11560 C CA . ASN B 1 672 ? 30.508 57.814 79.745 1.00 11.78 710 ASN B CA 1
ATOM 11561 C C . ASN B 1 672 ? 29.221 57.239 80.352 1.00 12.73 710 ASN B C 1
ATOM 11562 O O . ASN B 1 672 ? 29.305 56.527 81.356 1.00 12.91 710 ASN B O 1
ATOM 11567 N N . VAL B 1 673 ? 28.065 57.506 79.742 1.00 11.57 711 VAL B N 1
ATOM 11568 C CA . VAL B 1 673 ? 26.805 56.904 80.182 1.00 10.84 711 VAL B CA 1
ATOM 11569 C C . VAL B 1 673 ? 26.622 55.817 79.124 1.00 12.74 711 VAL B C 1
ATOM 11570 O O . VAL B 1 673 ? 26.276 56.113 77.984 1.00 12.57 711 VAL B O 1
ATOM 11574 N N . HIS B 1 674 ? 26.913 54.590 79.492 1.00 11.63 712 HIS B N 1
ATOM 11575 C CA . HIS B 1 674 ? 26.934 53.534 78.476 1.00 11.65 712 HIS B CA 1
ATOM 11576 C C . HIS B 1 674 ? 25.578 53.356 77.819 1.00 13.83 712 HIS B C 1
ATOM 11577 O O . HIS B 1 674 ? 24.540 53.544 78.458 1.00 12.37 712 HIS B O 1
ATOM 11584 N N . PHE B 1 675 ? 25.591 52.991 76.518 1.00 12.09 713 PHE B N 1
ATOM 11585 C CA . PHE B 1 675 ? 24.337 52.761 75.794 1.00 11.49 713 PHE B CA 1
ATOM 11586 C C . PHE B 1 675 ? 23.470 51.750 76.567 1.00 12.94 713 PHE B C 1
ATOM 11587 O O . PHE B 1 675 ? 22.224 51.863 76.556 1.00 12.46 713 PHE B O 1
ATOM 11595 N N . GLN B 1 676 ? 24.119 50.814 77.273 1.00 11.84 714 GLN B N 1
ATOM 11596 C CA . GLN B 1 676 ? 23.498 49.890 78.228 1.00 11.56 714 GLN B CA 1
ATOM 11597 C C . GLN B 1 676 ? 22.370 50.558 79.030 1.00 14.45 714 GLN B C 1
ATOM 11598 O O . GLN B 1 676 ? 21.318 49.954 79.227 1.00 13.18 714 GLN B O 1
ATOM 11604 N N . GLN B 1 677 ? 22.589 51.788 79.518 1.00 12.62 715 GLN B N 1
ATOM 11605 C CA . GLN B 1 677 ? 21.590 52.470 80.362 1.00 12.91 715 GLN B CA 1
ATOM 11606 C C . GLN B 1 677 ? 20.272 52.655 79.649 1.00 15.08 715 GLN B C 1
ATOM 11607 O O . GLN B 1 677 ? 19.220 52.347 80.227 1.00 15.27 715 GLN B O 1
ATOM 11613 N N . SER B 1 678 ? 20.302 53.091 78.377 1.00 12.90 716 SER B N 1
ATOM 11614 C CA . SER B 1 678 ? 19.054 53.266 77.597 1.00 12.55 716 SER B CA 1
ATOM 11615 C C . SER B 1 678 ? 18.560 51.895 77.097 1.00 15.14 716 SER B C 1
ATOM 11616 O O . SER B 1 678 ? 17.354 51.686 76.955 1.00 13.33 716 SER B O 1
ATOM 11619 N N . ALA B 1 679 ? 19.493 50.958 76.839 1.00 12.87 717 ALA B N 1
ATOM 11620 C CA . ALA B 1 679 ? 19.071 49.613 76.400 1.00 12.83 717 ALA B CA 1
ATOM 11621 C C . ALA B 1 679 ? 18.218 48.942 77.484 1.00 13.24 717 ALA B C 1
ATOM 11622 O O . ALA B 1 679 ? 17.285 48.198 77.181 1.00 14.69 717 ALA B O 1
ATOM 11624 N N . GLN B 1 680 ? 18.531 49.219 78.769 1.00 12.21 718 GLN B N 1
ATOM 11625 C CA . GLN B 1 680 ? 17.746 48.643 79.863 1.00 13.13 718 GLN B CA 1
ATOM 11626 C C . GLN B 1 680 ? 16.421 49.412 80.031 1.00 15.28 718 GLN B C 1
ATOM 11627 O O . GLN B 1 680 ? 15.402 48.777 80.368 1.00 15.55 718 GLN B O 1
ATOM 11633 N N . ILE B 1 681 ? 16.394 50.738 79.786 1.00 11.47 719 ILE B N 1
ATOM 11634 C CA . ILE B 1 681 ? 15.115 51.461 79.834 1.00 10.57 719 ILE B CA 1
ATOM 11635 C C . ILE B 1 681 ? 14.191 50.893 78.774 1.00 14.65 719 ILE B C 1
ATOM 11636 O O . ILE B 1 681 ? 13.031 50.578 79.082 1.00 14.94 719 ILE B O 1
ATOM 11641 N N . SER B 1 682 ? 14.655 50.818 77.501 1.00 13.70 720 SER B N 1
ATOM 11642 C CA . SER B 1 682 ? 13.800 50.358 76.425 1.00 12.20 720 SER B CA 1
ATOM 11643 C C . SER B 1 682 ? 13.287 48.931 76.709 1.00 14.43 720 SER B C 1
ATOM 11644 O O . SER B 1 682 ? 12.095 48.685 76.514 1.00 15.25 720 SER B O 1
ATOM 11647 N N . LYS B 1 683 ? 14.143 48.045 77.218 1.00 12.77 721 LYS B N 1
ATOM 11648 C CA . LYS B 1 683 ? 13.749 46.657 77.499 1.00 12.79 721 LYS B CA 1
ATOM 11649 C C . LYS B 1 683 ? 12.651 46.620 78.566 1.00 16.23 721 LYS B C 1
ATOM 11650 O O . LYS B 1 683 ? 11.679 45.869 78.431 1.00 16.55 721 LYS B O 1
ATOM 11656 N N . ALA B 1 684 ? 12.767 47.508 79.573 1.00 14.33 722 ALA B N 1
ATOM 11657 C CA . ALA B 1 684 ? 11.736 47.563 80.615 1.00 15.30 722 ALA B CA 1
ATOM 11658 C C . ALA B 1 684 ? 10.416 48.076 80.057 1.00 17.09 722 ALA B C 1
ATOM 11659 O O . ALA B 1 684 ? 9.355 47.558 80.430 1.00 17.34 722 ALA B O 1
ATOM 11661 N N . LEU B 1 685 ? 10.453 49.062 79.152 1.00 14.73 723 LEU B N 1
ATOM 11662 C CA . LEU B 1 685 ? 9.237 49.592 78.526 1.00 13.50 723 LEU B CA 1
ATOM 11663 C C . LEU B 1 685 ? 8.604 48.523 77.632 1.00 17.20 723 LEU B C 1
ATOM 11664 O O . LEU B 1 685 ? 7.394 48.302 77.684 1.00 16.72 723 LEU B O 1
ATOM 11669 N N . VAL B 1 686 ? 9.436 47.794 76.881 1.00 13.75 724 VAL B N 1
ATOM 11670 C CA . VAL B 1 686 ? 8.894 46.718 76.035 1.00 13.71 724 VAL B CA 1
ATOM 11671 C C . VAL B 1 686 ? 8.233 45.645 76.913 1.00 17.19 724 VAL B C 1
ATOM 11672 O O . VAL B 1 686 ? 7.136 45.169 76.585 1.00 18.66 724 VAL B O 1
ATOM 11676 N N . ASP B 1 687 ? 8.864 45.293 78.030 1.00 15.86 725 ASP B N 1
ATOM 11677 C CA . ASP B 1 687 ? 8.367 44.244 78.935 1.00 17.37 725 ASP B CA 1
ATOM 11678 C C . ASP B 1 687 ? 7.013 44.568 79.566 1.00 22.51 725 ASP B C 1
ATOM 11679 O O . ASP B 1 687 ? 6.285 43.630 79.881 1.00 22.19 725 ASP B O 1
ATOM 11684 N N . VAL B 1 688 ? 6.650 45.851 79.687 1.00 18.98 726 VAL B N 1
ATOM 11685 C CA . VAL B 1 688 ? 5.319 46.246 80.213 1.00 19.96 726 VAL B CA 1
ATOM 11686 C C . VAL B 1 688 ? 4.334 46.691 79.118 1.00 21.80 726 VAL B C 1
ATOM 11687 O O . VAL B 1 688 ? 3.209 47.127 79.411 1.00 21.72 726 VAL B O 1
ATOM 11691 N N . GLY B 1 689 ? 4.740 46.589 77.851 1.00 19.05 727 GLY B N 1
ATOM 11692 C CA . GLY B 1 689 ? 3.879 46.966 76.744 1.00 18.13 727 GLY B CA 1
ATOM 11693 C C . GLY B 1 689 ? 3.628 48.445 76.590 1.00 20.93 727 GLY B C 1
ATOM 11694 O O . GLY B 1 689 ? 2.522 48.844 76.237 1.00 21.37 727 GLY B O 1
ATOM 11695 N N . VAL B 1 690 ? 4.676 49.283 76.816 1.00 16.01 728 VAL B N 1
ATOM 11696 C CA . VAL B 1 690 ? 4.554 50.717 76.672 1.00 15.62 728 VAL B CA 1
ATOM 11697 C C . VAL B 1 690 ? 5.186 51.159 75.360 1.00 18.01 728 VAL B C 1
ATOM 11698 O O . VAL B 1 690 ? 6.372 50.871 75.136 1.00 18.65 728 VAL B O 1
ATOM 11702 N N . ASP B 1 691 ? 4.416 51.851 74.511 1.00 16.01 729 ASP B N 1
ATOM 11703 C CA . ASP B 1 691 ? 4.966 52.390 73.286 1.00 16.73 729 ASP B CA 1
ATOM 11704 C C . ASP B 1 691 ? 5.764 53.665 73.601 1.00 19.05 729 ASP B C 1
ATOM 11705 O O . ASP B 1 691 ? 5.423 54.422 74.526 1.00 18.45 729 ASP B O 1
ATOM 11710 N N . PHE B 1 692 ? 6.832 53.904 72.825 1.00 15.71 730 PHE B N 1
ATOM 11711 C CA . PHE B 1 692 ? 7.678 55.092 72.991 1.00 14.71 730 PHE B CA 1
ATOM 11712 C C . PHE B 1 692 ? 8.464 55.270 71.691 1.00 16.35 730 PHE B C 1
ATOM 11713 O O . PHE B 1 692 ? 8.398 54.408 70.800 1.00 15.96 730 PHE B O 1
ATOM 11721 N N . GLN B 1 693 ? 9.144 56.411 71.557 1.00 14.38 731 GLN B N 1
ATOM 11722 C CA . GLN B 1 693 ? 9.946 56.741 70.384 1.00 13.50 731 GLN B CA 1
ATOM 11723 C C . GLN B 1 693 ? 11.422 56.627 70.778 1.00 15.37 731 GLN B C 1
ATOM 11724 O O . GLN B 1 693 ? 11.790 56.889 71.933 1.00 14.49 731 GLN B O 1
ATOM 11730 N N . ALA B 1 694 ? 12.254 56.178 69.813 1.00 14.15 732 ALA B N 1
ATOM 11731 C CA . ALA B 1 694 ? 13.674 55.995 70.100 1.00 14.10 732 ALA B CA 1
ATOM 11732 C C . ALA B 1 694 ? 14.521 56.488 68.974 1.00 15.32 732 ALA B C 1
ATOM 11733 O O . ALA B 1 694 ? 14.090 56.561 67.820 1.00 15.19 732 ALA B O 1
ATOM 11735 N N . MET B 1 695 ? 15.791 56.779 69.310 1.00 12.86 733 MET B N 1
ATOM 11736 C CA . MET B 1 695 ? 16.744 57.095 68.265 1.00 11.77 733 MET B CA 1
ATOM 11737 C C . MET B 1 695 ? 18.112 56.735 68.794 1.00 13.00 733 MET B C 1
ATOM 11738 O O . MET B 1 695 ? 18.489 57.186 69.874 1.00 13.32 733 MET B O 1
ATOM 11743 N N . TRP B 1 696 ? 18.852 55.874 68.088 1.00 12.41 734 TRP B N 1
ATOM 11744 C CA . TRP B 1 696 ? 20.243 55.645 68.466 1.00 11.97 734 TRP B CA 1
ATOM 11745 C C . TRP B 1 696 ? 21.072 56.492 67.522 1.00 12.71 734 TRP B C 1
ATOM 11746 O O . TRP B 1 696 ? 20.630 56.792 66.410 1.00 13.84 734 TRP B O 1
ATOM 11757 N N . TYR B 1 697 ? 22.318 56.823 67.922 1.00 11.84 735 TYR B N 1
ATOM 11758 C CA . TYR B 1 697 ? 23.243 57.563 67.068 1.00 10.16 735 TYR B CA 1
ATOM 11759 C C . TYR B 1 697 ? 24.498 56.745 66.934 1.00 12.18 735 TYR B C 1
ATOM 11760 O O . TYR B 1 697 ? 25.286 56.640 67.881 1.00 12.44 735 TYR B O 1
ATOM 11769 N N . THR B 1 698 ? 24.664 56.138 65.752 1.00 9.65 736 THR B N 1
ATOM 11770 C CA . THR B 1 698 ? 25.803 55.238 65.525 1.00 9.90 736 THR B CA 1
ATOM 11771 C C . THR B 1 698 ? 27.113 55.971 65.722 1.00 10.83 736 THR B C 1
ATOM 11772 O O . THR B 1 698 ? 27.348 57.032 65.100 1.00 12.53 736 THR B O 1
ATOM 11776 N N . ASP B 1 699 ? 27.964 55.369 66.567 1.00 11.53 737 ASP B N 1
ATOM 11777 C CA . ASP B 1 699 ? 29.350 55.806 66.825 1.00 10.78 737 ASP B CA 1
ATOM 11778 C C . ASP B 1 699 ? 29.482 57.173 67.483 1.00 13.62 737 ASP B C 1
ATOM 11779 O O . ASP B 1 699 ? 30.590 57.714 67.581 1.00 14.40 737 ASP B O 1
ATOM 11784 N N . GLU B 1 700 ? 28.355 57.718 67.947 1.00 10.66 738 GLU B N 1
ATOM 11785 C CA . GLU B 1 700 ? 28.391 58.994 68.675 1.00 11.12 738 GLU B CA 1
ATOM 11786 C C . GLU B 1 700 ? 28.610 58.722 70.156 1.00 13.21 738 GLU B C 1
ATOM 11787 O O . GLU B 1 700 ? 28.256 57.652 70.685 1.00 13.69 738 GLU B O 1
ATOM 11793 N N . ASP B 1 701 ? 29.282 59.675 70.825 1.00 11.70 739 ASP B N 1
ATOM 11794 C CA . ASP B 1 701 ? 29.529 59.452 72.246 1.00 12.54 739 ASP B CA 1
ATOM 11795 C C . ASP B 1 701 ? 28.593 60.303 73.092 1.00 13.98 739 ASP B C 1
ATOM 11796 O O . ASP B 1 701 ? 27.487 60.626 72.619 1.00 13.34 739 ASP B O 1
ATOM 11801 N N . HIS B 1 702 ? 28.989 60.593 74.361 1.00 12.59 740 HIS B N 1
ATOM 11802 C CA . HIS B 1 702 ? 28.082 61.321 75.256 1.00 12.26 740 HIS B CA 1
ATOM 11803 C C . HIS B 1 702 ? 27.690 62.708 74.736 1.00 15.18 740 HIS B C 1
ATOM 11804 O O . HIS B 1 702 ? 26.639 63.220 75.101 1.00 16.01 740 HIS B O 1
ATOM 11811 N N . GLY B 1 703 ? 28.544 63.331 73.935 1.00 13.48 741 GLY B N 1
ATOM 11812 C CA . GLY B 1 703 ? 28.234 64.650 73.414 1.00 12.87 741 GLY B CA 1
ATOM 11813 C C . GLY B 1 703 ? 27.291 64.701 72.232 1.00 16.73 741 GLY B C 1
ATOM 11814 O O . GLY B 1 703 ? 26.735 65.767 71.973 1.00 17.09 741 GLY B O 1
ATOM 11815 N N . ILE B 1 704 ? 27.108 63.562 71.482 1.00 13.89 742 ILE B N 1
ATOM 11816 C CA . ILE B 1 704 ? 26.336 63.527 70.203 1.00 12.63 742 ILE B CA 1
ATOM 11817 C C . ILE B 1 704 ? 26.670 64.827 69.473 1.00 16.33 742 ILE B C 1
ATOM 11818 O O . ILE B 1 704 ? 25.807 65.642 69.113 1.00 15.94 742 ILE B O 1
ATOM 11823 N N . ALA B 1 705 ? 27.991 65.034 69.337 1.00 17.57 743 ALA B N 1
ATOM 11824 C CA . ALA B 1 705 ? 28.560 66.315 68.978 1.00 18.45 743 ALA B CA 1
ATOM 11825 C C . ALA B 1 705 ? 29.201 66.445 67.623 1.00 17.09 743 ALA B C 1
ATOM 11826 O O . ALA B 1 705 ? 29.626 67.565 67.277 1.00 18.53 743 ALA B O 1
ATOM 11828 N N . SER B 1 706 ? 29.210 65.387 66.814 1.00 13.97 744 SER B N 1
ATOM 11829 C CA . SER B 1 706 ? 29.711 65.588 65.438 1.00 13.94 744 SER B CA 1
ATOM 11830 C C . SER B 1 706 ? 28.761 66.569 64.751 1.00 16.67 744 SER B C 1
ATOM 11831 O O . SER B 1 706 ? 27.572 66.666 65.122 1.00 16.15 744 SER B O 1
ATOM 11834 N N . SER B 1 707 ? 29.254 67.323 63.758 1.00 15.00 745 SER B N 1
ATOM 11835 C CA . SER B 1 707 ? 28.416 68.292 63.070 1.00 15.46 745 SER B CA 1
ATOM 11836 C C . SER B 1 707 ? 27.095 67.695 62.566 1.00 17.42 745 SER B C 1
ATOM 11837 O O . SER B 1 707 ? 26.033 68.229 62.871 1.00 16.35 745 SER B O 1
ATOM 11840 N N . THR B 1 708 ? 27.164 66.536 61.874 1.00 14.06 746 THR B N 1
ATOM 11841 C CA . THR B 1 708 ? 25.921 65.949 61.357 1.00 12.13 746 THR B CA 1
ATOM 11842 C C . THR B 1 708 ? 25.022 65.402 62.475 1.00 12.35 746 THR B C 1
ATOM 11843 O O . THR B 1 708 ? 23.811 65.609 62.391 1.00 13.43 746 THR B O 1
ATOM 11847 N N . ALA B 1 709 ? 25.581 64.687 63.495 1.00 13.04 747 ALA B N 1
ATOM 11848 C CA . ALA B 1 709 ? 24.693 64.166 64.547 1.00 12.92 747 ALA B CA 1
ATOM 11849 C C . ALA B 1 709 ? 24.065 65.267 65.359 1.00 14.28 747 ALA B C 1
ATOM 11850 O O . ALA B 1 709 ? 22.888 65.157 65.716 1.00 13.73 747 ALA B O 1
ATOM 11852 N N . HIS B 1 710 ? 24.838 66.339 65.634 1.00 12.16 748 HIS B N 1
ATOM 11853 C CA . HIS B 1 710 ? 24.269 67.472 66.366 1.00 12.51 748 HIS B CA 1
ATOM 11854 C C . HIS B 1 710 ? 23.058 68.064 65.608 1.00 14.62 748 HIS B C 1
ATOM 11855 O O . HIS B 1 710 ? 22.004 68.330 66.204 1.00 13.50 748 HIS B O 1
ATOM 11862 N N . GLN B 1 711 ? 23.204 68.275 64.304 1.00 13.77 749 GLN B N 1
ATOM 11863 C CA . GLN B 1 711 ? 22.103 68.820 63.533 1.00 13.93 749 GLN B CA 1
ATOM 11864 C C . GLN B 1 711 ? 20.935 67.852 63.521 1.00 14.67 749 GLN B C 1
ATOM 11865 O O . GLN B 1 711 ? 19.781 68.254 63.660 1.00 14.50 749 GLN B O 1
ATOM 11871 N N . HIS B 1 712 ? 21.222 66.553 63.424 1.00 11.92 750 HIS B N 1
ATOM 11872 C CA . HIS B 1 712 ? 20.142 65.587 63.319 1.00 11.96 750 HIS B CA 1
ATOM 11873 C C . HIS B 1 712 ? 19.357 65.466 64.621 1.00 14.64 750 HIS B C 1
ATOM 11874 O O . HIS B 1 712 ? 18.120 65.372 64.586 1.00 14.17 750 HIS B O 1
ATOM 11881 N N . ILE B 1 713 ? 20.067 65.397 65.769 1.00 12.27 751 ILE B N 1
ATOM 11882 C CA . ILE B 1 713 ? 19.384 65.240 67.041 1.00 10.86 751 ILE B CA 1
ATOM 11883 C C . ILE B 1 713 ? 18.462 66.428 67.319 1.00 14.68 751 ILE B C 1
ATOM 11884 O O . ILE B 1 713 ? 17.299 66.228 67.690 1.00 13.81 751 ILE B O 1
ATOM 11889 N N . TYR B 1 714 ? 18.957 67.649 67.072 1.00 12.53 752 TYR B N 1
ATOM 11890 C CA . TYR B 1 714 ? 18.078 68.797 67.343 1.00 12.97 752 TYR B CA 1
ATOM 11891 C C . TYR B 1 714 ? 16.910 68.907 66.379 1.00 15.25 752 TYR B C 1
ATOM 11892 O O . TYR B 1 714 ? 15.803 69.279 66.792 1.00 15.83 752 TYR B O 1
ATOM 11901 N N . THR B 1 715 ? 17.105 68.459 65.143 1.00 12.26 753 THR B N 1
ATOM 11902 C CA . THR B 1 715 ? 16.010 68.440 64.178 1.00 12.64 753 THR B CA 1
ATOM 11903 C C . THR B 1 715 ? 14.965 67.397 64.647 1.00 15.50 753 THR B C 1
ATOM 11904 O O . THR B 1 715 ? 13.770 67.687 64.645 1.00 15.03 753 THR B O 1
ATOM 11908 N N . HIS B 1 716 ? 15.402 66.183 65.041 1.00 13.37 754 HIS B N 1
ATOM 11909 C CA . HIS B 1 716 ? 14.493 65.128 65.472 1.00 13.67 754 HIS B CA 1
ATOM 11910 C C . HIS B 1 716 ? 13.725 65.535 66.742 1.00 14.37 754 HIS B C 1
ATOM 11911 O O . HIS B 1 716 ? 12.502 65.337 66.816 1.00 14.48 754 HIS B O 1
ATOM 11918 N N . MET B 1 717 ? 14.438 66.156 67.715 1.00 12.45 755 MET B N 1
ATOM 11919 C CA . MET B 1 717 ? 13.794 66.585 68.959 1.00 11.82 755 MET B CA 1
ATOM 11920 C C . MET B 1 717 ? 12.821 67.728 68.686 1.00 14.77 755 MET B C 1
ATOM 11921 O O . MET B 1 717 ? 11.733 67.734 69.290 1.00 14.90 755 MET B O 1
ATOM 11926 N N . SER B 1 718 ? 13.156 68.618 67.718 1.00 13.16 756 SER B N 1
ATOM 11927 C CA . SER B 1 718 ? 12.239 69.730 67.392 1.00 13.76 756 SER B CA 1
ATOM 11928 C C . SER B 1 718 ? 10.952 69.190 66.797 1.00 16.24 756 SER B C 1
ATOM 11929 O O . SER B 1 718 ? 9.873 69.634 67.182 1.00 16.14 756 SER B O 1
ATOM 11932 N N . HIS B 1 719 ? 11.035 68.165 65.922 1.00 14.58 757 HIS B N 1
ATOM 11933 C CA . HIS B 1 719 ? 9.776 67.629 65.382 1.00 14.61 757 HIS B CA 1
ATOM 11934 C C . HIS B 1 719 ? 8.961 66.996 66.512 1.00 17.12 757 HIS B C 1
ATOM 11935 O O . HIS B 1 719 ? 7.730 67.124 66.519 1.00 17.49 757 HIS B O 1
ATOM 11942 N N . PHE B 1 720 ? 9.622 66.269 67.435 1.00 14.66 758 PHE B N 1
ATOM 11943 C CA . PHE B 1 720 ? 8.924 65.615 68.528 1.00 14.86 758 PHE B CA 1
ATOM 11944 C C . PHE B 1 720 ? 8.162 66.639 69.409 1.00 18.89 758 PHE B C 1
ATOM 11945 O O . PHE B 1 720 ? 6.995 66.431 69.722 1.00 18.97 758 PHE B O 1
ATOM 11953 N N . ILE B 1 721 ? 8.845 67.696 69.842 1.00 17.24 759 ILE B N 1
ATOM 11954 C CA . ILE B 1 721 ? 8.238 68.732 70.704 1.00 17.75 759 ILE B CA 1
ATOM 11955 C C . ILE B 1 721 ? 7.114 69.433 69.955 1.00 18.91 759 ILE B C 1
ATOM 11956 O O . ILE B 1 721 ? 6.053 69.679 70.541 1.00 20.63 759 ILE B O 1
ATOM 11961 N N . LYS B 1 722 ? 7.345 69.784 68.686 1.00 16.44 760 LYS B N 1
ATOM 11962 C CA . LYS B 1 722 ? 6.316 70.474 67.894 1.00 15.96 760 LYS B CA 1
ATOM 11963 C C . LYS B 1 722 ? 5.059 69.618 67.769 1.00 21.21 760 LYS B C 1
ATOM 11964 O O . LYS B 1 722 ? 3.937 70.136 67.921 1.00 20.44 760 LYS B O 1
ATOM 11970 N N . GLN B 1 723 ? 5.217 68.295 67.561 1.00 18.76 761 GLN B N 1
ATOM 11971 C CA . GLN B 1 723 ? 4.029 67.437 67.473 1.00 19.94 761 GLN B CA 1
ATOM 11972 C C . GLN B 1 723 ? 3.308 67.317 68.815 1.00 23.53 761 GLN B C 1
ATOM 11973 O O . GLN B 1 723 ? 2.078 67.394 68.840 1.00 22.69 761 GLN B O 1
ATOM 11979 N N . CYS B 1 724 ? 4.073 67.196 69.923 1.00 21.20 762 CYS B N 1
ATOM 11980 C CA . CYS B 1 724 ? 3.543 67.120 71.291 1.00 22.30 762 CYS B CA 1
ATOM 11981 C C . CYS B 1 724 ? 2.702 68.364 71.575 1.00 23.33 762 CYS B C 1
ATOM 11982 O O . CYS B 1 724 ? 1.641 68.258 72.202 1.00 22.81 762 CYS B O 1
ATOM 11985 N N . PHE B 1 725 ? 3.209 69.531 71.145 1.00 18.60 763 PHE B N 1
ATOM 11986 C CA . PHE B 1 725 ? 2.593 70.832 71.407 1.00 16.99 763 PHE B CA 1
ATOM 11987 C C . PHE B 1 725 ? 1.589 71.290 70.340 1.00 20.66 763 PHE B C 1
ATOM 11988 O O . PHE B 1 725 ? 1.145 72.456 70.352 1.00 20.09 763 PHE B O 1
ATOM 11996 N N . SER B 1 726 ? 1.246 70.392 69.390 1.00 19.33 764 SER B N 1
ATOM 11997 C CA . SER B 1 726 ? 0.274 70.742 68.334 1.00 19.19 764 SER B CA 1
ATOM 11998 C C . SER B 1 726 ? 0.696 71.937 67.468 1.00 21.59 764 SER B C 1
ATOM 11999 O O . SER B 1 726 ? -0.140 72.728 67.015 1.00 22.48 764 SER B O 1
ATOM 12002 N N . LEU B 1 727 ? 2.027 72.077 67.212 1.00 17.35 765 LEU B N 1
ATOM 12003 C CA . LEU B 1 727 ? 2.541 73.159 66.394 1.00 17.45 765 LEU B CA 1
ATOM 12004 C C . LEU B 1 727 ? 2.687 72.733 64.939 1.00 21.91 765 LEU B C 1
ATOM 12005 O O . LEU B 1 727 ? 2.993 71.566 64.683 1.00 20.67 765 LEU B O 1
ATOM 12010 N N . PRO B 1 728 ? 2.449 73.643 63.975 1.00 19.82 766 PRO B N 1
ATOM 12011 C CA . PRO B 1 728 ? 2.502 73.235 62.565 1.00 19.51 766 PRO B CA 1
ATOM 12012 C C . PRO B 1 728 ? 3.894 72.998 62.007 1.00 23.27 766 PRO B C 1
ATOM 12013 O O . PRO B 1 728 ? 4.887 73.484 62.552 1.00 23.87 766 PRO B O 1
ATOM 12017 N N . ALA B 1 729 ? 3.946 72.227 60.924 1.00 19.79 767 ALA B N 1
ATOM 12018 C CA . ALA B 1 729 ? 5.138 71.871 60.168 1.00 19.02 767 ALA B CA 1
ATOM 12019 C C . ALA B 1 729 ? 5.244 72.780 58.921 1.00 21.83 767 ALA B C 1
ATOM 12020 O O . ALA B 1 729 ? 4.327 73.561 58.619 1.00 19.87 767 ALA B O 1
ATOM 12022 N N . ALA B 1 730 ? 6.373 72.681 58.202 1.00 20.75 768 ALA B N 1
ATOM 12023 C CA . ALA B 1 730 ? 6.580 73.470 56.993 1.00 20.50 768 ALA B CA 1
ATOM 12024 C C . ALA B 1 730 ? 7.320 72.646 55.985 1.00 23.95 768 ALA B C 1
ATOM 12025 O O . ALA B 1 730 ? 8.337 71.995 56.314 1.00 22.57 768 ALA B O 1
ATOM 12027 N N . ALA B 1 731 ? 6.837 72.664 54.752 1.00 18.12 769 ALA B N 1
ATOM 12028 C CA . ALA B 1 731 ? 7.515 71.988 53.662 1.00 19.11 769 ALA B CA 1
ATOM 12029 C C . ALA B 1 731 ? 8.794 72.737 53.302 1.00 22.23 769 ALA B C 1
ATOM 12030 O O . ALA B 1 731 ? 8.948 73.943 53.566 1.00 21.95 769 ALA B O 1
ATOM 12032 N N . SER B 1 732 ? 9.702 72.023 52.652 1.00 21.43 770 SER B N 1
ATOM 12033 C CA . SER B 1 732 ? 10.967 72.603 52.186 1.00 22.11 770 SER B CA 1
ATOM 12034 C C . SER B 1 732 ? 11.188 71.947 50.829 1.00 29.43 770 SER B C 1
ATOM 12035 O O . SER B 1 732 ? 10.617 70.891 50.580 1.00 31.27 770 SER B O 1
ATOM 12038 N N . TRP B 1 733 ? 11.959 72.552 49.930 1.00 31.40 771 TRP B N 1
ATOM 12039 C CA . TRP B 1 733 ? 12.044 71.914 48.606 1.00 33.02 771 TRP B CA 1
ATOM 12040 C C . TRP B 1 733 ? 12.588 70.446 48.582 1.00 41.37 771 TRP B C 1
ATOM 12041 O O . TRP B 1 733 ? 11.918 69.549 48.028 1.00 39.39 771 TRP B O 1
ATOM 12052 N N . SER B 1 734 ? 13.769 70.220 49.220 1.00 39.92 772 SER B N 1
ATOM 12053 C CA . SER B 1 734 ? 14.437 68.912 49.371 1.00 40.75 772 SER B CA 1
ATOM 12054 C C . SER B 1 734 ? 14.743 68.660 50.840 1.00 64.46 772 SER B C 1
ATOM 12055 O O . SER B 1 734 ? 15.044 69.634 51.571 1.00 67.53 772 SER B O 1
ATOM 12058 N N . HIS B 1 735 ? 14.660 67.491 51.266 1.00 88.68 773 HIS B N 1
#